Protein AF-0000000084924645 (afdb_homodimer)

Foldseek 3Di:
DPLLAFQEEEEAQALLRVLLCVLLVVVVGFYEYEAADQHHPCCLQQHVQLLVLLLVVLVVLVLQCVCVVVPNDDGDDADQVVVSLVVSCVRSVVCCVPVGVVCQVPRPNYYYDHAAWADQAQFWIDGPPDIHGYLAYEYANAWDFDDDDAAAVVVFDAAESRRLSVDNDQWQEEEEEAQELSQLSSQSSSLSNHHAYEYEELAPFHHVVADPFQRVLSVVVSVVSPHHYHYNWAWHHWHDDVQWIKTWIADPRDIDIDITNHYYYRHDIQAPQPPRHCVRSVFDAPPRQATDADQLQDTRHRNYGYFAPSNPDPRDSVQRSLSSSSNSCCVSPPPPPDGDDQQLDWDWRPDVLIKIKHFADQVRCVVVPADKDKFKAFLLLAPVCVVSVWRTKIKMWIAGPVPQFTGMIIIRGRVNVVLNNVVSVSNVVRHGLVNLLPDADDPRDSNCRSNLRSVVVPDDSVPADNRGD/DPLLAFQEEEEAQALLRVLLCVLLVVVVGQYEYEAADQHHPCCLQQHVQLLVLLLVVLVVLVLQCVCVVVPNDDGDDADQVVVSLVVSCVRSVVCCVPVGVVCQVPRPNYHYDHAAWADQAQFWIDGPPDIHGYLAYEYANAWDFDDDDAAAVVVFDAAESRRLSVDNDQWQEEEEEAQELSQLSSQSSSLSNHHAYEYEELAPFHHVVAPPQQRVLSVVVSVVSPHHYHYNWAWHHWHDDVQWIKIWIADPRDIDIDITNHYYYRHDIQAPQPPRHCVRSVFDDPPRQATDADQLQDTRHRNYGYFAPSNPDPRDSVQRSLSSSSNSCCVSVPPPPDGDDQQLDKDWRPDVLIKIKHFADQVRCVVVPAPKDKFKAFLLLQPVCVVSVWRTKIKMWIAGPVPQFTGMIIIRGHVNVVLNNVVSVCNVVRHGLVNLLPDADDPRDSNCRSNLRSVVVPDDSVPADNRGD

Secondary structure (DSSP, 8-state):
------SEEEE--SHHHHHHHHHHHHTT--EEEEESS-TTHHHHHTSHHHHHHHHHHHHHHHHHHHHHHTTEEEEEEEE-HHHHHHHHHHHHHHHHIIIIIHHHHHSTTEEEEES-EEEEETTEEEETTEEEE-S-EEE---EEE-----TTGGGS--B-HHHHTT-SS--SEEEEE--SHHHHHHHHHHHHHT-EEEEE-SSSSSSTTS-HHHHHHHHHHHHHTT-EEE-S-EEEEEEEETTEEEEEEEETTEEEEEEESEEEE---EEETTTTS-HHHHT--B-TTSPBP--TT-B-SSTTEEE-SGGG-TT--HHHHHHHHHHHHHHHHSTTS-----GGG--EEE-SSSEEEEEE--HHHHHHTT--EEEEEEEGGGSHHHHHHT----EEEEEEETTT-BEEEEEEEETTHHHHHHHHHHHHHTT-BHHHHHTS---SS-TTHHHHHHHHTTTS-GGG--TT--/------SEEEE--SHHHHHHHHHHHHTT--EEEEESS-TTHHHHHTSHHHHHHHHHHHHHHHHHHHHHHTTEEEEEEEE-HHHHHHHHHHHHHHHHIIIIIHHHHHSTTEEEEES-EEEEETTEEEETTEEEE-S-EEE---EEE-----TTGGGS--B-HHHHTT-SS--SEEEEE--SHHHHHHHHHHHHTT-EEEEE-SSSSSSTTS-HHHHHHHHHHHHHTT-EEE-S-EEEEEEEETTEEEEEEEETTEEEEEEESEEEE---EEETTTTS-HHHHT--B-TTSPBP--TT-B-SSTTEEE-SGGG-TT--HHHHHHHHHHHHHHHHSTTS-----GGG--EEE-SSSEEEEEE--HHHHHHTT--EEEEEEEGGGSHHHHHHT----EEEEEEETTT-BEEEEEEEETTHHHHHHHHHHHHHTT-BHHHHHTS---SS-TTHHHHHHHHTTTS-GGG--TT--

Radius of gyration: 29.91 Å; Cα contacts (8 Å, |Δi|>4): 2351; chains: 2; bounding box: 63×86×89 Å

Structure (mmCIF, N/CA/C/O backbone):
data_AF-0000000084924645-model_v1
#
loop_
_entity.id
_entity.type
_entity.pdbx_description
1 polymer 'Mercuric reductase'
#
loop_
_atom_site.group_PDB
_atom_site.id
_atom_site.type_symbol
_atom_site.label_atom_id
_atom_site.label_alt_id
_atom_site.label_comp_id
_atom_site.label_asym_id
_atom_site.label_entity_id
_atom_site.label_seq_id
_atom_site.pdbx_PDB_ins_code
_atom_site.Cartn_x
_atom_site.Cartn_y
_atom_site.Cartn_z
_atom_site.occupancy
_atom_site.B_iso_or_equiv
_atom_site.auth_seq_id
_atom_site.auth_comp_id
_atom_site.auth_asym_id
_atom_site.auth_atom_id
_atom_site.pdbx_PDB_model_num
ATOM 1 N N . MET A 1 1 ? 10.18 32.656 41.219 1 30.45 1 MET A N 1
ATOM 2 C CA . MET A 1 1 ? 9.875 31.469 40.438 1 30.45 1 MET A CA 1
ATOM 3 C C . MET A 1 1 ? 11.07 31.062 39.594 1 30.45 1 MET A C 1
ATOM 5 O O . MET A 1 1 ? 11.805 31.906 39.094 1 30.45 1 MET A O 1
ATOM 9 N N . PRO A 1 2 ? 11.664 29.875 39.688 1 35.97 2 PRO A N 1
ATOM 10 C CA . PRO A 1 2 ? 12.867 29.578 38.906 1 35.97 2 PRO A CA 1
ATOM 11 C C . PRO A 1 2 ? 12.766 30.078 37.469 1 35.97 2 PRO A C 1
ATOM 13 O O . PRO A 1 2 ? 11.664 30.203 36.938 1 35.97 2 PRO A O 1
ATOM 16 N N . ASP A 1 3 ? 13.617 30.922 36.969 1 42.41 3 ASP A N 1
ATOM 17 C CA . ASP A 1 3 ? 13.789 31.406 35.594 1 42.41 3 ASP A CA 1
ATOM 18 C C . ASP A 1 3 ? 13.602 30.281 34.594 1 42.41 3 ASP A C 1
ATOM 20 O O . ASP A 1 3 ? 14.484 29.438 34.438 1 42.41 3 ASP A O 1
ATOM 24 N N . ASP A 1 4 ? 12.578 29.484 34.75 1 51.84 4 ASP A N 1
ATOM 25 C CA . ASP A 1 4 ? 12.25 28.359 33.875 1 51.84 4 ASP A CA 1
ATOM 26 C C . ASP A 1 4 ? 12.727 28.594 32.438 1 51.84 4 ASP A C 1
ATOM 28 O O . ASP A 1 4 ? 12.055 29.266 31.672 1 51.84 4 ASP A O 1
ATOM 32 N N . THR A 1 5 ? 14.086 28.656 32.344 1 68.94 5 THR A N 1
ATOM 33 C CA . THR A 1 5 ? 14.828 29.031 31.156 1 68.94 5 THR A CA 1
ATOM 34 C C . THR A 1 5 ? 14.664 27.984 30.062 1 68.94 5 THR A C 1
ATOM 36 O O . THR A 1 5 ? 14.93 26.797 30.281 1 68.94 5 THR A O 1
ATOM 39 N N . HIS A 1 6 ? 13.781 28.156 29.188 1 84.5 6 HIS A N 1
ATOM 40 C CA . HIS A 1 6 ? 13.672 27.375 27.953 1 84.5 6 HIS A CA 1
ATOM 41 C C . HIS A 1 6 ? 14.742 27.766 26.953 1 84.5 6 HIS A C 1
ATOM 43 O O . HIS A 1 6 ? 15.062 28.953 26.812 1 84.5 6 HIS A O 1
ATOM 49 N N . ASP A 1 7 ? 15.383 26.766 26.391 1 93.06 7 ASP A N 1
ATOM 50 C CA . ASP A 1 7 ? 16.469 26.969 25.438 1 93.06 7 ASP A CA 1
ATOM 51 C C . ASP A 1 7 ? 15.914 27.328 24.062 1 93.06 7 ASP A C 1
ATOM 53 O O . ASP A 1 7 ? 16.594 27.938 23.25 1 93.06 7 ASP A O 1
ATOM 57 N N . LEU A 1 8 ? 14.727 26.906 23.828 1 97.25 8 LEU A N 1
ATOM 58 C CA . LEU A 1 8 ? 14.039 27.141 22.562 1 97.25 8 LEU A CA 1
ATOM 59 C C . LEU A 1 8 ? 12.547 27.375 22.781 1 97.25 8 LEU A C 1
ATOM 61 O O . LEU A 1 8 ? 11.891 26.609 23.5 1 97.25 8 LEU A O 1
ATOM 65 N N . VAL A 1 9 ? 12.047 28.5 22.297 1 98 9 VAL A N 1
ATOM 66 C CA . VAL A 1 9 ? 10.617 28.781 22.312 1 98 9 VAL A CA 1
ATOM 67 C C . VAL A 1 9 ? 10.039 28.609 20.922 1 98 9 VAL A C 1
ATOM 69 O O . VAL A 1 9 ? 10.531 29.219 19.969 1 98 9 VAL A O 1
ATOM 72 N N . ILE A 1 10 ? 9.047 27.734 20.766 1 98.31 10 ILE A N 1
ATOM 73 C CA . ILE A 1 10 ? 8.391 27.484 19.484 1 98.31 10 ILE A CA 1
ATOM 74 C C . ILE A 1 10 ? 6.984 28.078 19.5 1 98.31 10 ILE A C 1
ATOM 76 O O . ILE A 1 10 ? 6.184 27.766 20.391 1 98.31 10 ILE A O 1
ATOM 80 N N . LEU A 1 11 ? 6.684 29.016 18.594 1 98.38 11 LEU A N 1
ATOM 81 C CA . LEU A 1 11 ? 5.32 29.5 18.406 1 98.38 11 LEU A CA 1
ATOM 82 C C . LEU A 1 11 ? 4.527 28.578 17.5 1 98.38 11 LEU A C 1
ATOM 84 O O . LEU A 1 11 ? 4.738 28.578 16.281 1 98.38 11 LEU A O 1
ATOM 88 N N . GLY A 1 12 ? 3.59 27.891 18.047 1 97.25 12 GLY A N 1
ATOM 89 C CA . GLY A 1 12 ? 2.822 26.875 17.328 1 97.25 12 GLY A CA 1
ATOM 90 C C . GLY A 1 12 ? 2.975 25.484 17.906 1 97.25 12 GLY A C 1
ATOM 91 O O . GLY A 1 12 ? 3.898 25.234 18.688 1 97.25 12 GLY A O 1
ATOM 92 N N . SER A 1 13 ? 2.074 24.609 17.578 1 96.12 13 SER A N 1
ATOM 93 C CA . SER A 1 13 ? 2.107 23.25 18.078 1 96.12 13 SER A CA 1
ATOM 94 C C . SER A 1 13 ? 1.672 22.25 17.016 1 96.12 13 SER A C 1
ATOM 96 O O . SER A 1 13 ? 1.111 21.203 17.328 1 96.12 13 SER A O 1
ATOM 98 N N . GLY A 1 14 ? 1.775 22.641 15.719 1 94.94 14 GLY A N 1
ATOM 99 C CA . GLY A 1 14 ? 1.452 21.734 14.625 1 94.94 14 GLY A CA 1
ATOM 100 C C . GLY A 1 14 ? 2.555 20.734 14.336 1 94.94 14 GLY A C 1
ATOM 101 O O . GLY A 1 14 ? 3.459 20.547 15.156 1 94.94 14 GLY A O 1
ATOM 102 N N . SER A 1 15 ? 2.469 20.078 13.227 1 93.81 15 SER A N 1
ATOM 103 C CA . SER A 1 15 ? 3.424 19.047 12.82 1 93.81 15 SER A CA 1
ATOM 104 C C . SER A 1 15 ? 4.848 19.594 12.797 1 93.81 15 SER A C 1
ATOM 106 O O . SER A 1 15 ? 5.777 18.938 13.266 1 93.81 15 SER A O 1
ATOM 108 N N . THR A 1 16 ? 5.008 20.781 12.25 1 96.44 16 THR A N 1
ATOM 109 C CA . THR A 1 16 ? 6.312 21.438 12.164 1 96.44 16 THR A CA 1
ATOM 110 C C . THR A 1 16 ? 6.895 21.656 13.562 1 96.44 16 THR A C 1
ATOM 112 O O . THR A 1 16 ? 8.047 21.312 13.82 1 96.44 16 THR A O 1
ATOM 115 N N . ALA A 1 17 ? 6.094 22.188 14.445 1 96.62 17 ALA A N 1
ATOM 116 C CA . ALA A 1 17 ? 6.516 22.531 15.805 1 96.62 17 ALA A CA 1
ATOM 117 C C . ALA A 1 17 ? 6.91 21.266 16.578 1 96.62 17 ALA A C 1
ATOM 119 O O . ALA A 1 17 ? 7.941 21.234 17.25 1 96.62 17 ALA A O 1
ATOM 120 N N . PHE A 1 18 ? 6.102 20.25 16.469 1 95.31 18 PHE A N 1
ATOM 121 C CA . PHE A 1 18 ? 6.367 19.016 17.219 1 95.31 18 PHE A CA 1
ATOM 122 C C . PHE A 1 18 ? 7.633 18.344 16.703 1 95.31 18 PHE A C 1
ATOM 124 O O . PHE A 1 18 ? 8.43 17.828 17.484 1 95.31 18 PHE A O 1
ATOM 131 N N . ALA A 1 19 ? 7.77 18.281 15.406 1 94.88 19 ALA A N 1
ATOM 132 C CA . ALA A 1 19 ? 8.992 17.703 14.852 1 94.88 19 ALA A CA 1
ATOM 133 C C . ALA A 1 19 ? 10.227 18.469 15.352 1 94.88 19 ALA A C 1
ATOM 135 O O . ALA A 1 19 ? 11.227 17.844 15.734 1 94.88 19 ALA A O 1
ATOM 136 N N . ALA A 1 20 ? 10.164 19.781 15.336 1 96.5 20 ALA A N 1
ATOM 137 C CA . ALA A 1 20 ? 11.258 20.625 15.812 1 96.5 20 ALA A CA 1
ATOM 138 C C . ALA A 1 20 ? 11.531 20.375 17.297 1 96.5 20 ALA A C 1
ATOM 140 O O . ALA A 1 20 ? 12.688 20.25 17.703 1 96.5 20 ALA A O 1
ATOM 141 N N . ALA A 1 21 ? 10.453 20.297 18.047 1 95.94 21 ALA A N 1
ATOM 142 C CA . ALA A 1 21 ? 10.578 20.094 19.484 1 95.94 21 ALA A CA 1
ATOM 143 C C . ALA A 1 21 ? 11.273 18.766 19.797 1 95.94 21 ALA A C 1
ATOM 145 O O . ALA A 1 21 ? 12.164 18.703 20.641 1 95.94 21 ALA A O 1
ATOM 146 N N . LEU A 1 22 ? 10.836 17.734 19.125 1 93.75 22 LEU A N 1
ATOM 147 C CA . LEU A 1 22 ? 11.406 16.406 19.344 1 93.75 22 LEU A CA 1
ATOM 148 C C . LEU A 1 22 ? 12.867 16.375 18.922 1 93.75 22 LEU A C 1
ATOM 150 O O . LEU A 1 22 ? 13.703 15.75 19.578 1 93.75 22 LEU A O 1
ATOM 154 N N . ARG A 1 23 ? 13.164 17.016 17.797 1 94.19 23 ARG A N 1
ATOM 155 C CA . ARG A 1 23 ? 14.555 17.094 17.375 1 94.19 23 ARG A CA 1
ATOM 156 C C . ARG A 1 23 ? 15.391 17.859 18.391 1 94.19 23 ARG A C 1
ATOM 158 O O . ARG A 1 23 ? 16.516 17.453 18.703 1 94.19 23 ARG A O 1
ATOM 165 N N . ALA A 1 24 ? 14.898 18.922 18.906 1 95.5 24 ALA A N 1
ATOM 166 C CA . ALA A 1 24 ? 15.602 19.703 19.906 1 95.5 24 ALA A CA 1
ATOM 167 C C . ALA A 1 24 ? 15.859 18.875 21.172 1 95.5 24 ALA A C 1
ATOM 169 O O . ALA A 1 24 ? 16.938 18.953 21.766 1 95.5 24 ALA A O 1
ATOM 170 N N . GLN A 1 25 ? 14.875 18.109 21.531 1 92.75 25 GLN A N 1
ATOM 171 C CA . GLN A 1 25 ? 15.023 17.234 22.688 1 92.75 25 GLN A CA 1
ATOM 172 C C . GLN A 1 25 ? 16.141 16.234 22.484 1 92.75 25 GLN A C 1
ATOM 174 O O . GLN A 1 25 ? 16.828 15.859 23.438 1 92.75 25 GLN A O 1
ATOM 179 N N . SER A 1 26 ? 16.25 15.773 21.297 1 90.06 26 SER A N 1
ATOM 180 C CA . SER A 1 26 ? 17.312 14.82 21.016 1 90.06 26 SER A CA 1
ATOM 181 C C . SER A 1 26 ? 18.688 15.438 21.234 1 90.06 26 SER A C 1
ATOM 183 O O . SER A 1 26 ? 19.672 14.727 21.438 1 90.06 26 SER A O 1
ATOM 185 N N . TYR A 1 27 ? 18.812 16.797 21.234 1 93.19 27 TYR A N 1
ATOM 186 C CA . TYR A 1 27 ? 20.047 17.516 21.531 1 93.19 27 TYR A CA 1
ATOM 187 C C . TYR A 1 27 ? 20.125 17.859 23.016 1 93.19 27 TYR A C 1
ATOM 189 O O . TYR A 1 27 ? 21.047 18.547 23.469 1 93.19 27 TYR A O 1
ATOM 197 N N . GLY A 1 28 ? 19.047 17.391 23.812 1 92.38 28 GLY A N 1
ATOM 198 C CA . GLY A 1 28 ? 19.031 17.672 25.234 1 92.38 28 GLY A CA 1
ATOM 199 C C . GLY A 1 28 ? 18.531 19.062 25.562 1 92.38 28 GLY A C 1
ATOM 200 O O . GLY A 1 28 ? 18.828 19.609 26.641 1 92.38 28 GLY A O 1
ATOM 201 N N . THR A 1 29 ? 17.766 19.641 24.672 1 94 29 THR A N 1
ATOM 202 C CA . THR A 1 29 ? 17.312 21.016 24.797 1 94 29 THR A CA 1
ATOM 203 C C . THR A 1 29 ? 15.93 21.078 25.453 1 94 29 THR A C 1
ATOM 205 O O . THR A 1 29 ? 15.062 20.25 25.156 1 94 29 THR A O 1
ATOM 208 N N . ARG A 1 30 ? 15.664 22.047 26.281 1 95 30 ARG A N 1
ATOM 209 C CA . ARG A 1 30 ? 14.352 22.297 26.859 1 95 30 ARG A CA 1
ATOM 210 C C . ARG A 1 30 ? 13.516 23.203 25.953 1 95 30 ARG A C 1
ATOM 212 O O . ARG A 1 30 ? 13.953 24.297 25.578 1 95 30 ARG A O 1
ATOM 219 N N . VAL A 1 31 ? 12.328 22.688 25.625 1 96.62 31 VAL A N 1
ATOM 220 C CA . VAL A 1 31 ? 11.523 23.359 24.609 1 96.62 31 VAL A CA 1
ATOM 221 C C . VAL A 1 31 ? 10.203 23.828 25.219 1 96.62 31 VAL A C 1
ATOM 223 O O . VAL A 1 31 ? 9.562 23.094 25.969 1 96.62 31 VAL A O 1
ATOM 226 N N . LEU A 1 32 ? 9.859 25.094 25 1 97 32 LEU A N 1
ATOM 227 C CA . LEU A 1 32 ? 8.539 25.641 25.312 1 97 32 LEU A CA 1
ATOM 228 C C . LEU A 1 32 ? 7.746 25.891 24.047 1 97 32 LEU A C 1
ATOM 230 O O . LEU A 1 32 ? 8.188 26.656 23.172 1 97 32 LEU A O 1
ATOM 234 N N . MET A 1 33 ? 6.621 25.219 23.891 1 96.94 33 MET A N 1
ATOM 235 C CA . MET A 1 33 ? 5.703 25.484 22.781 1 96.94 33 MET A CA 1
ATOM 236 C C . MET A 1 33 ? 4.555 26.391 23.234 1 96.94 33 MET A C 1
ATOM 238 O O . MET A 1 33 ? 4.062 26.25 24.359 1 96.94 33 MET A O 1
ATOM 242 N N . VAL A 1 34 ? 4.184 27.312 22.422 1 97.44 34 VAL A N 1
ATOM 243 C CA . VAL A 1 34 ? 3.066 28.203 22.688 1 97.44 34 VAL A CA 1
ATOM 244 C C . VAL A 1 34 ? 1.941 27.938 21.688 1 97.44 34 VAL A C 1
ATOM 246 O O . VAL A 1 34 ? 2.16 27.969 20.484 1 97.44 34 VAL A O 1
ATOM 249 N N . GLU A 1 35 ? 0.779 27.625 22.141 1 97 35 GLU A N 1
ATOM 250 C CA . GLU A 1 35 ? -0.352 27.312 21.281 1 97 35 GLU A CA 1
ATOM 251 C C . GLU A 1 35 ? -1.626 28 21.75 1 97 35 GLU A C 1
ATOM 253 O O . GLU A 1 35 ? -1.986 27.891 22.938 1 97 35 GLU A O 1
ATOM 258 N N . LYS A 1 36 ? -2.273 28.734 20.875 1 94.19 36 LYS A N 1
ATOM 259 C CA . LYS A 1 36 ? -3.514 29.406 21.234 1 94.19 36 LYS A CA 1
ATOM 260 C C . LYS A 1 36 ? -4.715 28.469 21.094 1 94.19 36 LYS A C 1
ATOM 262 O O . LYS A 1 36 ? -5.703 28.609 21.812 1 94.19 36 LYS A O 1
ATOM 267 N N . GLY A 1 37 ? -4.664 27.516 20.219 1 91.56 37 GLY A N 1
ATOM 268 C CA . GLY A 1 37 ? -5.781 26.625 19.938 1 91.56 37 GLY A CA 1
ATOM 269 C C . GLY A 1 37 ? -5.531 25.188 20.391 1 91.56 37 GLY A C 1
ATOM 270 O O . GLY A 1 37 ? -4.98 24.969 21.469 1 91.56 37 GLY A O 1
ATOM 271 N N . VAL A 1 38 ? -6.055 24.281 19.641 1 90.88 38 VAL A N 1
ATOM 272 C CA . VAL A 1 38 ? -5.914 22.859 19.938 1 90.88 38 VAL A CA 1
ATOM 273 C C . VAL A 1 38 ? -4.547 22.375 19.469 1 90.88 38 VAL A C 1
ATOM 275 O O . VAL A 1 38 ? -4.105 22.719 18.359 1 90.88 38 VAL A O 1
ATOM 278 N N . PRO A 1 39 ? -3.893 21.562 20.312 1 92.5 39 PRO A N 1
ATOM 279 C CA . PRO A 1 39 ? -2.584 21.047 19.906 1 92.5 39 PRO A CA 1
ATOM 280 C C . PRO A 1 39 ? -2.652 20.172 18.656 1 92.5 39 PRO A C 1
ATOM 282 O O . PRO A 1 39 ? -3.65 19.484 18.438 1 92.5 39 PRO A O 1
ATOM 285 N N . GLY A 1 40 ? -1.53 20.234 17.875 1 91.81 40 GLY A N 1
ATOM 286 C CA . GLY A 1 40 ? -1.406 19.328 16.75 1 91.81 40 GLY A CA 1
ATOM 287 C C . GLY A 1 40 ? -1.505 20.047 15.414 1 91.81 40 GLY A C 1
ATOM 288 O O . GLY A 1 40 ? -1.083 19.5 14.383 1 91.81 40 GLY A O 1
ATOM 289 N N . GLY A 1 41 ? -2.092 21.266 15.453 1 91.56 41 GLY A N 1
ATOM 290 C CA . GLY A 1 41 ? -2.107 22.094 14.258 1 91.56 41 GLY A CA 1
ATOM 291 C C . GLY A 1 41 ? -3.16 21.656 13.25 1 91.56 41 GLY A C 1
ATOM 292 O O . GLY A 1 41 ? -4.105 20.953 13.602 1 91.56 41 GLY A O 1
ATOM 293 N N . THR A 1 42 ? -3.045 22.125 12.031 1 90 42 THR A N 1
ATOM 294 C CA . THR A 1 42 ? -4.043 21.969 10.984 1 90 42 THR A CA 1
ATOM 295 C C . THR A 1 42 ? -4.145 20.516 10.547 1 90 42 THR A C 1
ATOM 297 O O . THR A 1 42 ? -5.242 19.953 10.453 1 90 42 THR A O 1
ATOM 300 N N . CYS A 1 43 ? -3.105 19.828 10.383 1 91.81 43 CYS A N 1
ATOM 301 C CA . CYS A 1 43 ? -3.086 18.516 9.758 1 91.81 43 CYS A CA 1
ATOM 302 C C . CYS A 1 43 ? -3.957 17.531 10.523 1 91.81 43 CYS A C 1
ATOM 304 O O . CYS A 1 43 ? -4.801 16.844 9.938 1 91.81 43 CYS A O 1
ATOM 306 N N . ILE A 1 44 ? -3.789 17.484 11.789 1 93.62 44 ILE A N 1
ATOM 307 C CA . ILE A 1 44 ? -4.477 16.469 12.594 1 93.62 44 ILE A CA 1
ATOM 308 C C . ILE A 1 44 ? -5.895 16.953 12.914 1 93.62 44 ILE A C 1
ATOM 310 O O . ILE A 1 44 ? -6.82 16.141 13.008 1 93.62 44 ILE A O 1
ATOM 314 N N . ASN A 1 45 ? -6.098 18.266 13.016 1 92.94 45 ASN A N 1
ATOM 315 C CA . ASN A 1 45 ? -7.355 18.781 13.547 1 92.94 45 ASN A CA 1
ATOM 316 C C . ASN A 1 45 ? -8.297 19.219 12.43 1 92.94 45 ASN A C 1
ATOM 318 O O . ASN A 1 45 ? -9.516 19.031 12.531 1 92.94 45 ASN A O 1
ATOM 322 N N . TRP A 1 46 ? -7.703 19.797 11.344 1 91.12 46 TRP A N 1
ATOM 323 C CA . TRP A 1 46 ? -8.547 20.469 10.367 1 91.12 46 TRP A CA 1
ATOM 324 C C . TRP A 1 46 ? -8.062 20.203 8.953 1 91.12 46 TRP A C 1
ATOM 326 O O . TRP A 1 46 ? -8.523 20.828 8 1 91.12 46 TRP A O 1
ATOM 336 N N . GLY A 1 47 ? -7.184 19.344 8.82 1 92.62 47 GLY A N 1
ATOM 337 C CA . GLY A 1 47 ? -6.555 19.219 7.516 1 92.62 47 GLY A CA 1
ATOM 338 C C . GLY A 1 47 ? -6.469 17.766 7.043 1 92.62 47 GLY A C 1
ATOM 339 O O . GLY A 1 47 ? -7.488 17.156 6.727 1 92.62 47 GLY A O 1
ATOM 340 N N . CYS A 1 48 ? -5.266 17.25 7.078 1 92.56 48 CYS A N 1
ATOM 341 C CA . CYS A 1 48 ? -4.906 16 6.426 1 92.56 48 CYS A CA 1
ATOM 342 C C . CYS A 1 48 ? -5.75 14.852 6.953 1 92.56 48 CYS A C 1
ATOM 344 O O . CYS A 1 48 ? -6.387 14.133 6.18 1 92.56 48 CYS A O 1
ATOM 346 N N . VAL A 1 49 ? -5.855 14.688 8.211 1 95.25 49 VAL A N 1
ATOM 347 C CA . VAL A 1 49 ? -6.441 13.484 8.797 1 95.25 49 VAL A CA 1
ATOM 348 C C . VAL A 1 49 ? -7.961 13.516 8.625 1 95.25 49 VAL A C 1
ATOM 350 O O . VAL A 1 49 ? -8.547 12.594 8.047 1 95.25 49 VAL A O 1
ATOM 353 N N . PRO A 1 50 ? -8.625 14.555 9.062 1 97.38 50 PRO A N 1
ATOM 354 C CA . PRO A 1 50 ? -10.086 14.547 8.906 1 97.38 50 PRO A CA 1
ATOM 355 C C . PRO A 1 50 ? -10.516 14.57 7.441 1 97.38 50 PRO A C 1
ATOM 357 O O . PRO A 1 50 ? -11.445 13.859 7.055 1 97.38 50 PRO A O 1
ATOM 360 N N . SER A 1 51 ? -9.914 15.422 6.609 1 97.75 51 SER A N 1
ATOM 361 C CA . SER A 1 51 ? -10.32 15.5 5.211 1 97.75 51 SER A CA 1
ATOM 362 C C . SER A 1 51 ? -10.117 14.156 4.504 1 97.75 51 SER A C 1
ATOM 364 O O . SER A 1 51 ? -11.008 13.688 3.793 1 97.75 51 SER A O 1
ATOM 366 N N . LYS A 1 52 ? -8.969 13.531 4.742 1 97.44 52 LYS A N 1
ATOM 367 C CA . LYS A 1 52 ? -8.688 12.273 4.051 1 97.44 52 LYS A CA 1
ATOM 368 C C . LYS A 1 52 ? -9.57 11.148 4.578 1 97.44 52 LYS A C 1
ATOM 370 O O . LYS A 1 52 ? -9.859 10.195 3.855 1 97.44 52 LYS A O 1
ATOM 375 N N . THR A 1 53 ? -9.969 11.203 5.836 1 97.5 53 THR A N 1
ATOM 376 C CA . THR A 1 53 ? -10.922 10.234 6.359 1 97.5 53 THR A CA 1
ATOM 377 C C . THR A 1 53 ? -12.242 10.312 5.598 1 97.5 53 THR A C 1
ATOM 379 O O . THR A 1 53 ? -12.773 9.281 5.168 1 97.5 53 THR A O 1
ATOM 382 N N . LEU A 1 54 ? -12.711 11.523 5.348 1 97.56 54 LEU A N 1
ATOM 383 C CA . LEU A 1 54 ? -13.969 11.711 4.645 1 97.56 54 LEU A CA 1
ATOM 384 C C . LEU A 1 54 ? -13.812 11.422 3.156 1 97.56 54 LEU A C 1
ATOM 386 O O . LEU A 1 54 ? -14.695 10.828 2.535 1 97.56 54 LEU A O 1
ATOM 390 N N . ILE A 1 55 ? -12.688 11.844 2.566 1 98 55 ILE A N 1
ATOM 391 C CA . ILE A 1 55 ? -12.406 11.609 1.155 1 98 55 ILE A CA 1
ATOM 392 C C . ILE A 1 55 ? -12.352 10.102 0.887 1 98 55 ILE A C 1
ATOM 394 O O . ILE A 1 55 ? -12.898 9.625 -0.105 1 98 55 ILE A O 1
ATOM 398 N N . HIS A 1 56 ? -11.742 9.352 1.799 1 96.56 56 HIS A N 1
ATOM 399 C CA . HIS A 1 56 ? -11.648 7.902 1.641 1 96.56 56 HIS A CA 1
ATOM 400 C C . HIS A 1 56 ? -13.008 7.242 1.798 1 96.56 56 HIS A C 1
ATOM 402 O O . HIS A 1 56 ? -13.312 6.258 1.121 1 96.56 56 HIS A O 1
ATOM 408 N N . ALA A 1 57 ? -13.766 7.75 2.738 1 96.12 57 ALA A N 1
ATOM 409 C CA . ALA A 1 57 ? -15.133 7.25 2.857 1 96.12 57 ALA A CA 1
ATOM 410 C C . ALA A 1 57 ? -15.891 7.41 1.544 1 96.12 57 ALA A C 1
ATOM 412 O O . ALA A 1 57 ? -16.562 6.484 1.089 1 96.12 57 ALA A O 1
ATOM 413 N N . ALA A 1 58 ? -15.766 8.594 0.946 1 96.38 58 ALA A N 1
ATOM 414 C CA . ALA A 1 58 ? -16.422 8.836 -0.338 1 96.38 58 ALA A CA 1
ATOM 415 C C . ALA A 1 58 ? -15.922 7.855 -1.398 1 96.38 58 ALA A C 1
ATOM 417 O O . ALA A 1 58 ? -16.672 7.445 -2.279 1 96.38 58 ALA A O 1
ATOM 418 N N . LEU A 1 59 ? -14.68 7.496 -1.313 1 95.5 59 LEU A N 1
ATOM 419 C CA . LEU A 1 59 ? -14.117 6.512 -2.234 1 95.5 59 LEU A CA 1
ATOM 420 C C . LEU A 1 59 ? -14.75 5.141 -2.02 1 95.5 59 LEU A C 1
ATOM 422 O O . LEU A 1 59 ? -15.023 4.422 -2.984 1 95.5 59 LEU A O 1
ATOM 426 N N . PHE A 1 60 ? -14.961 4.73 -0.737 1 94.31 60 PHE A N 1
ATOM 427 C CA . PHE A 1 60 ? -15.625 3.467 -0.44 1 94.31 60 PHE A CA 1
ATOM 428 C C . PHE A 1 60 ? -17 3.414 -1.085 1 94.31 60 PHE A C 1
ATOM 430 O O . PHE A 1 60 ? -17.406 2.377 -1.616 1 94.31 60 PHE A O 1
ATOM 437 N N . TYR A 1 61 ? -17.688 4.512 -1.012 1 93.62 61 TYR A N 1
ATOM 438 C CA . TYR A 1 61 ? -19.031 4.605 -1.601 1 93.62 61 TYR A CA 1
ATOM 439 C C . TYR A 1 61 ? -18.969 4.406 -3.109 1 93.62 61 TYR A C 1
ATOM 441 O O . TYR A 1 61 ? -19.766 3.645 -3.672 1 93.62 61 TYR A O 1
ATOM 449 N N . GLN A 1 62 ? -18 5.07 -3.777 1 92.56 62 GLN A N 1
ATOM 450 C CA . GLN A 1 62 ? -17.828 4.969 -5.223 1 92.56 62 GLN A CA 1
ATOM 451 C C . GLN A 1 62 ? -17.438 3.551 -5.629 1 92.56 62 GLN A C 1
ATOM 453 O O . GLN A 1 62 ? -17.922 3.033 -6.637 1 92.56 62 GLN A O 1
ATOM 458 N N . GLU A 1 63 ? -16.578 2.896 -4.871 1 92.94 63 GLU A N 1
ATOM 459 C CA . GLU A 1 63 ? -16.125 1.54 -5.172 1 92.94 63 GLU A CA 1
ATOM 460 C C . GLU A 1 63 ? -17.234 0.522 -4.934 1 92.94 63 GLU A C 1
ATOM 462 O O . GLU A 1 63 ? -17.328 -0.481 -5.641 1 92.94 63 GLU A O 1
ATOM 467 N N . GLY A 1 64 ? -18.062 0.762 -3.928 1 92.62 64 GLY A N 1
ATOM 468 C CA . GLY A 1 64 ? -19.266 -0.049 -3.764 1 92.62 64 GLY A CA 1
ATOM 469 C C . GLY A 1 64 ? -20.188 0.004 -4.965 1 92.62 64 GLY A C 1
ATOM 470 O O . GLY A 1 64 ? -20.719 -1.024 -5.398 1 92.62 64 GLY A O 1
ATOM 471 N N . LYS A 1 65 ? -20.328 1.215 -5.516 1 91.81 65 LYS A N 1
ATOM 472 C CA . LYS A 1 65 ? -21.156 1.383 -6.711 1 91.81 65 LYS A CA 1
ATOM 473 C C . LYS A 1 65 ? -20.547 0.648 -7.902 1 91.81 65 LYS A C 1
ATOM 475 O O . LYS A 1 65 ? -21.281 0.045 -8.695 1 91.81 65 LYS A O 1
ATOM 480 N N . LEU A 1 66 ? -19.266 0.664 -8.023 1 90.06 66 LEU A N 1
ATOM 481 C CA . LEU A 1 66 ? -18.562 -0.076 -9.07 1 90.06 66 LEU A CA 1
ATOM 482 C C . LEU A 1 66 ? -18.797 -1.576 -8.914 1 90.06 66 LEU A C 1
ATOM 484 O O . LEU A 1 66 ? -19.031 -2.277 -9.906 1 90.06 66 LEU A O 1
ATOM 488 N N . GLY A 1 67 ? -18.672 -2.002 -7.695 1 92.44 67 GLY A N 1
ATOM 489 C CA . GLY A 1 67 ? -18.938 -3.406 -7.426 1 92.44 67 GLY A CA 1
ATOM 490 C C . GLY A 1 67 ? -20.328 -3.84 -7.824 1 92.44 67 GLY A C 1
ATOM 491 O O . GLY A 1 67 ? -20.516 -4.902 -8.422 1 92.44 67 GLY A O 1
ATOM 492 N N . ALA A 1 68 ? -21.234 -3 -7.527 1 92.88 68 ALA A N 1
ATOM 493 C CA . ALA A 1 68 ? -22.625 -3.309 -7.867 1 92.88 68 ALA A CA 1
ATOM 494 C C . ALA A 1 68 ? -22.812 -3.434 -9.375 1 92.88 68 ALA A C 1
ATOM 496 O O . ALA A 1 68 ? -23.516 -4.32 -9.852 1 92.88 68 ALA A O 1
ATOM 497 N N . ARG A 1 69 ? -22.188 -2.598 -10.133 1 90.88 69 ARG A N 1
ATOM 498 C CA . ARG A 1 69 ? -22.25 -2.639 -11.586 1 90.88 69 ARG A CA 1
ATOM 499 C C . ARG A 1 69 ? -21.641 -3.928 -12.125 1 90.88 69 ARG A C 1
ATOM 501 O O . ARG A 1 69 ? -22.031 -4.402 -13.195 1 90.88 69 ARG A O 1
ATOM 508 N N . LEU A 1 70 ? -20.734 -4.574 -11.336 1 93.31 70 LEU A N 1
ATOM 509 C CA . LEU A 1 70 ? -20.062 -5.801 -11.75 1 93.31 70 LEU A CA 1
ATOM 510 C C . LEU A 1 70 ? -20.828 -7.027 -11.258 1 93.31 70 LEU A C 1
ATOM 512 O O . LEU A 1 70 ? -20.406 -8.164 -11.516 1 93.31 70 LEU A O 1
ATOM 516 N N . GLY A 1 71 ? -21.875 -6.824 -10.531 1 93.06 71 GLY A N 1
ATOM 517 C CA . GLY A 1 71 ? -22.688 -7.945 -10.102 1 93.06 71 GLY A CA 1
ATOM 518 C C . GLY A 1 71 ? -22.5 -8.297 -8.641 1 93.06 71 GLY A C 1
ATOM 519 O O . GLY A 1 71 ? -22.938 -9.359 -8.188 1 93.06 71 GLY A O 1
ATOM 520 N N . LEU A 1 72 ? -21.828 -7.375 -7.816 1 92.75 72 LEU A N 1
ATOM 521 C CA . LEU A 1 72 ? -21.547 -7.648 -6.41 1 92.75 72 LEU A CA 1
ATOM 522 C C . LEU A 1 72 ? -22.656 -7.094 -5.52 1 92.75 72 LEU A C 1
ATOM 524 O O . LEU A 1 72 ? -22.391 -6.332 -4.59 1 92.75 72 LEU A O 1
ATOM 528 N N . GLY A 1 73 ? -23.844 -7.438 -5.844 1 89.25 73 GLY A N 1
ATOM 529 C CA . GLY A 1 73 ? -24.984 -7.039 -5.035 1 89.25 73 GLY A CA 1
ATOM 530 C C . GLY A 1 73 ? -25.422 -5.605 -5.289 1 89.25 73 GLY A C 1
ATOM 531 O O . GLY A 1 73 ? -25.359 -5.121 -6.418 1 89.25 73 GLY A O 1
ATOM 532 N N . GLU A 1 74 ? -26.094 -5.012 -4.227 1 87.19 74 GLU A N 1
ATOM 533 C CA . GLU A 1 74 ? -26.594 -3.646 -4.336 1 87.19 74 GLU A CA 1
ATOM 534 C C . GLU A 1 74 ? -25.719 -2.676 -3.535 1 87.19 74 GLU A C 1
ATOM 536 O O . GLU A 1 74 ? -25.094 -3.066 -2.547 1 87.19 74 GLU A O 1
ATOM 541 N N . CYS A 1 75 ? -25.531 -1.597 -4.102 1 87.25 75 CYS A N 1
ATOM 542 C CA . CYS A 1 75 ? -24.859 -0.512 -3.389 1 87.25 75 CYS A CA 1
ATOM 543 C C . CYS A 1 75 ? -25.5 0.833 -3.725 1 87.25 75 CYS A C 1
ATOM 545 O O . CYS A 1 75 ? -25.859 1.081 -4.875 1 87.25 75 CYS A O 1
ATOM 547 N N . GLY A 1 76 ? -25.719 1.616 -2.691 1 84.06 76 GLY A N 1
ATOM 548 C CA . GLY A 1 76 ? -26.297 2.938 -2.865 1 84.06 76 GLY A CA 1
ATOM 549 C C . GLY A 1 76 ? -27.156 3.369 -1.693 1 84.06 76 GLY A C 1
ATOM 550 O O . GLY A 1 76 ? -26.969 2.893 -0.571 1 84.06 76 GLY A O 1
ATOM 551 N N . GLY A 1 77 ? -27.922 4.316 -1.829 1 84.94 77 GLY A N 1
ATOM 552 C CA . GLY A 1 77 ? -28.812 4.82 -0.793 1 84.94 77 GLY A CA 1
ATOM 553 C C . GLY A 1 77 ? -28.312 6.09 -0.14 1 84.94 77 GLY A C 1
ATOM 554 O O . GLY A 1 77 ? -27.359 6.715 -0.631 1 84.94 77 GLY A O 1
ATOM 555 N N . THR A 1 78 ? -29.016 6.363 0.986 1 87.19 78 THR A N 1
ATOM 556 C CA . THR A 1 78 ? -28.766 7.656 1.617 1 87.19 78 THR A CA 1
ATOM 557 C C . THR A 1 78 ? -27.531 7.605 2.504 1 87.19 78 THR A C 1
ATOM 559 O O . THR A 1 78 ? -27.312 6.621 3.211 1 87.19 78 THR A O 1
ATOM 562 N N . VAL A 1 79 ? -26.781 8.688 2.441 1 92.81 79 VAL A N 1
ATOM 563 C CA . VAL A 1 79 ? -25.578 8.844 3.266 1 92.81 79 VAL A CA 1
ATOM 564 C C . VAL A 1 79 ? -25.969 9.414 4.629 1 92.81 79 VAL A C 1
ATOM 566 O O . VAL A 1 79 ? -26.672 10.422 4.711 1 92.81 79 VAL A O 1
ATOM 569 N N . VAL A 1 80 ? -25.531 8.703 5.656 1 93.94 80 VAL A N 1
ATOM 570 C CA . VAL A 1 80 ? -25.703 9.18 7.023 1 93.94 80 VAL A CA 1
ATOM 571 C C . VAL A 1 80 ? -24.438 9.906 7.484 1 93.94 80 VAL A C 1
ATOM 573 O O . VAL A 1 80 ? -23.562 9.312 8.117 1 93.94 80 VAL A O 1
ATOM 576 N N . LEU A 1 81 ? -24.531 11.156 7.27 1 94.81 81 LEU A N 1
ATOM 577 C CA . LEU A 1 81 ? -23.328 11.969 7.488 1 94.81 81 LEU A CA 1
ATOM 578 C C . LEU A 1 81 ? -22.875 11.891 8.945 1 94.81 81 LEU A C 1
ATOM 580 O O . LEU A 1 81 ? -21.688 11.914 9.227 1 94.81 81 LEU A O 1
ATOM 584 N N . GLU A 1 82 ? -23.797 11.734 9.859 1 94.94 82 GLU A N 1
ATOM 585 C CA . GLU A 1 82 ? -23.484 11.672 11.281 1 94.94 82 GLU A CA 1
ATOM 586 C C . GLU A 1 82 ? -22.516 10.531 11.586 1 94.94 82 GLU A C 1
ATOM 588 O O . GLU A 1 82 ? -21.609 10.68 12.406 1 94.94 82 GLU A O 1
ATOM 593 N N . ARG A 1 83 ? -22.719 9.484 10.953 1 95.12 83 ARG A N 1
ATOM 594 C CA . ARG A 1 83 ? -21.844 8.336 11.156 1 95.12 83 ARG A CA 1
ATOM 595 C C . ARG A 1 83 ? -20.453 8.586 10.578 1 95.12 83 ARG A C 1
ATOM 597 O O . ARG A 1 83 ? -19.438 8.188 11.164 1 95.12 83 ARG A O 1
ATOM 604 N N . LEU A 1 84 ? -20.422 9.195 9.453 1 95.56 84 LEU A N 1
ATOM 605 C CA . LEU A 1 84 ? -19.141 9.547 8.836 1 95.56 84 LEU A CA 1
ATOM 606 C C . LEU A 1 84 ? -18.359 10.508 9.727 1 95.56 84 LEU A C 1
ATOM 608 O O . LEU A 1 84 ? -17.141 10.344 9.906 1 95.56 84 LEU A O 1
ATOM 612 N N . MET A 1 85 ? -19.078 11.492 10.242 1 96.38 85 MET A N 1
ATOM 613 C CA . MET A 1 85 ? -18.453 12.484 11.102 1 96.38 85 MET A CA 1
ATOM 614 C C . MET A 1 85 ? -17.953 11.852 12.398 1 96.38 85 MET A C 1
ATOM 616 O O . MET A 1 85 ? -16.891 12.219 12.914 1 96.38 85 MET A O 1
ATOM 620 N N . ALA A 1 86 ? -18.719 10.898 12.906 1 96.56 86 ALA A N 1
ATOM 621 C CA . ALA A 1 86 ? -18.281 10.172 14.102 1 96.56 86 ALA A CA 1
ATOM 622 C C . ALA A 1 86 ? -17 9.414 13.852 1 96.56 86 ALA A C 1
ATOM 624 O O . ALA A 1 86 ? -16.094 9.398 14.703 1 96.56 86 ALA A O 1
ATOM 625 N N . ARG A 1 87 ? -16.953 8.789 12.688 1 96.31 87 ARG A N 1
ATOM 626 C CA . ARG A 1 87 ? -15.734 8.078 12.312 1 96.31 87 ARG A CA 1
ATOM 627 C C . ARG A 1 87 ? -14.555 9.039 12.188 1 96.31 87 ARG A C 1
ATOM 629 O O . ARG A 1 87 ? -13.461 8.75 12.68 1 96.31 87 ARG A O 1
ATOM 636 N N . LYS A 1 88 ? -14.758 10.125 11.469 1 97.06 88 LYS A N 1
ATOM 637 C CA . LYS A 1 88 ? -13.734 11.156 11.328 1 97.06 88 LYS A CA 1
ATOM 638 C C . LYS A 1 88 ? -13.227 11.617 12.688 1 97.06 88 LYS A C 1
ATOM 640 O O . LYS A 1 88 ? -12.016 11.68 12.914 1 97.06 88 LYS A O 1
ATOM 645 N N . ASP A 1 89 ? -14.125 11.836 13.633 1 97 89 ASP A N 1
ATOM 646 C CA . ASP A 1 89 ? -13.766 12.32 14.961 1 97 89 ASP A CA 1
ATOM 647 C C . ASP A 1 89 ? -13 11.258 15.742 1 97 89 ASP A C 1
ATOM 649 O O . ASP A 1 89 ? -12.078 11.578 16.5 1 97 89 ASP A O 1
ATOM 653 N N . GLN A 1 90 ? -13.367 10.078 15.57 1 97.12 90 GLN A N 1
ATOM 654 C CA . GLN A 1 90 ? -12.664 8.977 16.219 1 97.12 90 GLN A CA 1
ATOM 655 C C . GLN A 1 90 ? -11.219 8.891 15.742 1 97.12 90 GLN A C 1
ATOM 657 O O . GLN A 1 90 ? -10.305 8.742 16.547 1 97.12 90 GLN A O 1
ATOM 662 N N . VAL A 1 91 ? -11.055 8.984 14.492 1 96.69 91 VAL A N 1
ATOM 663 C CA . VAL A 1 91 ? -9.711 8.891 13.914 1 96.69 91 VAL A CA 1
ATOM 664 C C . VAL A 1 91 ? -8.875 10.086 14.367 1 96.69 91 VAL A C 1
ATOM 666 O O . VAL A 1 91 ? -7.734 9.922 14.805 1 96.69 91 VAL A O 1
ATOM 669 N N . VAL A 1 92 ? -9.414 11.297 14.281 1 96.75 92 VAL A N 1
ATOM 670 C CA . VAL A 1 92 ? -8.727 12.516 14.695 1 96.75 92 VAL A CA 1
ATOM 671 C C . VAL A 1 92 ? -8.359 12.422 16.172 1 96.75 92 VAL A C 1
ATOM 673 O O . VAL A 1 92 ? -7.227 12.711 16.562 1 96.75 92 VAL A O 1
ATOM 676 N N . GLY A 1 93 ? -9.344 11.992 16.984 1 96.31 93 GLY A N 1
ATOM 677 C CA . GLY A 1 93 ? -9.102 11.875 18.422 1 96.31 93 GLY A CA 1
ATOM 678 C C . GLY A 1 93 ? -7.996 10.898 18.75 1 96.31 93 GLY A C 1
ATOM 679 O O . GLY A 1 93 ? -7.133 11.203 19.578 1 96.31 93 GLY A O 1
ATOM 680 N N . HIS A 1 94 ? -8.031 9.781 18.109 1 95.69 94 HIS A N 1
ATOM 681 C CA . HIS A 1 94 ? -7.031 8.75 18.359 1 95.69 94 HIS A CA 1
ATOM 682 C C . HIS A 1 94 ? -5.633 9.242 18 1 95.69 94 HIS A C 1
ATOM 684 O O . HIS A 1 94 ? -4.699 9.109 18.797 1 95.69 94 HIS A O 1
ATOM 690 N N . LEU A 1 95 ? -5.508 9.812 16.859 1 94.31 95 LEU A N 1
ATOM 691 C CA . LEU A 1 95 ? -4.191 10.227 16.391 1 94.31 95 LEU A CA 1
ATOM 692 C C . LEU A 1 95 ? -3.701 11.453 17.156 1 94.31 95 LEU A C 1
ATOM 694 O O . LEU A 1 95 ? -2.504 11.586 17.422 1 94.31 95 LEU A O 1
ATOM 698 N N . ARG A 1 96 ? -4.625 12.391 17.438 1 94.44 96 ARG A N 1
ATOM 699 C CA . ARG A 1 96 ? -4.227 13.523 18.25 1 94.44 96 ARG A CA 1
ATOM 700 C C . ARG A 1 96 ? -3.713 13.07 19.625 1 94.44 96 ARG A C 1
ATOM 702 O O . ARG A 1 96 ? -2.705 13.578 20.109 1 94.44 96 ARG A O 1
ATOM 709 N N . GLN A 1 97 ? -4.395 12.094 20.219 1 94.56 97 GLN A N 1
ATOM 710 C CA . GLN A 1 97 ? -3.996 11.57 21.531 1 94.56 97 GLN A CA 1
ATOM 711 C C . GLN A 1 97 ? -2.631 10.891 21.453 1 94.56 97 GLN A C 1
ATOM 713 O O . GLN A 1 97 ? -1.721 11.234 22.219 1 94.56 97 GLN A O 1
ATOM 718 N N . THR A 1 98 ? -2.449 10.023 20.531 1 92.94 98 THR A N 1
ATOM 719 C CA . THR A 1 98 ? -1.291 9.141 20.5 1 92.94 98 THR A CA 1
ATOM 720 C C . THR A 1 98 ? -0.078 9.852 19.922 1 92.94 98 THR A C 1
ATOM 722 O O . THR A 1 98 ? 1.06 9.578 20.297 1 92.94 98 THR A O 1
ATOM 725 N N . LYS A 1 99 ? -0.297 10.82 18.969 1 92.38 99 LYS A N 1
ATOM 726 C CA . LYS A 1 99 ? 0.825 11.375 18.219 1 92.38 99 LYS A CA 1
ATOM 727 C C . LYS A 1 99 ? 1.19 12.773 18.719 1 92.38 99 LYS A C 1
ATOM 729 O O . LYS A 1 99 ? 2.232 13.312 18.359 1 92.38 99 LYS A O 1
ATOM 734 N N . TYR A 1 100 ? 0.337 13.352 19.641 1 92.62 100 TYR A N 1
ATOM 735 C CA . TYR A 1 100 ? 0.642 14.695 20.109 1 92.62 100 TYR A CA 1
ATOM 736 C C . TYR A 1 100 ? 0.51 14.773 21.641 1 92.62 100 TYR A C 1
ATOM 738 O O . TYR A 1 100 ? 1.491 15.031 22.328 1 92.62 100 TYR A O 1
ATOM 746 N N . LEU A 1 101 ? -0.61 14.422 22.172 1 93.94 101 LEU A N 1
ATOM 747 C CA . LEU A 1 101 ? -0.854 14.602 23.594 1 93.94 101 LEU A CA 1
ATOM 748 C C . LEU A 1 101 ? -0.001 13.641 24.422 1 93.94 101 LEU A C 1
ATOM 750 O O . LEU A 1 101 ? 0.594 14.039 25.422 1 93.94 101 LEU A O 1
ATOM 754 N N . ASP A 1 102 ? 0.02 12.375 24 1 93.75 102 ASP A N 1
ATOM 755 C CA . ASP A 1 102 ? 0.858 11.414 24.719 1 93.75 102 ASP A CA 1
ATOM 756 C C . ASP A 1 102 ? 2.332 11.805 24.641 1 93.75 102 ASP A C 1
ATOM 758 O O . ASP A 1 102 ? 3.07 11.656 25.609 1 93.75 102 ASP A O 1
ATOM 762 N N . ILE A 1 103 ? 2.719 12.297 23.516 1 89.94 103 ILE A N 1
ATOM 763 C CA . ILE A 1 103 ? 4.102 12.719 23.328 1 89.94 103 ILE A CA 1
ATOM 764 C C . ILE A 1 103 ? 4.406 13.906 24.25 1 89.94 103 ILE A C 1
ATOM 766 O O . ILE A 1 103 ? 5.453 13.938 24.906 1 89.94 103 ILE A O 1
ATOM 770 N N . LEU A 1 104 ? 3.557 14.875 24.297 1 90.94 104 LEU A N 1
ATOM 771 C CA . LEU A 1 104 ? 3.705 16.031 25.156 1 90.94 104 LEU A CA 1
ATOM 772 C C . LEU A 1 104 ? 3.873 15.617 26.609 1 90.94 104 LEU A C 1
ATOM 774 O O . LEU A 1 104 ? 4.66 16.203 27.359 1 90.94 104 LEU A O 1
ATOM 778 N N . GLN A 1 105 ? 3.215 14.602 26.969 1 91.62 105 GLN A N 1
ATOM 779 C CA . GLN A 1 105 ? 3.234 14.125 28.359 1 91.62 105 GLN A CA 1
ATOM 780 C C . GLN A 1 105 ? 4.496 13.32 28.641 1 91.62 105 GLN A C 1
ATOM 782 O O . GLN A 1 105 ? 5.02 13.352 29.75 1 91.62 105 GLN A O 1
ATOM 787 N N . ASP A 1 106 ? 4.992 12.641 27.609 1 90.56 106 ASP A N 1
ATOM 788 C CA . ASP A 1 106 ? 6.016 11.633 27.859 1 90.56 106 ASP A CA 1
ATOM 789 C C . ASP A 1 106 ? 7.41 12.188 27.594 1 90.56 106 ASP A C 1
ATOM 791 O O . ASP A 1 106 ? 8.414 11.594 28.016 1 90.56 106 ASP A O 1
ATOM 795 N N . VAL A 1 107 ? 7.543 13.281 26.938 1 89.38 107 VAL A N 1
ATOM 796 C CA . VAL A 1 107 ? 8.852 13.805 26.562 1 89.38 107 VAL A CA 1
ATOM 797 C C . VAL A 1 107 ? 9.32 14.828 27.594 1 89.38 107 VAL A C 1
ATOM 799 O O . VAL A 1 107 ? 8.742 15.906 27.719 1 89.38 107 VAL A O 1
ATOM 802 N N . PRO A 1 108 ? 10.391 14.5 28.281 1 88.31 108 PRO A N 1
ATOM 803 C CA . PRO A 1 108 ? 10.898 15.438 29.297 1 88.31 108 PRO A CA 1
ATOM 804 C C . PRO A 1 108 ? 11.422 16.734 28.688 1 88.31 108 PRO A C 1
ATOM 806 O O . PRO A 1 108 ? 12.023 16.719 27.609 1 88.31 108 PRO A O 1
ATOM 809 N N . GLY A 1 109 ? 11.148 17.781 29.281 1 89.94 109 GLY A N 1
ATOM 810 C CA . GLY A 1 109 ? 11.68 19.062 28.844 1 89.94 109 GLY A CA 1
ATOM 811 C C . GLY A 1 109 ? 10.82 19.75 27.797 1 89.94 109 GLY A C 1
ATOM 812 O O . GLY A 1 109 ? 11.141 20.844 27.344 1 89.94 109 GLY A O 1
ATOM 813 N N . LEU A 1 110 ? 9.812 19.031 27.391 1 93.31 110 LEU A N 1
ATOM 814 C CA . LEU A 1 110 ? 8.852 19.609 26.453 1 93.31 110 LEU A CA 1
ATOM 815 C C . LEU A 1 110 ? 7.633 20.156 27.203 1 93.31 110 LEU A C 1
ATOM 817 O O . LEU A 1 110 ? 6.961 19.406 27.922 1 93.31 110 LEU A O 1
ATOM 821 N N . GLN A 1 111 ? 7.391 21.438 27.078 1 94.56 111 GLN A N 1
ATOM 822 C CA . GLN A 1 111 ? 6.254 22.062 27.75 1 94.56 111 GLN A CA 1
ATOM 823 C C . GLN A 1 111 ? 5.379 22.812 26.734 1 94.56 111 GLN A C 1
ATOM 825 O O . GLN A 1 111 ? 5.871 23.312 25.734 1 94.56 111 GLN A O 1
ATOM 830 N N . LEU A 1 112 ? 4.109 22.859 26.969 1 95.5 112 LEU A N 1
ATOM 831 C CA . LEU A 1 112 ? 3.133 23.594 26.172 1 95.5 112 LEU A CA 1
ATOM 832 C C . LEU A 1 112 ? 2.391 24.625 27.047 1 95.5 112 LEU A C 1
ATOM 834 O O . LEU A 1 112 ? 1.898 24.281 28.125 1 95.5 112 LEU A O 1
ATOM 838 N N . VAL A 1 113 ? 2.416 25.797 26.656 1 95.31 113 VAL A N 1
ATOM 839 C CA . VAL A 1 113 ? 1.65 26.844 27.328 1 95.31 113 VAL A CA 1
ATOM 840 C C . VAL A 1 113 ? 0.55 27.359 26.406 1 95.31 113 VAL A C 1
ATOM 842 O O . VAL A 1 113 ? 0.787 27.578 25.219 1 95.31 113 VAL A O 1
ATOM 845 N N . LYS A 1 114 ? -0.644 27.469 26.906 1 95.38 114 LYS A N 1
ATOM 846 C CA . LYS A 1 114 ? -1.785 27.969 26.141 1 95.38 114 LYS A CA 1
ATOM 847 C C . LYS A 1 114 ? -1.778 29.484 26.078 1 95.38 114 LYS A C 1
ATOM 849 O O . LYS A 1 114 ? -1.6 30.156 27.109 1 95.38 114 LYS A O 1
ATOM 854 N N . GLY A 1 115 ? -1.891 30 24.906 1 95.19 115 GLY A N 1
ATOM 855 C CA . GLY A 1 115 ? -1.985 31.438 24.734 1 95.19 115 GLY A CA 1
ATOM 856 C C . GLY A 1 115 ? -1.507 31.906 23.375 1 95.19 115 GLY A C 1
ATOM 857 O O . GLY A 1 115 ? -0.992 31.109 22.578 1 95.19 115 GLY A O 1
ATOM 858 N N . THR A 1 116 ? -1.805 33.156 23.109 1 95.62 116 THR A N 1
ATOM 859 C CA . THR A 1 116 ? -1.283 33.781 21.922 1 95.62 116 THR A CA 1
ATOM 860 C C . THR A 1 116 ? 0.097 34.375 22.172 1 95.62 116 THR A C 1
ATOM 862 O O . THR A 1 116 ? 0.275 35.156 23.109 1 95.62 116 THR A O 1
ATOM 865 N N . GLY A 1 117 ? 1.057 33.969 21.438 1 96.69 117 GLY A N 1
ATOM 866 C CA . GLY A 1 117 ? 2.387 34.531 21.531 1 96.69 117 GLY A CA 1
ATOM 867 C C . GLY A 1 117 ? 2.557 35.781 20.688 1 96.69 117 GLY A C 1
ATOM 868 O O . GLY A 1 117 ? 2.109 35.812 19.531 1 96.69 117 GLY A O 1
ATOM 869 N N . ARG A 1 118 ? 3.127 36.812 21.234 1 97.75 118 ARG A N 1
ATOM 870 C CA . ARG A 1 118 ? 3.424 38.031 20.516 1 97.75 118 ARG A CA 1
ATOM 871 C C . ARG A 1 118 ? 4.82 38.562 20.859 1 97.75 118 ARG A C 1
ATOM 873 O O . ARG A 1 118 ? 5.148 38.75 22.031 1 97.75 118 ARG A O 1
ATOM 880 N N . PHE A 1 119 ? 5.641 38.75 19.828 1 97.94 119 PHE A N 1
ATOM 881 C CA . PHE A 1 119 ? 6.973 39.281 20.047 1 97.94 119 PHE A CA 1
ATOM 882 C C . PHE A 1 119 ? 6.891 40.719 20.562 1 97.94 119 PHE A C 1
ATOM 884 O O . PHE A 1 119 ? 6.113 41.531 20.047 1 97.94 119 PHE A O 1
ATOM 891 N N . LEU A 1 120 ? 7.66 41.031 21.578 1 97.12 120 LEU A N 1
ATOM 892 C CA . LEU A 1 120 ? 7.836 42.406 22.094 1 97.12 120 LEU A CA 1
ATOM 893 C C . LEU A 1 120 ? 9.18 42.969 21.656 1 97.12 120 LEU A C 1
ATOM 895 O O . LEU A 1 120 ? 9.422 44.156 21.828 1 97.12 120 LEU A O 1
ATOM 899 N N . GLY A 1 121 ? 9.992 42.188 21.141 1 96.25 121 GLY A N 1
ATOM 900 C CA . GLY A 1 121 ? 11.344 42.406 20.656 1 96.25 121 GLY A CA 1
ATOM 901 C C . GLY A 1 121 ? 12.039 41.156 20.172 1 96.25 121 GLY A C 1
ATOM 902 O O . GLY A 1 121 ? 11.422 40.094 20.125 1 96.25 121 GLY A O 1
ATOM 903 N N . PRO A 1 122 ? 13.281 41.281 19.828 1 94.94 122 PRO A N 1
ATOM 904 C CA . PRO A 1 122 ? 13.977 40.156 19.234 1 94.94 122 PRO A CA 1
ATOM 905 C C . PRO A 1 122 ? 14.195 39.031 20.234 1 94.94 122 PRO A C 1
ATOM 907 O O . PRO A 1 122 ? 14.453 37.875 19.844 1 94.94 122 PRO A O 1
ATOM 910 N N . ASP A 1 123 ? 14.094 39.312 21.516 1 95.19 123 ASP A N 1
ATOM 911 C CA . ASP A 1 123 ? 14.43 38.281 22.5 1 95.19 123 ASP A CA 1
ATOM 912 C C . ASP A 1 123 ? 13.312 38.125 23.531 1 95.19 123 ASP A C 1
ATOM 914 O O . ASP A 1 123 ? 13.508 37.5 24.578 1 95.19 123 ASP A O 1
ATOM 918 N N . ARG A 1 124 ? 12.18 38.719 23.219 1 95.44 124 ARG A N 1
ATOM 919 C CA . ARG A 1 124 ? 11.094 38.719 24.203 1 95.44 124 ARG A CA 1
ATOM 920 C C . ARG A 1 124 ? 9.758 38.375 23.531 1 95.44 124 ARG A C 1
ATOM 922 O O . ARG A 1 124 ? 9.422 38.938 22.5 1 95.44 124 ARG A O 1
ATOM 929 N N . LEU A 1 125 ? 9.031 37.438 24.188 1 96.25 125 LEU A N 1
ATOM 930 C CA . LEU A 1 125 ? 7.723 37 23.719 1 96.25 125 LEU A CA 1
ATOM 931 C C . LEU A 1 125 ? 6.676 37.188 24.828 1 96.25 125 LEU A C 1
ATOM 933 O O . LEU A 1 125 ? 6.902 36.781 25.969 1 96.25 125 LEU A O 1
ATOM 937 N N . GLU A 1 126 ? 5.602 37.812 24.5 1 96.81 126 GLU A N 1
ATOM 938 C CA . GLU A 1 126 ? 4.465 37.906 25.406 1 96.81 126 GLU A CA 1
ATOM 939 C C . GLU A 1 126 ? 3.477 36.75 25.188 1 96.81 126 GLU A C 1
ATOM 941 O O . GLU A 1 126 ? 3.084 36.469 24.047 1 96.81 126 GLU A O 1
ATOM 946 N N . VAL A 1 127 ? 3.08 36 26.203 1 96.31 127 VAL A N 1
ATOM 947 C CA . VAL A 1 127 ? 2.037 35 26.188 1 96.31 127 VAL A CA 1
ATOM 948 C C . VAL A 1 127 ? 1.045 35.25 27.312 1 96.31 127 VAL A C 1
ATOM 950 O O . VAL A 1 127 ? 1.321 34.938 28.484 1 96.31 127 VAL A O 1
ATOM 953 N N . GLY A 1 128 ? -0.149 35.719 26.938 1 90 128 GLY A N 1
ATOM 954 C CA . GLY A 1 128 ? -1.052 36.156 27.984 1 90 128 GLY A CA 1
ATOM 955 C C . GLY A 1 128 ? -0.468 37.281 28.844 1 90 128 GLY A C 1
ATOM 956 O O . GLY A 1 128 ? -0.079 38.312 28.328 1 90 128 GLY A O 1
ATOM 957 N N . ASP A 1 129 ? -0.307 36.906 30.156 1 88.88 129 ASP A N 1
ATOM 958 C CA . ASP A 1 129 ? 0.201 37.906 31.094 1 88.88 129 ASP A CA 1
ATOM 959 C C . ASP A 1 129 ? 1.658 37.625 31.453 1 88.88 129 ASP A C 1
ATOM 961 O O . ASP A 1 129 ? 2.191 38.219 32.406 1 88.88 129 ASP A O 1
ATOM 965 N N . ARG A 1 130 ? 2.236 36.812 30.625 1 92.12 130 ARG A N 1
ATOM 966 C CA . ARG A 1 130 ? 3.615 36.438 30.922 1 92.12 130 ARG A CA 1
ATOM 967 C C . ARG A 1 130 ? 4.559 36.906 29.812 1 92.12 130 ARG A C 1
ATOM 969 O O . ARG A 1 130 ? 4.191 36.906 28.641 1 92.12 130 ARG A O 1
ATOM 976 N N . GLU A 1 131 ? 5.684 37.344 30.234 1 94.31 131 GLU A N 1
ATOM 977 C CA . GLU A 1 131 ? 6.781 37.625 29.312 1 94.31 131 GLU A CA 1
ATOM 978 C C . GLU A 1 131 ? 7.844 36.531 29.359 1 94.31 131 GLU A C 1
ATOM 980 O O . GLU A 1 131 ? 8.344 36.188 30.438 1 94.31 131 GLU A O 1
ATOM 985 N N . ILE A 1 132 ? 8.133 36 28.234 1 94.19 132 ILE A N 1
ATOM 986 C CA . ILE A 1 132 ? 9.109 34.906 28.109 1 94.19 132 ILE A CA 1
ATOM 987 C C . ILE A 1 132 ? 10.336 35.406 27.359 1 94.19 132 ILE A C 1
ATOM 989 O O . ILE A 1 132 ? 10.219 36 26.281 1 94.19 132 ILE A O 1
ATOM 993 N N . ARG A 1 133 ? 11.523 35.188 27.922 1 94.12 133 ARG A N 1
ATOM 994 C CA . ARG A 1 133 ? 12.781 35.531 27.266 1 94.12 133 ARG A CA 1
ATOM 995 C C . ARG A 1 133 ? 13.469 34.281 26.719 1 94.12 133 ARG A C 1
ATOM 997 O O . ARG A 1 133 ? 13.422 33.219 27.344 1 94.12 133 ARG A O 1
ATOM 1004 N N . SER A 1 134 ? 14 34.375 25.578 1 94.75 134 SER A N 1
ATOM 1005 C CA . SER A 1 134 ? 14.766 33.312 24.953 1 94.75 134 SER A CA 1
ATOM 1006 C C . SER A 1 134 ? 15.742 33.875 23.906 1 94.75 134 SER A C 1
ATOM 1008 O O . SER A 1 134 ? 15.578 34.969 23.422 1 94.75 134 SER A O 1
ATOM 1010 N N . GLU A 1 135 ? 16.875 33.062 23.719 1 94.62 135 GLU A N 1
ATOM 1011 C CA . GLU A 1 135 ? 17.828 33.406 22.656 1 94.62 135 GLU A CA 1
ATOM 1012 C C . GLU A 1 135 ? 17.438 32.75 21.328 1 94.62 135 GLU A C 1
ATOM 1014 O O . GLU A 1 135 ? 17.953 33.125 20.281 1 94.62 135 GLU A O 1
ATOM 1019 N N . ARG A 1 136 ? 16.609 31.797 21.406 1 96.94 136 ARG A N 1
ATOM 1020 C CA . ARG A 1 136 ? 16.234 31.047 20.219 1 96.94 136 ARG A CA 1
ATOM 1021 C C . ARG A 1 136 ? 14.719 30.891 20.109 1 96.94 136 ARG A C 1
ATOM 1023 O O . ARG A 1 136 ? 14.07 30.453 21.062 1 96.94 136 ARG A O 1
ATOM 1030 N N . PHE A 1 137 ? 14.172 31.297 18.938 1 98.25 137 PHE A N 1
ATOM 1031 C CA . PHE A 1 137 ? 12.75 31.156 18.641 1 98.25 137 PHE A CA 1
ATOM 1032 C C . PHE A 1 137 ? 12.539 30.422 17.328 1 98.25 137 PHE A C 1
ATOM 1034 O O . PHE A 1 137 ? 13.328 30.578 16.391 1 98.25 137 PHE A O 1
ATOM 1041 N N . LEU A 1 138 ? 11.562 29.578 17.25 1 98.75 138 LEU A N 1
ATOM 1042 C CA . LEU A 1 138 ? 11.039 29.047 16 1 98.75 138 LEU A CA 1
ATOM 1043 C C . LEU A 1 138 ? 9.602 29.5 15.773 1 98.75 138 LEU A C 1
ATOM 1045 O O . LEU A 1 138 ? 8.719 29.188 16.578 1 98.75 138 LEU A O 1
ATOM 1049 N N . VAL A 1 139 ? 9.398 30.281 14.719 1 98.81 139 VAL A N 1
ATOM 1050 C CA . VAL A 1 139 ? 8.055 30.656 14.32 1 98.81 139 VAL A CA 1
ATOM 1051 C C . VAL A 1 139 ? 7.445 29.562 13.445 1 98.81 139 VAL A C 1
ATOM 1053 O O . VAL A 1 139 ? 7.816 29.406 12.281 1 98.81 139 VAL A O 1
ATOM 1056 N N . ALA A 1 140 ? 6.547 28.75 13.969 1 98.25 140 ALA A N 1
ATOM 1057 C CA . ALA A 1 140 ? 5.84 27.672 13.297 1 98.25 140 ALA A CA 1
ATOM 1058 C C . ALA A 1 140 ? 4.332 27.812 13.469 1 98.25 140 ALA A C 1
ATOM 1060 O O . ALA A 1 140 ? 3.656 26.859 13.867 1 98.25 140 ALA A O 1
ATOM 1061 N N . VAL A 1 141 ? 3.809 28.969 13.094 1 98 141 VAL A N 1
ATOM 1062 C CA . VAL A 1 141 ? 2.447 29.359 13.453 1 98 141 VAL A CA 1
ATOM 1063 C C . VAL A 1 141 ? 1.479 28.906 12.359 1 98 141 VAL A C 1
ATOM 1065 O O . VAL A 1 141 ? 0.263 29.047 12.508 1 98 141 VAL A O 1
ATOM 1068 N N . GLY A 1 142 ? 1.985 28.328 11.32 1 96.62 142 GLY A N 1
ATOM 1069 C CA . GLY A 1 142 ? 1.145 27.75 10.281 1 96.62 142 GLY A CA 1
ATOM 1070 C C . GLY A 1 142 ? 0.419 28.797 9.461 1 96.62 142 GLY A C 1
ATOM 1071 O O . GLY A 1 142 ? 0.978 29.859 9.156 1 96.62 142 GLY A O 1
ATOM 1072 N N . GLY A 1 143 ? -0.684 28.422 8.938 1 95.88 143 GLY A N 1
ATOM 1073 C CA . GLY A 1 143 ? -1.491 29.281 8.086 1 95.88 143 GLY A CA 1
ATOM 1074 C C . GLY A 1 143 ? -2.982 29.078 8.281 1 95.88 143 GLY A C 1
ATOM 1075 O O . GLY A 1 143 ? -3.404 28.188 9.016 1 95.88 143 GLY A O 1
ATOM 1076 N N . ASP A 1 144 ? -3.717 30 7.727 1 94.75 144 ASP A N 1
ATOM 1077 C CA . ASP A 1 144 ? -5.176 29.984 7.73 1 94.75 144 ASP A CA 1
ATOM 1078 C C . ASP A 1 144 ? -5.73 30.016 6.305 1 94.75 144 ASP A C 1
ATOM 1080 O O . ASP A 1 144 ? -5.051 30.469 5.383 1 94.75 144 ASP A O 1
ATOM 1084 N N . PRO A 1 145 ? -6.98 29.516 6.184 1 96 145 PRO A N 1
ATOM 1085 C CA . PRO A 1 145 ? -7.59 29.688 4.863 1 96 145 PRO A CA 1
ATOM 1086 C C . PRO A 1 145 ? -7.629 31.156 4.43 1 96 145 PRO A C 1
ATOM 1088 O O . PRO A 1 145 ? -8 32.031 5.219 1 96 145 PRO A O 1
ATOM 1091 N N . ARG A 1 146 ? -7.195 31.391 3.18 1 96.62 146 ARG A N 1
ATOM 1092 C CA . ARG A 1 146 ? -7.246 32.75 2.641 1 96.62 146 ARG A CA 1
ATOM 1093 C C . ARG A 1 146 ? -8.672 33.156 2.277 1 96.62 146 ARG A C 1
ATOM 1095 O O . ARG A 1 146 ? -9.398 32.375 1.658 1 96.62 146 ARG A O 1
ATOM 1102 N N . VAL A 1 147 ? -9.125 34.25 2.709 1 96.38 147 VAL A N 1
ATOM 1103 C CA . VAL A 1 147 ? -10.414 34.812 2.326 1 96.38 147 VAL A CA 1
ATOM 1104 C C . VAL A 1 147 ? -10.195 36.062 1.447 1 96.38 147 VAL A C 1
ATOM 1106 O O . VAL A 1 147 ? -9.75 37.094 1.929 1 96.38 147 VAL A O 1
ATOM 1109 N N . PRO A 1 148 ? -10.508 35.875 0.245 1 96.56 148 PRO A N 1
ATOM 1110 C CA . PRO A 1 148 ? -10.273 37 -0.66 1 96.56 148 PRO A CA 1
ATOM 1111 C C . PRO A 1 148 ? -11.258 38.156 -0.441 1 96.56 148 PRO A C 1
ATOM 1113 O O . PRO A 1 148 ? -12.297 37.969 0.201 1 96.56 148 PRO A O 1
ATOM 1116 N N . ARG A 1 149 ? -10.867 39.312 -0.991 1 95.56 149 ARG A N 1
ATOM 1117 C CA . ARG A 1 149 ? -11.766 40.469 -0.971 1 95.56 149 ARG A CA 1
ATOM 1118 C C . ARG A 1 149 ? -12.734 40.438 -2.148 1 95.56 149 ARG A C 1
ATOM 1120 O O . ARG A 1 149 ? -12.391 40.844 -3.256 1 95.56 149 ARG A O 1
ATOM 1127 N N . ILE A 1 150 ? -13.844 39.906 -1.944 1 97.25 150 ILE A N 1
ATOM 1128 C CA . ILE A 1 150 ? -14.938 39.844 -2.912 1 97.25 150 ILE A CA 1
ATOM 1129 C C . ILE A 1 150 ? -16.125 40.625 -2.393 1 97.25 150 ILE A C 1
ATOM 1131 O O . ILE A 1 150 ? -16.578 40.438 -1.264 1 97.25 150 ILE A O 1
ATOM 1135 N N . PRO A 1 151 ? -16.641 41.625 -3.191 1 97.69 151 PRO A N 1
ATOM 1136 C CA . PRO A 1 151 ? -17.812 42.375 -2.746 1 97.69 151 PRO A CA 1
ATOM 1137 C C . PRO A 1 151 ? -18.953 41.469 -2.283 1 97.69 151 PRO A C 1
ATOM 1139 O O . PRO A 1 151 ? -19.297 40.5 -2.973 1 97.69 151 PRO A O 1
ATOM 1142 N N . GLY A 1 152 ? -19.406 41.688 -1.082 1 98 152 GLY A N 1
ATOM 1143 C CA . GLY A 1 152 ? -20.562 41 -0.562 1 98 152 GLY A CA 1
ATOM 1144 C C . GLY A 1 152 ? -20.203 39.719 0.174 1 98 152 GLY A C 1
ATOM 1145 O O . GLY A 1 152 ? -21.047 39.125 0.868 1 98 152 GLY A O 1
ATOM 1146 N N . LEU A 1 153 ? -18.984 39.219 0.077 1 97.81 153 LEU A N 1
ATOM 1147 C CA . LEU A 1 153 ? -18.594 37.969 0.672 1 97.81 153 LEU A CA 1
ATOM 1148 C C . LEU A 1 153 ? -18.688 38 2.193 1 97.81 153 LEU A C 1
ATOM 1150 O O . LEU A 1 153 ? -19.109 37.031 2.828 1 97.81 153 LEU A O 1
ATOM 1154 N N . GLU A 1 154 ? -18.328 39.125 2.748 1 95.56 154 GLU A N 1
ATOM 1155 C CA . GLU A 1 154 ? -18.297 39.281 4.199 1 95.56 154 GLU A CA 1
ATOM 1156 C C . GLU A 1 154 ? -19.688 39.094 4.797 1 95.56 154 GLU A C 1
ATOM 1158 O O . GLU A 1 154 ? -19.828 38.688 5.945 1 95.56 154 GLU A O 1
ATOM 1163 N N . SER A 1 155 ? -20.719 39.406 4.027 1 95.5 155 SER A N 1
ATOM 1164 C CA . SER A 1 155 ? -22.094 39.312 4.5 1 95.5 155 SER A CA 1
ATOM 1165 C C . SER A 1 155 ? -22.766 38.031 3.99 1 95.5 155 SER A C 1
ATOM 1167 O O . SER A 1 155 ? -23.969 37.844 4.184 1 95.5 155 SER A O 1
ATOM 1169 N N . THR A 1 156 ? -22.078 37.25 3.289 1 96.81 156 THR A N 1
ATOM 1170 C CA . THR A 1 156 ? -22.578 36 2.74 1 96.81 156 THR A CA 1
ATOM 1171 C C . THR A 1 156 ? -22 34.812 3.512 1 96.81 156 THR A C 1
ATOM 1173 O O . THR A 1 156 ? -20.797 34.75 3.76 1 96.81 156 THR A O 1
ATOM 1176 N N . PRO A 1 157 ? -22.906 33.938 3.973 1 96.31 157 PRO A N 1
ATOM 1177 C CA . PRO A 1 157 ? -22.359 32.719 4.609 1 96.31 157 PRO A CA 1
ATOM 1178 C C . PRO A 1 157 ? -21.469 31.922 3.664 1 96.31 157 PRO A C 1
ATOM 1180 O O . PRO A 1 157 ? -21.859 31.672 2.518 1 96.31 157 PRO A O 1
ATOM 1183 N N . PHE A 1 158 ? -20.312 31.562 4.039 1 97.81 158 PHE A N 1
ATOM 1184 C CA . PHE A 1 158 ? -19.438 30.703 3.246 1 97.81 158 PHE A CA 1
ATOM 1185 C C . PHE A 1 158 ? -18.641 29.766 4.145 1 97.81 158 PHE A C 1
ATOM 1187 O O . PHE A 1 158 ? -18.5 30.016 5.344 1 97.81 158 PHE A O 1
ATOM 1194 N N . LEU A 1 159 ? -18.234 28.672 3.553 1 97.81 159 LEU A N 1
ATOM 1195 C CA . LEU A 1 159 ? -17.359 27.703 4.191 1 97.81 159 LEU A CA 1
ATOM 1196 C C . LEU A 1 159 ? -15.914 27.891 3.76 1 97.81 159 LEU A C 1
ATOM 1198 O O . LEU A 1 159 ? -15.656 28.422 2.674 1 97.81 159 LEU A O 1
ATOM 1202 N N . THR A 1 160 ? -14.984 27.594 4.637 1 97.38 160 THR A N 1
ATOM 1203 C CA . THR A 1 160 ? -13.586 27.344 4.312 1 97.38 160 THR A CA 1
ATOM 1204 C C . THR A 1 160 ? -13.266 25.859 4.422 1 97.38 160 THR A C 1
ATOM 1206 O O . THR A 1 160 ? -14.148 25.047 4.723 1 97.38 160 THR A O 1
ATOM 1209 N N . SER A 1 161 ? -11.984 25.5 4.152 1 95.25 161 SER A N 1
ATOM 1210 C CA . SER A 1 161 ? -11.57 24.109 4.293 1 95.25 161 SER A CA 1
ATOM 1211 C C . SER A 1 161 ? -11.93 23.562 5.672 1 95.25 161 SER A C 1
ATOM 1213 O O . SER A 1 161 ? -12.352 22.422 5.797 1 95.25 161 SER A O 1
ATOM 1215 N N . ARG A 1 162 ? -11.852 24.406 6.668 1 93.75 162 ARG A N 1
ATOM 1216 C CA . ARG A 1 162 ? -12.18 24.016 8.031 1 93.75 162 ARG A CA 1
ATOM 1217 C C . ARG A 1 162 ? -13.688 23.812 8.195 1 93.75 162 ARG A C 1
ATOM 1219 O O . ARG A 1 162 ? -14.133 22.828 8.766 1 93.75 162 ARG A O 1
ATOM 1226 N N . GLY A 1 163 ? -14.43 24.703 7.688 1 94.81 163 GLY A N 1
ATOM 1227 C CA . GLY A 1 163 ? -15.875 24.672 7.844 1 94.81 163 GLY A CA 1
ATOM 1228 C C . GLY A 1 163 ? -16.516 23.453 7.203 1 94.81 163 GLY A C 1
ATOM 1229 O O . GLY A 1 163 ? -17.516 22.938 7.707 1 94.81 163 GLY A O 1
ATOM 1230 N N . THR A 1 164 ? -15.945 23.031 6.078 1 95.75 164 THR A N 1
ATOM 1231 C CA . THR A 1 164 ? -16.5 21.875 5.367 1 95.75 164 THR A CA 1
ATOM 1232 C C . THR A 1 164 ? -16.406 20.609 6.227 1 95.75 164 THR A C 1
ATOM 1234 O O . THR A 1 164 ? -17.25 19.719 6.098 1 95.75 164 THR A O 1
ATOM 1237 N N . LEU A 1 165 ? -15.445 20.578 7.156 1 95.62 165 LEU A N 1
ATOM 1238 C CA . LEU A 1 165 ? -15.188 19.391 7.969 1 95.62 165 LEU A CA 1
ATOM 1239 C C . LEU A 1 165 ? -16.078 19.375 9.211 1 95.62 165 LEU A C 1
ATOM 1241 O O . LEU A 1 165 ? -16.016 18.438 10.016 1 95.62 165 LEU A O 1
ATOM 1245 N N . LEU A 1 166 ? -16.953 20.422 9.312 1 94.75 166 LEU A N 1
ATOM 1246 C CA . LEU A 1 166 ? -17.812 20.547 10.484 1 94.75 166 LEU A CA 1
ATOM 1247 C C . LEU A 1 166 ? -19.281 20.484 10.086 1 94.75 166 LEU A C 1
ATOM 1249 O O . LEU A 1 166 ? -20.172 20.609 10.938 1 94.75 166 LEU A O 1
ATOM 1253 N N . LEU A 1 167 ? -19.531 20.25 8.828 1 95.62 167 LEU A N 1
ATOM 1254 C CA . LEU A 1 167 ? -20.906 20.219 8.344 1 95.62 167 LEU A CA 1
ATOM 1255 C C . LEU A 1 167 ? -21.688 19.062 8.984 1 95.62 167 LEU A C 1
ATOM 1257 O O . LEU A 1 167 ? -21.125 17.984 9.211 1 95.62 167 LEU A O 1
ATOM 1261 N N . LYS A 1 168 ? -22.922 19.25 9.117 1 94.5 168 LYS A N 1
ATOM 1262 C CA . LYS A 1 168 ? -23.781 18.234 9.727 1 94.5 168 LYS A CA 1
ATOM 1263 C C . LYS A 1 168 ? -24.625 17.516 8.672 1 94.5 168 LYS A C 1
ATOM 1265 O O . LYS A 1 168 ? -25.188 16.469 8.945 1 94.5 168 LYS A O 1
ATOM 1270 N N . THR A 1 169 ? -24.734 18.141 7.535 1 95.19 169 THR A N 1
ATOM 1271 C CA . THR A 1 169 ? -25.453 17.547 6.414 1 95.19 169 THR A CA 1
ATOM 1272 C C . THR A 1 169 ? -24.688 17.75 5.109 1 95.19 169 THR A C 1
ATOM 1274 O O . THR A 1 169 ? -23.828 18.641 5.012 1 95.19 169 THR A O 1
ATOM 1277 N N . ILE A 1 170 ? -25.031 16.891 4.207 1 96.06 170 ILE A N 1
ATOM 1278 C CA . ILE A 1 170 ? -24.5 17.078 2.859 1 96.06 170 ILE A CA 1
ATOM 1279 C C . ILE A 1 170 ? -25.344 18.109 2.117 1 96.06 170 ILE A C 1
ATOM 1281 O O . ILE A 1 170 ? -26.562 17.953 1.989 1 96.06 170 ILE A O 1
ATOM 1285 N N . PRO A 1 171 ? -24.656 19.156 1.633 1 97 171 PRO A N 1
ATOM 1286 C CA . PRO A 1 171 ? -25.453 20.141 0.903 1 97 171 PRO A CA 1
ATOM 1287 C C . PRO A 1 171 ? -26.016 19.594 -0.408 1 97 171 PRO A C 1
ATOM 1289 O O . PRO A 1 171 ? -25.391 18.734 -1.042 1 97 171 PRO A O 1
ATOM 1292 N N . GLN A 1 172 ? -27.172 20.094 -0.799 1 97.38 172 GLN A N 1
ATOM 1293 C CA . GLN A 1 172 ? -27.734 19.703 -2.084 1 97.38 172 GLN A CA 1
ATOM 1294 C C . GLN A 1 172 ? -26.859 20.188 -3.24 1 97.38 172 GLN A C 1
ATOM 1296 O O . GLN A 1 172 ? -26.734 19.5 -4.258 1 97.38 172 GLN A O 1
ATOM 1301 N N . SER A 1 173 ? -26.391 21.359 -3.045 1 98.5 173 SER A N 1
ATOM 1302 C CA . SER A 1 173 ? -25.516 21.953 -4.055 1 98.5 173 SER A CA 1
ATOM 1303 C C . SER A 1 173 ? -24.422 22.797 -3.41 1 98.5 173 SER A C 1
ATOM 1305 O O . SER A 1 173 ? -24.609 23.359 -2.33 1 98.5 173 SER A O 1
ATOM 1307 N N . LEU A 1 174 ? -23.25 22.781 -4.055 1 98.75 174 LEU A N 1
ATOM 1308 C CA . LEU A 1 174 ? -22.047 23.453 -3.557 1 98.75 174 LEU A CA 1
ATOM 1309 C C . LEU A 1 174 ? -21.344 24.219 -4.68 1 98.75 174 LEU A C 1
ATOM 1311 O O . LEU A 1 174 ? -20.984 23.625 -5.699 1 98.75 174 LEU A O 1
ATOM 1315 N N . VAL A 1 175 ? -21.234 25.5 -4.555 1 98.88 175 VAL A N 1
ATOM 1316 C CA . VAL A 1 175 ? -20.375 26.281 -5.426 1 98.88 175 VAL A CA 1
ATOM 1317 C C . VAL A 1 175 ? -19.031 26.547 -4.727 1 98.88 175 VAL A C 1
ATOM 1319 O O . VAL A 1 175 ? -19 26.844 -3.533 1 98.88 175 VAL A O 1
ATOM 1322 N N . ILE A 1 176 ? -17.953 26.328 -5.41 1 98.88 176 ILE A N 1
ATOM 1323 C CA . ILE A 1 176 ? -16.609 26.484 -4.863 1 98.88 176 ILE A CA 1
ATOM 1324 C C . ILE A 1 176 ? -15.875 27.594 -5.625 1 98.88 176 ILE A C 1
ATOM 1326 O O . ILE A 1 176 ? -15.758 27.531 -6.852 1 98.88 176 ILE A O 1
ATOM 1330 N N . ILE A 1 177 ? -15.445 28.625 -4.91 1 98.75 177 ILE A N 1
ATOM 1331 C CA . ILE A 1 177 ? -14.562 29.625 -5.488 1 98.75 177 ILE A CA 1
ATOM 1332 C C . ILE A 1 177 ? -13.109 29.203 -5.328 1 98.75 177 ILE A C 1
ATOM 1334 O O . ILE A 1 177 ? -12.617 29.062 -4.203 1 98.75 177 ILE A O 1
ATOM 1338 N N . GLY A 1 178 ? -12.398 29 -6.434 1 98.44 178 GLY A N 1
ATOM 1339 C CA . GLY A 1 178 ? -11.039 28.469 -6.465 1 98.44 178 GLY A CA 1
ATOM 1340 C C . GLY A 1 178 ? -10.945 27.109 -7.125 1 98.44 178 GLY A C 1
ATOM 1341 O O . GLY A 1 178 ? -11.844 26.281 -6.984 1 98.44 178 GLY A O 1
ATOM 1342 N N . GLY A 1 179 ? -9.914 26.844 -7.816 1 98.38 179 GLY A N 1
ATOM 1343 C CA . GLY A 1 179 ? -9.727 25.594 -8.531 1 98.38 179 GLY A CA 1
ATOM 1344 C C . GLY A 1 179 ? -8.469 24.859 -8.125 1 98.38 179 GLY A C 1
ATOM 1345 O O . GLY A 1 179 ? -7.914 24.078 -8.906 1 98.38 179 GLY A O 1
ATOM 1346 N N . GLY A 1 180 ? -7.965 25.109 -6.875 1 98 180 GLY A N 1
ATOM 1347 C CA . GLY A 1 180 ? -6.754 24.469 -6.371 1 98 180 GLY A CA 1
ATOM 1348 C C . GLY A 1 180 ? -7.02 23.141 -5.695 1 98 180 GLY A C 1
ATOM 1349 O O . GLY A 1 180 ? -8.016 22.469 -5.992 1 98 180 GLY A O 1
ATOM 1350 N N . VAL A 1 181 ? -6.188 22.656 -4.836 1 97.62 181 VAL A N 1
ATOM 1351 C CA . VAL A 1 181 ? -6.168 21.344 -4.219 1 97.62 181 VAL A CA 1
ATOM 1352 C C . VAL A 1 181 ? -7.43 21.141 -3.385 1 97.62 181 VAL A C 1
ATOM 1354 O O . VAL A 1 181 ? -8.141 20.141 -3.543 1 97.62 181 VAL A O 1
ATOM 1357 N N . ILE A 1 182 ? -7.707 22.094 -2.525 1 97.69 182 ILE A N 1
ATOM 1358 C CA . ILE A 1 182 ? -8.859 21.984 -1.635 1 97.69 182 ILE A CA 1
ATOM 1359 C C . ILE A 1 182 ? -10.141 21.891 -2.457 1 97.69 182 ILE A C 1
ATOM 1361 O O . ILE A 1 182 ? -11.031 21.094 -2.143 1 97.69 182 ILE A O 1
ATOM 1365 N N . ALA A 1 183 ? -10.227 22.672 -3.525 1 98.62 183 ALA A N 1
ATOM 1366 C CA . ALA A 1 183 ? -11.414 22.703 -4.371 1 98.62 183 ALA A CA 1
ATOM 1367 C C . ALA A 1 183 ? -11.703 21.344 -4.984 1 98.62 183 ALA A C 1
ATOM 1369 O O . ALA A 1 183 ? -12.828 20.844 -4.914 1 98.62 183 ALA A O 1
ATOM 1370 N N . VAL A 1 184 ? -10.695 20.703 -5.535 1 98.75 184 VAL A N 1
ATOM 1371 C CA . VAL A 1 184 ? -10.945 19.469 -6.281 1 98.75 184 VAL A CA 1
ATOM 1372 C C . VAL A 1 184 ? -11.109 18.312 -5.312 1 98.75 184 VAL A C 1
ATOM 1374 O O . VAL A 1 184 ? -11.898 17.391 -5.562 1 98.75 184 VAL A O 1
ATOM 1377 N N . GLU A 1 185 ? -10.375 18.25 -4.203 1 98.62 185 GLU A N 1
ATOM 1378 C CA . GLU A 1 185 ? -10.531 17.188 -3.215 1 98.62 185 GLU A CA 1
ATOM 1379 C C . GLU A 1 185 ? -11.914 17.219 -2.578 1 98.62 185 GLU A C 1
ATOM 1381 O O . GLU A 1 185 ? -12.648 16.234 -2.609 1 98.62 185 GLU A O 1
ATOM 1386 N N . MET A 1 186 ? -12.289 18.422 -2.039 1 98.44 186 MET A N 1
ATOM 1387 C CA . MET A 1 186 ? -13.586 18.578 -1.397 1 98.44 186 MET A CA 1
ATOM 1388 C C . MET A 1 186 ? -14.711 18.453 -2.42 1 98.44 186 MET A C 1
ATOM 1390 O O . MET A 1 186 ? -15.773 17.906 -2.125 1 98.44 186 MET A O 1
ATOM 1394 N N . GLY A 1 187 ? -14.414 19.031 -3.6 1 98.75 187 GLY A N 1
ATOM 1395 C CA . GLY A 1 187 ? -15.406 18.938 -4.664 1 98.75 187 GLY A CA 1
ATOM 1396 C C . GLY A 1 187 ? -15.781 17.5 -4.992 1 98.75 187 GLY A C 1
ATOM 1397 O O . GLY A 1 187 ? -16.969 17.156 -5.016 1 98.75 187 GLY A O 1
ATOM 1398 N N . GLN A 1 188 ? -14.812 16.641 -5.23 1 98.75 188 GLN A N 1
ATOM 1399 C CA . GLN A 1 188 ? -15.094 15.242 -5.574 1 98.75 188 GLN A CA 1
ATOM 1400 C C . GLN A 1 188 ? -15.75 14.508 -4.406 1 98.75 188 GLN A C 1
ATOM 1402 O O . GLN A 1 188 ? -16.656 13.711 -4.605 1 98.75 188 GLN A O 1
ATOM 1407 N N . MET A 1 189 ? -15.258 14.789 -3.168 1 98.12 189 MET A N 1
ATOM 1408 C CA . MET A 1 189 ? -15.828 14.172 -1.979 1 98.12 189 MET A CA 1
ATOM 1409 C C . MET A 1 189 ? -17.328 14.445 -1.896 1 98.12 189 MET A C 1
ATOM 1411 O O . MET A 1 189 ? -18.125 13.508 -1.806 1 98.12 189 MET A O 1
ATOM 1415 N N . PHE A 1 190 ? -17.734 15.711 -2.023 1 97.94 190 PHE A N 1
ATOM 1416 C CA . PHE A 1 190 ? -19.125 16.094 -1.882 1 97.94 190 PHE A CA 1
ATOM 1417 C C . PHE A 1 190 ? -19.953 15.602 -3.068 1 97.94 190 PHE A C 1
ATOM 1419 O O . PHE A 1 190 ? -21.094 15.18 -2.906 1 97.94 190 PHE A O 1
ATOM 1426 N N . GLN A 1 191 ? -19.328 15.703 -4.305 1 97.81 191 GLN A N 1
ATOM 1427 C CA . GLN A 1 191 ? -20 15.172 -5.48 1 97.81 191 GLN A CA 1
ATOM 1428 C C . GLN A 1 191 ? -20.359 13.703 -5.289 1 97.81 191 GLN A C 1
ATOM 1430 O O . GLN A 1 191 ? -21.5 13.297 -5.547 1 97.81 191 GLN A O 1
ATOM 1435 N N . ARG A 1 192 ? -19.469 12.898 -4.777 1 95.94 192 ARG A N 1
ATOM 1436 C CA . ARG A 1 192 ? -19.656 11.461 -4.586 1 95.94 192 ARG A CA 1
ATOM 1437 C C . ARG A 1 192 ? -20.641 11.188 -3.451 1 95.94 192 ARG A C 1
ATOM 1439 O O . ARG A 1 192 ? -21.312 10.156 -3.451 1 95.94 192 ARG A O 1
ATOM 1446 N N . LEU A 1 193 ? -20.688 12.133 -2.537 1 95.31 193 LEU A N 1
ATOM 1447 C CA . LEU A 1 193 ? -21.594 11.961 -1.408 1 95.31 193 LEU A CA 1
ATOM 1448 C C . LEU A 1 193 ? -23 12.453 -1.755 1 95.31 193 LEU A C 1
ATOM 1450 O O . LEU A 1 193 ? -23.906 12.344 -0.939 1 95.31 193 LEU A O 1
ATOM 1454 N N . GLY A 1 194 ? -23.172 13.117 -2.98 1 94.56 194 GLY A N 1
ATOM 1455 C CA . GLY A 1 194 ? -24.531 13.375 -3.441 1 94.56 194 GLY A CA 1
ATOM 1456 C C . GLY A 1 194 ? -24.781 14.836 -3.779 1 94.56 194 GLY A C 1
ATOM 1457 O O . GLY A 1 194 ? -25.844 15.188 -4.293 1 94.56 194 GLY A O 1
ATOM 1458 N N . ALA A 1 195 ? -23.828 15.688 -3.545 1 97.44 195 ALA A N 1
ATOM 1459 C CA . ALA A 1 195 ? -24 17.109 -3.82 1 97.44 195 ALA A CA 1
ATOM 1460 C C . ALA A 1 195 ? -23.797 17.406 -5.301 1 97.44 195 ALA A C 1
ATOM 1462 O O . ALA A 1 195 ? -23.031 16.719 -5.984 1 97.44 195 ALA A O 1
ATOM 1463 N N . LYS A 1 196 ? -24.531 18.375 -5.832 1 98.5 196 LYS A N 1
ATOM 1464 C CA . LYS A 1 196 ? -24.203 18.984 -7.121 1 98.5 196 LYS A CA 1
ATOM 1465 C C . LYS A 1 196 ? -23.125 20.047 -6.965 1 98.5 196 LYS A C 1
ATOM 1467 O O . LYS A 1 196 ? -23.344 21.078 -6.332 1 98.5 196 LYS A O 1
ATOM 1472 N N . VAL A 1 197 ? -21.953 19.859 -7.559 1 98.88 197 VAL A N 1
ATOM 1473 C CA . VAL A 1 197 ? -20.797 20.703 -7.266 1 98.88 197 VAL A CA 1
ATOM 1474 C C . VAL A 1 197 ? -20.422 21.516 -8.508 1 98.88 197 VAL A C 1
ATOM 1476 O O . VAL A 1 197 ? -20.359 20.969 -9.609 1 98.88 197 VAL A O 1
ATOM 1479 N N . THR A 1 198 ? -20.188 22.797 -8.336 1 98.88 198 THR A N 1
ATOM 1480 C CA . THR A 1 198 ? -19.656 23.688 -9.359 1 98.88 198 THR A CA 1
ATOM 1481 C C . THR A 1 198 ? -18.375 24.359 -8.875 1 98.88 198 THR A C 1
ATOM 1483 O O . THR A 1 198 ? -18.391 25.047 -7.84 1 98.88 198 THR A O 1
ATOM 1486 N N . ILE A 1 199 ? -17.297 24.203 -9.602 1 98.88 199 ILE A N 1
ATOM 1487 C CA . ILE A 1 199 ? -16.047 24.891 -9.32 1 98.88 199 ILE A CA 1
ATOM 1488 C C . ILE A 1 199 ? -15.898 26.109 -10.234 1 98.88 199 ILE A C 1
ATOM 1490 O O . ILE A 1 199 ? -16.062 26 -11.445 1 98.88 199 ILE A O 1
ATOM 1494 N N . LEU A 1 200 ? -15.664 27.25 -9.648 1 98.69 200 LEU A N 1
ATOM 1495 C CA . LEU A 1 200 ? -15.352 28.484 -10.367 1 98.69 200 LEU A CA 1
ATOM 1496 C C . LEU A 1 200 ? -13.875 28.844 -10.219 1 98.69 200 LEU A C 1
ATOM 1498 O O . LEU A 1 200 ? -13.422 29.156 -9.117 1 98.69 200 LEU A O 1
ATOM 1502 N N . GLU A 1 201 ? -13.117 28.734 -11.312 1 98.31 201 GLU A N 1
ATOM 1503 C CA . GLU A 1 201 ? -11.672 28.984 -11.32 1 98.31 201 GLU A CA 1
ATOM 1504 C C . GLU A 1 201 ? -11.336 30.203 -12.18 1 98.31 201 GLU A C 1
ATOM 1506 O O . GLU A 1 201 ? -11.75 30.281 -13.336 1 98.31 201 GLU A O 1
ATOM 1511 N N . HIS A 1 202 ? -10.641 31.188 -11.562 1 96.62 202 HIS A N 1
ATOM 1512 C CA . HIS A 1 202 ? -10.266 32.406 -12.234 1 96.62 202 HIS A CA 1
ATOM 1513 C C . HIS A 1 202 ? -9.328 32.156 -13.406 1 96.62 202 HIS A C 1
ATOM 1515 O O . HIS A 1 202 ? -9.414 32.812 -14.438 1 96.62 202 HIS A O 1
ATOM 1521 N N . GLY A 1 203 ? -8.445 31.219 -13.25 1 96.31 203 GLY A N 1
ATOM 1522 C CA . GLY A 1 203 ? -7.43 30.922 -14.25 1 96.31 203 GLY A CA 1
ATOM 1523 C C . GLY A 1 203 ? -7.945 30.047 -15.375 1 96.31 203 GLY A C 1
ATOM 1524 O O . GLY A 1 203 ? -9.125 29.703 -15.406 1 96.31 203 GLY A O 1
ATOM 1525 N N . PRO A 1 204 ? -7.086 29.688 -16.344 1 96.88 204 PRO A N 1
ATOM 1526 C CA . PRO A 1 204 ? -7.488 28.938 -17.531 1 96.88 204 PRO A CA 1
ATOM 1527 C C . PRO A 1 204 ? -7.754 27.453 -17.25 1 96.88 204 PRO A C 1
ATOM 1529 O O . PRO A 1 204 ? -8.375 26.766 -18.062 1 96.88 204 PRO A O 1
ATOM 1532 N N . ARG A 1 205 ? -7.281 26.938 -16.172 1 97.5 205 ARG A N 1
ATOM 1533 C CA . ARG A 1 205 ? -7.508 25.547 -15.797 1 97.5 205 ARG A CA 1
ATOM 1534 C C . ARG A 1 205 ? -7.414 25.359 -14.289 1 97.5 205 ARG A C 1
ATOM 1536 O O . ARG A 1 205 ? -6.848 26.203 -13.586 1 97.5 205 ARG A O 1
ATOM 1543 N N . ILE A 1 206 ? -8 24.312 -13.781 1 98.31 206 ILE A N 1
ATOM 1544 C CA . ILE A 1 206 ? -7.836 23.938 -12.383 1 98.31 206 ILE A CA 1
ATOM 1545 C C . ILE A 1 206 ? -6.43 23.391 -12.156 1 98.31 206 ILE A C 1
ATOM 1547 O O . ILE A 1 206 ? -5.742 23.016 -13.109 1 98.31 206 ILE A O 1
ATOM 1551 N N . LEU A 1 207 ? -5.973 23.391 -10.953 1 98.31 207 LEU A N 1
ATOM 1552 C CA . LEU A 1 207 ? -4.684 22.844 -10.547 1 98.31 207 LEU A CA 1
ATOM 1553 C C . LEU A 1 207 ? -3.551 23.484 -11.344 1 98.31 207 LEU A C 1
ATOM 1555 O O . LEU A 1 207 ? -2.734 22.781 -11.945 1 98.31 207 LEU A O 1
ATOM 1559 N N . GLY A 1 208 ? -3.48 24.812 -11.25 1 95.88 208 GLY A N 1
ATOM 1560 C CA . GLY A 1 208 ? -2.549 25.625 -12.016 1 95.88 208 GLY A CA 1
ATOM 1561 C C . GLY A 1 208 ? -1.105 25.172 -11.859 1 95.88 208 GLY A C 1
ATOM 1562 O O . GLY A 1 208 ? -0.382 25.047 -12.852 1 95.88 208 GLY A O 1
ATOM 1563 N N . PRO A 1 209 ? -0.7 24.812 -10.602 1 93.81 209 PRO A N 1
ATOM 1564 C CA . PRO A 1 209 ? 0.706 24.469 -10.375 1 93.81 209 PRO A CA 1
ATOM 1565 C C . PRO A 1 209 ? 1.051 23.062 -10.844 1 93.81 209 PRO A C 1
ATOM 1567 O O . PRO A 1 209 ? 2.229 22.703 -10.906 1 93.81 209 PRO A O 1
ATOM 1570 N N . VAL A 1 210 ? 0.101 22.219 -11.156 1 97.56 210 VAL A N 1
ATOM 1571 C CA . VAL A 1 210 ? 0.301 20.844 -11.586 1 97.56 210 VAL A CA 1
ATOM 1572 C C . VAL A 1 210 ? 0.596 20.812 -13.086 1 97.56 210 VAL A C 1
ATOM 1574 O O . VAL A 1 210 ? 0.051 21.609 -13.852 1 97.56 210 VAL A O 1
ATOM 1577 N N . GLU A 1 211 ? 1.45 19.906 -13.531 1 98.25 211 GLU A N 1
ATOM 1578 C CA . GLU A 1 211 ? 1.675 19.703 -14.961 1 98.25 211 GLU A CA 1
ATOM 1579 C C . GLU A 1 211 ? 0.354 19.578 -15.719 1 98.25 211 GLU A C 1
ATOM 1581 O O . GLU A 1 211 ? -0.599 18.969 -15.219 1 98.25 211 GLU A O 1
ATOM 1586 N N . PRO A 1 212 ? 0.316 20.078 -16.969 1 98.12 212 PRO A N 1
ATOM 1587 C CA . PRO A 1 212 ? -0.947 20.141 -17.703 1 98.12 212 PRO A CA 1
ATOM 1588 C C . PRO A 1 212 ? -1.575 18.766 -17.906 1 98.12 212 PRO A C 1
ATOM 1590 O O . PRO A 1 212 ? -2.789 18.609 -17.75 1 98.12 212 PRO A O 1
ATOM 1593 N N . GLU A 1 213 ? -0.816 17.719 -18.219 1 98.62 213 GLU A N 1
ATOM 1594 C CA . GLU A 1 213 ? -1.368 16.422 -18.578 1 98.62 213 GLU A CA 1
ATOM 1595 C C . GLU A 1 213 ? -2.088 15.773 -17.406 1 98.62 213 GLU A C 1
ATOM 1597 O O . GLU A 1 213 ? -3.262 15.414 -17.5 1 98.62 213 GLU A O 1
ATOM 1602 N N . PRO A 1 214 ? -1.42 15.703 -16.234 1 98.75 214 PRO A N 1
ATOM 1603 C CA . PRO A 1 214 ? -2.166 15.164 -15.102 1 98.75 214 PRO A CA 1
ATOM 1604 C C . PRO A 1 214 ? -3.342 16.047 -14.695 1 98.75 214 PRO A C 1
ATOM 1606 O O . PRO A 1 214 ? -4.402 15.539 -14.32 1 98.75 214 PRO A O 1
ATOM 1609 N N . ALA A 1 215 ? -3.184 17.391 -14.711 1 98.62 215 ALA A N 1
ATOM 1610 C CA . ALA A 1 215 ? -4.262 18.297 -14.344 1 98.62 215 ALA A CA 1
ATOM 1611 C C . ALA A 1 215 ? -5.473 18.109 -15.242 1 98.62 215 ALA A C 1
ATOM 1613 O O . ALA A 1 215 ? -6.613 18.078 -14.773 1 98.62 215 ALA A O 1
ATOM 1614 N N . LEU A 1 216 ? -5.25 17.969 -16.578 1 98.38 216 LEU A N 1
ATOM 1615 C CA . LEU A 1 216 ? -6.324 17.797 -17.547 1 98.38 216 LEU A CA 1
ATOM 1616 C C . LEU A 1 216 ? -7.004 16.438 -17.359 1 98.38 216 LEU A C 1
ATOM 1618 O O . LEU A 1 216 ? -8.227 16.328 -17.5 1 98.38 216 LEU A O 1
ATOM 1622 N N . ALA A 1 217 ? -6.199 15.43 -17.031 1 98.56 217 ALA A N 1
ATOM 1623 C CA . ALA A 1 217 ? -6.766 14.109 -16.781 1 98.56 217 ALA A CA 1
ATOM 1624 C C . ALA A 1 217 ? -7.73 14.148 -15.602 1 98.56 217 ALA A C 1
ATOM 1626 O O . ALA A 1 217 ? -8.812 13.555 -15.656 1 98.56 217 ALA A O 1
ATOM 1627 N N . VAL A 1 218 ? -7.363 14.836 -14.547 1 98.75 218 VAL A N 1
ATOM 1628 C CA . VAL A 1 218 ? -8.211 14.961 -13.367 1 98.75 218 VAL A CA 1
ATOM 1629 C C . VAL A 1 218 ? -9.484 15.727 -13.727 1 98.75 218 VAL A C 1
ATOM 1631 O O . VAL A 1 218 ? -10.594 15.305 -13.383 1 98.75 218 VAL A O 1
ATOM 1634 N N . ARG A 1 219 ? -9.289 16.875 -14.43 1 98.69 219 ARG A N 1
ATOM 1635 C CA . ARG A 1 219 ? -10.43 17.688 -14.836 1 98.69 219 ARG A CA 1
ATOM 1636 C C . ARG A 1 219 ? -11.438 16.859 -15.633 1 98.69 219 ARG A C 1
ATOM 1638 O O . ARG A 1 219 ? -12.633 16.891 -15.344 1 98.69 219 ARG A O 1
ATOM 1645 N N . ASP A 1 220 ? -10.953 16.078 -16.641 1 98.62 220 ASP A N 1
ATOM 1646 C CA . ASP A 1 220 ? -11.82 15.297 -17.516 1 98.62 220 ASP A CA 1
ATOM 1647 C C . ASP A 1 220 ? -12.555 14.203 -16.734 1 98.62 220 ASP A C 1
ATOM 1649 O O . ASP A 1 220 ? -13.734 13.945 -16.969 1 98.62 220 ASP A O 1
ATOM 1653 N N . PHE A 1 221 ? -11.891 13.633 -15.805 1 98.5 221 PHE A N 1
ATOM 1654 C CA . PHE A 1 221 ? -12.508 12.594 -14.992 1 98.5 221 PHE A CA 1
ATOM 1655 C C . PHE A 1 221 ? -13.602 13.18 -14.102 1 98.5 221 PHE A C 1
ATOM 1657 O O . PHE A 1 221 ? -14.688 12.609 -13.984 1 98.5 221 PHE A O 1
ATOM 1664 N N . LEU A 1 222 ? -13.281 14.305 -13.414 1 98.75 222 LEU A N 1
ATOM 1665 C CA . LEU A 1 222 ? -14.242 14.961 -12.539 1 98.75 222 LEU A CA 1
ATOM 1666 C C . LEU A 1 222 ? -15.484 15.391 -13.312 1 98.75 222 LEU A C 1
ATOM 1668 O O . LEU A 1 222 ? -16.609 15.25 -12.828 1 98.75 222 LEU A O 1
ATOM 1672 N N . ARG A 1 223 ? -15.281 15.922 -14.531 1 98.62 223 ARG A N 1
ATOM 1673 C CA . ARG A 1 223 ? -16.406 16.297 -15.383 1 98.62 223 ARG A CA 1
ATOM 1674 C C . ARG A 1 223 ? -17.234 15.07 -15.758 1 98.62 223 ARG A C 1
ATOM 1676 O O . ARG A 1 223 ? -18.469 15.125 -15.766 1 98.62 223 ARG A O 1
ATOM 1683 N N . ALA A 1 224 ? -16.547 13.977 -16.078 1 97.81 224 ALA A N 1
ATOM 1684 C CA . ALA A 1 224 ? -17.234 12.734 -16.453 1 97.81 224 ALA A CA 1
ATOM 1685 C C . ALA A 1 224 ? -18.078 12.211 -15.289 1 97.81 224 ALA A C 1
ATOM 1687 O O . ALA A 1 224 ? -19.094 11.555 -15.5 1 97.81 224 ALA A O 1
ATOM 1688 N N . GLU A 1 225 ? -17.672 12.555 -14.031 1 96.19 225 GLU A N 1
ATOM 1689 C CA . GLU A 1 225 ? -18.422 12.148 -12.852 1 96.19 225 GLU A CA 1
ATOM 1690 C C . GLU A 1 225 ? -19.609 13.086 -12.602 1 96.19 225 GLU A C 1
ATOM 1692 O O . GLU A 1 225 ? -20.438 12.836 -11.719 1 96.19 225 GLU A O 1
ATOM 1697 N N . GLY A 1 226 ? -19.609 14.258 -13.305 1 97.69 226 GLY A N 1
ATOM 1698 C CA . GLY A 1 226 ? -20.781 15.117 -13.211 1 97.69 226 GLY A CA 1
ATOM 1699 C C . GLY A 1 226 ? -20.469 16.484 -12.648 1 97.69 226 GLY A C 1
ATOM 1700 O O . GLY A 1 226 ? -21.359 17.344 -12.555 1 97.69 226 GLY A O 1
ATOM 1701 N N . MET A 1 227 ? -19.25 16.766 -12.273 1 98.62 227 MET A N 1
ATOM 1702 C CA . MET A 1 227 ? -18.875 18.047 -11.695 1 98.62 227 MET A CA 1
ATOM 1703 C C . MET A 1 227 ? -18.844 19.141 -12.766 1 98.62 227 MET A C 1
ATOM 1705 O O . MET A 1 227 ? -18.344 18.906 -13.867 1 98.62 227 MET A O 1
ATOM 1709 N N . LYS A 1 228 ? -19.438 20.25 -12.461 1 98.75 228 LYS A N 1
ATOM 1710 C CA . LYS A 1 228 ? -19.312 21.422 -13.328 1 98.75 228 LYS A CA 1
ATOM 1711 C C . LYS A 1 228 ? -18.047 22.219 -12.992 1 98.75 228 LYS A C 1
ATOM 1713 O O . LYS A 1 228 ? -17.875 22.656 -11.852 1 98.75 228 LYS A O 1
ATOM 1718 N N . ILE A 1 229 ? -17.141 22.344 -13.945 1 98.81 229 ILE A N 1
ATOM 1719 C CA . ILE A 1 229 ? -15.914 23.094 -13.766 1 98.81 229 ILE A CA 1
ATOM 1720 C C . ILE A 1 229 ? -15.859 24.25 -14.758 1 98.81 229 ILE A C 1
ATOM 1722 O O . ILE A 1 229 ? -15.82 24.047 -15.977 1 98.81 229 ILE A O 1
ATOM 1726 N N . VAL A 1 230 ? -15.898 25.453 -14.227 1 98.31 230 VAL A N 1
ATOM 1727 C CA . VAL A 1 230 ? -15.93 26.656 -15.055 1 98.31 230 VAL A CA 1
ATOM 1728 C C . VAL A 1 230 ? -14.648 27.469 -14.844 1 98.31 230 VAL A C 1
ATOM 1730 O O . VAL A 1 230 ? -14.461 28.062 -13.781 1 98.31 230 VAL A O 1
ATOM 1733 N N . CYS A 1 231 ? -13.789 27.516 -15.836 1 97.56 231 CYS A N 1
ATOM 1734 C CA . CYS A 1 231 ? -12.523 28.234 -15.773 1 97.56 231 CYS A CA 1
ATOM 1735 C C . CYS A 1 231 ? -12.664 29.641 -16.375 1 97.56 231 CYS A C 1
ATOM 1737 O O . CYS A 1 231 ? -13.75 30.016 -16.812 1 97.56 231 CYS A O 1
ATOM 1739 N N . ARG A 1 232 ? -11.594 30.375 -16.281 1 97.25 232 ARG A N 1
ATOM 1740 C CA . ARG A 1 232 ? -11.57 31.75 -16.812 1 97.25 232 ARG A CA 1
ATOM 1741 C C . ARG A 1 232 ? -12.773 32.531 -16.312 1 97.25 232 ARG A C 1
ATOM 1743 O O . ARG A 1 232 ? -13.477 33.188 -17.109 1 97.25 232 ARG A O 1
ATOM 1750 N N . THR A 1 233 ? -13 32.469 -15.039 1 96.69 233 THR A N 1
ATOM 1751 C CA . THR A 1 233 ? -14.172 33.062 -14.406 1 96.69 233 THR A CA 1
ATOM 1752 C C . THR A 1 233 ? -13.75 34 -13.273 1 96.69 233 THR A C 1
ATOM 1754 O O . THR A 1 233 ? -13.188 33.562 -12.273 1 96.69 233 THR A O 1
ATOM 1757 N N . THR A 1 234 ? -14.008 35.25 -13.406 1 96.69 234 THR A N 1
ATOM 1758 C CA . THR A 1 234 ? -13.688 36.25 -12.383 1 96.69 234 THR A CA 1
ATOM 1759 C C . THR A 1 234 ? -14.883 36.469 -11.469 1 96.69 234 THR A C 1
ATOM 1761 O O . THR A 1 234 ? -15.953 36.906 -11.93 1 96.69 234 THR A O 1
ATOM 1764 N N . ILE A 1 235 ? -14.688 36.281 -10.219 1 98.06 235 ILE A N 1
ATOM 1765 C CA . ILE A 1 235 ? -15.781 36.438 -9.266 1 98.06 235 ILE A CA 1
ATOM 1766 C C . ILE A 1 235 ? -16.016 37.906 -9 1 98.06 235 ILE A C 1
ATOM 1768 O O . ILE A 1 235 ? -15.102 38.656 -8.609 1 98.06 235 ILE A O 1
ATOM 1772 N N . CYS A 1 236 ? -17.266 38.375 -9.078 1 97.62 236 CYS A N 1
ATOM 1773 C CA . CYS A 1 236 ? -17.594 39.781 -8.953 1 97.62 236 CYS A CA 1
ATOM 1774 C C . CYS A 1 236 ? -18.312 40.062 -7.629 1 97.62 236 CYS A C 1
ATOM 1776 O O . CYS A 1 236 ? -18.156 41.156 -7.055 1 97.62 236 CYS A O 1
ATOM 1778 N N . LEU A 1 237 ? -19.109 39.094 -7.344 1 97.19 237 LEU A N 1
ATOM 1779 C CA . LEU A 1 237 ? -19.969 39.344 -6.191 1 97.19 237 LEU A CA 1
ATOM 1780 C C . LEU A 1 237 ? -20.453 38.031 -5.594 1 97.19 237 LEU A C 1
ATOM 1782 O O . LEU A 1 237 ? -20.656 37.031 -6.32 1 97.19 237 LEU A O 1
ATOM 1786 N N . ALA A 1 238 ? -20.516 38.031 -4.273 1 98.06 238 ALA A N 1
ATOM 1787 C CA . ALA A 1 238 ? -21.234 36.969 -3.559 1 98.06 238 ALA A CA 1
ATOM 1788 C C . ALA A 1 238 ? -22.391 37.562 -2.744 1 98.06 238 ALA A C 1
ATOM 1790 O O . ALA A 1 238 ? -22.266 38.625 -2.154 1 98.06 238 ALA A O 1
ATOM 1791 N N . ALA A 1 239 ? -23.5 36.844 -2.746 1 97.69 239 ALA A N 1
ATOM 1792 C CA . ALA A 1 239 ? -24.672 37.344 -2.002 1 97.69 239 ALA A CA 1
ATOM 1793 C C . ALA A 1 239 ? -25.5 36.156 -1.47 1 97.69 239 ALA A C 1
ATOM 1795 O O . ALA A 1 239 ? -25.469 35.062 -2.033 1 97.69 239 ALA A O 1
ATOM 1796 N N . GLN A 1 240 ? -26.109 36.469 -0.395 1 96.31 240 GLN A N 1
ATOM 1797 C CA . GLN A 1 240 ? -27.125 35.531 0.055 1 96.31 240 GLN A CA 1
ATOM 1798 C C . GLN A 1 240 ? -28.328 35.531 -0.868 1 96.31 240 GLN A C 1
ATOM 1800 O O . GLN A 1 240 ? -28.766 36.594 -1.323 1 96.31 240 GLN A O 1
ATOM 1805 N N . ASP A 1 241 ? -28.891 34.406 -1.159 1 93.06 241 ASP A N 1
ATOM 1806 C CA . ASP A 1 241 ? -30.062 34.25 -1.997 1 93.06 241 ASP A CA 1
ATOM 1807 C C . ASP A 1 241 ? -31 33.188 -1.411 1 93.06 241 ASP A C 1
ATOM 1809 O O . ASP A 1 241 ? -30.875 32 -1.719 1 93.06 241 ASP A O 1
ATOM 1813 N N . GLY A 1 242 ? -32.062 33.625 -0.75 1 91.75 242 GLY A N 1
ATOM 1814 C CA . GLY A 1 242 ? -32.906 32.688 -0.034 1 91.75 242 GLY A CA 1
ATOM 1815 C C . GLY A 1 242 ? -32.156 31.875 0.998 1 91.75 242 GLY A C 1
ATOM 1816 O O . GLY A 1 242 ? -31.484 32.438 1.87 1 91.75 242 GLY A O 1
ATOM 1817 N N . ALA A 1 243 ? -32.25 30.578 0.834 1 89.62 243 ALA A N 1
ATOM 1818 C CA . ALA A 1 243 ? -31.609 29.656 1.775 1 89.62 243 ALA A CA 1
ATOM 1819 C C . ALA A 1 243 ? -30.203 29.297 1.303 1 89.62 243 ALA A C 1
ATOM 1821 O O . ALA A 1 243 ? -29.484 28.562 1.984 1 89.62 243 ALA A O 1
ATOM 1822 N N . GLY A 1 244 ? -29.891 29.922 0.23 1 96.94 244 GLY A N 1
ATOM 1823 C CA . GLY A 1 244 ? -28.578 29.594 -0.324 1 96.94 244 GLY A CA 1
ATOM 1824 C C . GLY A 1 244 ? -27.75 30.812 -0.643 1 96.94 244 GLY A C 1
ATOM 1825 O O . GLY A 1 244 ? -27.766 31.797 0.097 1 96.94 244 GLY A O 1
ATOM 1826 N N . VAL A 1 245 ? -26.844 30.625 -1.626 1 98.38 245 VAL A N 1
ATOM 1827 C CA . VAL A 1 245 ? -25.922 31.703 -2.004 1 98.38 245 VAL A CA 1
ATOM 1828 C C . VAL A 1 245 ? -25.938 31.875 -3.521 1 98.38 245 VAL A C 1
ATOM 1830 O O . VAL A 1 245 ? -26.297 30.953 -4.258 1 98.38 245 VAL A O 1
ATOM 1833 N N . ARG A 1 246 ? -25.625 33.031 -3.953 1 98.38 246 ARG A N 1
ATOM 1834 C CA . ARG A 1 246 ? -25.438 33.406 -5.355 1 98.38 246 ARG A CA 1
ATOM 1835 C C . ARG A 1 246 ? -24.078 34.031 -5.59 1 98.38 246 ARG A C 1
ATOM 1837 O O . ARG A 1 246 ? -23.656 34.906 -4.836 1 98.38 246 ARG A O 1
ATOM 1844 N N . VAL A 1 247 ? -23.359 33.5 -6.539 1 98.44 247 VAL A N 1
ATOM 1845 C CA . VAL A 1 247 ? -22.078 34.031 -6.949 1 98.44 247 VAL A CA 1
ATOM 1846 C C . VAL A 1 247 ? -22.188 34.625 -8.359 1 98.44 247 VAL A C 1
ATOM 1848 O O . VAL A 1 247 ? -22.625 33.938 -9.289 1 98.44 247 VAL A O 1
ATOM 1851 N N . GLU A 1 248 ? -21.875 35.844 -8.5 1 98.25 248 GLU A N 1
ATOM 1852 C CA . GLU A 1 248 ? -21.828 36.5 -9.805 1 98.25 248 GLU A CA 1
ATOM 1853 C C . GLU A 1 248 ? -20.391 36.594 -10.312 1 98.25 248 GLU A C 1
ATOM 1855 O O . GLU A 1 248 ? -19.484 36.938 -9.547 1 98.25 248 GLU A O 1
ATOM 1860 N N . ALA A 1 249 ? -20.266 36.188 -11.531 1 97.94 249 ALA A N 1
ATOM 1861 C CA . ALA A 1 249 ? -18.938 36.188 -12.125 1 97.94 249 ALA A CA 1
ATOM 1862 C C . ALA A 1 249 ? -18.969 36.75 -13.547 1 97.94 249 ALA A C 1
ATOM 1864 O O . ALA A 1 249 ? -20.047 36.875 -14.141 1 97.94 249 ALA A O 1
ATOM 1865 N N . GLU A 1 250 ? -17.875 37.188 -13.961 1 97.12 250 GLU A N 1
ATOM 1866 C CA . GLU A 1 250 ? -17.688 37.594 -15.352 1 97.12 250 GLU A CA 1
ATOM 1867 C C . GLU A 1 250 ? -16.922 36.531 -16.141 1 97.12 250 GLU A C 1
ATOM 1869 O O . GLU A 1 250 ? -15.852 36.094 -15.719 1 97.12 250 GLU A O 1
ATOM 1874 N N . ARG A 1 251 ? -17.484 36.031 -17.156 1 93.75 251 ARG A N 1
ATOM 1875 C CA . ARG A 1 251 ? -16.891 35.094 -18.078 1 93.75 251 ARG A CA 1
ATOM 1876 C C . ARG A 1 251 ? -17.094 35.531 -19.531 1 93.75 251 ARG A C 1
ATOM 1878 O O . ARG A 1 251 ? -18.219 35.75 -19.953 1 93.75 251 ARG A O 1
ATOM 1885 N N . ASP A 1 252 ? -16 35.531 -20.25 1 92.12 252 ASP A N 1
ATOM 1886 C CA . ASP A 1 252 ? -16.047 35.938 -21.641 1 92.12 252 ASP A CA 1
ATOM 1887 C C . ASP A 1 252 ? -16.797 37.281 -21.812 1 92.12 252 ASP A C 1
ATOM 1889 O O . ASP A 1 252 ? -17.625 37.406 -22.703 1 92.12 252 ASP A O 1
ATOM 1893 N N . GLY A 1 253 ? -16.688 38.094 -20.938 1 91.75 253 GLY A N 1
ATOM 1894 C CA . GLY A 1 253 ? -17.25 39.438 -21.031 1 91.75 253 GLY A CA 1
ATOM 1895 C C . GLY A 1 253 ? -18.703 39.5 -20.594 1 91.75 253 GLY A C 1
ATOM 1896 O O . GLY A 1 253 ? -19.328 40.562 -20.641 1 91.75 253 GLY A O 1
ATOM 1897 N N . GLU A 1 254 ? -19.219 38.469 -20.141 1 95.19 254 GLU A N 1
ATOM 1898 C CA . GLU A 1 254 ? -20.609 38.438 -19.703 1 95.19 254 GLU A CA 1
ATOM 1899 C C . GLU A 1 254 ? -20.734 38.094 -18.219 1 95.19 254 GLU A C 1
ATOM 1901 O O . GLU A 1 254 ? -19.906 37.344 -17.688 1 95.19 254 GLU A O 1
ATOM 1906 N N . ARG A 1 255 ? -21.75 38.656 -17.719 1 95.94 255 ARG A N 1
ATOM 1907 C CA . ARG A 1 255 ? -22.047 38.344 -16.328 1 95.94 255 ARG A CA 1
ATOM 1908 C C . ARG A 1 255 ? -22.859 37.062 -16.219 1 95.94 255 ARG A C 1
ATOM 1910 O O . ARG A 1 255 ? -23.859 36.906 -16.906 1 95.94 255 ARG A O 1
ATOM 1917 N N . VAL A 1 256 ? -22.391 36.25 -15.414 1 96.62 256 VAL A N 1
ATOM 1918 C CA . VAL A 1 256 ? -23.094 34.969 -15.18 1 96.62 256 VAL A CA 1
ATOM 1919 C C . VAL A 1 256 ? -23.281 34.75 -13.68 1 96.62 256 VAL A C 1
ATOM 1921 O O . VAL A 1 256 ? -22.484 35.219 -12.875 1 96.62 256 VAL A O 1
ATOM 1924 N N . SER A 1 257 ? -24.375 34.031 -13.391 1 97.12 257 SER A N 1
ATOM 1925 C CA . SER A 1 257 ? -24.688 33.781 -11.992 1 97.12 257 SER A CA 1
ATOM 1926 C C . SER A 1 257 ? -24.719 32.281 -11.695 1 97.12 257 SER A C 1
ATOM 1928 O O . SER A 1 257 ? -25.188 31.5 -12.516 1 97.12 257 SER A O 1
ATOM 1930 N N . PHE A 1 258 ? -24.203 31.922 -10.555 1 98.12 258 PHE A N 1
ATOM 1931 C CA . PHE A 1 258 ? -24.234 30.562 -10.047 1 98.12 258 PHE A CA 1
ATOM 1932 C C . PHE A 1 258 ? -24.906 30.516 -8.672 1 98.12 258 PHE A C 1
ATOM 1934 O O . PHE A 1 258 ? -24.594 31.312 -7.797 1 98.12 258 PHE A O 1
ATOM 1941 N N . THR A 1 259 ? -25.875 29.641 -8.492 1 98 259 THR A N 1
ATOM 1942 C CA . THR A 1 259 ? -26.547 29.484 -7.215 1 98 259 THR A CA 1
ATOM 1943 C C . THR A 1 259 ? -26.297 28.109 -6.621 1 98 259 THR A C 1
ATOM 1945 O O . THR A 1 259 ? -26.125 27.141 -7.355 1 98 259 THR A O 1
ATOM 1948 N N . ALA A 1 260 ? -26.25 28.047 -5.305 1 98.5 260 ALA A N 1
ATOM 1949 C CA . ALA A 1 260 ? -26.094 26.797 -4.574 1 98.5 260 ALA A CA 1
ATOM 1950 C C . ALA A 1 260 ? -26.562 26.938 -3.131 1 98.5 260 ALA A C 1
ATOM 1952 O O . ALA A 1 260 ? -26.812 28.047 -2.658 1 98.5 260 ALA A O 1
ATOM 1953 N N . GLU A 1 261 ? -26.734 25.828 -2.484 1 98.44 261 GLU A N 1
ATOM 1954 C CA . GLU A 1 261 ? -27.078 25.828 -1.064 1 98.44 261 GLU A CA 1
ATOM 1955 C C . GLU A 1 261 ? -25.922 26.359 -0.22 1 98.44 261 GLU A C 1
ATOM 1957 O O . GLU A 1 261 ? -26.141 27.125 0.726 1 98.44 261 GLU A O 1
ATOM 1962 N N . LYS A 1 262 ? -24.703 25.969 -0.52 1 98.44 262 LYS A N 1
ATOM 1963 C CA . LYS A 1 262 ? -23.531 26.391 0.236 1 98.44 262 LYS A CA 1
ATOM 1964 C C . LYS A 1 262 ? -22.438 26.906 -0.693 1 98.44 262 LYS A C 1
ATOM 1966 O O . LYS A 1 262 ? -22.406 26.562 -1.876 1 98.44 262 LYS A O 1
ATOM 1971 N N . LEU A 1 263 ? -21.625 27.781 -0.122 1 98.75 263 LEU A N 1
ATOM 1972 C CA . LEU A 1 263 ? -20.469 28.344 -0.794 1 98.75 263 LEU A CA 1
ATOM 1973 C C . LEU A 1 263 ? -19.172 27.953 -0.07 1 98.75 263 LEU A C 1
ATOM 1975 O O . LEU A 1 263 ? -19.062 28.141 1.144 1 98.75 263 LEU A O 1
ATOM 1979 N N . LEU A 1 264 ? -18.25 27.297 -0.76 1 98.75 264 LEU A N 1
ATOM 1980 C CA . LEU A 1 264 ? -16.906 27.031 -0.253 1 98.75 264 LEU A CA 1
ATOM 1981 C C . LEU A 1 264 ? -15.891 27.984 -0.894 1 98.75 264 LEU A C 1
ATOM 1983 O O . LEU A 1 264 ? -15.797 28.047 -2.121 1 98.75 264 LEU A O 1
ATOM 1987 N N . VAL A 1 265 ? -15.211 28.719 -0.024 1 98.75 265 VAL A N 1
ATOM 1988 C CA . VAL A 1 265 ? -14.117 29.562 -0.48 1 98.75 265 VAL A CA 1
ATOM 1989 C C . VAL A 1 265 ? -12.789 28.844 -0.29 1 98.75 265 VAL A C 1
ATOM 1991 O O . VAL A 1 265 ? -12.305 28.703 0.837 1 98.75 265 VAL A O 1
ATOM 1994 N N . ALA A 1 266 ? -12.195 28.375 -1.415 1 98.12 266 ALA A N 1
ATOM 1995 C CA . ALA A 1 266 ? -10.945 27.625 -1.441 1 98.12 266 ALA A CA 1
ATOM 1996 C C . ALA A 1 266 ? -9.906 28.328 -2.311 1 98.12 266 ALA A C 1
ATOM 1998 O O . ALA A 1 266 ? -9.477 27.781 -3.332 1 98.12 266 ALA A O 1
ATOM 1999 N N . THR A 1 267 ? -9.445 29.484 -1.826 1 97.12 267 THR A N 1
ATOM 2000 C CA . THR A 1 267 ? -8.602 30.344 -2.656 1 97.12 267 THR A CA 1
ATOM 2001 C C . THR A 1 267 ? -7.172 30.375 -2.123 1 97.12 267 THR A C 1
ATOM 2003 O O . THR A 1 267 ? -6.438 31.344 -2.367 1 97.12 267 THR A O 1
ATOM 2006 N N . GLY A 1 268 ? -6.832 29.375 -1.33 1 94.81 268 GLY A N 1
ATOM 2007 C CA . GLY A 1 268 ? -5.449 29.281 -0.883 1 94.81 268 GLY A CA 1
ATOM 2008 C C . GLY A 1 268 ? -5.289 29.5 0.607 1 94.81 268 GLY A C 1
ATOM 2009 O O . GLY A 1 268 ? -6.266 29.469 1.358 1 94.81 268 GLY A O 1
ATOM 2010 N N . THR A 1 269 ? -4.008 29.547 1.034 1 95.69 269 THR A N 1
ATOM 2011 C CA . THR A 1 269 ? -3.617 29.672 2.436 1 95.69 269 THR A CA 1
ATOM 2012 C C . THR A 1 269 ? -2.902 31 2.682 1 95.69 269 THR A C 1
ATOM 2014 O O . THR A 1 269 ? -2.086 31.422 1.865 1 95.69 269 THR A O 1
ATOM 2017 N N . ALA A 1 270 ? -3.314 31.75 3.744 1 97 270 ALA A N 1
ATOM 2018 C CA . ALA A 1 270 ? -2.59 32.906 4.254 1 97 270 ALA A CA 1
ATOM 2019 C C . ALA A 1 270 ? -1.786 32.562 5.5 1 97 270 ALA A C 1
ATOM 2021 O O . ALA A 1 270 ? -2.221 31.734 6.312 1 97 270 ALA A O 1
ATOM 2022 N N . PRO A 1 271 ? -0.555 33.094 5.609 1 97.88 271 PRO A N 1
ATOM 2023 C CA . PRO A 1 271 ? 0.207 32.781 6.824 1 97.88 271 PRO A CA 1
ATOM 2024 C C . PRO A 1 271 ? -0.456 33.344 8.086 1 97.88 271 PRO A C 1
ATOM 2026 O O . PRO A 1 271 ? -1.062 34.406 8.047 1 97.88 271 PRO A O 1
ATOM 2029 N N . ALA A 1 272 ? -0.335 32.625 9.195 1 96.94 272 ALA A N 1
ATOM 2030 C CA . ALA A 1 272 ? -0.865 33.094 10.477 1 96.94 272 ALA A CA 1
ATOM 2031 C C . ALA A 1 272 ? 0.113 34.031 11.18 1 96.94 272 ALA A C 1
ATOM 2033 O O . ALA A 1 272 ? 0.411 33.844 12.359 1 96.94 272 ALA A O 1
ATOM 2034 N N . THR A 1 273 ? 0.607 35 10.438 1 97.25 273 THR A N 1
ATOM 2035 C CA . THR A 1 273 ? 1.687 35.812 10.969 1 97.25 273 THR A CA 1
ATOM 2036 C C . THR A 1 273 ? 1.155 37.188 11.414 1 97.25 273 THR A C 1
ATOM 2038 O O . THR A 1 273 ? 1.876 37.969 12.047 1 97.25 273 THR A O 1
ATOM 2041 N N . ASN A 1 274 ? -0.163 37.438 11.203 1 94.69 274 ASN A N 1
ATOM 2042 C CA . ASN A 1 274 ? -0.741 38.719 11.562 1 94.69 274 ASN A CA 1
ATOM 2043 C C . ASN A 1 274 ? -0.828 38.875 13.078 1 94.69 274 ASN A C 1
ATOM 2045 O O . ASN A 1 274 ? -1.345 38 13.773 1 94.69 274 ASN A O 1
ATOM 2049 N N . GLY A 1 275 ? -0.288 39.938 13.531 1 94.5 275 GLY A N 1
ATOM 2050 C CA . GLY A 1 275 ? -0.513 40.344 14.914 1 94.5 275 GLY A CA 1
ATOM 2051 C C . GLY A 1 275 ? 0.403 39.625 15.891 1 94.5 275 GLY A C 1
ATOM 2052 O O . GLY A 1 275 ? 0.228 39.75 17.109 1 94.5 275 GLY A O 1
ATOM 2053 N N . ILE A 1 276 ? 1.475 38.969 15.414 1 97.12 276 ILE A N 1
ATOM 2054 C CA . ILE A 1 276 ? 2.289 38.219 16.375 1 97.12 276 ILE A CA 1
ATOM 2055 C C . ILE A 1 276 ? 3.6 38.969 16.625 1 97.12 276 ILE A C 1
ATOM 2057 O O . ILE A 1 276 ? 4.52 38.438 17.234 1 97.12 276 ILE A O 1
ATOM 2061 N N . GLY A 1 277 ? 3.715 40.188 16.188 1 97.88 277 GLY A N 1
ATOM 2062 C CA . GLY A 1 277 ? 4.805 41.094 16.578 1 97.88 277 GLY A CA 1
ATOM 2063 C C . GLY A 1 277 ? 6.094 40.781 15.828 1 97.88 277 GLY A C 1
ATOM 2064 O O . GLY A 1 277 ? 7.184 41.031 16.344 1 97.88 277 GLY A O 1
ATOM 2065 N N . LEU A 1 278 ? 5.984 40.219 14.555 1 98.31 278 LEU A N 1
ATOM 2066 C CA . LEU A 1 278 ? 7.176 39.906 13.773 1 98.31 278 LEU A CA 1
ATOM 2067 C C . LEU A 1 278 ? 7.992 41.188 13.5 1 98.31 278 LEU A C 1
ATOM 2069 O O . LEU A 1 278 ? 9.227 41.125 13.508 1 98.31 278 LEU A O 1
ATOM 2073 N N . GLU A 1 279 ? 7.277 42.281 13.273 1 97.25 279 GLU A N 1
ATOM 2074 C CA . GLU A 1 279 ? 7.941 43.562 12.984 1 97.25 279 GLU A CA 1
ATOM 2075 C C . GLU A 1 279 ? 8.781 44.031 14.172 1 97.25 279 GLU A C 1
ATOM 2077 O O . GLU A 1 279 ? 9.883 44.562 13.984 1 97.25 279 GLU A O 1
ATOM 2082 N N . LEU A 1 280 ? 8.328 43.812 15.383 1 97.62 280 LEU A N 1
ATOM 2083 C CA . LEU A 1 280 ? 9.039 44.188 16.594 1 97.62 280 LEU A CA 1
ATOM 2084 C C . LEU A 1 280 ? 10.273 43.312 16.797 1 97.62 280 LEU A C 1
ATOM 2086 O O . LEU A 1 280 ? 11.266 43.75 17.391 1 97.62 280 LEU A O 1
ATOM 2090 N N . ALA A 1 281 ? 10.172 42.125 16.297 1 97.81 281 ALA A N 1
ATOM 2091 C CA . ALA A 1 281 ? 11.258 41.156 16.469 1 97.81 281 ALA A CA 1
ATOM 2092 C C . ALA A 1 281 ? 12.297 41.312 15.367 1 97.81 281 ALA A C 1
ATOM 2094 O O . ALA A 1 281 ? 13.367 40.688 15.414 1 97.81 281 ALA A O 1
ATOM 2095 N N . GLY A 1 282 ? 11.992 42.094 14.32 1 97.88 282 GLY A N 1
ATOM 2096 C CA . GLY A 1 282 ? 12.914 42.281 13.219 1 97.88 282 GLY A CA 1
ATOM 2097 C C . GLY A 1 282 ? 12.789 41.219 12.141 1 97.88 282 GLY A C 1
ATOM 2098 O O . GLY A 1 282 ? 13.711 41.031 11.352 1 97.88 282 GLY A O 1
ATOM 2099 N N . VAL A 1 283 ? 11.695 40.5 12.125 1 98.56 283 VAL A N 1
ATOM 2100 C CA . VAL A 1 283 ? 11.469 39.438 11.156 1 98.56 283 VAL A CA 1
ATOM 2101 C C . VAL A 1 283 ? 10.711 39.969 9.945 1 98.56 283 VAL A C 1
ATOM 2103 O O . VAL A 1 283 ? 9.617 40.531 10.086 1 98.56 283 VAL A O 1
ATOM 2106 N N . GLU A 1 284 ? 11.281 39.812 8.758 1 98.19 284 GLU A N 1
ATOM 2107 C CA . GLU A 1 284 ? 10.672 40.312 7.527 1 98.19 284 GLU A CA 1
ATOM 2108 C C . GLU A 1 284 ? 9.711 39.281 6.93 1 98.19 284 GLU A C 1
ATOM 2110 O O . GLU A 1 284 ? 9.922 38.062 7.066 1 98.19 284 GLU A O 1
ATOM 2115 N N . THR A 1 285 ? 8.672 39.75 6.355 1 98.25 285 THR A N 1
ATOM 2116 C CA . THR A 1 285 ? 7.719 38.938 5.594 1 98.25 285 THR A CA 1
ATOM 2117 C C . THR A 1 285 ? 7.629 39.438 4.152 1 98.25 285 THR A C 1
ATOM 2119 O O . THR A 1 285 ? 8.047 40.562 3.846 1 98.25 285 THR A O 1
ATOM 2122 N N . ASP A 1 286 ? 7.23 38.594 3.268 1 97.44 286 ASP A N 1
ATOM 2123 C CA . ASP A 1 286 ? 6.953 39.062 1.908 1 97.44 286 ASP A CA 1
ATOM 2124 C C . ASP A 1 286 ? 5.633 39.812 1.844 1 97.44 286 ASP A C 1
ATOM 2126 O O . ASP A 1 286 ? 4.969 40 2.865 1 97.44 286 ASP A O 1
ATOM 2130 N N . PRO A 1 287 ? 5.27 40.344 0.616 1 95.5 287 PRO A N 1
ATOM 2131 C CA . PRO A 1 287 ? 4.066 41.188 0.507 1 95.5 287 PRO A CA 1
ATOM 2132 C C . PRO A 1 287 ? 2.793 40.406 0.872 1 95.5 287 PRO A C 1
ATOM 2134 O O . PRO A 1 287 ? 1.768 41.031 1.179 1 95.5 287 PRO A O 1
ATOM 2137 N N . ARG A 1 288 ? 2.871 39.188 0.855 1 95.25 288 ARG A N 1
ATOM 2138 C CA . ARG A 1 288 ? 1.695 38.375 1.166 1 95.25 288 ARG A CA 1
ATOM 2139 C C . ARG A 1 288 ? 1.67 37.969 2.643 1 95.25 288 ARG A C 1
ATOM 2141 O O . ARG A 1 288 ? 0.714 37.375 3.111 1 95.25 288 ARG A O 1
ATOM 2148 N N . GLY A 1 289 ? 2.695 38.219 3.35 1 97.5 289 GLY A N 1
ATOM 2149 C CA . GLY A 1 289 ? 2.729 38 4.789 1 97.5 289 GLY A CA 1
ATOM 2150 C C . GLY A 1 289 ? 3.516 36.781 5.203 1 97.5 289 GLY A C 1
ATOM 2151 O O . GLY A 1 289 ? 3.65 36.5 6.395 1 97.5 289 GLY A O 1
ATOM 2152 N N . PHE A 1 290 ? 4.055 36.062 4.281 1 98.62 290 PHE A N 1
ATOM 2153 C CA . PHE A 1 290 ? 4.848 34.875 4.59 1 98.62 290 PHE A CA 1
ATOM 2154 C C . PHE A 1 290 ? 6.227 35.25 5.109 1 98.62 290 PHE A C 1
ATOM 2156 O O . PHE A 1 290 ? 6.844 36.188 4.594 1 98.62 290 PHE A O 1
ATOM 2163 N N . VAL A 1 291 ? 6.711 34.562 6.055 1 98.75 291 VAL A N 1
ATOM 2164 C CA . VAL A 1 291 ? 8.016 34.844 6.645 1 98.75 291 VAL A CA 1
ATOM 2165 C C . VAL A 1 291 ? 9.117 34.531 5.641 1 98.75 291 VAL A C 1
ATOM 2167 O O . VAL A 1 291 ? 9.125 33.438 5.043 1 98.75 291 VAL A O 1
ATOM 2170 N N . THR A 1 292 ? 9.984 35.438 5.422 1 98.06 292 THR A N 1
ATOM 2171 C CA . THR A 1 292 ? 11.141 35.188 4.555 1 98.06 292 THR A CA 1
ATOM 2172 C C . THR A 1 292 ? 12.203 34.375 5.281 1 98.06 292 THR A C 1
ATOM 2174 O O . THR A 1 292 ? 12.656 34.75 6.363 1 98.06 292 THR A O 1
ATOM 2177 N N . VAL A 1 293 ? 12.586 33.25 4.707 1 97.69 293 VAL A N 1
ATOM 2178 C CA . VAL A 1 293 ? 13.617 32.406 5.316 1 97.69 293 VAL A CA 1
ATOM 2179 C C . VAL A 1 293 ? 14.633 31.984 4.258 1 97.69 293 VAL A C 1
ATOM 2181 O O . VAL A 1 293 ? 14.344 32.031 3.059 1 97.69 293 VAL A O 1
ATOM 2184 N N . ASP A 1 294 ? 15.852 31.609 4.637 1 94.75 294 ASP A N 1
ATOM 2185 C CA . ASP A 1 294 ? 16.844 31.016 3.736 1 94.75 294 ASP A CA 1
ATOM 2186 C C . ASP A 1 294 ? 16.75 29.5 3.75 1 94.75 294 ASP A C 1
ATOM 2188 O O . ASP A 1 294 ? 15.781 28.922 4.246 1 94.75 294 ASP A O 1
ATOM 2192 N N . GLU A 1 295 ? 17.656 28.719 3.186 1 92.12 295 GLU A N 1
ATOM 2193 C CA . GLU A 1 295 ? 17.641 27.266 3.018 1 92.12 295 GLU A CA 1
ATOM 2194 C C . GLU A 1 295 ? 17.828 26.547 4.352 1 92.12 295 GLU A C 1
ATOM 2196 O O . GLU A 1 295 ? 17.625 25.344 4.453 1 92.12 295 GLU A O 1
ATOM 2201 N N . ARG A 1 296 ? 18.281 27.312 5.32 1 96 296 ARG A N 1
ATOM 2202 C CA . ARG A 1 296 ? 18.469 26.766 6.66 1 96 296 ARG A CA 1
ATOM 2203 C C . ARG A 1 296 ? 17.344 27.219 7.594 1 96 296 ARG A C 1
ATOM 2205 O O . ARG A 1 296 ? 17.438 27.047 8.812 1 96 296 ARG A O 1
ATOM 2212 N N . MET A 1 297 ? 16.312 27.828 7.105 1 97.44 297 MET A N 1
ATOM 2213 C CA . MET A 1 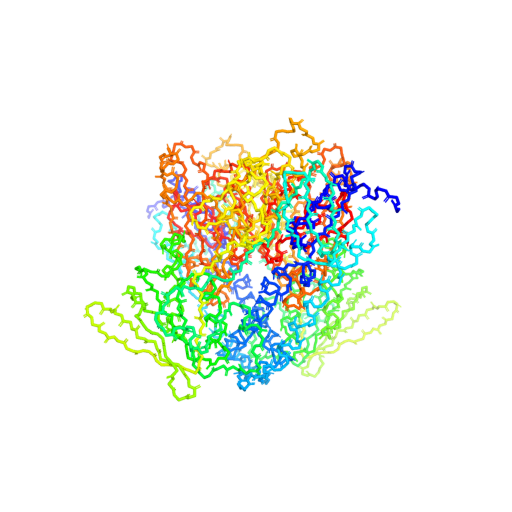297 ? 15.078 28.25 7.777 1 97.44 297 MET A CA 1
ATOM 2214 C C . MET A 1 297 ? 15.336 29.438 8.695 1 97.44 297 MET A C 1
ATOM 2216 O O . MET A 1 297 ? 14.555 29.703 9.609 1 97.44 297 MET A O 1
ATOM 2220 N N . ARG A 1 298 ? 16.469 30.156 8.445 1 97.25 298 ARG A N 1
ATOM 2221 C CA . ARG A 1 298 ? 16.766 31.375 9.195 1 97.25 298 ARG A CA 1
ATOM 2222 C C . ARG A 1 298 ? 15.938 32.531 8.68 1 97.25 298 ARG A C 1
ATOM 2224 O O . ARG A 1 298 ? 15.766 32.719 7.473 1 97.25 298 ARG A O 1
ATOM 2231 N N . THR A 1 299 ? 15.398 33.312 9.648 1 98.31 299 THR A N 1
ATOM 2232 C CA . THR A 1 299 ? 14.727 34.562 9.281 1 98.31 299 THR A CA 1
ATOM 2233 C C . THR A 1 299 ? 15.727 35.688 9.141 1 98.31 299 THR A C 1
ATOM 2235 O O . THR A 1 299 ? 16.938 35.469 9.172 1 98.31 299 THR A O 1
ATOM 2238 N N . THR A 1 300 ? 15.195 36.906 8.93 1 97.88 300 THR A N 1
ATOM 2239 C CA . THR A 1 300 ? 16.047 38.094 8.82 1 97.88 300 THR A CA 1
ATOM 2240 C C . THR A 1 300 ? 16.531 38.562 10.195 1 97.88 300 THR A C 1
ATOM 2242 O O . THR A 1 300 ? 17.422 39.375 10.297 1 97.88 300 THR A O 1
ATOM 2245 N N . ALA A 1 301 ? 15.953 38.031 11.266 1 97.81 301 ALA A N 1
ATOM 2246 C CA . ALA A 1 301 ? 16.344 38.375 12.633 1 97.81 301 ALA A CA 1
ATOM 2247 C C . ALA A 1 301 ? 17.219 37.312 13.242 1 97.81 301 ALA A C 1
ATOM 2249 O O . ALA A 1 301 ? 16.859 36.125 13.258 1 97.81 301 ALA A O 1
ATOM 2250 N N . PRO A 1 302 ? 18.359 37.75 13.758 1 96.62 302 PRO A N 1
ATOM 2251 C CA . PRO A 1 302 ? 19.188 36.75 14.445 1 96.62 302 PRO A CA 1
ATOM 2252 C C . PRO A 1 302 ? 18.469 36.062 15.602 1 96.62 302 PRO A C 1
ATOM 2254 O O . PRO A 1 302 ? 17.719 36.719 16.344 1 96.62 302 PRO A O 1
ATOM 2257 N N . GLY A 1 303 ? 18.609 34.781 15.688 1 96.69 303 GLY A N 1
ATOM 2258 C CA . GLY A 1 303 ? 18.047 34.031 16.812 1 96.69 303 GLY A CA 1
ATOM 2259 C C . GLY A 1 303 ? 16.625 33.594 16.562 1 96.69 303 GLY A C 1
ATOM 2260 O O . GLY A 1 303 ? 16.031 32.875 17.391 1 96.69 303 GLY A O 1
ATOM 2261 N N . ILE A 1 304 ? 16.062 33.969 15.422 1 98.44 304 ILE A N 1
ATOM 2262 C CA . ILE A 1 304 ? 14.68 33.625 15.117 1 98.44 304 ILE A CA 1
ATOM 2263 C C . ILE A 1 304 ? 14.625 32.844 13.797 1 98.44 304 ILE A C 1
ATOM 2265 O O . ILE A 1 304 ? 15.07 33.344 12.766 1 98.44 304 ILE A O 1
ATOM 2269 N N . TRP A 1 305 ? 14.188 31.547 13.844 1 98.44 305 TRP A N 1
ATOM 2270 C CA . TRP A 1 305 ? 13.906 30.703 12.68 1 98.44 305 TRP A CA 1
ATOM 2271 C C . TRP A 1 305 ? 12.406 30.609 12.422 1 98.44 305 TRP A C 1
ATOM 2273 O O . TRP A 1 305 ? 11.602 30.953 13.289 1 98.44 305 TRP A O 1
ATOM 2283 N N . ALA A 1 306 ? 12.023 30.234 11.203 1 98.81 306 ALA A N 1
ATOM 2284 C CA . ALA A 1 306 ? 10.633 29.969 10.859 1 98.81 306 ALA A CA 1
ATOM 2285 C C . ALA A 1 306 ? 10.516 28.75 9.961 1 98.81 306 ALA A C 1
ATOM 2287 O O . ALA A 1 306 ? 11.43 28.453 9.188 1 98.81 306 ALA A O 1
ATOM 2288 N N . ALA A 1 307 ? 9.445 28.016 10.086 1 98.06 307 ALA A N 1
ATOM 2289 C CA . ALA A 1 307 ? 9.234 26.797 9.32 1 98.06 307 ALA A CA 1
ATOM 2290 C C . ALA A 1 307 ? 7.746 26.484 9.188 1 98.06 307 ALA A C 1
ATOM 2292 O O . ALA A 1 307 ? 6.941 26.891 10.023 1 98.06 307 ALA A O 1
ATOM 2293 N N . GLY A 1 308 ? 7.418 25.734 8.094 1 97 308 GLY A N 1
ATOM 2294 C CA . GLY A 1 308 ? 6.043 25.312 7.863 1 97 308 GLY A CA 1
ATOM 2295 C C . GLY A 1 308 ? 5.273 26.281 6.984 1 97 308 GLY A C 1
ATOM 2296 O O . GLY A 1 308 ? 5.867 27.016 6.184 1 97 308 GLY A O 1
ATOM 2297 N N . ASP A 1 309 ? 4 26.312 7.16 1 97.31 309 ASP A N 1
ATOM 2298 C CA . ASP A 1 309 ? 3.125 27.016 6.234 1 97.31 309 ASP A CA 1
ATOM 2299 C C . ASP A 1 309 ? 3.348 28.531 6.312 1 97.31 309 ASP A C 1
ATOM 2301 O O . ASP A 1 309 ? 3.117 29.25 5.34 1 97.31 309 ASP A O 1
ATOM 2305 N N . CYS A 1 310 ? 3.842 29.031 7.48 1 98.44 310 CYS A N 1
ATOM 2306 C CA . CYS A 1 310 ? 4.023 30.469 7.641 1 98.44 310 CYS A CA 1
ATOM 2307 C C . CYS A 1 310 ? 5.125 30.984 6.719 1 98.44 310 CYS A C 1
ATOM 2309 O O . CYS A 1 310 ? 5.262 32.188 6.527 1 98.44 310 CYS A O 1
ATOM 2311 N N . THR A 1 311 ? 5.973 30.062 6.195 1 98.06 311 THR A N 1
ATOM 2312 C CA . THR A 1 311 ? 7.07 30.453 5.32 1 98.06 311 THR A CA 1
ATOM 2313 C C . THR A 1 311 ? 6.656 30.344 3.855 1 98.06 311 THR A C 1
ATOM 2315 O O . THR A 1 311 ? 7.406 30.75 2.963 1 98.06 311 THR A O 1
ATOM 2318 N N . GLY A 1 312 ? 5.449 29.828 3.648 1 96.19 312 GLY A N 1
ATOM 2319 C CA . GLY A 1 312 ? 5.02 29.578 2.281 1 96.19 312 GLY A CA 1
ATOM 2320 C C . GLY A 1 312 ? 5.684 28.359 1.653 1 96.19 312 GLY A C 1
ATOM 2321 O O . GLY A 1 312 ? 5.996 27.391 2.346 1 96.19 312 GLY A O 1
ATOM 2322 N N . GLY A 1 313 ? 5.801 28.219 0.4 1 91.56 313 GLY A N 1
ATOM 2323 C CA . GLY A 1 313 ? 6.395 27.109 -0.315 1 91.56 313 GLY A CA 1
ATOM 2324 C C . GLY A 1 313 ? 5.422 25.969 -0.548 1 91.56 313 GLY A C 1
ATOM 2325 O O . GLY A 1 313 ? 4.324 26.172 -1.071 1 91.56 313 GLY A O 1
ATOM 2326 N N . MET A 1 314 ? 5.82 24.734 -0.203 1 92.31 314 MET A N 1
ATOM 2327 C CA . MET A 1 314 ? 5.016 23.562 -0.526 1 92.31 314 MET A CA 1
ATOM 2328 C C . MET A 1 314 ? 3.818 23.453 0.411 1 92.31 314 MET A C 1
ATOM 2330 O O . MET A 1 314 ? 2.771 22.922 0.025 1 92.31 314 MET A O 1
ATOM 2334 N N . MET A 1 315 ? 3.988 23.891 1.634 1 94.75 315 MET A N 1
ATOM 2335 C CA . MET A 1 315 ? 2.938 23.922 2.646 1 94.75 315 MET A CA 1
ATOM 2336 C C . MET A 1 315 ? 2.277 22.547 2.787 1 94.75 315 MET A C 1
ATOM 2338 O O . MET A 1 315 ? 1.051 22.438 2.74 1 94.75 315 MET A O 1
ATOM 2342 N N . ILE A 1 316 ? 3.08 21.453 2.912 1 93.56 316 ILE A N 1
ATOM 2343 C CA . ILE A 1 316 ? 2.604 20.109 3.246 1 93.56 316 ILE A CA 1
ATOM 2344 C C . ILE A 1 316 ? 3.256 19.641 4.543 1 93.56 316 ILE A C 1
ATOM 2346 O O . ILE A 1 316 ? 4.379 20.031 4.863 1 93.56 316 ILE A O 1
ATOM 2350 N N . ALA A 1 317 ? 2.578 18.828 5.254 1 93.12 317 ALA A N 1
ATOM 2351 C CA . ALA A 1 317 ? 2.895 18.484 6.641 1 93.12 317 ALA A CA 1
ATOM 2352 C C . ALA A 1 317 ? 4.297 17.891 6.75 1 93.12 317 ALA A C 1
ATOM 2354 O O . ALA A 1 317 ? 5.07 18.266 7.633 1 93.12 317 ALA A O 1
ATOM 2355 N N . THR A 1 318 ? 4.684 17 5.879 1 94.12 318 THR A N 1
ATOM 2356 C CA . THR A 1 318 ? 5.969 16.312 5.961 1 94.12 318 THR A CA 1
ATOM 2357 C C . THR A 1 318 ? 7.117 17.281 5.672 1 94.12 318 THR A C 1
ATOM 2359 O O . THR A 1 318 ? 8.172 17.203 6.297 1 94.12 318 THR A O 1
ATOM 2362 N N . VAL A 1 319 ? 6.93 18.188 4.727 1 95.25 319 VAL A N 1
ATOM 2363 C CA . VAL A 1 319 ? 7.953 19.172 4.406 1 95.25 319 VAL A CA 1
ATOM 2364 C C . VAL A 1 319 ? 8.094 20.172 5.562 1 95.25 319 VAL A C 1
ATOM 2366 O O . VAL A 1 319 ? 9.203 20.531 5.945 1 95.25 319 VAL A O 1
ATOM 2369 N N . GLY A 1 320 ? 6.91 20.594 6.113 1 96.12 320 GLY A N 1
ATOM 2370 C CA . GLY A 1 320 ? 6.961 21.438 7.289 1 96.12 320 GLY A CA 1
ATOM 2371 C C . GLY A 1 320 ? 7.738 20.828 8.438 1 96.12 320 GLY A C 1
ATOM 2372 O O . GLY A 1 320 ? 8.547 21.5 9.078 1 96.12 320 GLY A O 1
ATOM 2373 N N . ALA A 1 321 ? 7.48 19.562 8.688 1 95.75 321 ALA A N 1
ATOM 2374 C CA . ALA A 1 321 ? 8.195 18.844 9.734 1 95.75 321 ALA A CA 1
ATOM 2375 C C . ALA A 1 321 ? 9.695 18.828 9.469 1 95.75 321 ALA A C 1
ATOM 2377 O O . ALA A 1 321 ? 10.5 19.078 10.375 1 95.75 321 ALA A O 1
ATOM 2378 N N . ARG A 1 322 ? 10.078 18.547 8.258 1 95.81 322 ARG A N 1
ATOM 2379 C CA . ARG A 1 322 ? 11.492 18.531 7.891 1 95.81 322 ARG A CA 1
ATOM 2380 C C . ARG A 1 322 ? 12.109 19.922 8.016 1 95.81 322 ARG A C 1
ATOM 2382 O O . ARG A 1 322 ? 13.258 20.062 8.438 1 95.81 322 ARG A O 1
ATOM 2389 N N . GLU A 1 323 ? 11.383 20.953 7.613 1 96.88 323 GLU A N 1
ATOM 2390 C CA . GLU A 1 323 ? 11.836 22.328 7.789 1 96.88 323 GLU A CA 1
ATOM 2391 C C . GLU A 1 323 ? 12.117 22.625 9.258 1 96.88 323 GLU A C 1
ATOM 2393 O O . GLU A 1 323 ? 13.102 23.281 9.586 1 96.88 323 GLU A O 1
ATOM 2398 N N . GLY A 1 324 ? 11.211 22.125 10.125 1 97.19 324 GLY A N 1
ATOM 2399 C CA . GLY A 1 324 ? 11.438 22.266 11.555 1 97.19 324 GLY A CA 1
ATOM 2400 C C . GLY A 1 324 ? 12.719 21.609 12.031 1 97.19 324 GLY A C 1
ATOM 2401 O O . GLY A 1 324 ? 13.469 22.188 12.82 1 97.19 324 GLY A O 1
ATOM 2402 N N . ILE A 1 325 ? 12.984 20.469 11.539 1 96 325 ILE A N 1
ATOM 2403 C CA . ILE A 1 325 ? 14.188 19.719 11.891 1 96 325 ILE A CA 1
ATOM 2404 C C . ILE A 1 325 ? 15.422 20.484 11.398 1 96 325 ILE A C 1
ATOM 2406 O O . ILE A 1 325 ? 16.391 20.641 12.148 1 96 325 ILE A O 1
ATOM 2410 N N . VAL A 1 326 ? 15.359 20.938 10.172 1 96.44 326 VAL A N 1
ATOM 2411 C CA . VAL A 1 326 ? 16.469 21.688 9.594 1 96.44 326 VAL A CA 1
ATOM 2412 C C . VAL A 1 326 ? 16.734 22.938 10.422 1 96.44 326 VAL A C 1
ATOM 2414 O O . VAL A 1 326 ? 17.891 23.281 10.688 1 96.44 326 VAL A O 1
ATOM 2417 N N . ALA A 1 327 ? 15.664 23.625 10.844 1 97.38 327 ALA A N 1
ATOM 2418 C CA . ALA A 1 327 ? 15.789 24.828 11.672 1 97.38 327 ALA A CA 1
ATOM 2419 C C . ALA A 1 327 ? 16.516 24.5 12.977 1 97.38 327 ALA A C 1
ATOM 2421 O O . ALA A 1 327 ? 17.469 25.203 13.352 1 97.38 327 ALA A O 1
ATOM 2422 N N . VAL A 1 328 ? 16.109 23.422 13.602 1 97.12 328 VAL A N 1
ATOM 2423 C CA . VAL A 1 328 ? 16.688 23.047 14.891 1 97.12 328 VAL A CA 1
ATOM 2424 C C . VAL A 1 328 ? 18.141 22.609 14.703 1 97.12 328 VAL A C 1
ATOM 2426 O O . VAL A 1 328 ? 19 22.953 15.516 1 97.12 328 VAL A O 1
ATOM 2429 N N . ASP A 1 329 ? 18.359 21.844 13.695 1 96.62 329 ASP A N 1
ATOM 2430 C CA . ASP A 1 329 ? 19.734 21.422 13.422 1 96.62 329 ASP A CA 1
ATOM 2431 C C . ASP A 1 329 ? 20.641 22.625 13.203 1 96.62 329 ASP A C 1
ATOM 2433 O O . ASP A 1 329 ? 21.797 22.625 13.656 1 96.62 329 ASP A O 1
ATOM 2437 N N . ASP A 1 330 ? 20.141 23.547 12.469 1 96.25 330 ASP A N 1
ATOM 2438 C CA . ASP A 1 330 ? 20.938 24.75 12.242 1 96.25 330 ASP A CA 1
ATOM 2439 C C . ASP A 1 330 ? 21.156 25.516 13.555 1 96.25 330 ASP A C 1
ATOM 2441 O O . ASP A 1 330 ? 22.25 26.047 13.781 1 96.25 330 ASP A O 1
ATOM 2445 N N . MET A 1 331 ? 20.172 25.547 14.43 1 95.81 331 MET A N 1
ATOM 2446 C CA . MET A 1 331 ? 20.219 26.219 15.734 1 95.81 331 MET A CA 1
ATOM 2447 C C . MET A 1 331 ? 21.297 25.594 16.625 1 95.81 331 MET A C 1
ATOM 2449 O O . MET A 1 331 ? 22.062 26.297 17.266 1 95.81 331 MET A O 1
ATOM 2453 N N . LEU A 1 332 ? 21.266 24.281 16.641 1 95.5 332 LEU A N 1
ATOM 2454 C CA . LEU A 1 332 ? 21.953 23.609 17.719 1 95.5 332 LEU A CA 1
ATOM 2455 C C . LEU A 1 332 ? 23.219 22.922 17.219 1 95.5 332 LEU A C 1
ATOM 2457 O O . LEU A 1 332 ? 24.078 22.531 18.016 1 95.5 332 LEU A O 1
ATOM 2461 N N . ASN A 1 333 ? 23.312 22.719 16.016 1 93.69 333 ASN A N 1
ATOM 2462 C CA . ASN A 1 333 ? 24.484 22.172 15.375 1 93.69 333 ASN A CA 1
ATOM 2463 C C . ASN A 1 333 ? 24.922 23 14.172 1 93.69 333 ASN A C 1
ATOM 2465 O O . ASN A 1 333 ? 24.922 22.516 13.039 1 93.69 333 ASN A O 1
ATOM 2469 N N . PRO A 1 334 ? 25.406 24.172 14.672 1 87.5 334 PRO A N 1
ATOM 2470 C CA . PRO A 1 334 ? 25.781 25.078 13.578 1 87.5 334 PRO A CA 1
ATOM 2471 C C . PRO A 1 334 ? 26.891 24.484 12.695 1 87.5 334 PRO A C 1
ATOM 2473 O O . PRO A 1 334 ? 27.828 23.859 13.203 1 87.5 334 PRO A O 1
ATOM 2476 N N . GLY A 1 335 ? 26.797 24.406 11.359 1 88.19 335 GLY A N 1
ATOM 2477 C CA . GLY A 1 335 ? 27.812 23.906 10.445 1 88.19 335 GLY A CA 1
ATOM 2478 C C . GLY A 1 335 ? 27.5 22.516 9.93 1 88.19 335 GLY A C 1
ATOM 2479 O O . GLY A 1 335 ? 28.266 21.938 9.148 1 88.19 335 GLY A O 1
ATOM 2480 N N . CYS A 1 336 ? 26.359 21.922 10.469 1 88.25 336 CYS A N 1
ATOM 2481 C CA . CYS A 1 336 ? 25.984 20.578 10.047 1 88.25 336 CYS A CA 1
ATOM 2482 C C . CYS A 1 336 ? 25.766 20.516 8.539 1 88.25 336 CYS A C 1
ATOM 2484 O O . CYS A 1 336 ? 25.766 19.438 7.945 1 88.25 336 CYS A O 1
ATOM 2486 N N . GLY A 1 337 ? 25.672 21.625 7.898 1 86.81 337 GLY A N 1
ATOM 2487 C CA . GLY A 1 337 ? 25.391 21.656 6.473 1 86.81 337 GLY A CA 1
ATOM 2488 C C . GLY A 1 337 ? 24 21.109 6.137 1 86.81 337 GLY A C 1
ATOM 2489 O O . GLY A 1 337 ? 23.734 20.781 4.984 1 86.81 337 GLY A O 1
ATOM 2490 N N . CYS A 1 338 ? 23.156 21.109 7.109 1 88 338 CYS A N 1
ATOM 2491 C CA . CYS A 1 338 ? 21.812 20.594 6.926 1 88 338 CYS A CA 1
ATOM 2492 C C . CYS A 1 338 ? 20.938 21.594 6.184 1 88 338 CYS A C 1
ATOM 2494 O O . CYS A 1 338 ? 20.922 22.781 6.512 1 88 338 CYS A O 1
ATOM 2496 N N . SER A 1 339 ? 20.391 21.188 4.992 1 91 339 SER A N 1
ATOM 2497 C CA . SER A 1 339 ? 19.484 22.016 4.215 1 91 339 SER A CA 1
ATOM 2498 C C . SER A 1 339 ? 18.312 21.203 3.666 1 91 339 SER A C 1
ATOM 2500 O O . SER A 1 339 ? 18.344 19.969 3.684 1 91 339 SER A O 1
ATOM 2502 N N . MET A 1 340 ? 17.344 21.891 3.244 1 91.38 340 MET A N 1
ATOM 2503 C CA . MET A 1 340 ? 16.156 21.234 2.689 1 91.38 340 MET A CA 1
ATOM 2504 C C . MET A 1 340 ? 16.422 20.719 1.278 1 91.38 340 MET A C 1
ATOM 2506 O O . MET A 1 340 ? 17.062 21.406 0.476 1 91.38 340 MET A O 1
ATOM 2510 N N . ASP A 1 341 ? 16.031 19.453 1.021 1 90.56 341 ASP A N 1
ATOM 2511 C CA . ASP A 1 341 ? 15.945 18.922 -0.337 1 90.56 341 ASP A CA 1
ATOM 2512 C C . ASP A 1 341 ? 14.492 18.875 -0.816 1 90.56 341 ASP A C 1
ATOM 2514 O O . ASP A 1 341 ? 13.836 17.844 -0.722 1 90.56 341 ASP A O 1
ATOM 2518 N N . PHE A 1 342 ? 14.07 19.969 -1.426 1 93.38 342 PHE A N 1
ATOM 2519 C CA . PHE A 1 342 ? 12.68 20.078 -1.844 1 93.38 342 PHE A CA 1
ATOM 2520 C C . PHE A 1 342 ? 12.414 19.219 -3.068 1 93.38 342 PHE A C 1
ATOM 2522 O O . PHE A 1 342 ? 11.273 18.812 -3.314 1 93.38 342 PHE A O 1
ATOM 2529 N N . LEU A 1 343 ? 13.445 18.875 -3.85 1 94.69 343 LEU A N 1
ATOM 2530 C CA . LEU A 1 343 ? 13.273 18.219 -5.145 1 94.69 343 LEU A CA 1
ATOM 2531 C C . LEU A 1 343 ? 12.875 16.766 -4.965 1 94.69 343 LEU A C 1
ATOM 2533 O O . LEU A 1 343 ? 12.203 16.188 -5.824 1 94.69 343 LEU A O 1
ATOM 2537 N N . SER A 1 344 ? 13.234 16.188 -3.869 1 96.38 344 SER A N 1
ATOM 2538 C CA . SER A 1 344 ? 12.883 14.781 -3.662 1 96.38 344 SER A CA 1
ATOM 2539 C C . SER A 1 344 ? 11.672 14.648 -2.746 1 96.38 344 SER A C 1
ATOM 2541 O O . SER A 1 344 ? 11.336 13.539 -2.32 1 96.38 344 SER A O 1
ATOM 2543 N N . ALA A 1 345 ? 11.031 15.734 -2.354 1 96.62 345 ALA A N 1
ATOM 2544 C CA . ALA A 1 345 ? 9.836 15.711 -1.519 1 96.62 345 ALA A CA 1
ATOM 2545 C C . ALA A 1 345 ? 8.578 15.492 -2.363 1 96.62 345 ALA A C 1
ATOM 2547 O O . ALA A 1 345 ? 8.227 16.328 -3.193 1 96.62 345 ALA A O 1
ATOM 2548 N N . PRO A 1 346 ? 7.906 14.336 -2.133 1 98.06 346 PRO A N 1
ATOM 2549 C CA . PRO A 1 346 ? 6.695 14.094 -2.92 1 98.06 346 PRO A CA 1
ATOM 2550 C C . PRO A 1 346 ? 5.469 14.805 -2.348 1 98.06 346 PRO A C 1
ATOM 2552 O O . PRO A 1 346 ? 5.441 15.141 -1.161 1 98.06 346 PRO A O 1
ATOM 2555 N N . MET A 1 347 ? 4.512 15.109 -3.217 1 97 347 MET A N 1
ATOM 2556 C CA . MET A 1 347 ? 3.217 15.68 -2.854 1 97 347 MET A CA 1
ATOM 2557 C C . MET A 1 347 ? 2.08 14.93 -3.545 1 97 347 MET A C 1
ATOM 2559 O O . MET A 1 347 ? 2.277 14.344 -4.609 1 97 347 MET A O 1
ATOM 2563 N N . ALA A 1 348 ? 0.971 14.953 -2.891 1 98.19 348 ALA A N 1
ATOM 2564 C CA . ALA A 1 348 ? -0.173 14.273 -3.488 1 98.19 348 ALA A CA 1
ATOM 2565 C C . ALA A 1 348 ? -1.441 15.109 -3.357 1 98.19 348 ALA A C 1
ATOM 2567 O O . ALA A 1 348 ? -1.573 15.906 -2.428 1 98.19 348 ALA A O 1
ATOM 2568 N N . ILE A 1 349 ? -2.291 15.109 -4.367 1 98.56 349 ILE A N 1
ATOM 2569 C CA . ILE A 1 349 ? -3.678 15.562 -4.328 1 98.56 349 ILE A CA 1
ATOM 2570 C C . ILE A 1 349 ? -4.613 14.359 -4.312 1 98.56 349 ILE A C 1
ATOM 2572 O O . ILE A 1 349 ? -4.547 13.5 -5.199 1 98.56 349 ILE A O 1
ATOM 2576 N N . PHE A 1 350 ? -5.531 14.258 -3.334 1 98.5 350 PHE A N 1
ATOM 2577 C CA . PHE A 1 350 ? -6.23 13.016 -3.004 1 98.5 350 PHE A CA 1
ATOM 2578 C C . PHE A 1 350 ? -7.586 12.969 -3.693 1 98.5 350 PHE A C 1
ATOM 2580 O O . PHE A 1 350 ? -8.57 12.516 -3.102 1 98.5 350 PHE A O 1
ATOM 2587 N N . THR A 1 351 ? -7.645 13.43 -4.918 1 98.31 351 THR A N 1
ATOM 2588 C CA . THR A 1 351 ? -8.734 13.055 -5.809 1 98.31 351 THR A CA 1
ATOM 2589 C C . THR A 1 351 ? -8.602 11.594 -6.23 1 98.31 351 THR A C 1
ATOM 2591 O O . THR A 1 351 ? -7.652 10.914 -5.844 1 98.31 351 THR A O 1
ATOM 2594 N N . ASP A 1 352 ? -9.562 11.078 -6.922 1 97.38 352 ASP A N 1
ATOM 2595 C CA . ASP A 1 352 ? -9.445 9.828 -7.664 1 97.38 352 ASP A CA 1
ATOM 2596 C C . ASP A 1 352 ? -9.805 10.023 -9.133 1 97.38 352 ASP A C 1
ATOM 2598 O O . ASP A 1 352 ? -10.977 10.242 -9.469 1 97.38 352 ASP A O 1
ATOM 2602 N N . PRO A 1 353 ? -8.797 9.914 -10.07 1 98.31 353 PRO A N 1
ATOM 2603 C CA . PRO A 1 353 ? -7.406 9.516 -9.836 1 98.31 353 PRO A CA 1
ATOM 2604 C C . PRO A 1 353 ? -6.641 10.508 -8.969 1 98.31 353 PRO A C 1
ATOM 2606 O O . PRO A 1 353 ? -6.898 11.719 -9.031 1 98.31 353 PRO A O 1
ATOM 2609 N N . GLU A 1 354 ? -5.707 9.93 -8.148 1 98.75 354 GLU A N 1
ATOM 2610 C CA . GLU A 1 354 ? -4.836 10.742 -7.301 1 98.75 354 GLU A CA 1
ATOM 2611 C C . GLU A 1 354 ? -3.719 11.391 -8.117 1 98.75 354 GLU A C 1
ATOM 2613 O O . GLU A 1 354 ? -3.162 10.766 -9.023 1 98.75 354 GLU A O 1
ATOM 2618 N N . VAL A 1 355 ? -3.414 12.648 -7.766 1 98.81 355 VAL A N 1
ATOM 2619 C CA . VAL A 1 355 ? -2.254 13.297 -8.375 1 98.81 355 VAL A CA 1
ATOM 2620 C C . VAL A 1 355 ? -1.028 13.094 -7.484 1 98.81 355 VAL A C 1
ATOM 2622 O O . VAL A 1 355 ? -1.103 13.273 -6.266 1 98.81 355 VAL A O 1
ATOM 2625 N N . GLY A 1 356 ? 0.056 12.539 -8.023 1 98.69 356 GLY A N 1
ATOM 2626 C CA . GLY A 1 356 ? 1.364 12.477 -7.391 1 98.69 356 GLY A CA 1
ATOM 2627 C C . GLY A 1 356 ? 2.43 13.25 -8.148 1 98.69 356 GLY A C 1
ATOM 2628 O O . GLY A 1 356 ? 2.477 13.211 -9.375 1 98.69 356 GLY A O 1
ATOM 2629 N N . MET A 1 357 ? 3.229 14.031 -7.414 1 98.62 357 MET A N 1
ATOM 2630 C CA . MET A 1 357 ? 4.258 14.844 -8.055 1 98.62 357 MET A CA 1
ATOM 2631 C C . MET A 1 357 ? 5.555 14.812 -7.25 1 98.62 357 MET A C 1
ATOM 2633 O O . MET A 1 357 ? 5.527 14.828 -6.02 1 98.62 357 MET A O 1
ATOM 2637 N N . VAL A 1 358 ? 6.633 14.773 -7.938 1 98.75 358 VAL A N 1
ATOM 2638 C CA . VAL A 1 358 ? 7.949 14.891 -7.316 1 98.75 358 VAL A CA 1
ATOM 2639 C C . VAL A 1 358 ? 8.969 15.375 -8.344 1 98.75 358 VAL A C 1
ATOM 2641 O O . VAL A 1 358 ? 8.859 15.062 -9.531 1 98.75 358 VAL A O 1
ATOM 2644 N N . GLY A 1 359 ? 9.891 16.219 -7.891 1 98.5 359 GLY A N 1
ATOM 2645 C CA . GLY A 1 359 ? 10.969 16.688 -8.75 1 98.5 359 GLY A CA 1
ATOM 2646 C C . GLY A 1 359 ? 10.562 17.859 -9.617 1 98.5 359 GLY A C 1
ATOM 2647 O O . GLY A 1 359 ? 9.625 18.594 -9.289 1 98.5 359 GLY A O 1
ATOM 2648 N N . HIS A 1 360 ? 11.328 18.078 -10.719 1 98.5 360 HIS A N 1
ATOM 2649 C CA . HIS A 1 360 ? 11.117 19.219 -11.602 1 98.5 360 HIS A CA 1
ATOM 2650 C C . HIS A 1 360 ? 9.914 19 -12.516 1 98.5 360 HIS A C 1
ATOM 2652 O O . HIS A 1 360 ? 9.695 17.875 -12.992 1 98.5 360 HIS A O 1
ATOM 2658 N N . THR A 1 361 ? 9.094 20 -12.664 1 98.19 361 THR A N 1
ATOM 2659 C CA . THR A 1 361 ? 8.242 20.062 -13.852 1 98.19 361 THR A CA 1
ATOM 2660 C C . THR A 1 361 ? 9.086 20.234 -15.117 1 98.19 361 THR A C 1
ATOM 2662 O O . THR A 1 361 ? 10.281 20.5 -15.039 1 98.19 361 THR A O 1
ATOM 2665 N N . GLU A 1 362 ? 8.398 20 -16.25 1 98.5 362 GLU A N 1
ATOM 2666 C CA . GLU A 1 362 ? 9.109 20.203 -17.5 1 98.5 362 GLU A CA 1
ATOM 2667 C C . GLU A 1 362 ? 9.68 21.625 -17.578 1 98.5 362 GLU A C 1
ATOM 2669 O O . GLU A 1 362 ? 10.875 21.797 -17.844 1 98.5 362 GLU A O 1
ATOM 2674 N N . GLU A 1 363 ? 8.906 22.609 -17.328 1 97.81 363 GLU A N 1
ATOM 2675 C CA . GLU A 1 363 ? 9.328 24.016 -17.375 1 97.81 363 GLU A CA 1
ATOM 2676 C C . GLU A 1 363 ? 10.359 24.312 -16.297 1 97.81 363 GLU A C 1
ATOM 2678 O O . GLU A 1 363 ? 11.32 25.047 -16.531 1 97.81 363 GLU A O 1
ATOM 2683 N N . GLY A 1 364 ? 10.109 23.734 -15.102 1 97.56 364 GLY A N 1
ATOM 2684 C CA . GLY A 1 364 ? 11.055 23.938 -14.016 1 97.56 364 GLY A CA 1
ATOM 2685 C C . GLY A 1 364 ? 12.43 23.375 -14.32 1 97.56 364 GLY A C 1
ATOM 2686 O O . GLY A 1 364 ? 13.445 23.984 -13.977 1 97.56 364 GLY A O 1
ATOM 2687 N N . ALA A 1 365 ? 12.508 22.234 -15.008 1 98.44 365 ALA A N 1
ATOM 2688 C CA . ALA A 1 365 ? 13.781 21.625 -15.375 1 98.44 365 ALA A CA 1
ATOM 2689 C C . ALA A 1 365 ? 14.523 22.469 -16.406 1 98.44 365 ALA A C 1
ATOM 2691 O O . ALA A 1 365 ? 15.734 22.672 -16.297 1 98.44 365 ALA A O 1
ATOM 2692 N N . LYS A 1 366 ? 13.789 22.922 -17.344 1 98.25 366 LYS A N 1
ATOM 2693 C CA . LYS A 1 366 ? 14.383 23.797 -18.344 1 98.25 366 LYS A CA 1
ATOM 2694 C C . LYS A 1 366 ? 14.945 25.062 -17.703 1 98.25 366 LYS A C 1
ATOM 2696 O O . LYS A 1 366 ? 16.062 25.484 -18.016 1 98.25 366 LYS A O 1
ATOM 2701 N N . ALA A 1 367 ? 14.18 25.656 -16.828 1 98 367 ALA A N 1
ATOM 2702 C CA . ALA A 1 367 ? 14.602 26.875 -16.141 1 98 367 ALA A CA 1
ATOM 2703 C C . ALA A 1 367 ? 15.852 26.625 -15.297 1 98 367 ALA A C 1
ATOM 2705 O O . ALA A 1 367 ? 16.672 27.516 -15.102 1 98 367 ALA A O 1
ATOM 2706 N N . ALA A 1 368 ? 15.984 25.422 -14.828 1 97.12 368 ALA A N 1
ATOM 2707 C CA . ALA A 1 368 ? 17.141 25.031 -14.008 1 97.12 368 ALA A CA 1
ATOM 2708 C C . ALA A 1 368 ? 18.359 24.734 -14.875 1 97.12 368 ALA A C 1
ATOM 2710 O O . ALA A 1 368 ? 19.438 24.422 -14.367 1 97.12 368 ALA A O 1
ATOM 2711 N N . GLY A 1 369 ? 18.234 24.734 -16.219 1 97.94 369 GLY A N 1
ATOM 2712 C CA . GLY A 1 369 ? 19.375 24.641 -17.125 1 97.94 369 GLY A CA 1
ATOM 2713 C C . GLY A 1 369 ? 19.516 23.281 -17.766 1 97.94 369 GLY A C 1
ATOM 2714 O O . GLY A 1 369 ? 20.5 23.016 -18.469 1 97.94 369 GLY A O 1
ATOM 2715 N N . PHE A 1 370 ? 18.562 22.391 -17.594 1 98.19 370 PHE A N 1
ATOM 2716 C CA . PHE A 1 370 ? 18.656 21.047 -18.172 1 98.19 370 PHE A CA 1
ATOM 2717 C C . PHE A 1 370 ? 18.156 21.062 -19.609 1 98.19 370 PHE A C 1
ATOM 2719 O O . PHE A 1 370 ? 17.266 21.828 -19.953 1 98.19 370 PHE A O 1
ATOM 2726 N N . ASP A 1 371 ? 18.781 20.203 -20.5 1 98.5 371 ASP A N 1
ATOM 2727 C CA . ASP A 1 371 ? 18.156 19.781 -21.75 1 98.5 371 ASP A CA 1
ATOM 2728 C C . ASP A 1 371 ? 17.188 18.625 -21.516 1 98.5 371 ASP A C 1
ATOM 2730 O O . ASP A 1 371 ? 17.594 17.516 -21.203 1 98.5 371 ASP A O 1
ATOM 2734 N N . VAL A 1 372 ? 15.898 18.891 -21.734 1 98.31 372 VAL A N 1
ATOM 2735 C CA . VAL A 1 372 ? 14.859 18.031 -21.172 1 98.31 372 VAL A CA 1
ATOM 2736 C C . VAL A 1 372 ? 14.25 17.172 -22.266 1 98.31 372 VAL A C 1
ATOM 2738 O O . VAL A 1 372 ? 14.055 17.625 -23.391 1 98.31 372 VAL A O 1
ATOM 2741 N N . VAL A 1 373 ? 14.016 15.914 -21.984 1 98.62 373 VAL A N 1
ATOM 2742 C CA . VAL A 1 373 ? 13.148 15.008 -22.734 1 98.62 373 VAL A CA 1
ATOM 2743 C C . VAL A 1 373 ? 12.016 14.508 -21.844 1 98.62 373 VAL A C 1
ATOM 2745 O O . VAL A 1 373 ? 12.195 14.367 -20.625 1 98.62 373 VAL A O 1
ATOM 2748 N N . VAL A 1 374 ? 10.836 14.359 -22.469 1 98.56 374 VAL A N 1
ATOM 2749 C CA . VAL A 1 374 ? 9.656 13.992 -21.688 1 98.56 374 VAL A CA 1
ATOM 2750 C C . VAL A 1 374 ? 8.969 12.789 -22.312 1 98.56 374 VAL A C 1
ATOM 2752 O O . VAL A 1 374 ? 9.055 12.586 -23.531 1 98.56 374 VAL A O 1
ATOM 2755 N N . ASN A 1 375 ? 8.391 11.938 -21.516 1 98.56 375 ASN A N 1
ATOM 2756 C CA . ASN A 1 375 ? 7.449 10.906 -21.938 1 98.56 375 ASN A CA 1
ATOM 2757 C C . ASN A 1 375 ? 6.156 10.953 -21.125 1 98.56 375 ASN A C 1
ATOM 2759 O O . ASN A 1 375 ? 6.184 11.172 -19.922 1 98.56 375 ASN A O 1
ATOM 2763 N N . VAL A 1 376 ? 5.039 10.891 -21.781 1 98.62 376 VAL A N 1
ATOM 2764 C CA . VAL A 1 376 ? 3.717 10.836 -21.156 1 98.62 376 VAL A CA 1
ATOM 2765 C C . VAL A 1 376 ? 3.018 9.539 -21.562 1 98.62 376 VAL A C 1
ATOM 2767 O O . VAL A 1 376 ? 2.914 9.219 -22.734 1 98.62 376 VAL A O 1
ATOM 2770 N N . MET A 1 377 ? 2.559 8.82 -20.609 1 98.12 377 MET A N 1
ATOM 2771 C CA . MET A 1 377 ? 1.922 7.527 -20.844 1 98.12 377 MET A CA 1
ATOM 2772 C C . MET A 1 377 ? 0.519 7.492 -20.25 1 98.12 377 MET A C 1
ATOM 2774 O O . MET A 1 377 ? 0.323 7.863 -19.094 1 98.12 377 MET A O 1
ATOM 2778 N N . PRO A 1 378 ? -0.495 7.047 -21.047 1 98.19 378 PRO A N 1
ATOM 2779 C CA . PRO A 1 378 ? -1.822 6.867 -20.453 1 98.19 378 PRO A CA 1
ATOM 2780 C C . PRO A 1 378 ? -1.86 5.738 -19.422 1 98.19 378 PRO A C 1
ATOM 2782 O O . PRO A 1 378 ? -1.216 4.703 -19.609 1 98.19 378 PRO A O 1
ATOM 2785 N N . VAL A 1 379 ? -2.582 5.957 -18.375 1 98.44 379 VAL A N 1
ATOM 2786 C CA . VAL A 1 379 ? -2.734 4.957 -17.312 1 98.44 379 VAL A CA 1
ATOM 2787 C C . VAL A 1 379 ? -3.379 3.697 -17.891 1 98.44 379 VAL A C 1
ATOM 2789 O O . VAL A 1 379 ? -3.113 2.588 -17.422 1 98.44 379 VAL A O 1
ATOM 2792 N N . ALA A 1 380 ? -4.113 3.836 -18.969 1 97.19 380 ALA A N 1
ATOM 2793 C CA . ALA A 1 380 ? -4.793 2.719 -19.609 1 97.19 380 ALA A CA 1
ATOM 2794 C C . ALA A 1 380 ? -3.787 1.72 -20.188 1 97.19 380 ALA A C 1
ATOM 2796 O O . ALA A 1 380 ? -4.152 0.598 -20.547 1 97.19 380 ALA A O 1
ATOM 2797 N N . ALA A 1 381 ? -2.502 2.076 -20.266 1 96.25 381 ALA A N 1
ATOM 2798 C CA . ALA A 1 381 ? -1.469 1.155 -20.734 1 96.25 381 ALA A CA 1
ATOM 2799 C C . ALA A 1 381 ? -1.062 0.18 -19.641 1 96.25 381 ALA A C 1
ATOM 2801 O O . ALA A 1 381 ? -0.393 -0.822 -19.906 1 96.25 381 ALA A O 1
ATOM 2802 N N . ILE A 1 382 ? -1.444 0.429 -18.391 1 96.5 382 ILE A N 1
ATOM 2803 C CA . ILE A 1 382 ? -1.108 -0.422 -17.266 1 96.5 382 ILE A CA 1
ATOM 2804 C C . ILE A 1 382 ? -2.098 -1.582 -17.172 1 96.5 382 ILE A C 1
ATOM 2806 O O . ILE A 1 382 ? -3.303 -1.368 -17.016 1 96.5 382 ILE A O 1
ATOM 2810 N N . PRO A 1 383 ? -1.668 -2.811 -17.203 1 95.88 383 PRO A N 1
ATOM 2811 C CA . PRO A 1 383 ? -2.588 -3.947 -17.125 1 95.88 383 PRO A CA 1
ATOM 2812 C C . PRO A 1 383 ? -3.473 -3.916 -15.883 1 95.88 383 PRO A C 1
ATOM 2814 O O . PRO A 1 383 ? -4.676 -4.168 -15.969 1 95.88 383 PRO A O 1
ATOM 2817 N N . LYS A 1 384 ? -2.924 -3.562 -14.734 1 97 384 LYS A N 1
ATOM 2818 C CA . LYS A 1 384 ? -3.691 -3.527 -13.492 1 97 384 LYS A CA 1
ATOM 2819 C C . LYS A 1 384 ? -4.848 -2.535 -13.586 1 97 384 LYS A C 1
ATOM 2821 O O . LYS A 1 384 ? -5.887 -2.725 -12.953 1 97 384 LYS A O 1
ATOM 2826 N N . ALA A 1 385 ? -4.645 -1.467 -14.383 1 97.44 385 ALA A N 1
ATOM 2827 C CA . ALA A 1 385 ? -5.711 -0.481 -14.547 1 97.44 385 ALA A CA 1
ATOM 2828 C C . ALA A 1 385 ? -6.969 -1.126 -15.125 1 97.44 385 ALA A C 1
ATOM 2830 O O . ALA A 1 385 ? -8.086 -0.759 -14.75 1 97.44 385 ALA A O 1
ATOM 2831 N N . HIS A 1 386 ? -6.824 -2.098 -15.992 1 96.31 386 HIS A N 1
ATOM 2832 C CA . HIS A 1 386 ? -7.957 -2.812 -16.562 1 96.31 386 HIS A CA 1
ATOM 2833 C C . HIS A 1 386 ? -8.547 -3.799 -15.562 1 96.31 386 HIS A C 1
ATOM 2835 O O . HIS A 1 386 ? -9.758 -4.023 -15.547 1 96.31 386 HIS A O 1
ATOM 2841 N N . VAL A 1 387 ? -7.699 -4.375 -14.719 1 95.75 387 VAL A N 1
ATOM 2842 C CA . VAL A 1 387 ? -8.133 -5.309 -13.688 1 95.75 387 VAL A CA 1
ATOM 2843 C C . VAL A 1 387 ? -9.055 -4.594 -12.695 1 95.75 387 VAL A C 1
ATOM 2845 O O . VAL A 1 387 ? -10.102 -5.125 -12.32 1 95.75 387 VAL A O 1
ATOM 2848 N N . THR A 1 388 ? -8.695 -3.365 -12.289 1 95.12 388 THR A N 1
ATOM 2849 C CA . THR A 1 388 ? -9.43 -2.633 -11.266 1 95.12 388 THR A CA 1
ATOM 2850 C C . THR A 1 388 ? -10.539 -1.793 -11.891 1 95.12 388 THR A C 1
ATOM 2852 O O . THR A 1 388 ? -11.469 -1.366 -11.203 1 95.12 388 THR A O 1
ATOM 2855 N N . GLY A 1 389 ? -10.406 -1.479 -13.203 1 95.19 389 GLY A N 1
ATOM 2856 C CA . GLY A 1 389 ? -11.352 -0.584 -13.859 1 95.19 389 GLY A CA 1
ATOM 2857 C C . GLY A 1 389 ? -10.969 0.879 -13.734 1 95.19 389 GLY A C 1
ATOM 2858 O O . GLY A 1 389 ? -11.727 1.761 -14.133 1 95.19 389 GLY A O 1
ATOM 2859 N N . HIS A 1 390 ? -9.82 1.15 -13.156 1 97.06 390 HIS A N 1
ATOM 2860 C CA . HIS A 1 390 ? -9.336 2.516 -12.977 1 97.06 390 HIS A CA 1
ATOM 2861 C C . HIS A 1 390 ? -8.336 2.898 -14.055 1 97.06 390 HIS A C 1
ATOM 2863 O O . HIS A 1 390 ? -7.145 3.055 -13.773 1 97.06 390 HIS A O 1
ATOM 2869 N N . THR A 1 391 ? -8.836 3.217 -15.25 1 97.62 391 THR A N 1
ATOM 2870 C CA . THR A 1 391 ? -7.98 3.383 -16.422 1 97.62 391 THR A CA 1
ATOM 2871 C C . THR A 1 391 ? -7.711 4.859 -16.688 1 97.62 391 THR A C 1
ATOM 2873 O O . THR A 1 391 ? -6.875 5.203 -17.531 1 97.62 391 THR A O 1
ATOM 2876 N N . ALA A 1 392 ? -8.336 5.781 -15.891 1 98.19 392 ALA A N 1
ATOM 2877 C CA . ALA A 1 392 ? -8.195 7.215 -16.141 1 98.19 392 ALA A CA 1
ATOM 2878 C C . ALA A 1 392 ? -6.84 7.723 -15.648 1 98.19 392 ALA A C 1
ATOM 2880 O O . ALA A 1 392 ? -6.344 7.285 -14.609 1 98.19 392 ALA A O 1
ATOM 2881 N N . GLY A 1 393 ? -6.258 8.617 -16.422 1 98.69 393 GLY A N 1
ATOM 2882 C CA . GLY A 1 393 ? -5.082 9.328 -15.945 1 98.69 393 GLY A CA 1
ATOM 2883 C C . GLY A 1 393 ? -3.883 9.172 -16.875 1 98.69 393 GLY A C 1
ATOM 2884 O O . GLY A 1 393 ? -4.004 8.641 -17.969 1 98.69 393 GLY A O 1
ATOM 2885 N N . VAL A 1 394 ? -2.75 9.719 -16.391 1 98.81 394 VAL A N 1
ATOM 2886 C CA . VAL A 1 394 ? -1.495 9.703 -17.141 1 98.81 394 VAL A CA 1
ATOM 2887 C C . VAL A 1 394 ? -0.317 9.672 -16.172 1 98.81 394 VAL A C 1
ATOM 2889 O O . VAL A 1 394 ? -0.473 9.984 -14.984 1 98.81 394 VAL A O 1
ATOM 2892 N N . ILE A 1 395 ? 0.788 9.219 -16.641 1 98.88 395 ILE A N 1
ATOM 2893 C CA . ILE A 1 395 ? 2.086 9.359 -15.992 1 98.88 395 ILE A CA 1
ATOM 2894 C C . ILE A 1 395 ? 3.041 10.125 -16.906 1 98.88 395 ILE A C 1
ATOM 2896 O O . ILE A 1 395 ? 3.193 9.781 -18.078 1 98.88 395 ILE A O 1
ATOM 2900 N N . LYS A 1 396 ? 3.564 11.219 -16.438 1 98.88 396 LYS A N 1
ATOM 2901 C CA . LYS A 1 396 ? 4.535 12.047 -17.156 1 98.88 396 LYS A CA 1
ATOM 2902 C C . LYS A 1 396 ? 5.891 12.031 -16.453 1 98.88 396 LYS A C 1
ATOM 2904 O O . LYS A 1 396 ? 5.973 12.281 -15.242 1 98.88 396 LYS A O 1
ATOM 2909 N N . MET A 1 397 ? 6.957 11.695 -17.203 1 98.88 397 MET A N 1
ATOM 2910 C CA . MET A 1 397 ? 8.32 11.727 -16.672 1 98.88 397 MET A CA 1
ATOM 2911 C C . MET A 1 397 ? 9.156 12.773 -17.391 1 98.88 397 MET A C 1
ATOM 2913 O O . MET A 1 397 ? 9.039 12.945 -18.609 1 98.88 397 MET A O 1
ATOM 2917 N N . VAL A 1 398 ? 9.883 13.531 -16.625 1 98.88 398 VAL A N 1
ATOM 2918 C CA . VAL A 1 398 ? 10.836 14.523 -17.094 1 98.88 398 VAL A CA 1
ATOM 2919 C C . VAL A 1 398 ? 12.258 14.023 -16.859 1 98.88 398 VAL A C 1
ATOM 2921 O O . VAL A 1 398 ? 12.602 13.609 -15.75 1 98.88 398 VAL A O 1
ATOM 2924 N N . ALA A 1 399 ? 13.133 14 -17.875 1 98.88 399 ALA A N 1
ATOM 2925 C CA . ALA A 1 399 ? 14.492 13.484 -17.734 1 98.88 399 ALA A CA 1
ATOM 2926 C C . ALA A 1 399 ? 15.492 14.398 -18.438 1 98.88 399 ALA A C 1
ATOM 2928 O O . ALA A 1 399 ? 15.125 15.195 -19.297 1 98.88 399 ALA A O 1
ATOM 2929 N N . ASP A 1 400 ? 16.734 14.352 -17.953 1 98.75 400 ASP A N 1
ATOM 2930 C CA . ASP A 1 400 ? 17.844 15.016 -18.625 1 98.75 400 ASP A CA 1
ATOM 2931 C C . ASP A 1 400 ? 18.25 14.258 -19.891 1 98.75 400 ASP A C 1
ATOM 2933 O O . ASP A 1 400 ? 18.641 13.086 -19.828 1 98.75 400 ASP A O 1
ATOM 2937 N N . LYS A 1 401 ? 18.25 14.922 -21.016 1 98 401 LYS A N 1
ATOM 2938 C CA . LYS A 1 401 ? 18.516 14.289 -22.297 1 98 401 LYS A CA 1
ATOM 2939 C C . LYS A 1 401 ? 19.938 13.727 -22.344 1 98 401 LYS A C 1
ATOM 2941 O O . LYS A 1 401 ? 20.156 12.625 -22.844 1 98 401 LYS A O 1
ATOM 2946 N N . ALA A 1 402 ? 20.891 14.391 -21.875 1 97.5 402 ALA A N 1
ATOM 2947 C CA . ALA A 1 402 ? 22.312 14.055 -22 1 97.5 402 ALA A CA 1
ATOM 2948 C C . ALA A 1 402 ? 22.672 12.852 -21.125 1 97.5 402 ALA A C 1
ATOM 2950 O O . ALA A 1 402 ? 23.438 11.984 -21.531 1 97.5 402 ALA A O 1
ATOM 2951 N N . THR A 1 403 ? 22.047 12.734 -19.922 1 98 403 THR A N 1
ATOM 2952 C CA . THR A 1 403 ? 22.516 11.75 -18.953 1 98 403 THR A CA 1
ATOM 2953 C C . THR A 1 403 ? 21.453 10.68 -18.734 1 98 403 THR A C 1
ATOM 2955 O O . THR A 1 403 ? 21.734 9.617 -18.172 1 98 403 THR A O 1
ATOM 2958 N N . GLY A 1 404 ? 20.203 10.984 -19.062 1 98.44 404 GLY A N 1
ATOM 2959 C CA . GLY A 1 404 ? 19.109 10.086 -18.766 1 98.44 404 GLY A CA 1
ATOM 2960 C C . GLY A 1 404 ? 18.625 10.188 -17.344 1 98.44 404 GLY A C 1
ATOM 2961 O O . GLY A 1 404 ? 17.719 9.453 -16.922 1 98.44 404 GLY A O 1
ATOM 2962 N N . ARG A 1 405 ? 19.172 11.148 -16.562 1 98.69 405 ARG A N 1
ATOM 2963 C CA . ARG A 1 405 ? 18.781 11.305 -15.164 1 98.69 405 ARG A CA 1
ATOM 2964 C C . ARG A 1 405 ? 17.297 11.68 -15.055 1 98.69 405 ARG A C 1
ATOM 2966 O O . ARG A 1 405 ? 16.828 12.57 -15.766 1 98.69 405 ARG A O 1
ATOM 2973 N N . LEU A 1 406 ? 16.609 10.93 -14.195 1 98.88 406 LEU A N 1
ATOM 2974 C CA . LEU A 1 406 ? 15.219 11.273 -13.898 1 98.88 406 LEU A CA 1
ATOM 2975 C C . LEU A 1 406 ? 15.133 12.555 -13.086 1 98.88 406 LEU A C 1
ATOM 2977 O O . LEU A 1 406 ? 15.727 12.656 -12.008 1 98.88 406 LEU A O 1
ATOM 2981 N N . LEU A 1 407 ? 14.422 13.609 -13.609 1 98.88 407 LEU A N 1
ATOM 2982 C CA . LEU A 1 407 ? 14.391 14.914 -12.969 1 98.88 407 LEU A CA 1
ATOM 2983 C C . LEU A 1 407 ? 13.055 15.141 -12.266 1 98.88 407 LEU A C 1
ATOM 2985 O O . LEU A 1 407 ? 12.969 15.914 -11.312 1 98.88 407 LEU A O 1
ATOM 2989 N N . GLY A 1 408 ? 11.992 14.531 -12.75 1 98.88 408 GLY A N 1
ATOM 2990 C CA . GLY A 1 408 ? 10.672 14.695 -12.164 1 98.88 408 GLY A CA 1
ATOM 2991 C C . GLY A 1 408 ? 9.672 13.664 -12.648 1 98.88 408 GLY A C 1
ATOM 2992 O O . GLY A 1 408 ? 9.797 13.141 -13.758 1 98.88 408 GLY A O 1
ATOM 2993 N N . VAL A 1 409 ? 8.734 13.32 -11.82 1 98.94 409 VAL A N 1
ATOM 2994 C CA . VAL A 1 409 ? 7.605 12.453 -12.141 1 98.94 409 VAL A CA 1
ATOM 2995 C C . VAL A 1 409 ? 6.309 13.102 -11.672 1 98.94 409 VAL A C 1
ATOM 2997 O O . VAL A 1 409 ? 6.207 13.539 -10.523 1 98.94 409 VAL A O 1
ATOM 3000 N N . HIS A 1 410 ? 5.352 13.219 -12.57 1 98.88 410 HIS A N 1
ATOM 3001 C CA . HIS A 1 410 ? 4.023 13.773 -12.328 1 98.88 410 HIS A CA 1
ATOM 3002 C C . HIS A 1 410 ? 2.934 12.844 -12.859 1 98.88 410 HIS A C 1
ATOM 3004 O O . HIS A 1 410 ? 2.939 12.477 -14.031 1 98.88 410 HIS A O 1
ATOM 3010 N N . LEU A 1 411 ? 2.012 12.477 -11.938 1 98.88 411 LEU A N 1
ATOM 3011 C CA . LEU A 1 411 ? 1.056 11.477 -12.406 1 98.88 411 LEU A CA 1
ATOM 3012 C C . LEU A 1 411 ? -0.342 11.773 -11.875 1 98.88 411 LEU A C 1
ATOM 3014 O O . LEU A 1 411 ? -0.495 12.5 -10.891 1 98.88 411 LEU A O 1
ATOM 3018 N N . ALA A 1 412 ? -1.352 11.43 -12.57 1 98.88 412 ALA A N 1
ATOM 3019 C CA . ALA A 1 412 ? -2.729 11.188 -12.148 1 98.88 412 ALA A CA 1
ATOM 3020 C C . ALA A 1 412 ? -3.119 9.727 -12.344 1 98.88 412 ALA A C 1
ATOM 3022 O O . ALA A 1 412 ? -3.215 9.25 -13.477 1 98.88 412 ALA A O 1
ATOM 3023 N N . CYS A 1 413 ? -3.238 9.055 -11.242 1 98.12 413 CYS A N 1
ATOM 3024 C CA . CYS A 1 413 ? -3.494 7.617 -11.328 1 98.12 413 CYS A CA 1
ATOM 3025 C C . CYS A 1 413 ? -4.102 7.094 -10.031 1 98.12 413 CYS A C 1
ATOM 3027 O O . CYS A 1 413 ? -3.914 7.688 -8.969 1 98.12 413 CYS A O 1
ATOM 3029 N N . HIS A 1 414 ? -4.949 5.965 -10.234 1 97.75 414 HIS A N 1
ATOM 3030 C CA . HIS A 1 414 ? -5.441 5.273 -9.047 1 97.75 414 HIS A CA 1
ATOM 3031 C C . HIS A 1 414 ? -4.293 4.836 -8.148 1 97.75 414 HIS A C 1
ATOM 3033 O O . HIS A 1 414 ? -3.332 4.223 -8.617 1 97.75 414 HIS A O 1
ATOM 3039 N N . ARG A 1 415 ? -4.215 5.293 -6.84 1 97.69 415 ARG A N 1
ATOM 3040 C CA . ARG A 1 415 ? -3.209 4.988 -5.828 1 97.69 415 ARG A CA 1
ATOM 3041 C C . ARG A 1 415 ? -1.942 5.809 -6.055 1 97.69 415 ARG A C 1
ATOM 3043 O O . ARG A 1 415 ? -0.855 5.41 -5.633 1 97.69 415 ARG A O 1
ATOM 3050 N N . GLY A 1 416 ? -2.121 6.922 -6.699 1 98.56 416 GLY A N 1
ATOM 3051 C CA . GLY A 1 416 ? -0.987 7.758 -7.059 1 98.56 416 GLY A CA 1
ATOM 3052 C C . GLY A 1 416 ? -0.207 8.258 -5.859 1 98.56 416 GLY A C 1
ATOM 3053 O O . GLY A 1 416 ? 1.009 8.445 -5.938 1 98.56 416 GLY A O 1
ATOM 3054 N N . ALA A 1 417 ? -0.894 8.453 -4.699 1 98.12 417 ALA A N 1
ATOM 3055 C CA . ALA A 1 417 ? -0.26 8.977 -3.492 1 98.12 417 ALA A CA 1
ATOM 3056 C C . ALA A 1 417 ? 0.778 8 -2.949 1 98.12 417 ALA A C 1
ATOM 3058 O O . ALA A 1 417 ? 1.786 8.414 -2.369 1 98.12 417 ALA A O 1
ATOM 3059 N N . ASP A 1 418 ? 0.598 6.707 -3.186 1 98.31 418 ASP A N 1
ATOM 3060 C CA . ASP A 1 418 ? 1.557 5.695 -2.754 1 98.31 418 ASP A CA 1
ATOM 3061 C C . ASP A 1 418 ? 2.629 5.465 -3.816 1 98.31 418 ASP A C 1
ATOM 3063 O O . ASP A 1 418 ? 3.811 5.332 -3.494 1 98.31 418 ASP A O 1
ATOM 3067 N N . ILE A 1 419 ? 2.199 5.488 -5.082 1 98.56 419 ILE A N 1
ATOM 3068 C CA . ILE A 1 419 ? 3.07 5.156 -6.207 1 98.56 419 ILE A CA 1
ATOM 3069 C C . ILE A 1 419 ? 4.168 6.211 -6.34 1 98.56 419 ILE A C 1
ATOM 3071 O O . ILE A 1 419 ? 5.316 5.883 -6.641 1 98.56 419 ILE A O 1
ATOM 3075 N N . ILE A 1 420 ? 3.848 7.488 -6.047 1 98.81 420 ILE A N 1
ATOM 3076 C CA . ILE A 1 420 ? 4.77 8.594 -6.27 1 98.81 420 ILE A CA 1
ATOM 3077 C C . ILE A 1 420 ? 5.961 8.477 -5.324 1 98.81 420 ILE A C 1
ATOM 3079 O O . ILE A 1 420 ? 7.023 9.047 -5.574 1 98.81 420 ILE A O 1
ATOM 3083 N N . ASN A 1 421 ? 5.828 7.727 -4.156 1 98.69 421 ASN A N 1
ATOM 3084 C CA . ASN A 1 421 ? 6.91 7.574 -3.191 1 98.69 421 ASN A CA 1
ATOM 3085 C C . ASN A 1 421 ? 8.102 6.836 -3.797 1 98.69 421 ASN A C 1
ATOM 3087 O O . ASN A 1 421 ? 9.25 7.145 -3.484 1 98.69 421 ASN A O 1
ATOM 3091 N N . GLU A 1 422 ? 7.809 5.844 -4.684 1 98.75 422 GLU A N 1
ATOM 3092 C CA . GLU A 1 422 ? 8.898 5.164 -5.379 1 98.75 422 GLU A CA 1
ATOM 3093 C C . GLU A 1 422 ? 9.664 6.125 -6.281 1 98.75 422 GLU A C 1
ATOM 3095 O O . GLU A 1 422 ? 10.898 6.098 -6.32 1 98.75 422 GLU A O 1
ATOM 3100 N N . ALA A 1 423 ? 8.945 6.984 -6.973 1 98.81 423 ALA A N 1
ATOM 3101 C CA . ALA A 1 423 ? 9.578 7.988 -7.824 1 98.81 423 ALA A CA 1
ATOM 3102 C C . ALA A 1 423 ? 10.414 8.961 -7 1 98.81 423 ALA A C 1
ATOM 3104 O O . ALA A 1 423 ? 11.484 9.398 -7.438 1 98.81 423 ALA A O 1
ATOM 3105 N N . ALA A 1 424 ? 9.859 9.344 -5.809 1 98.69 424 ALA A N 1
ATOM 3106 C CA . ALA A 1 424 ? 10.594 10.234 -4.922 1 98.69 424 ALA A CA 1
ATOM 3107 C C . ALA A 1 424 ? 11.938 9.625 -4.516 1 98.69 424 ALA A C 1
ATOM 3109 O O . ALA A 1 424 ? 12.961 10.312 -4.508 1 98.69 424 ALA A O 1
ATOM 3110 N N . LEU A 1 425 ? 11.93 8.336 -4.234 1 98.56 425 LEU A N 1
ATOM 3111 C CA . LEU A 1 425 ? 13.164 7.641 -3.887 1 98.56 425 LEU A CA 1
ATOM 3112 C C . LEU A 1 425 ? 14.125 7.617 -5.07 1 98.56 425 LEU A C 1
ATOM 3114 O O . LEU A 1 425 ? 15.328 7.816 -4.902 1 98.56 425 LEU A O 1
ATOM 3118 N N . ALA A 1 426 ? 13.594 7.34 -6.273 1 98.75 426 ALA A N 1
ATOM 3119 C CA . ALA A 1 426 ? 14.398 7.328 -7.488 1 98.75 426 ALA A CA 1
ATOM 3120 C C . ALA A 1 426 ? 15.094 8.672 -7.695 1 98.75 426 ALA A C 1
ATOM 3122 O O . ALA A 1 426 ? 16.281 8.719 -8.016 1 98.75 426 ALA A O 1
ATOM 3123 N N . ILE A 1 427 ? 14.344 9.742 -7.516 1 98.62 427 ILE A N 1
ATOM 3124 C CA . ILE A 1 427 ? 14.883 11.086 -7.684 1 98.62 427 ILE A CA 1
ATOM 3125 C C . ILE A 1 427 ? 15.953 11.352 -6.629 1 98.62 427 ILE A C 1
ATOM 3127 O O . ILE A 1 427 ? 17.016 11.891 -6.938 1 98.62 427 ILE A O 1
ATOM 3131 N N . ARG A 1 428 ? 15.68 10.984 -5.387 1 97.44 428 ARG A N 1
ATOM 3132 C CA . ARG A 1 428 ? 16.625 11.172 -4.289 1 97.44 428 ARG A CA 1
ATOM 3133 C C . ARG A 1 428 ? 17.953 10.477 -4.586 1 97.44 428 ARG A C 1
ATOM 3135 O O . ARG A 1 428 ? 19.016 11.016 -4.277 1 97.44 428 ARG A O 1
ATOM 3142 N N . PHE A 1 429 ? 17.891 9.297 -5.242 1 97.75 429 PHE A N 1
ATOM 3143 C CA . PHE A 1 429 ? 19.094 8.516 -5.527 1 97.75 429 PHE A CA 1
ATOM 3144 C C . PHE A 1 429 ? 19.656 8.867 -6.895 1 97.75 429 PHE A C 1
ATOM 3146 O O . PHE A 1 429 ? 20.547 8.172 -7.402 1 97.75 429 PHE A O 1
ATOM 3153 N N . ARG A 1 430 ? 19.125 9.867 -7.543 1 97.88 430 ARG A N 1
ATOM 3154 C CA . ARG A 1 430 ? 19.578 10.344 -8.844 1 97.88 430 ARG A CA 1
ATOM 3155 C C . ARG A 1 430 ? 19.547 9.234 -9.883 1 97.88 430 ARG A C 1
ATOM 3157 O O . ARG A 1 430 ? 20.484 9.07 -10.664 1 97.88 430 ARG A O 1
ATOM 3164 N N . ALA A 1 431 ? 18.484 8.43 -9.789 1 98.5 431 ALA A N 1
ATOM 3165 C CA . ALA A 1 431 ? 18.281 7.344 -10.742 1 98.5 431 ALA A CA 1
ATOM 3166 C C . ALA A 1 431 ? 18.094 7.887 -12.156 1 98.5 431 ALA A C 1
ATOM 3168 O O . ALA A 1 431 ? 17.672 9.023 -12.344 1 98.5 431 ALA A O 1
ATOM 3169 N N . THR A 1 432 ? 18.469 7.066 -13.195 1 98.69 432 THR A N 1
ATOM 3170 C CA . THR A 1 432 ? 18.156 7.355 -14.594 1 98.69 432 THR A CA 1
ATOM 3171 C C . THR A 1 432 ? 16.844 6.707 -15 1 98.69 432 THR A C 1
ATOM 3173 O O . THR A 1 432 ? 16.312 5.848 -14.289 1 98.69 432 THR A O 1
ATOM 3176 N N . VAL A 1 433 ? 16.281 7.133 -16.109 1 98.31 433 VAL A N 1
ATOM 3177 C CA . VAL A 1 433 ? 15.094 6.5 -16.656 1 98.31 433 VAL A CA 1
ATOM 3178 C C . VAL A 1 433 ? 15.375 5.027 -16.953 1 98.31 433 VAL A C 1
ATOM 3180 O O . VAL A 1 433 ? 14.5 4.176 -16.797 1 98.31 433 VAL A O 1
ATOM 3183 N N . GLU A 1 434 ? 16.609 4.711 -17.328 1 96.88 434 GLU A N 1
ATOM 3184 C CA . GLU A 1 434 ? 17 3.33 -17.609 1 96.88 434 GLU A CA 1
ATOM 3185 C C . GLU A 1 434 ? 17 2.492 -16.328 1 96.88 434 GLU A C 1
ATOM 3187 O O . GLU A 1 434 ? 16.625 1.316 -16.359 1 96.88 434 GLU A O 1
ATOM 3192 N N . ASP A 1 435 ? 17.406 3.092 -15.227 1 97.12 435 ASP A N 1
ATOM 3193 C CA . ASP A 1 435 ? 17.359 2.398 -13.938 1 97.12 435 ASP A CA 1
ATOM 3194 C C . ASP A 1 435 ? 15.945 1.951 -13.609 1 97.12 435 ASP A C 1
ATOM 3196 O O . ASP A 1 435 ? 15.727 0.808 -13.203 1 97.12 435 ASP A O 1
ATOM 3200 N N . LEU A 1 436 ? 14.992 2.842 -13.812 1 97.25 436 LEU A N 1
ATOM 3201 C CA . LEU A 1 436 ? 13.594 2.535 -13.516 1 97.25 436 LEU A CA 1
ATOM 3202 C C . LEU A 1 436 ? 13.031 1.544 -14.531 1 97.25 436 LEU A C 1
ATOM 3204 O O . LEU A 1 436 ? 12.273 0.645 -14.164 1 97.25 436 LEU A O 1
ATOM 3208 N N . ALA A 1 437 ? 13.414 1.718 -15.828 1 95.62 437 ALA A N 1
ATOM 3209 C CA . ALA A 1 437 ? 12.945 0.834 -16.891 1 95.62 437 ALA A CA 1
ATOM 3210 C C . ALA A 1 437 ? 13.375 -0.607 -16.641 1 95.62 437 ALA A C 1
ATOM 3212 O O . ALA A 1 437 ? 12.68 -1.548 -17.031 1 95.62 437 ALA A O 1
ATOM 3213 N N . ASN A 1 438 ? 14.492 -0.778 -15.906 1 93.56 438 ASN A N 1
ATOM 3214 C CA . ASN A 1 438 ? 15.055 -2.109 -15.703 1 93.56 438 ASN A CA 1
ATOM 3215 C C . ASN A 1 438 ? 14.703 -2.664 -14.328 1 93.56 438 ASN A C 1
ATOM 3217 O O . ASN A 1 438 ? 15.078 -3.789 -13.992 1 93.56 438 ASN A O 1
ATOM 3221 N N . ALA A 1 439 ? 14.016 -1.852 -13.57 1 94.62 439 ALA A N 1
ATOM 3222 C CA . ALA A 1 439 ? 13.555 -2.348 -12.273 1 94.62 439 ALA A CA 1
ATOM 3223 C C . ALA A 1 439 ? 12.344 -3.262 -12.438 1 94.62 439 ALA A C 1
ATOM 3225 O O . ALA A 1 439 ? 11.453 -2.982 -13.242 1 94.62 439 ALA A O 1
ATOM 3226 N N . LEU A 1 440 ? 12.367 -4.406 -11.781 1 95.56 440 LEU A N 1
ATOM 3227 C CA . LEU A 1 440 ? 11.203 -5.285 -11.805 1 95.56 440 LEU A CA 1
ATOM 3228 C C . LEU A 1 440 ? 10.133 -4.801 -10.828 1 95.56 440 LEU A C 1
ATOM 3230 O O . LEU A 1 440 ? 10.453 -4.312 -9.742 1 95.56 440 LEU A O 1
ATOM 3234 N N . HIS A 1 441 ? 8.93 -4.852 -11.211 1 97.06 441 HIS A N 1
ATOM 3235 C CA . HIS A 1 441 ? 7.781 -4.504 -10.383 1 97.06 441 HIS A CA 1
ATOM 3236 C C . HIS A 1 441 ? 6.836 -5.688 -10.227 1 97.06 441 HIS A C 1
ATOM 3238 O O . HIS A 1 441 ? 6.855 -6.613 -11.039 1 97.06 441 HIS A O 1
ATOM 3244 N N . VAL A 1 442 ? 6.027 -5.602 -9.172 1 97.5 442 VAL A N 1
ATOM 3245 C CA . VAL A 1 442 ? 4.949 -6.57 -8.984 1 97.5 442 VAL A CA 1
ATOM 3246 C C . VAL A 1 442 ? 3.98 -6.492 -10.164 1 97.5 442 VAL A C 1
ATOM 3248 O O . VAL A 1 442 ? 3.615 -5.402 -10.609 1 97.5 442 VAL A O 1
ATOM 3251 N N . TYR A 1 443 ? 3.621 -7.656 -10.797 1 95.69 443 TYR A N 1
ATOM 3252 C CA . TYR A 1 443 ? 2.611 -7.762 -11.844 1 95.69 443 TYR A CA 1
ATOM 3253 C C . TYR A 1 443 ? 1.397 -8.539 -11.359 1 95.69 443 TYR A C 1
ATOM 3255 O O . TYR A 1 443 ? 1.535 -9.641 -10.82 1 95.69 443 TYR A O 1
ATOM 3263 N N . PRO A 1 444 ? 0.22 -8.125 -11.523 1 95.75 444 PRO A N 1
ATOM 3264 C CA . PRO A 1 444 ? -0.02 -6.758 -11.984 1 95.75 444 PRO A CA 1
ATOM 3265 C C . PRO A 1 444 ? -0.126 -5.754 -10.844 1 95.75 444 PRO A C 1
ATOM 3267 O O . PRO A 1 444 ? -0.653 -6.082 -9.773 1 95.75 444 PRO A O 1
ATOM 3270 N N . SER A 1 445 ? 0.402 -4.652 -10.945 1 96.94 445 SER A N 1
ATOM 3271 C CA . SER A 1 445 ? 0.259 -3.555 -9.992 1 96.94 445 SER A CA 1
ATOM 3272 C C . SER A 1 445 ? 0.169 -2.211 -10.711 1 96.94 445 SER A C 1
ATOM 3274 O O . SER A 1 445 ? 0.565 -2.092 -11.875 1 96.94 445 SER A O 1
ATOM 3276 N N . MET A 1 446 ? -0.407 -1.218 -10.078 1 97.94 446 MET A N 1
ATOM 3277 C CA . MET A 1 446 ? -0.441 0.127 -10.648 1 97.94 446 MET A CA 1
ATOM 3278 C C . MET A 1 446 ? 0.961 0.722 -10.719 1 97.94 446 MET A C 1
ATOM 3280 O O . MET A 1 446 ? 1.268 1.485 -11.641 1 97.94 446 MET A O 1
ATOM 3284 N N . GLY A 1 447 ? 1.819 0.325 -9.773 1 97.62 447 GLY A N 1
ATOM 3285 C CA . GLY A 1 447 ? 3.176 0.84 -9.688 1 97.62 447 GLY A CA 1
ATOM 3286 C C . GLY A 1 447 ? 4.023 0.503 -10.898 1 97.62 447 GLY A C 1
ATOM 3287 O O . GLY A 1 447 ? 5.016 1.183 -11.18 1 97.62 447 GLY A O 1
ATOM 3288 N N . GLU A 1 448 ? 3.574 -0.536 -11.703 1 95.88 448 GLU A N 1
ATOM 3289 C CA . GLU A 1 448 ? 4.27 -0.886 -12.945 1 95.88 448 GLU A CA 1
ATOM 3290 C C . GLU A 1 448 ? 4.266 0.28 -13.922 1 95.88 448 GLU A C 1
ATOM 3292 O O . GLU A 1 448 ? 5.094 0.334 -14.836 1 95.88 448 GLU A O 1
ATOM 3297 N N . GLY A 1 449 ? 3.322 1.18 -13.688 1 97.69 449 GLY A N 1
ATOM 3298 C CA . GLY A 1 449 ? 3.225 2.344 -14.555 1 97.69 449 GLY A CA 1
ATOM 3299 C C . GLY A 1 449 ? 4.508 3.152 -14.617 1 97.69 449 GLY A C 1
ATOM 3300 O O . GLY A 1 449 ? 4.832 3.732 -15.648 1 97.69 449 GLY A O 1
ATOM 3301 N N . LEU A 1 450 ? 5.258 3.182 -13.484 1 98.5 450 LEU A N 1
ATOM 3302 C CA . LEU A 1 450 ? 6.52 3.91 -13.461 1 98.5 450 LEU A CA 1
ATOM 3303 C C . LEU A 1 450 ? 7.543 3.254 -14.383 1 98.5 450 LEU A C 1
ATOM 3305 O O . LEU A 1 450 ? 8.219 3.938 -15.156 1 98.5 450 LEU A O 1
ATOM 3309 N N . ARG A 1 451 ? 7.621 1.972 -14.359 1 97.38 451 ARG A N 1
ATOM 3310 C CA . ARG A 1 451 ? 8.523 1.213 -15.219 1 97.38 451 ARG A CA 1
ATOM 3311 C C . ARG A 1 451 ? 8.133 1.361 -16.688 1 97.38 451 ARG A C 1
ATOM 3313 O O . ARG A 1 451 ? 8.984 1.626 -17.531 1 97.38 451 ARG A O 1
ATOM 3320 N N . LEU A 1 452 ? 6.863 1.164 -16.969 1 97 452 LEU A N 1
ATOM 3321 C CA . LEU A 1 452 ? 6.359 1.25 -18.328 1 97 452 LEU A CA 1
ATOM 3322 C C . LEU A 1 452 ? 6.613 2.635 -18.922 1 97 452 LEU A C 1
ATOM 3324 O O . LEU A 1 452 ? 7.059 2.756 -20.062 1 97 452 LEU A O 1
ATOM 3328 N N . CYS A 1 453 ? 6.324 3.684 -18.109 1 98.38 453 CYS A N 1
ATOM 3329 C CA . CYS A 1 453 ? 6.566 5.043 -18.594 1 98.38 453 CYS A CA 1
ATOM 3330 C C . CYS A 1 453 ? 8.047 5.266 -18.875 1 98.38 453 CYS A C 1
ATOM 3332 O O . CYS A 1 453 ? 8.406 5.895 -19.875 1 98.38 453 CYS A O 1
ATOM 3334 N N . ALA A 1 454 ? 8.883 4.77 -17.969 1 98.38 454 ALA A N 1
ATOM 3335 C CA . 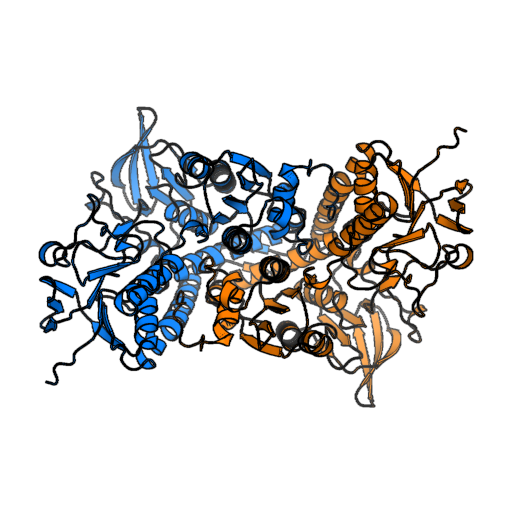ALA A 1 454 ? 10.328 4.875 -18.172 1 98.38 454 ALA A CA 1
ATOM 3336 C C . ALA A 1 454 ? 10.766 4.148 -19.438 1 98.38 454 ALA A C 1
ATOM 3338 O O . ALA A 1 454 ? 11.586 4.66 -20.203 1 98.38 454 ALA A O 1
ATOM 3339 N N . GLN A 1 455 ? 10.234 2.949 -19.703 1 96.06 455 GLN A N 1
ATOM 3340 C CA . GLN A 1 455 ? 10.555 2.178 -20.891 1 96.06 455 GLN A CA 1
ATOM 3341 C C . GLN A 1 455 ? 10.156 2.934 -22.156 1 96.06 455 GLN A C 1
ATOM 3343 O O . GLN A 1 455 ? 10.797 2.789 -23.203 1 96.06 455 GLN A O 1
ATOM 3348 N N . GLY A 1 456 ? 9.172 3.787 -22.031 1 96.12 456 GLY A N 1
ATOM 3349 C CA . GLY A 1 456 ? 8.625 4.531 -23.156 1 96.12 456 GLY A CA 1
ATOM 3350 C C . GLY A 1 456 ? 9.586 5.566 -23.703 1 96.12 456 GLY A C 1
ATOM 3351 O O . GLY A 1 456 ? 9.359 6.125 -24.781 1 96.12 456 GLY A O 1
ATOM 3352 N N . PHE A 1 457 ? 10.703 5.852 -23.016 1 96.19 457 PHE A N 1
ATOM 3353 C CA . PHE A 1 457 ? 11.711 6.773 -23.531 1 96.19 457 PHE A CA 1
ATOM 3354 C C . PHE A 1 457 ? 12.484 6.145 -24.688 1 96.19 457 PHE A C 1
ATOM 3356 O O . PHE A 1 457 ? 13.039 6.855 -25.516 1 96.19 457 PHE A O 1
ATOM 3363 N N . SER A 1 458 ? 12.523 4.77 -24.766 1 91.38 458 SER A N 1
ATOM 3364 C CA . SER A 1 458 ? 13.367 4.133 -25.766 1 91.38 458 SER A CA 1
ATOM 3365 C C . SER A 1 458 ? 12.609 3.064 -26.531 1 91.38 458 SER A C 1
ATOM 3367 O O . SER A 1 458 ? 13.102 2.543 -27.531 1 91.38 458 SER A O 1
ATOM 3369 N N . ARG A 1 459 ? 11.367 2.805 -26.031 1 89.12 459 ARG A N 1
ATOM 3370 C CA . ARG A 1 459 ? 10.602 1.725 -26.641 1 89.12 459 ARG A CA 1
ATOM 3371 C C . ARG A 1 459 ? 9.156 2.152 -26.891 1 89.12 459 ARG A C 1
ATOM 3373 O O . ARG A 1 459 ? 8.641 3.047 -26.203 1 89.12 459 ARG A O 1
ATOM 3380 N N . ASP A 1 460 ? 8.594 1.458 -27.875 1 88.56 460 ASP A N 1
ATOM 3381 C CA . ASP A 1 460 ? 7.148 1.568 -28.047 1 88.56 460 ASP A CA 1
ATOM 3382 C C . ASP A 1 460 ? 6.406 0.607 -27.125 1 88.56 460 ASP A C 1
ATOM 3384 O O . ASP A 1 460 ? 6.32 -0.59 -27.406 1 88.56 460 ASP A O 1
ATOM 3388 N N . ILE A 1 461 ? 5.785 1.13 -26.141 1 87.81 461 ILE A N 1
ATOM 3389 C CA . ILE A 1 461 ? 5.219 0.311 -25.078 1 87.81 461 ILE A CA 1
ATOM 3390 C C . ILE A 1 461 ? 4.008 -0.453 -25.594 1 87.81 461 ILE A C 1
ATOM 3392 O O . ILE A 1 461 ? 3.564 -1.427 -24.984 1 87.81 461 ILE A O 1
ATOM 3396 N N . SER A 1 462 ? 3.414 0.022 -26.656 1 81.25 462 SER A N 1
ATOM 3397 C CA . SER A 1 462 ? 2.281 -0.683 -27.25 1 81.25 462 SER A CA 1
ATOM 3398 C C . SER A 1 462 ? 2.715 -2.006 -27.859 1 81.25 462 SER A C 1
ATOM 3400 O O . SER A 1 462 ? 1.881 -2.869 -28.141 1 81.25 462 SER A O 1
ATOM 3402 N N . ARG A 1 463 ? 4.016 -2.209 -28.016 1 81.5 463 ARG A N 1
ATOM 3403 C CA . ARG A 1 463 ? 4.551 -3.414 -28.641 1 81.5 463 ARG A CA 1
ATOM 3404 C C . ARG A 1 463 ? 5.176 -4.34 -27.609 1 81.5 463 ARG A C 1
ATOM 3406 O O . ARG A 1 463 ? 5.918 -5.262 -27.953 1 81.5 463 ARG A O 1
ATOM 3413 N N . LEU A 1 464 ? 4.875 -4.02 -26.375 1 85.94 464 LEU A N 1
ATOM 3414 C CA . LEU A 1 464 ? 5.41 -4.859 -25.312 1 85.94 464 LEU A CA 1
ATOM 3415 C C . LEU A 1 464 ? 4.332 -5.789 -24.766 1 85.94 464 LEU A C 1
ATOM 3417 O O . LEU A 1 464 ? 3.172 -5.398 -24.625 1 85.94 464 LEU A O 1
ATOM 3421 N N . SER A 1 465 ? 4.773 -6.969 -24.516 1 86.06 465 SER A N 1
ATOM 3422 C CA . SER A 1 465 ? 3.875 -7.895 -23.828 1 86.06 465 SER A CA 1
ATOM 3423 C C . SER A 1 465 ? 3.715 -7.531 -22.359 1 86.06 465 SER A C 1
ATOM 3425 O O . SER A 1 465 ? 4.336 -6.578 -21.875 1 86.06 465 SER A O 1
ATOM 3427 N N . CYS A 1 466 ? 2.766 -8.195 -21.594 1 77.44 466 CYS A N 1
ATOM 3428 C CA . CYS A 1 466 ? 2.389 -7.867 -20.219 1 77.44 466 CYS A CA 1
ATOM 3429 C C . CYS A 1 466 ? 3.617 -7.781 -19.328 1 77.44 466 CYS A C 1
ATOM 3431 O O . CYS A 1 466 ? 3.688 -6.93 -18.438 1 77.44 466 CYS A O 1
ATOM 3433 N N . CYS A 1 467 ? 4.555 -8.492 -19.422 1 72.88 467 CYS A N 1
ATOM 3434 C CA . CYS A 1 467 ? 5.684 -8.539 -18.5 1 72.88 467 CYS A CA 1
ATOM 3435 C C . CYS A 1 467 ? 7 -8.336 -19.234 1 72.88 467 CYS A C 1
ATOM 3437 O O . CYS A 1 467 ? 8.07 -8.594 -18.688 1 72.88 467 CYS A O 1
ATOM 3439 N N . ALA A 1 468 ? 6.777 -7.797 -20.484 1 68.62 468 ALA A N 1
ATOM 3440 C CA . ALA A 1 468 ? 7.988 -7.754 -21.297 1 68.62 468 ALA A CA 1
ATOM 3441 C C . ALA A 1 468 ? 8.773 -6.469 -21.062 1 68.62 468 ALA A C 1
ATOM 3443 O O . ALA A 1 468 ? 8.203 -5.465 -20.625 1 68.62 468 ALA A O 1
ATOM 3444 N N . GLU A 1 469 ? 10.094 -6.641 -20.922 1 67.88 469 GLU A N 1
ATOM 3445 C CA . GLU A 1 469 ? 11.086 -5.566 -20.812 1 67.88 469 GLU A CA 1
ATOM 3446 C C . GLU A 1 469 ? 11.633 -5.184 -22.188 1 67.88 469 GLU A C 1
ATOM 3448 O O . GLU A 1 469 ? 11.68 -6.012 -23.109 1 67.88 469 GLU A O 1
ATOM 3453 N N . MET B 1 1 ? 10.219 -26.578 -49.812 1 30.72 1 MET B N 1
ATOM 3454 C CA . MET B 1 1 ? 9.719 -25.469 -49 1 30.72 1 MET B CA 1
ATOM 3455 C C . MET B 1 1 ? 10.875 -24.672 -48.406 1 30.72 1 MET B C 1
ATOM 3457 O O . MET B 1 1 ? 11.922 -25.219 -48.062 1 30.72 1 MET B O 1
ATOM 3461 N N . PRO B 1 2 ? 11.055 -23.328 -48.656 1 36.34 2 PRO B N 1
ATOM 3462 C CA . PRO B 1 2 ? 12.258 -22.672 -48.125 1 36.34 2 PRO B CA 1
ATOM 3463 C C . PRO B 1 2 ? 12.609 -23.109 -46.719 1 36.34 2 PRO B C 1
ATOM 3465 O O . PRO B 1 2 ? 11.727 -23.531 -45.938 1 36.34 2 PRO B O 1
ATOM 3468 N N . ASP B 1 3 ? 13.758 -23.656 -46.469 1 41.97 3 ASP B N 1
ATOM 3469 C CA . ASP B 1 3 ? 14.32 -24.016 -45.156 1 41.97 3 ASP B CA 1
ATOM 3470 C C . ASP B 1 3 ? 13.992 -22.953 -44.094 1 41.97 3 ASP B C 1
ATOM 3472 O O . ASP B 1 3 ? 14.586 -21.875 -44.094 1 41.97 3 ASP B O 1
ATOM 3476 N N . ASP B 1 4 ? 12.766 -22.484 -44.094 1 51.88 4 ASP B N 1
ATOM 3477 C CA . ASP B 1 4 ? 12.281 -21.469 -43.156 1 51.88 4 ASP B CA 1
ATOM 3478 C C . ASP B 1 4 ? 13.055 -21.5 -41.844 1 51.88 4 ASP B C 1
ATOM 3480 O O . ASP B 1 4 ? 12.742 -22.281 -40.938 1 51.88 4 ASP B O 1
ATOM 3484 N N . THR B 1 5 ? 14.367 -21.172 -42.031 1 68.75 5 THR B N 1
ATOM 3485 C CA . THR B 1 5 ? 15.398 -21.266 -41 1 68.75 5 THR B CA 1
ATOM 3486 C C . THR B 1 5 ? 15.125 -20.266 -39.875 1 68.75 5 THR B C 1
ATOM 3488 O O . THR B 1 5 ? 14.969 -19.062 -40.125 1 68.75 5 THR B O 1
ATOM 3491 N N . HIS B 1 6 ? 14.539 -20.641 -38.844 1 84.75 6 HIS B N 1
ATOM 3492 C CA . HIS B 1 6 ? 14.43 -19.891 -37.594 1 84.75 6 HIS B CA 1
ATOM 3493 C C . HIS B 1 6 ? 15.727 -19.953 -36.781 1 84.75 6 HIS B C 1
ATOM 3495 O O . HIS B 1 6 ? 16.375 -21 -36.719 1 84.75 6 HIS B O 1
ATOM 3501 N N . ASP B 1 7 ? 16.172 -18.75 -36.344 1 93 7 ASP B N 1
ATOM 3502 C CA . ASP B 1 7 ? 17.406 -18.625 -35.594 1 93 7 A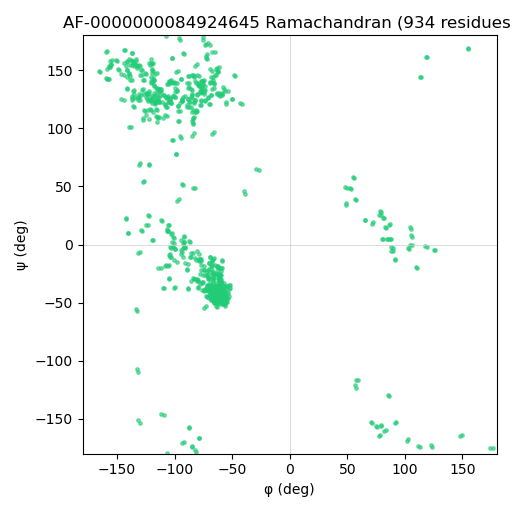SP B CA 1
ATOM 3503 C C . ASP B 1 7 ? 17.219 -19.062 -34.125 1 93 7 ASP B C 1
ATOM 3505 O O . ASP B 1 7 ? 18.172 -19.453 -33.469 1 93 7 ASP B O 1
ATOM 3509 N N . LEU B 1 8 ? 16 -19.016 -33.719 1 97.25 8 LEU B N 1
ATOM 3510 C CA . LEU B 1 8 ? 15.633 -19.391 -32.344 1 97.25 8 LEU B CA 1
ATOM 3511 C C . LEU B 1 8 ? 14.25 -20.031 -32.312 1 97.25 8 LEU B C 1
ATOM 3513 O O . LEU B 1 8 ? 13.305 -19.484 -32.906 1 97.25 8 LEU B O 1
ATOM 3517 N N . VAL B 1 9 ? 14.18 -21.203 -31.766 1 98 9 VAL B N 1
ATOM 3518 C CA . VAL B 1 9 ? 12.898 -21.875 -31.547 1 98 9 VAL B CA 1
ATOM 3519 C C . VAL B 1 9 ? 12.547 -21.828 -30.062 1 98 9 VAL B C 1
ATOM 3521 O O . VAL B 1 9 ? 13.352 -22.25 -29.219 1 98 9 VAL B O 1
ATOM 3524 N N . ILE B 1 10 ? 11.383 -21.266 -29.719 1 98.31 10 ILE B N 1
ATOM 3525 C CA . ILE B 1 10 ? 10.906 -21.172 -28.344 1 98.31 10 ILE B CA 1
ATOM 3526 C C . ILE B 1 10 ? 9.734 -22.141 -28.141 1 98.31 10 ILE B C 1
ATOM 3528 O O . ILE B 1 10 ? 8.742 -22.078 -28.875 1 98.31 10 ILE B O 1
ATOM 3532 N N . LEU B 1 11 ? 9.867 -23.078 -27.219 1 98.31 11 LEU B N 1
ATOM 3533 C CA . LEU B 1 11 ? 8.742 -23.922 -26.812 1 98.31 11 LEU B CA 1
ATOM 3534 C C . LEU B 1 11 ? 7.898 -23.219 -25.766 1 98.31 11 LEU B C 1
ATOM 3536 O O . LEU B 1 11 ? 8.305 -23.125 -24.594 1 98.31 11 LEU B O 1
ATOM 3540 N N . GLY B 1 12 ? 6.727 -22.797 -26.125 1 97.25 12 GLY B N 1
ATOM 3541 C CA . GLY B 1 12 ? 5.852 -22.031 -25.266 1 97.25 12 GLY B CA 1
ATOM 3542 C C . GLY B 1 12 ? 5.52 -20.656 -25.828 1 97.25 12 GLY B C 1
ATOM 3543 O O . GLY B 1 12 ? 6.195 -20.172 -26.75 1 97.25 12 GLY B O 1
ATOM 3544 N N . SER B 1 13 ? 4.469 -20.047 -25.328 1 96.19 13 SER B N 1
ATOM 3545 C CA . SER B 1 13 ? 4.039 -18.734 -25.812 1 96.19 13 SER B CA 1
ATOM 3546 C C . SER B 1 13 ? 3.531 -17.875 -24.656 1 96.19 13 SER B C 1
ATOM 3548 O O . SER B 1 13 ? 2.66 -17.031 -24.844 1 96.19 13 SER B O 1
ATOM 3550 N N . GLY B 1 14 ? 3.961 -18.172 -23.391 1 94.88 14 GLY B N 1
ATOM 3551 C CA . GLY B 1 14 ? 3.596 -17.359 -22.25 1 94.88 14 GLY B CA 1
ATOM 3552 C C . GLY B 1 14 ? 4.414 -16.094 -22.141 1 94.88 14 GLY B C 1
ATOM 3553 O O . GLY B 1 14 ? 5.07 -15.68 -23.094 1 94.88 14 GLY B O 1
ATOM 3554 N N . SER B 1 15 ? 4.355 -15.445 -21.016 1 93.81 15 SER B N 1
ATOM 3555 C CA . SER B 1 15 ? 5.047 -14.188 -20.766 1 93.81 15 SER B CA 1
ATOM 3556 C C . SER B 1 15 ? 6.547 -14.328 -21 1 93.81 15 SER B C 1
ATOM 3558 O O . SER B 1 15 ? 7.168 -13.453 -21.594 1 93.81 15 SER B O 1
ATOM 3560 N N . THR B 1 16 ? 7.117 -15.406 -20.516 1 96.44 16 THR B N 1
ATOM 3561 C CA . THR B 1 16 ? 8.539 -15.68 -20.672 1 96.44 16 THR B CA 1
ATOM 3562 C C . THR B 1 16 ? 8.914 -15.773 -22.156 1 96.44 16 THR B C 1
ATOM 3564 O O . THR B 1 16 ? 9.867 -15.141 -22.609 1 96.44 16 THR B O 1
ATOM 3567 N N . ALA B 1 17 ? 8.172 -16.531 -22.891 1 96.62 17 ALA B N 1
ATOM 3568 C CA . ALA B 1 17 ? 8.422 -16.766 -24.312 1 96.62 17 ALA B CA 1
ATOM 3569 C C . ALA B 1 17 ? 8.32 -15.469 -25.109 1 96.62 17 ALA B C 1
ATOM 3571 O O . ALA B 1 17 ? 9.172 -15.18 -25.953 1 96.62 17 ALA B O 1
ATOM 3572 N N . PHE B 1 18 ? 7.262 -14.695 -24.844 1 95.25 18 PHE B N 1
ATOM 3573 C CA . PHE B 1 18 ? 7.055 -13.461 -25.594 1 95.25 18 PHE B CA 1
ATOM 3574 C C . PHE B 1 18 ? 8.156 -12.453 -25.297 1 95.25 18 PHE B C 1
ATOM 3576 O O . PHE B 1 18 ? 8.633 -11.766 -26.188 1 95.25 18 PHE B O 1
ATOM 3583 N N . ALA B 1 19 ? 8.516 -12.344 -24.016 1 94.75 19 ALA B N 1
ATOM 3584 C CA . ALA B 1 19 ? 9.617 -11.445 -23.672 1 94.75 19 ALA B CA 1
ATOM 3585 C C . ALA B 1 19 ? 10.898 -11.844 -24.391 1 94.75 19 ALA B C 1
ATOM 3587 O O . ALA B 1 19 ? 11.609 -10.992 -24.938 1 94.75 19 ALA B O 1
ATOM 3588 N N . ALA B 1 20 ? 11.188 -13.109 -24.422 1 96.5 20 ALA B N 1
ATOM 3589 C CA . ALA B 1 20 ? 12.367 -13.641 -25.109 1 96.5 20 ALA B CA 1
ATOM 3590 C C . ALA B 1 20 ? 12.305 -13.367 -26.609 1 96.5 20 ALA B C 1
ATOM 3592 O O . ALA B 1 20 ? 13.289 -12.938 -27.203 1 96.5 20 ALA B O 1
ATOM 3593 N N . ALA B 1 21 ? 11.148 -13.609 -27.141 1 95.94 21 ALA B N 1
ATOM 3594 C CA . ALA B 1 21 ? 10.961 -13.414 -28.562 1 95.94 21 ALA B CA 1
ATOM 3595 C C . ALA B 1 21 ? 11.195 -11.961 -28.969 1 95.94 21 ALA B C 1
ATOM 3597 O O . ALA B 1 21 ? 11.883 -11.68 -29.953 1 95.94 21 ALA B O 1
ATOM 3598 N N . LEU B 1 22 ? 10.609 -11.07 -28.203 1 93.69 22 LEU B N 1
ATOM 3599 C CA . LEU B 1 22 ? 10.75 -9.648 -28.5 1 93.69 22 LEU B CA 1
ATOM 3600 C C . LEU B 1 22 ? 12.195 -9.203 -28.328 1 93.69 22 LEU B C 1
ATOM 3602 O O . LEU B 1 22 ? 12.703 -8.398 -29.109 1 93.69 22 LEU B O 1
ATOM 3606 N N . ARG B 1 23 ? 12.844 -9.719 -27.297 1 94.25 23 ARG B N 1
ATOM 3607 C CA . ARG B 1 23 ? 14.258 -9.414 -27.109 1 94.25 23 ARG B CA 1
ATOM 3608 C C . ARG B 1 23 ? 15.086 -9.945 -28.281 1 94.25 23 ARG B C 1
ATOM 3610 O O . ARG B 1 23 ? 15.984 -9.25 -28.781 1 94.25 23 ARG B O 1
ATOM 3617 N N . ALA B 1 24 ? 14.82 -11.094 -28.703 1 95.5 24 ALA B N 1
ATOM 3618 C CA . ALA B 1 24 ? 15.523 -11.688 -29.844 1 95.5 24 ALA B CA 1
ATOM 3619 C C . ALA B 1 24 ? 15.32 -10.859 -31.109 1 95.5 24 ALA B C 1
ATOM 3621 O O . ALA B 1 24 ? 16.266 -10.664 -31.891 1 95.5 24 ALA B O 1
ATOM 3622 N N . GLN B 1 25 ? 14.133 -10.414 -31.281 1 92.69 25 GLN B N 1
ATOM 3623 C CA . GLN B 1 25 ? 13.828 -9.57 -32.438 1 92.69 25 GLN B CA 1
ATOM 3624 C C . GLN B 1 25 ? 14.648 -8.289 -32.406 1 92.69 25 GLN B C 1
ATOM 3626 O O . GLN B 1 25 ? 15.039 -7.77 -33.438 1 92.69 25 GLN B O 1
ATOM 3631 N N . SER B 1 26 ? 14.844 -7.785 -31.234 1 90 26 SER B N 1
ATOM 3632 C CA . SER B 1 26 ? 15.641 -6.57 -31.109 1 90 26 SER B CA 1
ATOM 3633 C C . SER B 1 26 ? 17.078 -6.797 -31.578 1 90 26 SER B C 1
ATOM 3635 O O . SER B 1 26 ? 17.781 -5.844 -31.922 1 90 26 SER B O 1
ATOM 3637 N N . TYR B 1 27 ? 17.531 -8.062 -31.641 1 93.25 27 TYR B N 1
ATOM 3638 C CA . TYR B 1 27 ? 18.844 -8.438 -32.156 1 93.25 27 TYR B CA 1
ATOM 3639 C C . TYR B 1 27 ? 18.75 -8.781 -33.656 1 93.25 27 TYR B C 1
ATOM 3641 O O . TYR B 1 27 ? 19.734 -9.211 -34.25 1 93.25 27 TYR B O 1
ATOM 3649 N N . GLY B 1 28 ? 17.516 -8.656 -34.219 1 92.38 28 GLY B N 1
ATOM 3650 C CA . GLY B 1 28 ? 17.344 -8.977 -35.625 1 92.38 28 GLY B CA 1
ATOM 3651 C C . GLY B 1 28 ? 17.188 -10.461 -35.906 1 92.38 28 GLY B C 1
ATOM 3652 O O . GLY B 1 28 ? 17.438 -10.93 -37 1 92.38 28 GLY B O 1
ATOM 3653 N N . THR B 1 29 ? 16.766 -11.203 -34.906 1 93.94 29 THR B N 1
ATOM 3654 C CA . THR B 1 29 ? 16.672 -12.656 -34.969 1 93.94 29 THR B CA 1
ATOM 3655 C C . THR B 1 29 ? 15.273 -13.102 -35.375 1 93.94 29 THR B C 1
ATOM 3657 O O . THR B 1 29 ? 14.281 -12.523 -34.938 1 93.94 29 THR B O 1
ATOM 3660 N N . ARG B 1 30 ? 15.156 -14.141 -36.156 1 94.88 30 ARG B N 1
ATOM 3661 C CA . ARG B 1 30 ? 13.883 -14.758 -36.531 1 94.88 30 ARG B CA 1
ATOM 3662 C C . ARG B 1 30 ? 13.492 -15.828 -35.5 1 94.88 30 ARG B C 1
ATOM 3664 O O . ARG B 1 30 ? 14.266 -16.75 -35.219 1 94.88 30 ARG B O 1
ATOM 3671 N N . VAL B 1 31 ? 12.273 -15.641 -34.969 1 96.56 31 VAL B N 1
ATOM 3672 C CA . VAL B 1 31 ? 11.859 -16.469 -33.844 1 96.56 31 VAL B CA 1
ATOM 3673 C C . VAL B 1 31 ? 10.633 -17.297 -34.219 1 96.56 31 VAL B C 1
ATOM 3675 O O . VAL B 1 31 ? 9.695 -16.781 -34.844 1 96.56 31 VAL B O 1
ATOM 3678 N N . LEU B 1 32 ? 10.703 -18.609 -34 1 96.94 32 LEU B N 1
ATOM 3679 C CA . LEU B 1 32 ? 9.547 -19.5 -34.094 1 96.94 32 LEU B CA 1
ATOM 3680 C C . LEU B 1 32 ? 9.086 -19.938 -32.688 1 96.94 32 LEU B C 1
ATOM 3682 O O . LEU B 1 32 ? 9.859 -20.531 -31.938 1 96.94 32 LEU B O 1
ATOM 3686 N N . MET B 1 33 ? 7.863 -19.594 -32.344 1 96.88 33 MET B N 1
ATOM 3687 C CA . MET B 1 33 ? 7.254 -20.062 -31.094 1 96.88 33 MET B CA 1
ATOM 3688 C C . MET B 1 33 ? 6.332 -21.25 -31.359 1 96.88 33 MET B C 1
ATOM 3690 O O . MET B 1 33 ? 5.633 -21.281 -32.375 1 96.88 33 MET B O 1
ATOM 3694 N N . VAL B 1 34 ? 6.371 -22.203 -30.516 1 97.44 34 VAL B N 1
ATOM 3695 C CA . VAL B 1 34 ? 5.512 -23.375 -30.609 1 97.44 34 VAL B CA 1
ATOM 3696 C C . VAL B 1 34 ? 4.547 -23.406 -29.422 1 97.44 34 VAL B C 1
ATOM 3698 O O . VAL B 1 34 ? 4.969 -23.344 -28.266 1 97.44 34 VAL B O 1
ATOM 3701 N N . GLU B 1 35 ? 3.281 -23.453 -29.656 1 97.06 35 GLU B N 1
ATOM 3702 C CA . GLU B 1 35 ? 2.27 -23.438 -28.609 1 97.06 35 GLU B CA 1
ATOM 3703 C C . GLU B 1 35 ? 1.169 -24.453 -28.875 1 97.06 35 GLU B C 1
ATOM 3705 O O . GLU B 1 35 ? 0.597 -24.484 -29.969 1 97.06 35 GLU B O 1
ATOM 3710 N N . LYS B 1 36 ? 0.886 -25.266 -27.938 1 94.06 36 LYS B N 1
ATOM 3711 C CA . LYS B 1 36 ? -0.167 -26.266 -28.094 1 94.06 36 LYS B CA 1
ATOM 3712 C C . LYS B 1 36 ? -1.53 -25.688 -27.734 1 94.06 36 LYS B C 1
ATOM 3714 O O . LYS B 1 36 ? -2.557 -26.109 -28.266 1 94.06 36 LYS B O 1
ATOM 3719 N N . GLY B 1 37 ? -1.572 -24.75 -26.812 1 91.5 37 GLY B N 1
ATOM 3720 C CA . GLY B 1 37 ? -2.822 -24.188 -26.328 1 91.5 37 GLY B CA 1
ATOM 3721 C C . GLY B 1 37 ? -3.055 -22.766 -26.781 1 91.5 37 GLY B C 1
ATOM 3722 O O . GLY B 1 37 ? -2.791 -22.422 -27.938 1 91.5 37 GLY B O 1
ATOM 3723 N N . VAL B 1 38 ? -3.695 -21.984 -25.953 1 90.75 38 VAL B N 1
ATOM 3724 C CA . VAL B 1 38 ? -4.004 -20.578 -26.234 1 90.75 38 VAL B CA 1
ATOM 3725 C C . VAL B 1 38 ? -2.764 -19.719 -26 1 90.75 38 VAL B C 1
ATOM 3727 O O . VAL B 1 38 ? -2.053 -19.906 -25 1 90.75 38 VAL B O 1
ATOM 3730 N N . PRO B 1 39 ? -2.494 -18.797 -26.906 1 92.31 39 PRO B N 1
ATOM 3731 C CA . PRO B 1 39 ? -1.329 -17.938 -26.734 1 92.31 39 PRO B CA 1
ATOM 3732 C C . PRO B 1 39 ? -1.415 -17.078 -25.469 1 92.31 39 PRO B C 1
ATOM 3734 O O . PRO B 1 39 ? -2.51 -16.688 -25.047 1 92.31 39 PRO B O 1
ATOM 3737 N N . GLY B 1 40 ? -0.204 -16.797 -24.906 1 91.69 40 GLY B N 1
ATOM 3738 C CA . GLY B 1 40 ? -0.133 -15.859 -23.781 1 91.69 40 GLY B CA 1
ATOM 3739 C C . GLY B 1 40 ? 0.198 -16.531 -22.469 1 91.69 40 GLY B C 1
ATOM 3740 O O . GLY B 1 40 ? 0.63 -15.875 -21.516 1 91.69 40 GLY B O 1
ATOM 3741 N N . GLY B 1 41 ? -0.029 -17.859 -22.438 1 91.44 41 GLY B N 1
ATOM 3742 C CA . GLY B 1 41 ? 0.386 -18.625 -21.266 1 91.44 41 GLY B CA 1
ATOM 3743 C C . GLY B 1 41 ? -0.554 -18.484 -20.094 1 91.44 41 GLY B C 1
ATOM 3744 O O . GLY B 1 41 ? -1.699 -18.047 -20.25 1 91.44 41 GLY B O 1
ATOM 3745 N N . THR B 1 42 ? -0.099 -18.859 -18.922 1 90 42 THR B N 1
ATOM 3746 C CA . THR B 1 42 ? -0.904 -18.938 -17.703 1 90 42 THR B CA 1
ATOM 3747 C C . THR B 1 42 ? -1.318 -17.547 -17.234 1 90 42 THR B C 1
ATOM 3749 O O . THR B 1 42 ? -2.492 -17.312 -16.938 1 90 42 THR B O 1
ATOM 3752 N N . CYS B 1 43 ? -0.527 -16.625 -17.234 1 91.69 43 CYS B N 1
ATOM 3753 C CA . CYS B 1 43 ? -0.754 -15.336 -16.594 1 91.69 43 CYS B CA 1
ATOM 3754 C C . CYS B 1 43 ? -1.98 -14.648 -17.172 1 91.69 43 CYS B C 1
ATOM 3756 O O . CYS B 1 43 ? -2.859 -14.203 -16.438 1 91.69 43 CYS B O 1
ATOM 3758 N N . ILE B 1 44 ? -2.02 -14.562 -18.469 1 93.62 44 ILE B N 1
ATOM 3759 C CA . ILE B 1 44 ? -3.086 -13.805 -19.125 1 93.62 44 ILE B CA 1
ATOM 3760 C C . ILE B 1 44 ? -4.352 -14.656 -19.203 1 93.62 44 ILE B C 1
ATOM 3762 O O . ILE B 1 44 ? -5.465 -14.141 -19.109 1 93.62 44 ILE B O 1
ATOM 3766 N N . ASN B 1 45 ? -4.23 -15.992 -19.281 1 92.88 45 ASN B N 1
ATOM 3767 C CA . ASN B 1 45 ? -5.371 -16.844 -19.594 1 92.88 45 ASN B CA 1
ATOM 3768 C C . ASN B 1 45 ? -5.949 -17.484 -18.344 1 92.88 45 ASN B C 1
ATOM 3770 O O . ASN B 1 45 ? -7.164 -17.656 -18.219 1 92.88 45 ASN B O 1
ATOM 3774 N N . TRP B 1 46 ? -5.035 -17.859 -17.391 1 91.25 46 TRP B N 1
ATOM 3775 C CA . TRP B 1 46 ? -5.484 -18.719 -16.297 1 91.25 46 TRP B CA 1
ATOM 3776 C C . TRP B 1 46 ? -4.848 -18.297 -14.977 1 91.25 46 TRP B C 1
ATOM 3778 O O . TRP B 1 46 ? -4.938 -19.016 -13.977 1 91.25 46 TRP B O 1
ATOM 3788 N N . GLY B 1 47 ? -4.223 -17.219 -14.992 1 92.69 47 GLY B N 1
ATOM 3789 C CA . GLY B 1 47 ? -3.439 -16.859 -13.82 1 92.69 47 GLY B CA 1
ATOM 3790 C C . GLY B 1 47 ? -3.672 -15.445 -13.344 1 92.69 47 GLY B C 1
ATOM 3791 O O . GLY B 1 47 ? -4.75 -15.125 -12.844 1 92.69 47 GLY B O 1
ATOM 3792 N N . CYS B 1 48 ? -2.689 -14.633 -13.539 1 92.69 48 CYS B N 1
ATOM 3793 C CA . CYS B 1 48 ? -2.572 -13.312 -12.922 1 92.69 48 CYS B CA 1
ATOM 3794 C C . CYS B 1 48 ? -3.775 -12.445 -13.273 1 92.69 48 CYS B C 1
ATOM 3796 O O . CYS B 1 48 ? -4.438 -11.914 -12.383 1 92.69 48 CYS B O 1
ATOM 3798 N N . VAL B 1 49 ? -4.129 -12.32 -14.555 1 95.38 49 VAL B N 1
ATOM 3799 C CA . VAL B 1 49 ? -5.113 -11.344 -15 1 95.38 49 VAL B CA 1
ATOM 3800 C C . VAL B 1 49 ? -6.512 -11.781 -14.57 1 95.38 49 VAL B C 1
ATOM 3802 O O . VAL B 1 49 ? -7.219 -11.039 -13.883 1 95.38 49 VAL B O 1
ATOM 3805 N N . PRO B 1 50 ? -6.941 -12.984 -14.875 1 97.38 50 PRO B N 1
ATOM 3806 C CA . PRO B 1 50 ? -8.297 -13.367 -14.469 1 97.38 50 PRO B CA 1
ATOM 3807 C C . PRO B 1 50 ? -8.453 -13.477 -12.953 1 97.38 50 PRO B C 1
ATOM 3809 O O . PRO B 1 50 ? -9.453 -13.031 -12.398 1 97.38 50 PRO B O 1
ATOM 3812 N N . SER B 1 51 ? -7.492 -14.094 -12.266 1 97.75 51 SER B N 1
ATOM 3813 C CA . SER B 1 51 ? -7.621 -14.234 -10.82 1 97.75 51 SER B CA 1
ATOM 3814 C C . SER B 1 51 ? -7.672 -12.875 -10.133 1 97.75 51 SER B C 1
ATOM 3816 O O . SER B 1 51 ? -8.516 -12.648 -9.266 1 97.75 51 SER B O 1
ATOM 3818 N N . LYS B 1 52 ? -6.789 -11.992 -10.523 1 97.38 52 LYS B N 1
ATOM 3819 C CA . LYS B 1 52 ? -6.742 -10.688 -9.875 1 97.38 52 LYS B CA 1
ATOM 3820 C C . LYS B 1 52 ? -7.977 -9.852 -10.211 1 97.38 52 LYS B C 1
ATOM 3822 O O . LYS B 1 52 ? -8.383 -8.992 -9.43 1 97.38 52 LYS B O 1
ATOM 3827 N N . THR B 1 53 ? -8.562 -10.008 -11.422 1 97.56 53 THR B N 1
ATOM 3828 C CA . THR B 1 53 ? -9.82 -9.352 -11.75 1 97.56 53 THR B CA 1
ATOM 3829 C C . THR B 1 53 ? -10.922 -9.766 -10.773 1 97.56 53 THR B C 1
ATOM 3831 O O . THR B 1 53 ? -11.633 -8.914 -10.242 1 97.56 53 THR B O 1
ATOM 3834 N N . LEU B 1 54 ? -10.977 -11.07 -10.453 1 97.69 54 LEU B N 1
ATOM 3835 C CA . LEU B 1 54 ? -12.008 -11.578 -9.539 1 97.69 54 LEU B CA 1
ATOM 3836 C C . LEU B 1 54 ? -11.672 -11.211 -8.094 1 97.69 54 LEU B C 1
ATOM 3838 O O . LEU B 1 54 ? -12.57 -10.875 -7.316 1 97.69 54 LEU B O 1
ATOM 3842 N N . ILE B 1 55 ? -10.398 -11.289 -7.727 1 98.06 55 ILE B N 1
ATOM 3843 C CA . ILE B 1 55 ? -9.953 -10.938 -6.387 1 98.06 55 ILE B CA 1
ATOM 3844 C C . ILE B 1 55 ? -10.258 -9.469 -6.102 1 98.06 55 ILE B C 1
ATOM 3846 O O . ILE B 1 55 ? -10.742 -9.125 -5.02 1 98.06 55 ILE B O 1
ATOM 3850 N N . HIS B 1 56 ? -10.039 -8.586 -7.082 1 96.69 56 HIS B N 1
ATOM 3851 C CA . HIS B 1 56 ? -10.32 -7.168 -6.918 1 96.69 56 HIS B CA 1
ATOM 3852 C C . HIS B 1 56 ? -11.82 -6.906 -6.824 1 96.69 56 HIS B C 1
ATOM 3854 O O . HIS B 1 56 ? -12.258 -6.016 -6.09 1 96.69 56 HIS B O 1
ATOM 3860 N N . ALA B 1 57 ? -12.562 -7.652 -7.629 1 96.31 57 ALA B N 1
ATOM 3861 C CA . ALA B 1 57 ? -14.016 -7.543 -7.496 1 96.31 57 ALA B CA 1
ATOM 3862 C C . ALA B 1 57 ? -14.461 -7.875 -6.074 1 96.31 57 ALA B C 1
ATOM 3864 O O . ALA B 1 57 ? -15.266 -7.152 -5.488 1 96.31 57 ALA B O 1
ATOM 3865 N N . ALA B 1 58 ? -13.906 -8.945 -5.531 1 96.5 58 ALA B N 1
ATOM 3866 C CA . ALA B 1 58 ? -14.234 -9.32 -4.16 1 96.5 58 ALA B CA 1
A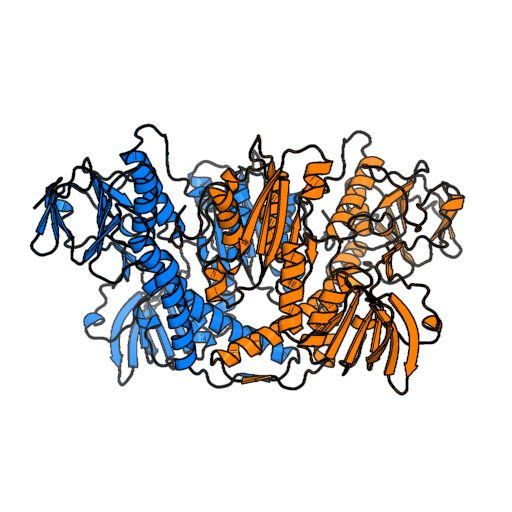TOM 3867 C C . ALA B 1 58 ? -13.836 -8.219 -3.18 1 96.5 58 ALA B C 1
ATOM 3869 O O . ALA B 1 58 ? -14.516 -8 -2.172 1 96.5 58 ALA B O 1
ATOM 3870 N N . LEU B 1 59 ? -12.781 -7.555 -3.451 1 95.5 59 LEU B N 1
ATOM 3871 C CA . LEU B 1 59 ? -12.352 -6.434 -2.621 1 95.5 59 LEU B CA 1
ATOM 3872 C C . LEU B 1 59 ? -13.359 -5.293 -2.684 1 95.5 59 LEU B C 1
ATOM 3874 O O . LEU B 1 59 ? -13.641 -4.648 -1.67 1 95.5 59 LEU B O 1
ATOM 3878 N N . PHE B 1 60 ? -13.906 -4.965 -3.939 1 94.56 60 PHE B N 1
ATOM 3879 C CA . PHE B 1 60 ? -14.93 -3.934 -4.078 1 94.56 60 PHE B CA 1
ATOM 3880 C C . PHE B 1 60 ? -16.141 -4.246 -3.207 1 94.56 60 PHE B C 1
ATOM 3882 O O . PHE B 1 60 ? -16.719 -3.348 -2.596 1 94.56 60 PHE B O 1
ATOM 3889 N N . TYR B 1 61 ? -16.5 -5.508 -3.137 1 93.62 61 TYR B N 1
ATOM 3890 C CA . TYR B 1 61 ? -17.625 -5.949 -2.324 1 93.62 61 TYR B CA 1
ATOM 3891 C C . TYR B 1 61 ? -17.359 -5.703 -0.843 1 93.62 61 TYR B C 1
ATOM 3893 O O . TYR B 1 61 ? -18.219 -5.176 -0.131 1 93.62 61 TYR B O 1
ATOM 3901 N N . GLN B 1 62 ? -16.156 -6.043 -0.42 1 92.5 62 GLN B N 1
ATOM 3902 C CA . GLN B 1 62 ? -15.758 -5.859 0.973 1 92.5 62 GLN B CA 1
ATOM 3903 C C . GLN B 1 62 ? -15.703 -4.379 1.338 1 92.5 62 GLN B C 1
ATOM 3905 O O . GLN B 1 62 ? -16.125 -3.984 2.428 1 92.5 62 GLN B O 1
ATOM 3910 N N . GLU B 1 63 ? -15.195 -3.557 0.486 1 92.88 63 GLU B N 1
ATOM 3911 C CA . GLU B 1 63 ? -15.078 -2.123 0.735 1 92.88 63 GLU B CA 1
ATOM 3912 C C . GLU B 1 63 ? -16.453 -1.451 0.721 1 92.88 63 GLU B C 1
ATOM 3914 O O . GLU B 1 63 ? -16.688 -0.493 1.461 1 92.88 63 GLU B O 1
ATOM 3919 N N . GLY B 1 64 ? -17.359 -1.926 -0.144 1 92.5 64 GLY B N 1
ATOM 3920 C CA . GLY B 1 64 ? -18.734 -1.478 -0.076 1 92.5 64 GLY B CA 1
ATOM 3921 C C . GLY B 1 64 ? -19.391 -1.753 1.266 1 92.5 64 GLY B C 1
ATOM 3922 O O . GLY B 1 64 ? -20.094 -0.899 1.806 1 92.5 64 GLY B O 1
ATOM 3923 N N . LYS B 1 65 ? -19.078 -2.91 1.813 1 91.62 65 LYS B N 1
ATOM 3924 C CA . LYS B 1 65 ? -19.609 -3.27 3.127 1 91.62 65 LYS B CA 1
ATOM 3925 C C . LYS B 1 65 ? -19.031 -2.369 4.215 1 91.62 65 LYS B C 1
ATOM 3927 O O . LYS B 1 65 ? -19.734 -1.971 5.141 1 91.62 65 LYS B O 1
ATOM 3932 N N . LEU B 1 66 ? -17.797 -2.068 4.109 1 89.69 66 LEU B N 1
ATOM 3933 C CA . LEU B 1 66 ? -17.156 -1.141 5.039 1 89.69 66 LEU B CA 1
ATOM 3934 C C . LEU B 1 66 ? -17.797 0.239 4.957 1 89.69 66 LEU B C 1
ATOM 3936 O O . LEU B 1 66 ? -18.047 0.876 5.984 1 89.69 66 LEU B O 1
ATOM 3940 N N . GLY B 1 67 ? -18.016 0.685 3.721 1 92.06 67 GLY B N 1
ATOM 3941 C CA . GLY B 1 67 ? -18.688 1.957 3.531 1 92.06 67 GLY B CA 1
ATOM 3942 C C . GLY B 1 67 ? -20.062 2.002 4.172 1 92.06 67 GLY B C 1
ATOM 3943 O O . GLY B 1 67 ? -20.422 2.994 4.809 1 92.06 67 GLY B O 1
ATOM 3944 N N . ALA B 1 68 ? -20.719 0.896 4.059 1 92.62 68 ALA B N 1
ATOM 3945 C CA . ALA B 1 68 ? -22.062 0.825 4.637 1 92.62 68 ALA B CA 1
ATOM 3946 C C . ALA B 1 68 ? -22.016 0.934 6.16 1 92.62 68 ALA B C 1
ATOM 3948 O O . ALA B 1 68 ? -22.844 1.604 6.77 1 92.62 68 ALA B O 1
ATOM 3949 N N . ARG B 1 69 ? -21.078 0.373 6.746 1 90.5 69 ARG B N 1
ATOM 3950 C CA . ARG B 1 69 ? -20.906 0.433 8.195 1 90.5 69 ARG B CA 1
ATOM 3951 C C . ARG B 1 69 ? -20.578 1.854 8.648 1 90.5 69 ARG B C 1
ATOM 3953 O O . ARG B 1 69 ? -20.906 2.236 9.773 1 90.5 69 ARG B O 1
ATOM 3960 N N . LEU B 1 70 ? -20.031 2.629 7.738 1 93.06 70 LEU B N 1
ATOM 3961 C CA . LEU B 1 70 ? -19.656 4.004 8.055 1 93.06 70 LEU B CA 1
ATOM 3962 C C . LEU B 1 70 ? -20.797 4.965 7.723 1 93.06 70 LEU B C 1
ATOM 3964 O O . LEU B 1 70 ? -20.656 6.176 7.918 1 93.06 70 LEU B O 1
ATOM 3968 N N . GLY B 1 71 ? -21.859 4.5 7.199 1 92.88 71 GLY B N 1
ATOM 3969 C CA . GLY B 1 71 ? -23.016 5.336 6.938 1 92.88 71 GLY B CA 1
ATOM 3970 C C . GLY B 1 71 ? -23.172 5.695 5.473 1 92.88 71 GLY B C 1
ATOM 3971 O O . GLY B 1 71 ? -23.953 6.586 5.129 1 92.88 71 GLY B O 1
ATOM 3972 N N . LEU B 1 72 ? -22.422 4.949 4.527 1 92.69 72 LEU B N 1
ATOM 3973 C CA . LEU B 1 72 ? -22.469 5.254 3.104 1 92.69 72 LEU B CA 1
ATOM 3974 C C . LEU B 1 72 ? -23.516 4.395 2.4 1 92.69 72 LEU B C 1
ATOM 3976 O O . LEU B 1 72 ? -23.203 3.711 1.421 1 92.69 72 LEU B O 1
ATOM 3980 N N . GLY B 1 73 ? -24.688 4.414 2.912 1 89.19 73 GLY B N 1
ATOM 3981 C CA . GLY B 1 73 ? -25.797 3.693 2.299 1 89.19 73 GLY B CA 1
ATOM 3982 C C . GLY B 1 73 ? -25.781 2.207 2.6 1 89.19 73 GLY B C 1
ATOM 3983 O O . GLY B 1 73 ? -25.359 1.792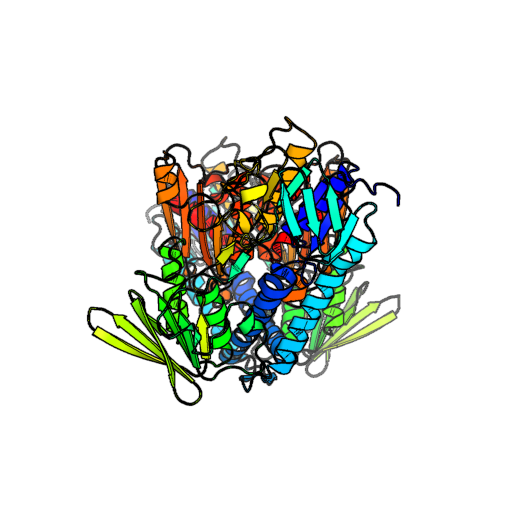 3.684 1 89.19 73 GLY B O 1
ATOM 3984 N N . GLU B 1 74 ? -26.453 1.422 1.688 1 87 74 GLU B N 1
ATOM 3985 C CA . GLU B 1 74 ? -26.531 -0.026 1.856 1 87 74 GLU B CA 1
ATOM 3986 C C . GLU B 1 74 ? -25.594 -0.75 0.897 1 87 74 GLU B C 1
ATOM 3988 O O . GLU B 1 74 ? -25.266 -0.232 -0.173 1 87 74 GLU B O 1
ATOM 3993 N N . CYS B 1 75 ? -25.031 -1.728 1.38 1 87.31 75 CYS B N 1
ATOM 3994 C CA . CYS B 1 75 ? -24.219 -2.611 0.542 1 87.31 75 CYS B CA 1
ATOM 3995 C C . CYS B 1 75 ? -24.406 -4.066 0.946 1 87.31 75 CYS B C 1
ATOM 3997 O O . CYS B 1 75 ? -24.5 -4.379 2.135 1 87.31 75 CYS B O 1
ATOM 3999 N N . GLY B 1 76 ? -24.594 -4.902 -0.056 1 84.12 76 GLY B N 1
ATOM 4000 C CA . GLY B 1 76 ? -24.766 -6.328 0.178 1 84.12 76 GLY B CA 1
ATOM 4001 C C . GLY B 1 76 ? -25.656 -7 -0.851 1 84.12 76 GLY B C 1
ATOM 4002 O O . GLY B 1 76 ? -25.781 -6.52 -1.98 1 84.12 76 GLY B O 1
ATOM 4003 N N . GLY B 1 77 ? -26.125 -8.125 -0.597 1 85 77 GLY B N 1
ATOM 4004 C CA . GLY B 1 77 ? -27 -8.867 -1.489 1 85 77 GLY B CA 1
ATOM 4005 C C . GLY B 1 77 ? -26.281 -9.961 -2.25 1 85 77 GLY B C 1
ATOM 4006 O O . GLY B 1 77 ? -25.125 -10.289 -1.946 1 85 77 GLY B O 1
ATOM 4007 N N . THR B 1 78 ? -27.094 -10.445 -3.232 1 87.31 78 THR B N 1
ATOM 4008 C CA . THR B 1 78 ? -26.625 -11.641 -3.928 1 87.31 78 THR B CA 1
ATOM 4009 C C . THR B 1 78 ? -25.609 -11.273 -5.012 1 87.31 78 THR B C 1
ATOM 4011 O O . THR B 1 78 ? -25.781 -10.281 -5.719 1 87.31 78 THR B O 1
ATOM 4014 N N . VAL B 1 79 ? -24.578 -12.117 -5.086 1 93.06 79 VAL B N 1
ATOM 4015 C CA . VAL B 1 79 ? -23.547 -11.961 -6.105 1 93.06 79 VAL B CA 1
ATOM 4016 C C . VAL B 1 79 ? -23.984 -12.648 -7.398 1 93.06 79 VAL B C 1
ATOM 4018 O O . VAL B 1 79 ? -24.375 -13.812 -7.383 1 93.06 79 VAL B O 1
ATOM 4021 N N . VAL B 1 80 ? -23.953 -11.844 -8.492 1 94.12 80 VAL B N 1
ATOM 4022 C CA . VAL B 1 80 ? -24.234 -12.383 -9.82 1 94.12 80 VAL B CA 1
ATOM 4023 C C . VAL B 1 80 ? -22.922 -12.758 -10.508 1 94.12 80 VAL B C 1
ATOM 4025 O O . VAL B 1 80 ? -22.359 -11.961 -11.273 1 94.12 80 VAL B O 1
ATOM 4028 N N . LEU B 1 81 ? -22.609 -14.008 -10.281 1 94.75 81 LEU B N 1
ATOM 4029 C CA . LEU B 1 81 ? -21.297 -14.469 -10.727 1 94.75 81 LEU B CA 1
ATOM 4030 C C . LEU B 1 81 ? -21.156 -14.312 -12.234 1 94.75 81 LEU B C 1
ATOM 4032 O O . LEU B 1 81 ? -20.047 -14.023 -12.719 1 94.75 81 LEU B O 1
ATOM 4036 N N . GLU B 1 82 ? -22.219 -14.414 -12.992 1 94.88 82 GLU B N 1
ATOM 4037 C CA . GLU B 1 82 ? -22.188 -14.305 -14.445 1 94.88 82 GLU B CA 1
ATOM 4038 C C . GLU B 1 82 ? -21.641 -12.953 -14.891 1 94.88 82 GLU B C 1
ATOM 4040 O O . GLU B 1 82 ? -20.875 -12.875 -15.852 1 94.88 82 GLU B O 1
ATOM 4045 N N . ARG B 1 83 ? -22 -11.969 -14.188 1 95.25 83 ARG B N 1
ATOM 4046 C CA . ARG B 1 83 ? -21.516 -10.625 -14.516 1 95.25 83 ARG B CA 1
ATOM 4047 C C . ARG B 1 83 ? -20.047 -10.477 -14.188 1 95.25 83 ARG B C 1
ATOM 4049 O O . ARG B 1 83 ? -19.297 -9.836 -14.93 1 95.25 83 ARG B O 1
ATOM 4056 N N . LEU B 1 84 ? -19.641 -11.062 -13.109 1 95.81 84 LEU B N 1
ATOM 4057 C CA . LEU B 1 84 ? -18.219 -11.031 -12.734 1 95.81 84 LEU B CA 1
ATOM 4058 C C . LEU B 1 84 ? -17.375 -11.766 -13.766 1 95.81 84 LEU B C 1
ATOM 4060 O O . LEU B 1 84 ? -16.312 -11.289 -14.156 1 95.81 84 LEU B O 1
ATOM 4064 N N . MET B 1 85 ? -17.891 -12.891 -14.164 1 96.44 85 MET B N 1
ATOM 4065 C CA . MET B 1 85 ? -17.188 -13.703 -15.141 1 96.44 85 MET B CA 1
ATOM 4066 C C . MET B 1 85 ? -17.109 -12.992 -16.5 1 96.44 85 MET B C 1
ATOM 4068 O O . MET B 1 85 ? -16.094 -13.07 -17.188 1 96.44 85 MET B O 1
ATOM 4072 N N . ALA B 1 86 ? -18.172 -12.32 -16.844 1 96.69 86 ALA B N 1
ATOM 4073 C CA . ALA B 1 86 ? -18.188 -11.539 -18.078 1 96.69 86 ALA B CA 1
ATOM 4074 C C . ALA B 1 86 ? -17.125 -10.438 -18.047 1 96.69 86 ALA B C 1
ATOM 4076 O O . ALA B 1 86 ? -16.422 -10.203 -19.031 1 96.69 86 ALA B O 1
ATOM 4077 N N . ARG B 1 87 ? -17.047 -9.781 -16.875 1 96.44 87 ARG B N 1
ATOM 4078 C CA . ARG B 1 87 ? -16.016 -8.75 -16.703 1 96.44 87 ARG B CA 1
ATOM 4079 C C . ARG B 1 87 ? -14.617 -9.352 -16.797 1 96.44 87 ARG B C 1
ATOM 4081 O O . ARG B 1 87 ? -13.75 -8.789 -17.469 1 96.44 87 ARG B O 1
ATOM 4088 N N . LYS B 1 88 ? -14.391 -10.43 -16.094 1 97.12 88 LYS B N 1
ATOM 4089 C CA . LYS B 1 88 ? -13.117 -11.141 -16.156 1 97.12 88 LYS B CA 1
ATOM 4090 C C . LYS B 1 88 ? -12.75 -11.477 -17.594 1 97.12 88 LYS B C 1
ATOM 4092 O O . LYS B 1 88 ? -11.625 -11.219 -18.031 1 97.12 88 LYS B O 1
ATOM 4097 N N . ASP B 1 89 ? -13.68 -11.984 -18.359 1 97.06 89 ASP B N 1
ATOM 4098 C CA . ASP B 1 89 ? -13.438 -12.391 -19.75 1 97.06 89 ASP B CA 1
ATOM 4099 C C . ASP B 1 89 ? -13.141 -11.18 -20.625 1 97.06 89 ASP B C 1
ATOM 4101 O O . ASP B 1 89 ? -12.312 -11.258 -21.547 1 97.06 89 ASP B O 1
ATOM 4105 N N . GLN B 1 90 ? -13.805 -10.109 -20.359 1 97.19 90 GLN B N 1
ATOM 4106 C CA . GLN B 1 90 ? -13.555 -8.867 -21.094 1 97.19 90 GLN B CA 1
ATOM 4107 C C . GLN B 1 90 ? -12.125 -8.383 -20.875 1 97.19 90 GLN B C 1
ATOM 4109 O O . GLN B 1 90 ? -11.438 -8.016 -21.844 1 97.19 90 GLN B O 1
ATOM 4114 N N . VAL B 1 91 ? -11.695 -8.422 -19.672 1 96.75 91 VAL B N 1
ATOM 4115 C CA . VAL B 1 91 ? -10.352 -7.957 -19.344 1 96.75 91 VAL B CA 1
ATOM 4116 C C . VAL B 1 91 ? -9.312 -8.891 -19.953 1 96.75 91 VAL B C 1
ATOM 4118 O O . VAL B 1 91 ? -8.359 -8.43 -20.594 1 96.75 91 VAL B O 1
ATOM 4121 N N . VAL B 1 92 ? -9.5 -10.172 -19.812 1 96.75 92 VAL B N 1
ATOM 4122 C CA . VAL B 1 92 ? -8.594 -11.172 -20.359 1 96.75 92 VAL B CA 1
ATOM 4123 C C . VAL B 1 92 ? -8.523 -11.023 -21.875 1 96.75 92 VAL B C 1
ATOM 4125 O O . VAL B 1 92 ? -7.438 -11.008 -22.453 1 96.75 92 VAL B O 1
ATOM 4128 N N . GLY B 1 93 ? -9.719 -10.93 -22.5 1 96.31 93 GLY B N 1
ATOM 4129 C CA . GLY B 1 93 ? -9.773 -10.789 -23.938 1 96.31 93 GLY B CA 1
ATOM 4130 C C . GLY B 1 93 ? -9.047 -9.555 -24.453 1 96.31 93 GLY B C 1
ATOM 4131 O O . GLY B 1 93 ? -8.289 -9.633 -25.422 1 96.31 93 GLY B O 1
ATOM 4132 N N . HIS B 1 94 ? -9.266 -8.445 -23.766 1 95.69 94 HIS B N 1
ATOM 4133 C CA . HIS B 1 94 ? -8.641 -7.188 -24.156 1 95.69 94 HIS B CA 1
ATOM 4134 C C . HIS B 1 94 ? -7.125 -7.27 -24.062 1 95.69 94 HIS B C 1
ATOM 4136 O O . HIS B 1 94 ? -6.414 -6.914 -25.016 1 95.69 94 HIS B O 1
ATOM 4142 N N . LEU B 1 95 ? -6.645 -7.777 -22.984 1 94.31 95 LEU B N 1
ATOM 4143 C CA . LEU B 1 95 ? -5.203 -7.809 -22.766 1 94.31 95 LEU B CA 1
ATOM 4144 C C . LEU B 1 95 ? -4.543 -8.875 -23.625 1 94.31 95 LEU B C 1
ATOM 4146 O O . LEU B 1 95 ? -3.416 -8.688 -24.094 1 94.31 95 LEU B O 1
ATOM 4150 N N . ARG B 1 96 ? -5.195 -10.016 -23.766 1 94.44 96 ARG B N 1
ATOM 4151 C CA . ARG B 1 96 ? -4.652 -11.031 -24.656 1 94.44 96 ARG B CA 1
ATOM 4152 C C . ARG B 1 96 ? -4.527 -10.492 -26.078 1 94.44 96 ARG B C 1
ATOM 4154 O O . ARG B 1 96 ? -3.518 -10.719 -26.75 1 94.44 96 ARG B O 1
ATOM 4161 N N . GLN B 1 97 ? -5.562 -9.766 -26.547 1 94.5 97 GLN B N 1
ATOM 4162 C CA . GLN B 1 97 ? -5.555 -9.188 -27.891 1 94.5 97 GLN B CA 1
ATOM 4163 C C . GLN B 1 97 ? -4.434 -8.164 -28.031 1 94.5 97 GLN B C 1
ATOM 4165 O O . GLN B 1 97 ? -3.598 -8.273 -28.938 1 94.5 97 GLN B O 1
ATOM 4170 N N . THR B 1 98 ? -4.309 -7.242 -27.109 1 92.81 98 THR B N 1
ATOM 4171 C CA . THR B 1 98 ? -3.445 -6.074 -27.266 1 92.81 98 THR B CA 1
ATOM 4172 C C . THR B 1 98 ? -2.002 -6.418 -26.922 1 92.81 98 THR B C 1
ATOM 4174 O O . THR B 1 98 ? -1.066 -5.855 -27.5 1 92.81 98 THR B O 1
ATOM 4177 N N . LYS B 1 99 ? -1.785 -7.402 -25.984 1 92.19 99 LYS B N 1
ATOM 4178 C CA . LYS B 1 99 ? -0.441 -7.613 -25.453 1 92.19 99 LYS B CA 1
ATOM 4179 C C . LYS B 1 99 ? 0.192 -8.867 -26.047 1 92.19 99 LYS B C 1
ATOM 4181 O O . LYS B 1 99 ? 1.389 -9.109 -25.875 1 92.19 99 LYS B O 1
ATOM 4186 N N . TYR B 1 100 ? -0.619 -9.672 -26.797 1 92.56 100 TYR B N 1
ATOM 4187 C CA . TYR B 1 100 ? -0.054 -10.898 -27.359 1 92.56 100 TYR B CA 1
ATOM 4188 C C . TYR B 1 100 ? -0.42 -11.047 -28.828 1 92.56 100 TYR B C 1
ATOM 4190 O O . TYR B 1 100 ? 0.457 -11.047 -29.703 1 92.56 100 TYR B O 1
ATOM 4198 N N . LEU B 1 101 ? -1.676 -11.055 -29.156 1 93.75 101 LEU B N 1
ATOM 4199 C CA . LEU B 1 101 ? -2.105 -11.328 -30.516 1 93.75 101 LEU B CA 1
ATOM 4200 C C . LEU B 1 101 ? -1.704 -10.195 -31.453 1 93.75 101 LEU B C 1
ATOM 4202 O O . LEU B 1 101 ? -1.2 -10.445 -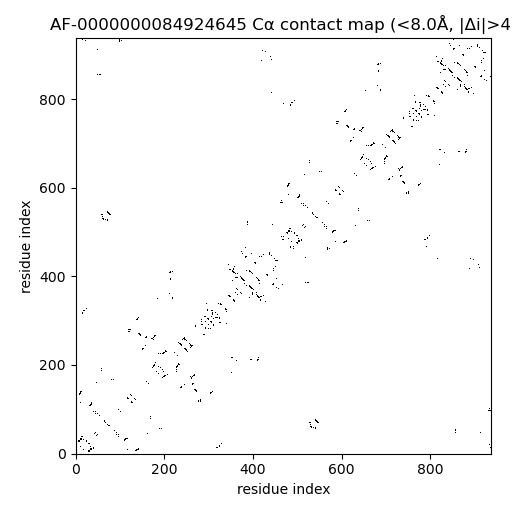32.562 1 93.75 101 LEU B O 1
ATOM 4206 N N . ASP B 1 102 ? -1.957 -8.938 -31.031 1 93.56 102 ASP B N 1
ATOM 4207 C CA . ASP B 1 102 ? -1.55 -7.805 -31.859 1 93.56 102 ASP B CA 1
ATOM 4208 C C . ASP B 1 102 ? -0.035 -7.781 -32.031 1 93.56 102 ASP B C 1
ATOM 4210 O O . ASP B 1 102 ? 0.452 -7.461 -33.125 1 93.56 102 ASP B O 1
ATOM 4214 N N . ILE B 1 103 ? 0.679 -8.133 -31.016 1 90 103 ILE B N 1
ATOM 4215 C CA . ILE B 1 103 ? 2.137 -8.156 -31.078 1 90 103 ILE B CA 1
ATOM 4216 C C . ILE B 1 103 ? 2.59 -9.242 -32.062 1 90 103 ILE B C 1
ATOM 4218 O O . ILE B 1 103 ? 3.477 -9.008 -32.875 1 90 103 ILE B O 1
ATOM 4222 N N . LEU B 1 104 ? 2.037 -10.414 -31.969 1 90.81 104 LEU B N 1
ATOM 4223 C CA . LEU B 1 104 ? 2.348 -11.516 -32.875 1 90.81 104 LEU B CA 1
ATOM 4224 C C . LEU B 1 104 ? 2.141 -11.109 -34.344 1 90.81 104 LEU B C 1
ATOM 4226 O O . LEU B 1 104 ? 2.926 -11.484 -35.219 1 90.81 104 LEU B O 1
ATOM 4230 N N . GLN B 1 105 ? 1.161 -10.305 -34.562 1 91.5 105 GLN B N 1
ATOM 4231 C CA . GLN B 1 105 ? 0.811 -9.883 -35.906 1 91.5 105 GLN B CA 1
ATOM 4232 C C . GLN B 1 105 ? 1.736 -8.773 -36.406 1 91.5 105 GLN B C 1
ATOM 4234 O O . GLN B 1 105 ? 2.057 -8.703 -37.594 1 91.5 105 GLN B O 1
ATOM 4239 N N . ASP B 1 106 ? 2.225 -7.965 -35.438 1 90.38 106 ASP B N 1
ATOM 4240 C CA . ASP B 1 106 ? 2.871 -6.719 -35.844 1 90.38 106 ASP B CA 1
ATOM 4241 C C . ASP B 1 106 ? 4.391 -6.859 -35.812 1 90.38 106 ASP B C 1
ATOM 4243 O O . ASP B 1 106 ? 5.102 -6.035 -36.406 1 90.38 106 ASP B O 1
ATOM 4247 N N . VAL B 1 107 ? 4.922 -7.887 -35.219 1 89.12 107 VAL B N 1
ATOM 4248 C CA . VAL B 1 107 ? 6.367 -8.023 -35.094 1 89.12 107 VAL B CA 1
ATOM 4249 C C . VAL B 1 107 ? 6.914 -8.906 -36.188 1 89.12 107 VAL B C 1
ATOM 4251 O O . VAL B 1 107 ? 6.637 -10.109 -36.25 1 89.12 107 VAL B O 1
ATOM 4254 N N . PRO B 1 108 ? 7.746 -8.289 -37.062 1 88.06 108 PRO B N 1
ATOM 4255 C CA . PRO B 1 108 ? 8.312 -9.078 -38.156 1 88.06 108 PRO B CA 1
ATOM 4256 C C . PRO B 1 108 ? 9.266 -10.164 -37.688 1 88.06 108 PRO B C 1
ATOM 4258 O O . PRO B 1 108 ? 10.008 -9.953 -36.719 1 88.06 108 PRO B O 1
ATOM 4261 N N . GLY B 1 109 ? 9.18 -11.305 -38.25 1 89.62 109 GLY B N 1
ATOM 4262 C CA . GLY B 1 109 ? 10.117 -12.375 -37.938 1 89.62 109 GLY B CA 1
ATOM 4263 C C . GLY B 1 109 ? 9.656 -13.242 -36.781 1 89.62 109 GLY B C 1
ATOM 4264 O O . GLY B 1 109 ? 10.336 -14.195 -36.406 1 89.62 109 GLY B O 1
ATOM 4265 N N . LEU B 1 110 ? 8.586 -12.828 -36.188 1 93.06 110 LEU B N 1
ATOM 4266 C CA . LEU B 1 110 ? 7.992 -13.625 -35.125 1 93.06 110 LEU B CA 1
ATOM 4267 C C . LEU B 1 110 ? 6.859 -14.492 -35.656 1 93.06 110 LEU B C 1
ATOM 4269 O O . LEU B 1 110 ? 5.902 -13.984 -36.25 1 93.06 110 LEU B O 1
ATOM 4273 N N . GLN B 1 111 ? 7.008 -15.805 -35.531 1 94.44 111 GLN B N 1
ATOM 4274 C CA . GLN B 1 111 ? 5.996 -16.734 -36 1 94.44 111 GLN B CA 1
ATOM 4275 C C . GLN B 1 111 ? 5.539 -17.672 -34.875 1 94.44 111 GLN B C 1
ATOM 4277 O O . GLN B 1 111 ? 6.316 -17.984 -33.969 1 94.44 111 GLN B O 1
ATOM 4282 N N . LEU B 1 112 ? 4.297 -18.062 -34.875 1 95.44 112 LEU B N 1
ATOM 4283 C CA . LEU B 1 112 ? 3.711 -19.016 -33.969 1 95.44 112 LEU B CA 1
ATOM 4284 C C . LEU B 1 112 ? 3.137 -20.219 -34.688 1 95.44 112 LEU B C 1
ATOM 4286 O O . LEU B 1 112 ? 2.396 -20.062 -35.656 1 95.44 112 LEU B O 1
ATOM 4290 N N . VAL B 1 113 ? 3.566 -21.375 -34.344 1 95.25 113 VAL B N 1
ATOM 4291 C CA . VAL B 1 113 ? 3.014 -22.594 -34.906 1 95.25 113 VAL B CA 1
ATOM 4292 C C . VAL B 1 113 ? 2.27 -23.375 -33.812 1 95.25 113 VAL B C 1
ATOM 4294 O O . VAL B 1 113 ? 2.76 -23.484 -32.688 1 95.25 113 VAL B O 1
ATOM 4297 N N . LYS B 1 114 ? 1.081 -23.812 -34.094 1 95.25 114 LYS B N 1
ATOM 4298 C CA . LYS B 1 114 ? 0.269 -24.594 -33.156 1 95.25 114 LYS B CA 1
ATOM 4299 C C . LYS B 1 114 ? 0.703 -26.047 -33.156 1 95.25 114 LYS B C 1
ATOM 4301 O O . LYS B 1 114 ? 0.867 -26.672 -34.188 1 95.25 114 LYS B O 1
ATOM 4306 N N . GLY B 1 115 ? 0.937 -26.547 -31.984 1 95.12 115 GLY B N 1
ATOM 4307 C CA . GLY B 1 115 ? 1.273 -27.953 -31.812 1 95.12 115 GLY B CA 1
ATOM 4308 C C . GLY B 1 115 ? 2.082 -28.234 -30.562 1 95.12 115 GLY B C 1
ATOM 4309 O O . GLY B 1 115 ? 2.48 -27.297 -29.859 1 95.12 115 GLY B O 1
ATOM 4310 N N . THR B 1 116 ? 2.184 -29.531 -30.297 1 95.5 116 THR B N 1
ATOM 4311 C CA . THR B 1 116 ? 3.053 -29.969 -29.219 1 95.5 116 THR B CA 1
ATOM 4312 C C . THR B 1 116 ? 4.48 -30.172 -29.719 1 95.5 116 THR B C 1
ATOM 4314 O O . THR B 1 116 ? 4.703 -30.906 -30.688 1 95.5 116 THR B O 1
ATOM 4317 N N . GLY B 1 117 ? 5.41 -29.484 -29.125 1 96.62 117 GLY B N 1
ATOM 4318 C CA . GLY B 1 117 ? 6.812 -29.672 -29.453 1 96.62 117 GLY B CA 1
ATOM 4319 C C . GLY B 1 117 ? 7.457 -30.812 -28.672 1 96.62 117 GLY B C 1
ATOM 4320 O O . GLY B 1 117 ? 7.238 -30.938 -27.469 1 96.62 117 GLY B O 1
ATOM 4321 N N . ARG B 1 118 ? 8.188 -31.641 -29.359 1 97.56 118 ARG B N 1
ATOM 4322 C CA . ARG B 1 118 ? 8.93 -32.719 -28.734 1 97.56 118 ARG B CA 1
ATOM 4323 C C . ARG B 1 118 ? 10.328 -32.844 -29.328 1 97.56 118 ARG B C 1
ATOM 4325 O O . ARG B 1 118 ? 10.492 -32.969 -30.531 1 97.56 118 ARG B O 1
ATOM 4332 N N . PHE B 1 119 ? 11.352 -32.812 -28.406 1 97.81 119 PHE B N 1
ATOM 4333 C CA . PHE B 1 119 ? 12.727 -33 -28.875 1 97.81 119 PHE B CA 1
ATOM 4334 C C . PHE B 1 119 ? 12.953 -34.406 -29.391 1 97.81 119 PHE B C 1
ATOM 4336 O O . PHE B 1 119 ? 12.531 -35.375 -28.766 1 97.81 119 PHE B O 1
ATOM 4343 N N . LEU B 1 120 ? 13.602 -34.5 -30.562 1 97.06 120 LEU B N 1
ATOM 4344 C CA . LEU B 1 120 ? 14.047 -35.75 -31.141 1 97.06 120 LEU B CA 1
ATOM 4345 C C . LEU B 1 120 ? 15.547 -35.938 -30.953 1 97.06 120 LEU B C 1
ATOM 4347 O O . LEU B 1 120 ? 16.078 -37.031 -31.172 1 97.06 120 LEU B O 1
ATOM 4351 N N . GLY B 1 121 ? 16.203 -34.938 -30.531 1 96.25 121 GLY B N 1
ATOM 4352 C CA . GLY B 1 121 ? 17.641 -34.781 -30.297 1 96.25 121 GLY B CA 1
ATOM 4353 C C . GLY B 1 121 ? 18.031 -33.375 -29.922 1 96.25 121 GLY B C 1
ATOM 4354 O O . GLY B 1 121 ? 17.156 -32.5 -29.734 1 96.25 121 GLY B O 1
ATOM 4355 N N . PRO B 1 122 ? 19.297 -33.156 -29.797 1 94.62 122 PRO B N 1
ATOM 4356 C CA . PRO B 1 122 ? 19.75 -31.844 -29.312 1 94.62 122 PRO B CA 1
ATOM 4357 C C . PRO B 1 122 ? 19.469 -30.719 -30.312 1 94.62 122 PRO B C 1
ATOM 4359 O O . PRO B 1 122 ? 19.484 -29.547 -29.953 1 94.62 122 PRO B O 1
ATOM 4362 N N . ASP B 1 123 ? 19.234 -31.062 -31.578 1 94.88 123 ASP B N 1
ATOM 4363 C CA . ASP B 1 123 ? 19.109 -30.016 -32.594 1 94.88 123 ASP B CA 1
ATOM 4364 C C . ASP B 1 123 ? 17.828 -30.188 -33.406 1 94.88 123 ASP B C 1
ATOM 4366 O O . ASP B 1 123 ? 17.672 -29.594 -34.469 1 94.88 123 ASP B O 1
ATOM 4370 N N . ARG B 1 124 ? 16.938 -31.078 -32.906 1 95.44 124 ARG B N 1
ATOM 4371 C CA . ARG B 1 124 ? 15.742 -31.406 -33.688 1 95.44 124 ARG B CA 1
ATOM 4372 C C . ARG B 1 124 ? 14.508 -31.422 -32.781 1 95.44 124 ARG B C 1
ATOM 4374 O O . ARG B 1 124 ? 14.516 -32.031 -31.703 1 95.44 124 ARG B O 1
ATOM 4381 N N . LEU B 1 125 ? 13.461 -30.734 -33.281 1 96.19 125 LEU B N 1
ATOM 4382 C CA . LEU B 1 125 ? 12.172 -30.656 -32.594 1 96.19 125 LEU B CA 1
ATOM 4383 C C . LEU B 1 125 ? 11.039 -31.125 -33.5 1 96.19 125 LEU B C 1
ATOM 4385 O O . LEU B 1 125 ? 10.945 -30.719 -34.656 1 96.19 125 LEU B O 1
ATOM 4389 N N . GLU B 1 126 ? 10.227 -32 -33 1 96.81 126 GLU B N 1
ATOM 4390 C CA . GLU B 1 126 ? 9.016 -32.438 -33.719 1 96.81 126 GLU B CA 1
ATOM 4391 C C . GLU B 1 126 ? 7.812 -31.609 -33.312 1 96.81 126 GLU B C 1
ATOM 4393 O O . GLU B 1 126 ? 7.562 -31.406 -32.094 1 96.81 126 GLU B O 1
ATOM 4398 N N . VAL B 1 127 ? 7.086 -31.031 -34.188 1 96.25 127 VAL B N 1
ATOM 4399 C CA . VAL B 1 127 ? 5.824 -30.328 -33.969 1 96.25 127 VAL B CA 1
ATOM 4400 C C . VAL B 1 127 ? 4.762 -30.891 -34.938 1 96.25 127 VAL B C 1
ATOM 4402 O O . VAL B 1 127 ? 4.742 -30.547 -36.125 1 96.25 127 VAL B O 1
ATOM 4405 N N . GLY B 1 128 ? 3.803 -31.641 -34.375 1 89.75 128 GLY B N 1
ATOM 4406 C CA . GLY B 1 128 ? 2.889 -32.344 -35.25 1 89.75 128 GLY B CA 1
ATOM 4407 C C . GLY B 1 128 ? 3.596 -33.281 -36.219 1 89.75 128 GLY B C 1
ATOM 4408 O O . GLY B 1 128 ? 4.336 -34.156 -35.812 1 89.75 128 GLY B O 1
ATOM 4409 N N . ASP B 1 129 ? 3.43 -32.938 -37.531 1 88.75 129 ASP B N 1
ATOM 4410 C CA . ASP B 1 129 ? 4.02 -33.781 -38.562 1 88.75 129 ASP B CA 1
ATOM 4411 C C . ASP B 1 129 ? 5.262 -33.125 -39.156 1 88.75 129 ASP B C 1
ATOM 4413 O O . ASP B 1 129 ? 5.758 -33.562 -40.188 1 88.75 129 ASP B O 1
ATOM 4417 N N . ARG B 1 130 ? 5.746 -32.156 -38.438 1 92.06 130 ARG B N 1
ATOM 4418 C CA . ARG B 1 130 ? 6.898 -31.422 -38.969 1 92.06 130 ARG B CA 1
ATOM 4419 C C . ARG B 1 130 ? 8.109 -31.578 -38.031 1 92.06 130 ARG B C 1
ATOM 4421 O O . ARG B 1 130 ? 7.961 -31.672 -36.812 1 92.06 130 ARG B O 1
ATOM 4428 N N . GLU B 1 131 ? 9.227 -31.703 -38.656 1 94 131 GLU B N 1
ATOM 4429 C CA . GLU B 1 131 ? 10.508 -31.656 -37.938 1 94 131 GLU B CA 1
ATOM 4430 C C . GLU B 1 131 ? 11.203 -30.312 -38.156 1 94 131 GLU B C 1
ATOM 4432 O O . GLU B 1 131 ? 11.398 -29.891 -39.281 1 94 131 GLU B O 1
ATOM 4437 N N . ILE B 1 132 ? 11.5 -29.688 -37.094 1 94.12 132 ILE B N 1
ATOM 4438 C CA . ILE B 1 132 ? 12.148 -28.375 -37.094 1 94.12 132 ILE B CA 1
ATOM 4439 C C . ILE B 1 132 ? 13.578 -28.5 -36.594 1 94.12 132 ILE B C 1
ATOM 4441 O O . ILE B 1 132 ? 13.812 -29.094 -35.531 1 94.12 132 ILE B O 1
ATOM 4445 N N . ARG B 1 133 ? 14.555 -27.969 -37.344 1 93.94 133 ARG B N 1
ATOM 4446 C CA . ARG B 1 133 ? 15.953 -27.922 -36.906 1 93.94 133 ARG B CA 1
ATOM 4447 C C . ARG B 1 133 ? 16.359 -26.531 -36.469 1 93.94 133 ARG B C 1
ATOM 4449 O O . ARG B 1 133 ? 15.906 -25.531 -37.062 1 93.94 133 ARG B O 1
ATOM 4456 N N . SER B 1 134 ? 17.094 -26.453 -35.469 1 94.69 134 SER B N 1
ATOM 4457 C CA . SER B 1 134 ? 17.625 -25.203 -34.938 1 94.69 134 SER B CA 1
ATOM 4458 C C . SER B 1 134 ? 18.875 -25.438 -34.125 1 94.69 134 SER B C 1
ATOM 4460 O O . SER B 1 134 ? 19.109 -26.547 -33.625 1 94.69 134 SER B O 1
ATOM 4462 N N . GLU B 1 135 ? 19.766 -24.344 -34.062 1 94.69 135 GLU B N 1
ATOM 4463 C CA . GLU B 1 135 ? 20.938 -24.391 -33.219 1 94.69 135 GLU B CA 1
ATOM 4464 C C . GLU B 1 135 ? 20.625 -23.828 -31.828 1 94.69 135 GLU B C 1
ATOM 4466 O O . GLU B 1 135 ? 21.406 -24.016 -30.875 1 94.69 135 GLU B O 1
ATOM 4471 N N . ARG B 1 136 ? 19.547 -23.141 -31.734 1 97 136 ARG B N 1
ATOM 4472 C CA . ARG B 1 136 ? 19.203 -22.484 -30.484 1 97 136 ARG B CA 1
ATOM 4473 C C . ARG B 1 136 ? 17.75 -22.75 -30.109 1 97 136 ARG B C 1
ATOM 4475 O O . ARG B 1 136 ? 16.844 -22.531 -30.938 1 97 136 ARG B O 1
ATOM 4482 N N . PHE B 1 137 ? 17.547 -23.234 -28.891 1 98.25 137 PHE B N 1
ATOM 4483 C CA . PHE B 1 137 ? 16.219 -23.484 -28.359 1 98.25 137 PHE B CA 1
ATOM 4484 C C . PHE B 1 137 ? 16.031 -22.797 -27 1 98.25 137 PHE B C 1
ATOM 4486 O O . PHE B 1 137 ? 16.984 -22.703 -26.219 1 98.25 137 PHE B O 1
ATOM 4493 N N . LEU B 1 138 ? 14.883 -22.266 -26.75 1 98.75 138 LEU B N 1
ATOM 4494 C CA . LEU B 1 138 ? 14.461 -21.859 -25.406 1 98.75 138 LEU B CA 1
ATOM 4495 C C . LEU B 1 138 ? 13.258 -22.672 -24.953 1 98.75 138 LEU B C 1
ATOM 4497 O O . LEU B 1 138 ? 12.203 -22.656 -25.594 1 98.75 138 LEU B O 1
ATOM 4501 N N . VAL B 1 139 ? 13.461 -23.438 -23.906 1 98.81 139 VAL B N 1
ATOM 4502 C CA . VAL B 1 139 ? 12.359 -24.156 -23.281 1 98.81 139 VAL B CA 1
ATOM 4503 C C . VAL B 1 139 ? 11.633 -23.25 -22.297 1 98.81 139 VAL B C 1
ATOM 4505 O O . VAL B 1 139 ? 12.141 -22.969 -21.203 1 98.81 139 VAL B O 1
ATOM 4508 N N . ALA B 1 140 ? 10.477 -22.75 -22.625 1 98.25 140 ALA B N 1
ATOM 4509 C CA . ALA B 1 140 ? 9.625 -21.875 -21.828 1 98.25 140 ALA B CA 1
ATOM 4510 C C . ALA B 1 140 ? 8.203 -22.422 -21.734 1 98.25 140 ALA B C 1
ATOM 4512 O O . ALA B 1 140 ? 7.234 -21.703 -22 1 98.25 140 ALA B O 1
ATOM 4513 N N . VAL B 1 141 ? 8.086 -23.656 -21.312 1 98 141 VAL B N 1
ATOM 4514 C CA . VAL B 1 141 ? 6.84 -24.406 -21.438 1 98 141 VAL B CA 1
ATOM 4515 C C . VAL B 1 141 ? 5.988 -24.203 -20.188 1 98 141 VAL B C 1
ATOM 4517 O O . VAL B 1 141 ? 4.852 -24.672 -20.125 1 98 141 VAL B O 1
ATOM 4520 N N . GLY B 1 142 ? 6.48 -23.5 -19.234 1 96.62 142 GLY B N 1
ATOM 4521 C CA . GLY B 1 142 ? 5.707 -23.141 -18.062 1 96.62 142 GLY B CA 1
ATOM 4522 C C . GLY B 1 142 ? 5.445 -24.328 -17.141 1 96.62 142 GLY B C 1
ATOM 4523 O O . GLY B 1 142 ? 6.312 -25.188 -16.969 1 96.62 142 GLY B O 1
ATOM 4524 N N . GLY B 1 143 ? 4.398 -24.234 -16.438 1 95.88 143 GLY B N 1
ATOM 4525 C CA . GLY B 1 143 ? 4.016 -25.25 -15.477 1 95.88 143 GLY B CA 1
ATOM 4526 C C . GLY B 1 143 ? 2.518 -25.469 -15.414 1 95.88 143 GLY B C 1
ATOM 4527 O O . GLY B 1 143 ? 1.748 -24.75 -16.047 1 95.88 143 GLY B O 1
ATOM 4528 N N . ASP B 1 144 ? 2.148 -26.547 -14.766 1 94.69 144 ASP B N 1
ATOM 4529 C CA . ASP B 1 144 ? 0.761 -26.938 -14.508 1 94.69 144 ASP B CA 1
ATOM 4530 C C . ASP B 1 144 ? 0.495 -27.078 -13.016 1 94.69 144 ASP B C 1
ATOM 4532 O O . ASP B 1 144 ? 1.421 -27.312 -12.234 1 94.69 144 ASP B O 1
ATOM 4536 N N . PRO B 1 145 ? -0.788 -26.906 -12.617 1 95.94 145 PRO B N 1
ATOM 4537 C CA . PRO B 1 145 ? -1.094 -27.219 -11.219 1 95.94 145 PRO B CA 1
ATOM 4538 C C . PRO B 1 145 ? -0.652 -28.625 -10.82 1 95.94 145 PRO B C 1
ATOM 4540 O O . PRO B 1 145 ? -0.895 -29.594 -11.555 1 95.94 145 PRO B O 1
ATOM 4543 N N . ARG B 1 146 ? -0 -28.672 -9.734 1 96.62 146 ARG B N 1
ATOM 4544 C CA . ARG B 1 146 ? 0.415 -29.969 -9.211 1 96.62 146 ARG B CA 1
ATOM 4545 C C . ARG B 1 146 ? -0.767 -30.719 -8.609 1 96.62 146 ARG B C 1
ATOM 4547 O O . ARG B 1 146 ? -1.559 -30.156 -7.863 1 96.62 146 ARG B O 1
ATOM 4554 N N . VAL B 1 147 ? -0.923 -31.969 -8.977 1 96.31 147 VAL B N 1
ATOM 4555 C CA . VAL B 1 147 ? -1.921 -32.844 -8.375 1 96.31 147 VAL B CA 1
ATOM 4556 C C . VAL B 1 147 ? -1.228 -33.969 -7.578 1 96.31 147 VAL B C 1
ATOM 4558 O O . VAL B 1 147 ? -0.606 -34.844 -8.148 1 96.31 147 VAL B O 1
ATOM 4561 N N . PRO B 1 148 ? -1.381 -33.844 -6.305 1 96.5 148 PRO B N 1
ATOM 4562 C CA . PRO B 1 148 ? -0.695 -34.844 -5.477 1 96.5 148 PRO B CA 1
ATOM 4563 C C . PRO B 1 148 ? -1.352 -36.219 -5.543 1 96.5 148 PRO B C 1
ATOM 4565 O O . PRO B 1 148 ? -2.492 -36.344 -5.992 1 96.5 148 PRO B O 1
ATOM 4568 N N . ARG B 1 149 ? -0.544 -37.219 -5.113 1 95.56 149 ARG B N 1
ATOM 4569 C CA . ARG B 1 149 ? -1.075 -38.594 -4.996 1 95.56 149 ARG B CA 1
ATOM 4570 C C . ARG B 1 149 ? -1.806 -38.75 -3.67 1 95.56 149 ARG B C 1
ATOM 4572 O O . ARG B 1 149 ? -1.184 -39.062 -2.648 1 95.56 149 ARG B O 1
ATOM 4579 N N . ILE B 1 150 ? -3.064 -38.594 -3.652 1 97.25 150 ILE B N 1
ATOM 4580 C CA . ILE B 1 150 ? -3.953 -38.781 -2.514 1 97.25 150 ILE B CA 1
ATOM 4581 C C . ILE B 1 150 ? -4.961 -39.906 -2.84 1 97.25 150 ILE B C 1
ATOM 4583 O O . ILE B 1 150 ? -5.633 -39.844 -3.873 1 97.25 150 ILE B O 1
ATOM 4587 N N . PRO B 1 151 ? -5.031 -40.938 -2.006 1 97.75 151 PRO B N 1
ATOM 4588 C CA . PRO B 1 151 ? -6.02 -42 -2.254 1 97.75 151 PRO B CA 1
ATOM 4589 C C . PRO B 1 151 ? -7.422 -41.438 -2.496 1 97.75 151 PRO B C 1
ATOM 4591 O O . PRO B 1 151 ? -7.895 -40.594 -1.738 1 97.75 151 PRO B O 1
ATOM 4594 N N . GLY B 1 152 ? -8.016 -41.812 -3.625 1 98 152 GLY B N 1
ATOM 4595 C CA . GLY B 1 152 ? -9.398 -41.469 -3.92 1 98 152 GLY B CA 1
ATOM 4596 C C . GLY B 1 152 ? -9.516 -40.156 -4.684 1 98 152 GLY B C 1
ATOM 4597 O O . GLY B 1 152 ? -10.578 -39.844 -5.227 1 98 152 GLY B O 1
ATOM 4598 N N . LEU B 1 153 ? -8.461 -39.375 -4.754 1 97.81 153 LEU B N 1
ATOM 4599 C CA . LEU B 1 153 ? -8.539 -38.062 -5.383 1 97.81 153 LEU B CA 1
ATOM 4600 C C . LEU B 1 153 ? -8.883 -38.188 -6.863 1 97.81 153 LEU B C 1
ATOM 4602 O O . LEU B 1 153 ? -9.625 -37.375 -7.402 1 97.81 153 LEU B O 1
ATOM 4606 N N . GLU B 1 154 ? -8.32 -39.156 -7.523 1 95.31 154 GLU B N 1
ATOM 4607 C CA . GLU B 1 154 ? -8.508 -39.344 -8.961 1 95.31 154 GLU B CA 1
ATOM 4608 C C . GLU B 1 154 ? -9.977 -39.562 -9.297 1 95.31 154 GLU B C 1
ATOM 4610 O O . GLU B 1 154 ? -10.422 -39.25 -10.398 1 95.31 154 GLU B O 1
ATOM 4615 N N . SER B 1 155 ? -10.773 -40.094 -8.336 1 95.5 155 SER B N 1
ATOM 4616 C CA . SER B 1 155 ? -12.188 -40.406 -8.547 1 95.5 155 SER B CA 1
ATOM 4617 C C . SER B 1 155 ? -13.07 -39.344 -7.906 1 95.5 155 SER B C 1
ATOM 4619 O O . SER B 1 155 ? -14.297 -39.5 -7.871 1 95.5 155 SER B O 1
ATOM 4621 N N . THR B 1 156 ? -12.477 -38.375 -7.344 1 96.75 156 THR B N 1
ATOM 4622 C CA . THR B 1 156 ? -13.188 -37.281 -6.695 1 96.75 156 THR B CA 1
ATOM 4623 C C . THR B 1 156 ? -13.094 -36 -7.531 1 96.75 156 THR B C 1
ATOM 4625 O O . THR B 1 156 ? -12.008 -35.625 -7.977 1 96.75 156 THR B O 1
ATOM 4628 N N . PRO B 1 157 ? -14.305 -35.406 -7.844 1 96.31 157 PRO B N 1
ATOM 4629 C CA . PRO B 1 157 ? -14.211 -34.125 -8.539 1 96.31 157 PRO B CA 1
ATOM 4630 C C . PRO B 1 157 ? -13.438 -33.062 -7.746 1 96.31 157 PRO B C 1
ATOM 4632 O O . PRO B 1 157 ? -13.664 -32.906 -6.543 1 96.31 157 PRO B O 1
ATOM 4635 N N . PHE B 1 158 ? -12.477 -32.406 -8.273 1 97.88 158 PHE B N 1
ATOM 4636 C CA . PHE B 1 158 ? -11.734 -31.344 -7.629 1 97.88 158 PHE B CA 1
ATOM 4637 C C . PHE B 1 158 ? -11.398 -30.234 -8.633 1 97.88 158 PHE B C 1
ATOM 4639 O O . PHE B 1 158 ? -11.406 -30.469 -9.844 1 97.88 158 PHE B O 1
ATOM 4646 N N . LEU B 1 159 ? -11.242 -29.062 -8.117 1 97.88 159 LEU B N 1
ATOM 4647 C CA . LEU B 1 159 ? -10.789 -27.906 -8.883 1 97.88 159 LEU B CA 1
ATOM 4648 C C . LEU B 1 159 ? -9.289 -27.688 -8.711 1 97.88 159 LEU B C 1
ATOM 4650 O O . LEU B 1 159 ? -8.711 -28.094 -7.703 1 97.88 159 LEU B O 1
ATOM 4654 N N . THR B 1 160 ? -8.633 -27.156 -9.703 1 97.38 160 THR B N 1
ATOM 4655 C CA . THR B 1 160 ? -7.316 -26.531 -9.625 1 97.38 160 THR B CA 1
ATOM 4656 C C . THR B 1 160 ? -7.434 -25.016 -9.758 1 97.38 160 THR B C 1
ATOM 4658 O O . THR B 1 160 ? -8.539 -24.484 -9.867 1 97.38 160 THR B O 1
ATOM 4661 N N . SER B 1 161 ? -6.27 -24.344 -9.695 1 95.31 161 SER B N 1
ATOM 4662 C CA . SER B 1 161 ? -6.27 -22.891 -9.875 1 95.31 161 SER B CA 1
ATOM 4663 C C . SER B 1 161 ? -6.992 -22.5 -11.156 1 95.31 161 SER B C 1
ATOM 4665 O O . SER B 1 161 ? -7.715 -21.5 -11.188 1 95.31 161 SER B O 1
ATOM 4667 N N . ARG B 1 162 ? -6.875 -23.312 -12.203 1 93.75 162 ARG B N 1
ATOM 4668 C CA . ARG B 1 162 ? -7.535 -23.062 -13.477 1 93.75 162 ARG B CA 1
ATOM 4669 C C . ARG B 1 162 ? -9.039 -23.281 -13.367 1 93.75 162 ARG B C 1
ATOM 4671 O O . ARG B 1 162 ? -9.828 -22.469 -13.844 1 93.75 162 ARG B O 1
ATOM 4678 N N . GLY B 1 163 ? -9.438 -24.328 -12.727 1 94.75 163 GLY B N 1
ATOM 4679 C CA . GLY B 1 163 ? -10.844 -24.688 -12.625 1 94.75 163 GLY B CA 1
ATOM 4680 C C . GLY B 1 163 ? -11.672 -23.672 -11.859 1 94.75 163 GLY B C 1
ATOM 4681 O O . GLY B 1 163 ? -12.844 -23.453 -12.172 1 94.75 163 GLY B O 1
ATOM 4682 N N . THR B 1 164 ? -11.039 -23.047 -10.867 1 95.62 164 THR B N 1
ATOM 4683 C CA . THR B 1 164 ? -11.75 -22.078 -10.047 1 95.62 164 THR B CA 1
ATOM 4684 C C . THR B 1 164 ? -12.156 -20.859 -10.883 1 95.62 164 THR B C 1
ATOM 4686 O O . THR B 1 164 ? -13.172 -20.219 -10.602 1 95.62 164 THR B O 1
ATOM 4689 N N . LEU B 1 165 ? -11.414 -20.609 -11.953 1 95.62 165 LEU B N 1
ATOM 4690 C CA . LEU B 1 165 ? -11.633 -19.422 -12.766 1 95.62 165 LEU B CA 1
ATOM 4691 C C . LEU B 1 165 ? -12.688 -19.688 -13.836 1 95.62 165 LEU B C 1
ATOM 4693 O O . LEU B 1 165 ? -13.023 -18.781 -14.617 1 95.62 165 LEU B O 1
ATOM 4697 N N . LEU B 1 166 ? -13.273 -20.906 -13.828 1 94.75 166 LEU B N 1
ATOM 4698 C CA . LEU B 1 166 ? -14.258 -21.297 -14.828 1 94.75 166 LEU B CA 1
ATOM 4699 C C . LEU B 1 166 ? -15.594 -21.625 -14.18 1 94.75 166 LEU B C 1
ATOM 4701 O O . LEU B 1 166 ? -16.547 -22 -14.867 1 94.75 166 LEU B O 1
ATOM 4705 N N . LEU B 1 167 ? -15.68 -21.438 -12.875 1 95.62 167 LEU B N 1
ATOM 4706 C CA . LEU B 1 167 ? -16.906 -21.75 -12.156 1 95.62 167 LEU B CA 1
ATOM 4707 C C . LEU B 1 167 ? -18.062 -20.875 -12.633 1 95.62 167 LEU B C 1
ATOM 4709 O O . LEU B 1 167 ? -17.875 -19.688 -12.914 1 95.62 167 LEU B O 1
ATOM 4713 N N . LYS B 1 168 ? -19.203 -21.422 -12.562 1 94.44 168 LYS B N 1
ATOM 4714 C CA . LYS B 1 168 ? -20.391 -20.688 -12.992 1 94.44 168 LYS B CA 1
ATOM 4715 C C . LYS B 1 168 ? -21.203 -20.203 -11.797 1 94.44 168 LYS B C 1
ATOM 4717 O O . LYS B 1 168 ? -22.078 -19.359 -11.938 1 94.44 168 LYS B O 1
ATOM 4722 N N . THR B 1 169 ? -20.938 -20.781 -10.68 1 95.19 169 THR B N 1
ATOM 4723 C CA . THR B 1 169 ? -21.594 -20.375 -9.43 1 95.19 169 THR B CA 1
ATOM 4724 C C . THR B 1 169 ? -20.578 -20.328 -8.289 1 95.19 169 THR B C 1
ATOM 4726 O O . THR B 1 169 ? -19.516 -20.953 -8.359 1 95.19 169 THR B O 1
ATOM 4729 N N . ILE B 1 170 ? -20.969 -19.594 -7.312 1 96.06 170 ILE B N 1
ATOM 4730 C CA . ILE B 1 170 ? -20.188 -19.578 -6.078 1 96.06 170 ILE B CA 1
ATOM 4731 C C . ILE B 1 170 ? -20.578 -20.797 -5.223 1 96.06 170 ILE B C 1
ATOM 4733 O O . ILE B 1 170 ? -21.75 -20.969 -4.879 1 96.06 170 ILE B O 1
ATOM 4737 N N . PRO B 1 171 ? -19.562 -21.531 -4.906 1 97.06 171 PRO B N 1
ATOM 4738 C CA . PRO B 1 171 ? -19.922 -22.672 -4.066 1 97.06 171 PRO B CA 1
ATOM 4739 C C . PRO B 1 171 ? -20.359 -22.266 -2.666 1 97.06 171 PRO B C 1
ATOM 4741 O O . PRO B 1 171 ? -19.891 -21.25 -2.137 1 97.06 171 PRO B O 1
ATOM 4744 N N . GLN B 1 172 ? -21.25 -23.109 -2.082 1 97.31 172 GLN B N 1
ATOM 4745 C CA . GLN B 1 172 ? -21.672 -22.844 -0.709 1 97.31 172 GLN B CA 1
ATOM 4746 C C . GLN B 1 172 ? -20.516 -23.031 0.263 1 97.31 172 GLN B C 1
ATOM 4748 O O . GLN B 1 172 ? -20.406 -22.312 1.256 1 97.31 172 GLN B O 1
ATOM 4753 N N . SER B 1 173 ? -19.766 -24.016 -0.066 1 98.44 173 SER B N 1
ATOM 4754 C CA . SER B 1 173 ? -18.609 -24.328 0.763 1 98.44 173 SER B CA 1
ATOM 4755 C C . SER B 1 173 ? -17.453 -24.859 -0.08 1 98.44 173 SER B C 1
ATOM 4757 O O . SER B 1 173 ? -17.672 -25.484 -1.119 1 98.44 173 SER B O 1
ATOM 4759 N N . LEU B 1 174 ? -16.234 -24.516 0.373 1 98.69 174 LEU B N 1
ATOM 4760 C CA . LEU B 1 174 ? -15.008 -24.859 -0.338 1 98.69 174 LEU B CA 1
ATOM 4761 C C . LEU B 1 174 ? -13.938 -25.375 0.629 1 98.69 174 LEU B C 1
ATOM 4763 O O . LEU B 1 174 ? -13.586 -24.672 1.588 1 98.69 174 LEU B O 1
ATOM 4767 N N . VAL B 1 175 ? -13.508 -26.578 0.443 1 98.81 175 VAL B N 1
ATOM 4768 C CA . VAL B 1 175 ? -12.32 -27.078 1.128 1 98.81 175 VAL B CA 1
ATOM 4769 C C . VAL B 1 175 ? -11.109 -26.984 0.202 1 98.81 175 VAL B C 1
ATOM 4771 O O . VAL B 1 175 ? -11.203 -27.312 -0.984 1 98.81 175 VAL B O 1
ATOM 4774 N N . ILE B 1 176 ? -10.031 -26.469 0.711 1 98.88 176 ILE B N 1
ATOM 4775 C CA . ILE B 1 176 ? -8.805 -26.281 -0.063 1 98.88 176 ILE B CA 1
ATOM 4776 C C . ILE B 1 176 ? -7.68 -27.125 0.535 1 98.88 176 ILE B C 1
ATOM 4778 O O . ILE B 1 176 ? -7.367 -27 1.721 1 98.88 176 ILE B O 1
ATOM 4782 N N . ILE B 1 177 ? -7.113 -28 -0.288 1 98.75 177 ILE B N 1
ATOM 4783 C CA . ILE B 1 177 ? -5.906 -28.719 0.104 1 98.75 177 ILE B CA 1
ATOM 4784 C C . ILE B 1 177 ? -4.676 -27.922 -0.304 1 98.75 177 ILE B C 1
ATOM 4786 O O . ILE B 1 177 ? -4.445 -27.672 -1.492 1 98.75 177 ILE B O 1
ATOM 4790 N N . GLY B 1 178 ? -3.85 -27.516 0.691 1 98.44 178 GLY B N 1
ATOM 4791 C CA . GLY B 1 178 ? -2.705 -26.641 0.489 1 98.44 178 GLY B CA 1
ATOM 4792 C C . GLY B 1 178 ? -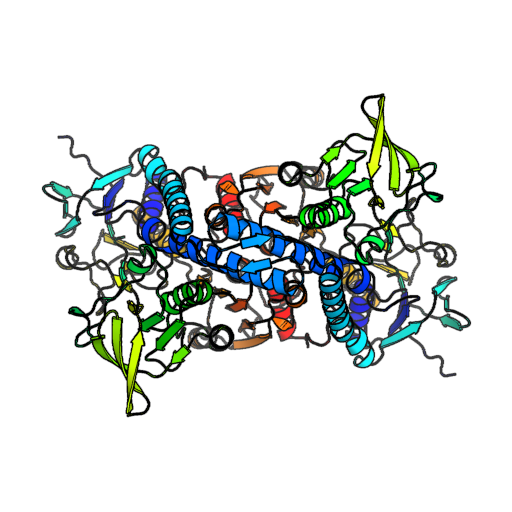2.867 -25.281 1.147 1 98.44 178 GLY B C 1
ATOM 4793 O O . GLY B 1 178 ? -3.971 -24.734 1.188 1 98.44 178 GLY B O 1
ATOM 4794 N N . GLY B 1 179 ? -1.846 -24.703 1.657 1 98.38 179 GLY B N 1
ATOM 4795 C CA . GLY B 1 179 ? -1.879 -23.422 2.359 1 98.38 179 GLY B CA 1
ATOM 4796 C C . GLY B 1 179 ? -0.955 -22.391 1.753 1 98.38 179 GLY B C 1
ATOM 4797 O O . GLY B 1 179 ? -0.508 -21.469 2.443 1 98.38 179 GLY B O 1
ATOM 4798 N N . GLY B 1 180 ? -0.639 -22.531 0.43 1 98 180 GLY B N 1
ATOM 4799 C CA . GLY B 1 180 ? 0.24 -21.609 -0.266 1 98 180 GLY B CA 1
ATOM 4800 C C . GLY B 1 180 ? -0.492 -20.406 -0.858 1 98 180 GLY B C 1
ATOM 4801 O O . GLY B 1 180 ? -1.565 -20.047 -0.381 1 98 180 GLY B O 1
ATOM 4802 N N . VAL B 1 181 ? 0.024 -19.75 -1.833 1 97.62 181 VAL B N 1
ATOM 4803 C CA . VAL B 1 181 ? -0.424 -18.484 -2.418 1 97.62 181 VAL B CA 1
ATOM 4804 C C . VAL B 1 181 ? -1.818 -18.656 -3.014 1 97.62 181 VAL B C 1
ATOM 4806 O O . VAL B 1 181 ? -2.729 -17.891 -2.721 1 97.62 181 VAL B O 1
ATOM 4809 N N . ILE B 1 182 ? -1.992 -19.688 -3.816 1 97.69 182 ILE B N 1
ATOM 4810 C CA . ILE B 1 182 ? -3.266 -19.922 -4.488 1 97.69 182 ILE B CA 1
ATOM 4811 C C . ILE B 1 182 ? -4.363 -20.156 -3.451 1 97.69 182 ILE B C 1
ATOM 4813 O O . ILE B 1 182 ? -5.473 -19.641 -3.592 1 97.69 182 ILE B O 1
ATOM 4817 N N . ALA B 1 183 ? -4.027 -20.891 -2.398 1 98.62 183 ALA B N 1
ATOM 4818 C CA . ALA B 1 183 ? -4.996 -21.234 -1.357 1 98.62 183 ALA B CA 1
ATOM 4819 C C . ALA B 1 183 ? -5.523 -19.969 -0.678 1 98.62 183 ALA B C 1
ATOM 4821 O O . ALA B 1 183 ? -6.738 -19.797 -0.528 1 98.62 183 ALA B O 1
ATOM 4822 N N . VAL B 1 184 ? -4.684 -19.062 -0.293 1 98.75 184 VAL B N 1
ATOM 4823 C CA . VAL B 1 184 ? -5.121 -17.922 0.513 1 98.75 184 VAL B CA 1
ATOM 4824 C C . VAL B 1 184 ? -5.766 -16.875 -0.385 1 98.75 184 VAL B C 1
ATOM 4826 O O . VAL B 1 184 ? -6.715 -16.203 0.021 1 98.75 184 VAL B O 1
ATOM 4829 N N . GLU B 1 185 ? -5.25 -16.656 -1.637 1 98.62 185 GLU B N 1
ATOM 4830 C CA . GLU B 1 185 ? -5.855 -15.695 -2.559 1 98.62 185 GLU B CA 1
ATOM 4831 C C . GLU B 1 185 ? -7.27 -16.125 -2.945 1 98.62 185 GLU B C 1
ATOM 4833 O O . GLU B 1 185 ? -8.227 -15.367 -2.764 1 98.62 185 GLU B O 1
ATOM 4838 N N . MET B 1 186 ? -7.406 -17.391 -3.424 1 98.44 186 MET B N 1
ATOM 4839 C CA . MET B 1 186 ? -8.711 -17.906 -3.828 1 98.44 186 MET B CA 1
ATOM 4840 C C . MET B 1 186 ? -9.625 -18.078 -2.621 1 98.44 186 MET B C 1
ATOM 4842 O O . MET B 1 186 ? -10.836 -17.828 -2.715 1 98.44 186 MET B O 1
ATOM 4846 N N . GLY B 1 187 ? -8.984 -18.516 -1.544 1 98.75 187 GLY B N 1
ATOM 4847 C CA . GLY B 1 187 ? -9.758 -18.641 -0.322 1 98.75 187 GLY B CA 1
ATOM 4848 C C . GLY B 1 187 ? -10.445 -17.359 0.1 1 98.75 187 GLY B C 1
ATOM 4849 O O . GLY B 1 187 ? -11.648 -17.344 0.344 1 98.75 187 GLY B O 1
ATOM 4850 N N . GLN B 1 188 ? -9.727 -16.266 0.219 1 98.69 188 GLN B N 1
ATOM 4851 C CA . GLN B 1 188 ? -10.312 -15 0.639 1 98.69 188 GLN B CA 1
ATOM 4852 C C . GLN B 1 188 ? -11.336 -14.508 -0.376 1 98.69 188 GLN B C 1
ATOM 4854 O O . GLN B 1 188 ? -12.383 -13.969 0.001 1 98.69 188 GLN B O 1
ATOM 4859 N N . MET B 1 189 ? -11.008 -14.664 -1.738 1 98.12 189 MET B N 1
ATOM 4860 C CA . MET B 1 189 ? -11.93 -14.258 -2.793 1 98.12 189 MET B CA 1
ATOM 4861 C C . MET B 1 189 ? -13.289 -14.93 -2.617 1 98.12 189 MET B C 1
ATOM 4863 O O . MET B 1 189 ? -14.312 -14.258 -2.539 1 98.12 189 MET B O 1
ATOM 4867 N N . PHE B 1 190 ? -13.297 -16.281 -2.416 1 97.94 190 PHE B N 1
ATOM 4868 C CA . PHE B 1 190 ? -14.539 -17.031 -2.314 1 97.94 190 PHE B CA 1
ATOM 4869 C C . PHE B 1 190 ? -15.242 -16.75 -0.992 1 97.94 190 PHE B C 1
ATOM 4871 O O . PHE B 1 190 ? -16.469 -16.672 -0.938 1 97.94 190 PHE B O 1
ATOM 4878 N N . GLN B 1 191 ? -14.406 -16.609 0.1 1 97.81 191 GLN B N 1
ATOM 4879 C CA . GLN B 1 191 ? -14.992 -16.25 1.388 1 97.81 191 GLN B CA 1
ATOM 4880 C C . GLN B 1 191 ? -15.766 -14.93 1.293 1 97.81 191 GLN B C 1
ATOM 4882 O O . GLN B 1 191 ? -16.906 -14.844 1.758 1 97.81 191 GLN B O 1
ATOM 4887 N N . ARG B 1 192 ? -15.219 -13.961 0.672 1 95.94 192 ARG B N 1
ATOM 4888 C CA . ARG B 1 192 ? -15.82 -12.641 0.552 1 95.94 192 ARG B CA 1
ATOM 4889 C C . ARG B 1 192 ? -17.031 -12.664 -0.388 1 95.94 192 ARG B C 1
ATOM 4891 O O . ARG B 1 192 ? -17.953 -11.867 -0.245 1 95.94 192 ARG B O 1
ATOM 4898 N N . LEU B 1 193 ? -17 -13.602 -1.348 1 95.44 193 LEU B N 1
ATOM 4899 C CA . LEU B 1 193 ? -18.094 -13.719 -2.297 1 95.44 193 LEU B CA 1
ATOM 4900 C C . LEU B 1 193 ? -19.234 -14.562 -1.722 1 95.44 193 LEU B C 1
ATOM 4902 O O . LEU B 1 193 ? -20.266 -14.734 -2.361 1 95.44 193 LEU B O 1
ATOM 4906 N N . GLY B 1 194 ? -18.984 -15.227 -0.454 1 94.56 194 GLY B N 1
ATOM 4907 C CA . GLY B 1 194 ? -20.109 -15.836 0.232 1 94.56 194 GLY B CA 1
ATOM 4908 C C . GLY B 1 194 ? -19.891 -17.297 0.564 1 94.56 194 GLY B C 1
ATOM 4909 O O . GLY B 1 194 ? -20.703 -17.922 1.255 1 94.56 194 GLY B O 1
ATOM 4910 N N . ALA B 1 195 ? -18.797 -17.859 0.124 1 97.44 195 ALA B N 1
ATOM 4911 C CA . ALA B 1 195 ? -18.516 -19.266 0.395 1 97.44 195 ALA B CA 1
ATOM 4912 C C . ALA B 1 195 ? -17.984 -19.453 1.812 1 97.44 195 ALA B C 1
ATOM 4914 O O . ALA B 1 195 ? -17.328 -18.562 2.357 1 97.44 195 ALA B O 1
ATOM 4915 N N . LYS B 1 196 ? -18.328 -20.562 2.469 1 98.5 196 LYS B N 1
ATOM 4916 C CA . LYS B 1 196 ? -17.625 -21.031 3.662 1 98.5 196 LYS B CA 1
ATOM 4917 C C . LYS B 1 196 ? -16.344 -21.766 3.295 1 98.5 196 LYS B C 1
ATOM 4919 O O . LYS B 1 196 ? -16.391 -22.828 2.682 1 98.5 196 LYS B O 1
ATOM 4924 N N . VAL B 1 197 ? -15.18 -21.266 3.641 1 98.88 197 VAL B N 1
ATOM 4925 C CA . VAL B 1 197 ? -13.906 -21.766 3.133 1 98.88 197 VAL B CA 1
ATOM 4926 C C . VAL B 1 197 ? -13.117 -22.422 4.27 1 98.88 197 VAL B C 1
ATOM 4928 O O . VAL B 1 197 ? -13.008 -21.844 5.359 1 98.88 197 VAL B O 1
ATOM 4931 N N . THR B 1 198 ? -12.586 -23.562 4.043 1 98.88 198 THR B N 1
ATOM 4932 C CA . THR B 1 198 ? -11.656 -24.25 4.934 1 98.88 198 THR B CA 1
ATOM 4933 C C . THR B 1 198 ? -10.352 -24.578 4.215 1 98.88 198 THR B C 1
ATOM 4935 O O . THR B 1 198 ? -10.352 -25.25 3.184 1 98.88 198 THR B O 1
ATOM 4938 N N . ILE B 1 199 ? -9.258 -24.156 4.758 1 98.88 199 ILE B N 1
ATOM 4939 C CA . ILE B 1 199 ? -7.934 -24.469 4.246 1 98.88 199 ILE B CA 1
ATOM 4940 C C . ILE B 1 199 ? -7.309 -25.578 5.09 1 98.88 199 ILE B C 1
ATOM 4942 O O . ILE B 1 199 ? -7.285 -25.5 6.32 1 98.88 199 ILE B O 1
ATOM 4946 N N . LEU B 1 200 ? -6.859 -26.609 4.445 1 98.69 200 LEU B N 1
ATOM 4947 C CA . LEU B 1 200 ? -6.102 -27.688 5.07 1 98.69 200 LEU B CA 1
ATOM 4948 C C . LEU B 1 200 ? -4.637 -27.641 4.652 1 98.69 200 LEU B C 1
ATOM 4950 O O . LEU B 1 200 ? -4.312 -27.844 3.482 1 98.69 200 LEU B O 1
ATOM 4954 N N . GLU B 1 201 ? -3.775 -27.312 5.617 1 98.38 201 GLU B N 1
ATOM 4955 C CA . GLU B 1 201 ? -2.342 -27.172 5.371 1 98.38 201 GLU B CA 1
ATOM 4956 C C . GLU B 1 201 ? -1.545 -28.234 6.133 1 98.38 201 GLU B C 1
ATOM 4958 O O . GLU B 1 201 ? -1.725 -28.406 7.34 1 98.38 201 GLU B O 1
ATOM 4963 N N . HIS B 1 202 ? -0.665 -28.984 5.375 1 96.62 202 HIS B N 1
ATOM 4964 C CA . HIS B 1 202 ? 0.14 -30.062 5.949 1 96.62 202 HIS B CA 1
ATOM 4965 C C . HIS B 1 202 ? 1.163 -29.516 6.938 1 96.62 202 HIS B C 1
ATOM 4967 O O . HIS B 1 202 ? 1.441 -30.141 7.961 1 96.62 202 HIS B O 1
ATOM 4973 N N . GLY B 1 203 ? 1.678 -28.406 6.66 1 96.44 203 GLY B N 1
ATOM 4974 C CA . GLY B 1 203 ? 2.73 -27.812 7.473 1 96.44 203 GLY B CA 1
ATOM 4975 C C . GLY B 1 203 ? 2.203 -27.078 8.688 1 96.44 203 GLY B C 1
ATOM 4976 O O . GLY B 1 203 ? 0.994 -27.047 8.93 1 96.44 203 GLY B O 1
ATOM 4977 N N . PRO B 1 204 ? 3.105 -26.422 9.5 1 96.94 204 PRO B N 1
ATOM 4978 C CA . PRO B 1 204 ? 2.732 -25.781 10.766 1 96.94 204 PRO B CA 1
ATOM 4979 C C . PRO B 1 204 ? 2.035 -24.438 10.547 1 96.94 204 PRO B C 1
ATOM 4981 O O . PRO B 1 204 ? 1.397 -23.922 11.469 1 96.94 204 PRO B O 1
ATOM 4984 N N . ARG B 1 205 ? 2.125 -23.859 9.445 1 97.56 205 ARG B N 1
ATOM 4985 C CA . ARG B 1 205 ? 1.473 -22.594 9.148 1 97.56 205 ARG B CA 1
ATOM 4986 C C . ARG B 1 205 ? 1.254 -22.422 7.648 1 97.56 205 ARG B C 1
ATOM 4988 O O . ARG B 1 205 ? 1.898 -23.094 6.84 1 97.56 205 ARG B O 1
ATOM 4995 N N . ILE B 1 206 ? 0.309 -21.578 7.258 1 98.31 206 ILE B N 1
ATOM 4996 C CA . ILE B 1 206 ? 0.125 -21.234 5.855 1 98.31 206 ILE B CA 1
ATOM 4997 C C . ILE B 1 206 ? 1.265 -20.328 5.398 1 98.31 206 ILE B C 1
ATOM 4999 O O . ILE B 1 206 ? 1.984 -19.75 6.227 1 98.31 206 ILE B O 1
ATOM 5003 N N . LEU B 1 207 ? 1.493 -20.219 4.148 1 98.31 207 LEU B N 1
ATOM 5004 C CA . LEU B 1 207 ? 2.498 -19.359 3.535 1 98.31 207 LEU B CA 1
ATOM 5005 C C . LEU B 1 207 ? 3.881 -19.641 4.109 1 98.31 207 LEU B C 1
ATOM 5007 O O . LEU B 1 207 ? 4.566 -18.719 4.57 1 98.31 207 LEU B O 1
ATOM 5011 N N . GLY B 1 208 ? 4.293 -20.906 3.965 1 95.94 208 GLY B N 1
ATOM 5012 C CA . GLY B 1 208 ? 5.531 -21.406 4.539 1 95.94 208 GLY B CA 1
ATOM 5013 C C . GLY B 1 208 ? 6.75 -20.609 4.141 1 95.94 208 GLY B C 1
ATOM 5014 O O . GLY B 1 208 ? 7.582 -20.266 4.988 1 95.94 208 GLY B O 1
ATOM 5015 N N . PRO B 1 209 ? 6.836 -20.188 2.855 1 93.88 209 PRO B N 1
ATOM 5016 C CA . PRO B 1 209 ? 8.031 -19.469 2.393 1 93.88 209 PRO B CA 1
ATOM 5017 C C . PRO B 1 209 ? 8.055 -18.016 2.824 1 93.88 209 PRO B C 1
ATOM 5019 O O . PRO B 1 209 ? 9.086 -17.344 2.699 1 93.88 209 PRO B O 1
ATOM 5022 N N . VAL B 1 210 ? 6.941 -17.469 3.32 1 97.62 210 VAL B N 1
ATOM 5023 C CA . VAL B 1 210 ? 6.832 -16.078 3.738 1 97.62 210 VAL B CA 1
ATOM 5024 C C . VAL B 1 210 ? 7.355 -15.922 5.164 1 97.62 210 VAL B C 1
ATOM 5026 O O . VAL B 1 210 ? 7.207 -16.828 5.988 1 97.62 210 VAL B O 1
ATOM 5029 N N . GLU B 1 211 ? 8.039 -14.766 5.488 1 98.31 211 GLU B N 1
ATOM 5030 C CA . GLU B 1 211 ? 8.445 -14.484 6.863 1 98.31 211 GLU B CA 1
ATOM 5031 C C . GLU B 1 211 ? 7.289 -14.703 7.836 1 98.31 211 GLU B C 1
ATOM 5033 O O . GLU B 1 211 ? 6.137 -14.398 7.52 1 98.31 211 GLU B O 1
ATOM 5038 N N . PRO B 1 212 ? 7.59 -15.18 9.039 1 98.12 212 PRO B N 1
ATOM 5039 C CA . PRO B 1 212 ? 6.539 -15.555 9.992 1 98.12 212 PRO B CA 1
ATOM 5040 C C . PRO B 1 212 ? 5.609 -14.398 10.328 1 98.12 212 PRO B C 1
ATOM 5042 O O . PRO B 1 212 ? 4.391 -14.578 10.398 1 98.12 212 PRO B O 1
ATOM 5045 N N . GLU B 1 213 ? 6.094 -13.172 10.547 1 98.62 213 GLU B N 1
ATOM 5046 C CA . GLU B 1 213 ? 5.281 -12.055 11.031 1 98.62 213 GLU B CA 1
ATOM 5047 C C . GLU B 1 213 ? 4.223 -11.656 10 1 98.62 213 GLU B C 1
ATOM 5049 O O . GLU B 1 213 ? 3.029 -11.625 10.312 1 98.62 213 GLU B O 1
ATOM 5054 N N . PRO B 1 214 ? 4.641 -11.469 8.703 1 98.75 214 PRO B N 1
ATOM 5055 C CA . PRO B 1 214 ? 3.594 -11.18 7.719 1 98.75 214 PRO B CA 1
ATOM 5056 C C . PRO B 1 214 ? 2.65 -12.367 7.504 1 98.75 214 PRO B C 1
ATOM 5058 O O . PRO B 1 214 ? 1.443 -12.172 7.332 1 98.75 214 PRO B O 1
ATOM 5061 N N . ALA B 1 215 ? 3.166 -13.586 7.496 1 98.69 215 ALA B N 1
ATOM 5062 C CA . ALA B 1 215 ? 2.33 -14.766 7.305 1 98.69 215 ALA B CA 1
ATOM 5063 C C . ALA B 1 215 ? 1.288 -14.891 8.414 1 98.69 215 ALA B C 1
ATOM 5065 O O . ALA B 1 215 ? 0.121 -15.18 8.148 1 98.69 215 ALA B O 1
ATOM 5066 N N . LEU B 1 216 ? 1.681 -14.664 9.641 1 98.38 216 LEU B N 1
ATOM 5067 C CA . LEU B 1 216 ? 0.778 -14.758 10.781 1 98.38 216 LEU B CA 1
ATOM 5068 C C . LEU B 1 216 ? -0.261 -13.641 10.742 1 98.38 216 LEU B C 1
ATOM 5070 O O . LEU B 1 216 ? -1.422 -13.859 11.102 1 98.38 216 LEU B O 1
ATOM 5074 N N . ALA B 1 217 ? 0.19 -12.469 10.352 1 98.62 217 ALA B N 1
ATOM 5075 C CA . ALA B 1 217 ? -0.748 -11.352 10.234 1 98.62 217 ALA B CA 1
ATOM 5076 C C . ALA B 1 217 ? -1.859 -11.68 9.234 1 98.62 217 ALA B C 1
ATOM 5078 O O . ALA B 1 217 ? -3.031 -11.398 9.492 1 98.62 217 ALA B O 1
ATOM 5079 N N . VAL B 1 218 ? -1.534 -12.281 8.078 1 98.75 218 VAL B N 1
ATOM 5080 C CA . VAL B 1 218 ? -2.512 -12.664 7.066 1 98.75 218 VAL B CA 1
ATOM 5081 C C . VAL B 1 218 ? -3.443 -13.734 7.625 1 98.75 218 VAL B C 1
ATOM 5083 O O . VAL B 1 218 ? -4.664 -13.641 7.484 1 98.75 218 VAL B O 1
ATOM 5086 N N . ARG B 1 219 ? -2.797 -14.742 8.297 1 98.69 219 ARG B N 1
ATOM 5087 C CA . ARG B 1 219 ? -3.586 -15.82 8.883 1 98.69 219 ARG B CA 1
ATOM 5088 C C . ARG B 1 219 ? -4.625 -15.273 9.859 1 98.69 219 ARG B C 1
ATOM 5090 O O . ARG B 1 219 ? -5.801 -15.633 9.789 1 98.69 219 ARG B O 1
ATOM 5097 N N . ASP B 1 220 ? -4.25 -14.391 10.742 1 98.62 220 ASP B N 1
ATOM 5098 C CA . ASP B 1 220 ? -5.133 -13.859 11.773 1 98.62 220 ASP B CA 1
ATOM 5099 C C . ASP B 1 220 ? -6.254 -13.023 11.156 1 98.62 220 ASP B C 1
ATOM 5101 O O . ASP B 1 220 ? -7.398 -13.078 11.617 1 98.62 220 ASP B O 1
ATOM 5105 N N . PHE B 1 221 ? -5.891 -12.32 10.148 1 98.44 221 PHE B N 1
ATOM 5106 C CA . PHE B 1 221 ? -6.902 -11.508 9.484 1 98.44 221 PHE B CA 1
ATOM 5107 C C . PHE B 1 221 ? -7.93 -12.391 8.781 1 98.44 221 PHE B C 1
ATOM 5109 O O . PHE B 1 221 ? -9.133 -12.148 8.867 1 98.44 221 PHE B O 1
ATOM 5116 N N . LEU B 1 222 ? -7.488 -13.398 8.016 1 98.75 222 LEU B N 1
ATOM 5117 C CA . LEU B 1 222 ? -8.375 -14.32 7.305 1 98.75 222 LEU B CA 1
ATOM 5118 C C . LEU B 1 222 ? -9.289 -15.047 8.281 1 98.75 222 LEU B C 1
ATOM 5120 O O . LEU B 1 222 ? -10.477 -15.242 7.996 1 98.75 222 LEU B O 1
ATOM 5124 N N . ARG B 1 223 ? -8.703 -15.422 9.469 1 98.62 223 ARG B N 1
ATOM 5125 C CA . ARG B 1 223 ? -9.516 -16.062 10.492 1 98.62 223 ARG B CA 1
ATOM 5126 C C . ARG B 1 223 ? -10.57 -15.102 11.039 1 98.62 223 ARG B C 1
ATOM 5128 O O . ARG B 1 223 ? -11.719 -15.484 11.25 1 98.62 223 ARG B O 1
ATOM 5135 N N . ALA B 1 224 ? -10.18 -13.906 11.234 1 97.75 224 ALA B N 1
ATOM 5136 C CA . ALA B 1 224 ? -11.102 -12.891 11.742 1 97.75 224 ALA B CA 1
ATOM 5137 C C . ALA B 1 224 ? -12.234 -12.633 10.758 1 97.75 224 ALA B C 1
ATOM 5139 O O . ALA B 1 224 ? -13.344 -12.281 11.156 1 97.75 224 ALA B O 1
ATOM 5140 N N . GLU B 1 225 ? -11.984 -12.898 9.438 1 96.19 225 GLU B N 1
ATOM 5141 C CA . GLU B 1 225 ? -13.016 -12.742 8.414 1 96.19 225 GLU B CA 1
ATOM 5142 C C . GLU B 1 225 ? -13.922 -13.969 8.352 1 96.19 225 GLU B C 1
ATOM 5144 O O . GLU B 1 225 ? -14.922 -13.977 7.637 1 96.19 225 GLU B O 1
ATOM 5149 N N . GLY B 1 226 ? -13.5 -15.031 9.023 1 97.75 226 GLY B N 1
ATOM 5150 C CA . GLY B 1 226 ? -14.383 -16.188 9.125 1 97.75 226 GLY B CA 1
ATOM 5151 C C . GLY B 1 226 ? -13.812 -17.438 8.477 1 97.75 226 GLY B C 1
ATOM 5152 O O . GLY B 1 226 ? -14.43 -18.5 8.531 1 97.75 226 GLY B O 1
ATOM 5153 N N . MET B 1 227 ? -12.672 -17.438 7.891 1 98.56 227 MET B N 1
ATOM 5154 C CA . MET B 1 227 ? -12.07 -18.594 7.234 1 98.56 227 MET B CA 1
ATOM 5155 C C . MET B 1 227 ? -11.562 -19.594 8.258 1 98.56 227 MET B C 1
ATOM 5157 O O . MET B 1 227 ? -10.961 -19.219 9.266 1 98.56 227 MET B O 1
ATOM 5161 N N . LYS B 1 228 ? -11.805 -20.781 8.039 1 98.75 228 LYS B N 1
ATOM 5162 C CA . LYS B 1 228 ? -11.219 -21.844 8.844 1 98.75 228 LYS B CA 1
ATOM 5163 C C . LYS B 1 228 ? -9.883 -22.297 8.266 1 98.75 228 LYS B C 1
ATOM 5165 O O . LYS B 1 228 ? -9.797 -22.688 7.105 1 98.75 228 LYS B O 1
ATOM 5170 N N . ILE B 1 229 ? -8.867 -22.172 9.047 1 98.81 229 ILE B N 1
ATOM 5171 C CA . ILE B 1 229 ? -7.527 -22.562 8.641 1 98.81 229 ILE B CA 1
ATOM 5172 C C . ILE B 1 229 ? -6.992 -23.641 9.586 1 98.81 229 ILE B C 1
ATOM 5174 O O . ILE B 1 229 ? -6.793 -23.391 10.773 1 98.81 229 ILE B O 1
ATOM 5178 N N . VAL B 1 230 ? -6.762 -24.828 9.031 1 98.38 230 VAL B N 1
ATOM 5179 C CA . VAL B 1 230 ? -6.32 -25.969 9.82 1 98.38 230 VAL B CA 1
ATOM 5180 C C . VAL B 1 230 ? -4.93 -26.406 9.367 1 98.38 230 VAL B C 1
ATOM 5182 O O . VAL B 1 230 ? -4.77 -26.969 8.281 1 98.38 230 VAL B O 1
ATOM 5185 N N . CYS B 1 231 ? -3.949 -26.188 10.219 1 97.62 231 CYS B N 1
ATOM 5186 C CA . CYS B 1 231 ? -2.566 -26.547 9.922 1 97.62 231 CYS B CA 1
ATOM 5187 C C . CYS B 1 231 ? -2.217 -27.906 10.516 1 97.62 231 CYS B C 1
ATOM 5189 O O . CYS B 1 231 ? -3.064 -28.562 11.125 1 97.62 231 CYS B O 1
ATOM 5191 N N . ARG B 1 232 ? -1.01 -28.344 10.258 1 97.31 232 ARG B N 1
ATOM 5192 C CA . ARG B 1 232 ? -0.535 -29.625 10.734 1 97.31 232 ARG B CA 1
ATOM 5193 C C . ARG B 1 232 ? -1.548 -30.734 10.445 1 97.31 232 ARG B C 1
ATOM 5195 O O . ARG B 1 232 ? -1.909 -31.5 11.328 1 97.31 232 ARG B O 1
ATOM 5202 N N . THR B 1 233 ? -1.985 -30.781 9.227 1 96.75 233 THR B N 1
ATOM 5203 C CA . THR B 1 233 ? -3.037 -31.688 8.781 1 96.75 233 THR B CA 1
ATOM 5204 C C . THR B 1 233 ? -2.578 -32.5 7.578 1 96.75 233 THR B C 1
ATOM 5206 O O . THR B 1 233 ? -2.33 -31.938 6.504 1 96.75 233 THR B O 1
ATOM 5209 N N . THR B 1 234 ? -2.465 -33.781 7.699 1 96.94 234 THR B N 1
ATOM 5210 C CA . THR B 1 234 ? -2.072 -34.688 6.621 1 96.94 234 THR B CA 1
ATOM 5211 C C . THR B 1 234 ? -3.299 -35.281 5.926 1 96.94 234 THR B C 1
ATOM 5213 O O . THR B 1 234 ? -4.117 -35.938 6.559 1 96.94 234 THR B O 1
ATOM 5216 N N . ILE B 1 235 ? -3.404 -35.062 4.672 1 98.06 235 ILE B N 1
ATOM 5217 C CA . ILE B 1 235 ? -4.559 -35.531 3.92 1 98.06 235 ILE B CA 1
ATOM 5218 C C . ILE B 1 235 ? -4.43 -37.031 3.672 1 98.06 235 ILE B C 1
ATOM 5220 O O . ILE B 1 235 ? -3.428 -37.5 3.117 1 98.06 235 ILE B O 1
ATOM 5224 N N . CYS B 1 236 ? -5.496 -37.844 3.938 1 97.5 236 CYS B N 1
ATOM 5225 C CA . CYS B 1 236 ? -5.449 -39.281 3.842 1 97.5 236 CYS B CA 1
ATOM 5226 C C . CYS B 1 236 ? -6.273 -39.781 2.658 1 97.5 236 CYS B C 1
ATOM 5228 O O . CYS B 1 236 ? -5.941 -40.812 2.051 1 97.5 236 CYS B O 1
ATOM 5230 N N . LEU B 1 237 ? -7.332 -39.062 2.527 1 97.5 237 LEU B N 1
ATOM 5231 C CA . LEU B 1 237 ? -8.289 -39.562 1.54 1 97.5 237 LEU B CA 1
ATOM 5232 C C . LEU B 1 237 ? -9.211 -38.438 1.069 1 97.5 237 LEU B C 1
ATOM 5234 O O . LEU B 1 237 ? -9.531 -37.531 1.838 1 97.5 237 LEU B O 1
ATOM 5238 N N . ALA B 1 238 ? -9.5 -38.5 -0.195 1 98.06 238 ALA B N 1
ATOM 5239 C CA . ALA B 1 238 ? -10.586 -37.688 -0.754 1 98.06 238 ALA B CA 1
ATOM 5240 C C . ALA B 1 238 ? -11.664 -38.594 -1.365 1 98.06 238 ALA B C 1
ATOM 5242 O O . ALA B 1 238 ? -11.359 -39.625 -1.984 1 98.06 238 ALA B O 1
ATOM 5243 N N . ALA B 1 239 ? -12.914 -38.219 -1.158 1 97.75 239 ALA B N 1
ATOM 5244 C CA . ALA B 1 239 ? -14.016 -39 -1.692 1 97.75 239 ALA B CA 1
ATOM 5245 C C . ALA B 1 239 ? -15.203 -38.125 -2.047 1 97.75 239 ALA B C 1
ATOM 5247 O O . ALA B 1 239 ? -15.383 -37.062 -1.46 1 97.75 239 ALA B O 1
ATOM 5248 N N . GLN B 1 240 ? -15.898 -38.594 -3.023 1 95.88 240 GLN B N 1
ATOM 5249 C CA . GLN B 1 240 ? -17.188 -37.969 -3.271 1 95.88 240 GLN B CA 1
ATOM 5250 C C . GLN B 1 240 ? -18.172 -38.281 -2.148 1 95.88 240 GLN B C 1
ATOM 5252 O O . GLN B 1 240 ? -18.219 -39.406 -1.642 1 95.88 240 GLN B O 1
ATOM 5257 N N . ASP B 1 241 ? -18.922 -37.344 -1.744 1 93.12 241 ASP B N 1
ATOM 5258 C CA . ASP B 1 241 ? -19.938 -37.469 -0.71 1 93.12 241 ASP B CA 1
ATOM 5259 C C . ASP B 1 241 ? -21.203 -36.719 -1.104 1 93.12 241 ASP B C 1
ATOM 5261 O O . ASP B 1 241 ? -21.344 -35.531 -0.795 1 93.12 241 ASP B O 1
ATOM 5265 N N . GLY B 1 242 ? -22.219 -37.406 -1.572 1 91.44 242 GLY B N 1
ATOM 5266 C CA . GLY B 1 242 ? -23.406 -36.75 -2.1 1 91.44 242 GLY B CA 1
ATOM 5267 C C . GLY B 1 242 ? -23.109 -35.781 -3.225 1 91.44 242 GLY B C 1
ATOM 5268 O O . GLY B 1 242 ? -22.469 -36.156 -4.219 1 91.44 242 GLY B O 1
ATOM 5269 N N . ALA B 1 243 ? -23.484 -34.562 -2.986 1 89.69 243 ALA B N 1
ATOM 5270 C CA . ALA B 1 243 ? -23.297 -33.531 -4.004 1 89.69 243 ALA B CA 1
ATOM 5271 C C . ALA B 1 243 ? -21.969 -32.781 -3.783 1 89.69 243 ALA B C 1
ATOM 5273 O O . ALA B 1 243 ? -21.625 -31.906 -4.562 1 89.69 243 ALA B O 1
ATOM 5274 N N . GLY B 1 244 ? -21.328 -33.281 -2.836 1 96.94 244 GLY B N 1
ATOM 5275 C CA . GLY B 1 244 ? -20.094 -32.594 -2.518 1 96.94 244 GLY B CA 1
ATOM 5276 C C . GLY B 1 244 ? -18.922 -33.531 -2.375 1 96.94 244 GLY B C 1
ATOM 5277 O O . GLY B 1 244 ? -18.797 -34.531 -3.127 1 96.94 244 GLY B O 1
ATOM 5278 N N . VAL B 1 245 ? -17.906 -33.156 -1.532 1 98.31 245 VAL B N 1
ATOM 5279 C CA . VAL B 1 245 ? -16.688 -33.906 -1.338 1 98.31 245 VAL B CA 1
ATOM 5280 C C . VAL B 1 245 ? -16.391 -34.062 0.154 1 98.31 245 VAL B C 1
ATOM 5282 O O . VAL B 1 245 ? -16.859 -33.25 0.962 1 98.31 245 VAL B O 1
ATOM 5285 N N . ARG B 1 246 ? -15.719 -35.062 0.457 1 98.19 246 ARG B N 1
ATOM 5286 C CA . ARG B 1 246 ? -15.211 -35.312 1.799 1 98.19 246 ARG B CA 1
ATOM 5287 C C . ARG B 1 246 ? -13.703 -35.562 1.774 1 98.19 246 ARG B C 1
ATOM 5289 O O . ARG B 1 246 ? -13.195 -36.312 0.943 1 98.19 246 ARG B O 1
ATOM 5296 N N . VAL B 1 247 ? -13.016 -34.844 2.617 1 98.44 247 VAL B N 1
ATOM 5297 C CA . VAL B 1 247 ? -11.57 -35 2.789 1 98.44 247 VAL B CA 1
ATOM 5298 C C . VAL B 1 247 ? -11.273 -35.531 4.184 1 98.44 247 VAL B C 1
ATOM 5300 O O . VAL B 1 247 ? -11.711 -34.969 5.188 1 98.44 247 VAL B O 1
ATOM 5303 N N . GLU B 1 248 ? -10.625 -36.625 4.215 1 98.25 248 GLU B N 1
ATOM 5304 C CA . GLU B 1 248 ? -10.172 -37.188 5.48 1 98.25 248 GLU B CA 1
ATOM 5305 C C . GLU B 1 248 ? -8.695 -36.875 5.723 1 98.25 248 GLU B C 1
ATOM 5307 O O . GLU B 1 248 ? -7.879 -36.969 4.805 1 98.25 248 GLU B O 1
ATOM 5312 N N . ALA B 1 249 ? -8.484 -36.469 6.938 1 97.94 249 ALA B N 1
ATOM 5313 C CA . ALA B 1 249 ? -7.121 -36.094 7.293 1 97.94 249 ALA B CA 1
ATOM 5314 C C . ALA B 1 249 ? -6.762 -36.594 8.695 1 97.94 249 ALA B C 1
ATOM 5316 O O . ALA B 1 249 ? -7.637 -37 9.453 1 97.94 249 ALA B O 1
ATOM 5317 N N . GLU B 1 250 ? -5.535 -36.656 8.859 1 97.38 250 GLU B N 1
ATOM 5318 C CA . GLU B 1 250 ? -5.004 -36.969 10.188 1 97.38 250 GLU B CA 1
ATOM 5319 C C . GLU B 1 250 ? -4.43 -35.688 10.844 1 97.38 250 GLU B C 1
ATOM 5321 O O . GLU B 1 250 ? -3.613 -35 10.242 1 97.38 250 GLU B O 1
ATOM 5326 N N . ARG B 1 251 ? -4.891 -35.375 11.984 1 93.81 251 ARG B N 1
ATOM 5327 C CA . ARG B 1 251 ? -4.426 -34.281 12.805 1 93.81 251 ARG B CA 1
ATOM 5328 C C . ARG B 1 251 ? -4.258 -34.688 14.258 1 93.81 251 ARG B C 1
ATOM 5330 O O . ARG B 1 251 ? -5.188 -35.219 14.867 1 93.81 251 ARG B O 1
ATOM 5337 N N . ASP B 1 252 ? -3.121 -34.375 14.781 1 92.5 252 ASP B N 1
ATOM 5338 C CA . ASP B 1 252 ? -2.828 -34.75 16.172 1 92.5 252 ASP B CA 1
ATOM 5339 C C . ASP B 1 252 ? -3.15 -36.219 16.438 1 92.5 252 ASP B C 1
ATOM 5341 O O . ASP B 1 252 ? -3.738 -36.531 17.469 1 92.5 252 ASP B O 1
ATOM 5345 N N . GLY B 1 253 ? -2.945 -37 15.547 1 92 253 GLY B N 1
ATOM 5346 C CA . GLY B 1 253 ? -3.105 -38.438 15.719 1 92 253 GLY B CA 1
ATOM 5347 C C . GLY B 1 253 ? -4.535 -38.906 15.531 1 92 253 GLY B C 1
ATOM 5348 O O . GLY B 1 253 ? -4.824 -40.094 15.641 1 92 253 GLY B O 1
ATOM 5349 N N . GLU B 1 254 ? -5.41 -38.094 15.172 1 95.44 254 GLU B N 1
ATOM 5350 C CA . GLU B 1 254 ? -6.816 -38.438 15 1 95.44 254 GLU B CA 1
ATOM 5351 C C . GLU B 1 254 ? -7.266 -38.188 13.562 1 95.44 254 GLU B C 1
ATOM 5353 O O . GLU B 1 254 ? -6.77 -37.281 12.891 1 95.44 254 GLU B O 1
ATOM 5358 N N . ARG B 1 255 ? -8.133 -39 13.234 1 95.88 255 ARG B N 1
ATOM 5359 C CA . ARG B 1 255 ? -8.742 -38.812 11.922 1 95.88 255 ARG B CA 1
ATOM 5360 C C . ARG B 1 255 ? -9.883 -37.812 11.977 1 95.88 255 ARG B C 1
ATOM 5362 O O . ARG B 1 255 ? -10.742 -37.906 12.852 1 95.88 255 ARG B O 1
ATOM 5369 N N . VAL B 1 256 ? -9.844 -36.906 11.156 1 96.69 256 VAL B N 1
ATOM 5370 C CA . VAL B 1 256 ? -10.875 -35.875 11.07 1 96.69 256 VAL B CA 1
ATOM 5371 C C . VAL B 1 256 ? -11.375 -35.781 9.633 1 96.69 256 VAL B C 1
ATOM 5373 O O . VAL B 1 256 ? -10.633 -36.062 8.688 1 96.69 256 VAL B O 1
ATOM 5376 N N . SER B 1 257 ? -12.633 -35.406 9.469 1 97.38 257 SER B N 1
ATOM 5377 C CA . SER B 1 257 ? -13.242 -35.281 8.156 1 97.38 257 SER B CA 1
ATOM 5378 C C . SER B 1 257 ? -13.727 -33.875 7.902 1 97.38 257 SER B C 1
ATOM 5380 O O . SER B 1 257 ? -14.242 -33.219 8.812 1 97.38 257 SER B O 1
ATOM 5382 N N . PHE B 1 258 ? -13.539 -33.406 6.781 1 98 258 PHE B N 1
ATOM 5383 C CA . PHE B 1 258 ? -14.023 -32.094 6.305 1 98 258 PHE B CA 1
ATOM 5384 C C . PHE B 1 258 ? -14.898 -32.281 5.074 1 98 258 PHE B C 1
ATOM 5386 O O . PHE B 1 258 ? -14.539 -33 4.145 1 98 258 PHE B O 1
ATOM 5393 N N . THR B 1 259 ? -16.078 -31.719 5 1 97.94 259 THR B N 1
ATOM 5394 C CA . THR B 1 259 ? -16.984 -31.797 3.867 1 97.94 259 THR B CA 1
ATOM 5395 C C . THR B 1 259 ? -17.234 -30.422 3.268 1 97.94 259 THR B C 1
ATOM 5397 O O . THR B 1 259 ? -17.203 -29.406 3.98 1 97.94 259 THR B O 1
ATOM 5400 N N . ALA B 1 260 ? -17.422 -30.375 2.029 1 98.5 260 ALA B N 1
ATOM 5401 C CA . ALA B 1 260 ? -17.75 -29.156 1.307 1 98.5 260 ALA B CA 1
ATOM 5402 C C . ALA B 1 260 ? -18.406 -29.469 -0.034 1 98.5 260 ALA B C 1
ATOM 5404 O O . ALA B 1 260 ? -18.406 -30.609 -0.481 1 98.5 260 ALA B O 1
ATOM 5405 N N . GLU B 1 261 ? -19.016 -28.422 -0.665 1 98.44 261 GLU B N 1
ATOM 5406 C CA . GLU B 1 261 ? -19.578 -28.562 -2.002 1 98.44 261 GLU B CA 1
ATOM 5407 C C . GLU B 1 261 ? -18.484 -28.781 -3.043 1 98.44 261 GLU B C 1
ATOM 5409 O O . GLU B 1 261 ? -18.641 -29.609 -3.953 1 98.44 261 GLU B O 1
ATOM 5414 N N . LYS B 1 262 ? -17.375 -28.109 -2.936 1 98.44 262 LYS B N 1
ATOM 5415 C CA . LYS B 1 262 ? -16.281 -28.219 -3.895 1 98.44 262 LYS B CA 1
ATOM 5416 C C . LYS B 1 262 ? -14.938 -28.406 -3.184 1 98.44 262 LYS B C 1
ATOM 5418 O O . LYS B 1 262 ? -14.789 -28.031 -2.02 1 98.44 262 LYS B O 1
ATOM 5423 N N . LEU B 1 263 ? -14.031 -29.016 -3.869 1 98.69 263 LEU B N 1
ATOM 5424 C CA . LEU B 1 263 ? -12.656 -29.219 -3.428 1 98.69 263 LEU B CA 1
ATOM 5425 C C . LEU B 1 263 ? -11.68 -28.5 -4.359 1 98.69 263 LEU B C 1
ATOM 5427 O O . LEU B 1 263 ? -11.742 -28.688 -5.578 1 98.69 263 LEU B O 1
ATOM 5431 N N . LEU B 1 264 ? -10.867 -27.625 -3.846 1 98.75 264 LEU B N 1
ATOM 5432 C CA . LEU B 1 264 ? -9.758 -27.016 -4.578 1 98.75 264 LEU B CA 1
ATOM 5433 C C . LEU B 1 264 ? -8.43 -27.641 -4.145 1 98.75 264 LEU B C 1
ATOM 5435 O O . LEU B 1 264 ? -8.109 -27.656 -2.953 1 98.75 264 LEU B O 1
ATOM 5439 N N . VAL B 1 265 ? -7.715 -28.188 -5.113 1 98.75 265 VAL B N 1
ATOM 5440 C CA . VAL B 1 265 ? -6.363 -28.688 -4.875 1 98.75 265 VAL B CA 1
ATOM 5441 C C . VAL B 1 265 ? -5.34 -27.625 -5.281 1 98.75 265 VAL B C 1
ATOM 5443 O O . VAL B 1 265 ? -5.125 -27.391 -6.473 1 98.75 265 VAL B O 1
ATOM 5446 N N . ALA B 1 266 ? -4.723 -27 -4.262 1 98.12 266 ALA B N 1
ATOM 5447 C CA . ALA B 1 266 ? -3.74 -25.938 -4.434 1 98.12 266 ALA B CA 1
ATOM 5448 C C . ALA B 1 266 ? -2.412 -26.312 -3.779 1 98.12 266 ALA B C 1
ATOM 5450 O O . ALA B 1 266 ? -1.979 -25.641 -2.832 1 98.12 266 ALA B O 1
ATOM 5451 N N . THR B 1 267 ? -1.73 -27.312 -4.371 1 97.12 267 THR B N 1
ATOM 5452 C CA . THR B 1 267 ? -0.557 -27.891 -3.723 1 97.12 267 THR B CA 1
ATOM 5453 C C . THR B 1 267 ? 0.711 -27.547 -4.5 1 97.12 267 THR B C 1
ATOM 5455 O O . THR B 1 267 ? 1.71 -28.266 -4.414 1 97.12 267 THR B O 1
ATOM 5458 N N . GLY B 1 268 ? 0.634 -26.531 -5.273 1 94.81 268 GLY B N 1
ATOM 5459 C CA . GLY B 1 268 ? 1.833 -26.062 -5.953 1 94.81 268 GLY B CA 1
ATOM 5460 C C . GLY B 1 268 ? 1.79 -26.281 -7.453 1 94.81 268 GLY B C 1
ATOM 5461 O O . GLY B 1 268 ? 0.726 -26.531 -8.016 1 94.81 268 GLY B O 1
ATOM 5462 N N . THR B 1 269 ? 2.9 -26 -8.125 1 95.69 269 THR B N 1
ATOM 5463 C CA . THR B 1 269 ? 3.062 -26.062 -9.57 1 95.69 269 THR B CA 1
ATOM 5464 C C . THR B 1 269 ? 4.055 -27.156 -9.961 1 95.69 269 THR B C 1
ATOM 5466 O O . THR B 1 269 ? 5.09 -27.312 -9.312 1 95.69 269 THR B O 1
ATOM 5469 N N . ALA B 1 270 ? 3.729 -27.969 -10.938 1 96.94 270 ALA B N 1
ATOM 5470 C CA . ALA B 1 270 ? 4.637 -28.906 -11.594 1 96.94 270 ALA B CA 1
ATOM 5471 C C . ALA B 1 270 ? 5.082 -28.391 -12.953 1 96.94 270 ALA B C 1
ATOM 5473 O O . ALA B 1 270 ? 4.312 -27.734 -13.656 1 96.94 270 ALA B O 1
ATOM 5474 N N . PRO B 1 271 ? 6.379 -28.641 -13.266 1 97.81 271 PRO B N 1
ATOM 5475 C CA . PRO B 1 271 ? 6.816 -28.172 -14.586 1 97.81 271 PRO B CA 1
ATOM 5476 C C . PRO B 1 271 ? 6.125 -28.922 -15.727 1 97.81 271 PRO B C 1
ATOM 5478 O O . PRO B 1 271 ? 5.852 -30.125 -15.609 1 97.81 271 PRO B O 1
ATOM 5481 N N . ALA B 1 272 ? 5.816 -28.219 -16.844 1 96.94 272 ALA B N 1
ATOM 5482 C CA . ALA B 1 272 ? 5.219 -28.844 -18.031 1 96.94 272 ALA B CA 1
ATOM 5483 C C . ALA B 1 272 ? 6.285 -29.5 -18.891 1 96.94 272 ALA B C 1
ATOM 5485 O O . ALA B 1 272 ? 6.324 -29.281 -20.109 1 96.94 272 ALA B O 1
ATOM 5486 N N . THR B 1 273 ? 7.156 -30.297 -18.25 1 97.31 273 THR B N 1
ATOM 5487 C CA . THR B 1 273 ? 8.312 -30.812 -18.969 1 97.31 273 THR B CA 1
ATOM 5488 C C . THR B 1 273 ? 8.102 -32.281 -19.344 1 97.31 273 THR B C 1
ATOM 5490 O O . THR B 1 273 ? 8.891 -32.844 -20.109 1 97.31 273 THR B O 1
ATOM 5493 N N . ASN B 1 274 ? 6.953 -32.875 -18.922 1 94.69 274 ASN B N 1
ATOM 5494 C CA . ASN B 1 274 ? 6.695 -34.281 -19.203 1 94.69 274 ASN B CA 1
ATOM 5495 C C . ASN B 1 274 ? 6.402 -34.5 -20.672 1 94.69 274 ASN B C 1
ATOM 5497 O O . ASN B 1 274 ? 5.555 -33.812 -21.266 1 94.69 274 ASN B O 1
ATOM 5501 N N . GLY B 1 275 ? 7.121 -35.375 -21.234 1 94.5 275 GLY B N 1
ATOM 5502 C CA . GLY B 1 275 ? 6.785 -35.875 -22.562 1 94.5 275 GLY B CA 1
ATOM 5503 C C . GLY B 1 275 ? 7.297 -34.969 -23.672 1 94.5 275 GLY B C 1
ATOM 5504 O O . GLY B 1 275 ? 6.961 -35.156 -24.844 1 94.5 275 GLY B O 1
ATOM 5505 N N . ILE B 1 276 ? 8.203 -34.031 -23.375 1 97.19 276 ILE B N 1
ATOM 5506 C CA . ILE B 1 276 ? 8.609 -33.125 -24.438 1 97.19 276 ILE B CA 1
ATOM 5507 C C . ILE B 1 276 ? 10.016 -33.469 -24.922 1 97.19 276 ILE B C 1
ATOM 5509 O O . ILE B 1 276 ? 10.633 -32.719 -25.672 1 97.19 276 ILE B O 1
ATOM 5513 N N . GLY B 1 277 ? 10.555 -34.625 -24.516 1 97.94 277 GLY B N 1
ATOM 5514 C CA . GLY B 1 277 ? 11.766 -35.188 -25.109 1 97.94 277 GLY B CA 1
ATOM 5515 C C . GLY B 1 277 ? 13.031 -34.531 -24.594 1 97.94 277 GLY B C 1
ATOM 5516 O O . GLY B 1 277 ? 14.047 -34.5 -25.297 1 97.94 277 GLY B O 1
ATOM 5517 N N . LEU B 1 278 ? 12.992 -34 -23.312 1 98.31 278 LEU B N 1
ATOM 5518 C CA . LEU B 1 278 ? 14.164 -33.344 -22.75 1 98.31 278 LEU B CA 1
ATOM 5519 C C . LEU B 1 278 ? 15.328 -34.344 -22.641 1 98.31 278 LEU B C 1
ATOM 5521 O O . LEU B 1 278 ? 16.484 -33.938 -22.859 1 98.31 278 LEU B O 1
ATOM 5525 N N . GLU B 1 279 ? 15.008 -35.562 -22.344 1 97.25 279 GLU B N 1
ATOM 5526 C CA . GLU B 1 279 ? 16.031 -36.594 -22.203 1 97.25 279 GLU B CA 1
ATOM 5527 C C . GLU B 1 279 ? 16.75 -36.844 -23.516 1 97.25 279 GLU B C 1
ATOM 5529 O O . GLU B 1 279 ? 17.969 -37.031 -23.547 1 97.25 279 GLU B O 1
ATOM 5534 N N . LEU B 1 280 ? 16.062 -36.812 -24.594 1 97.56 280 LEU B N 1
ATOM 5535 C CA . LEU B 1 280 ? 16.625 -37.031 -25.922 1 97.56 280 LEU B CA 1
ATOM 5536 C C . LEU B 1 280 ? 17.516 -35.844 -26.328 1 97.56 280 LEU B C 1
ATOM 5538 O O . LEU B 1 280 ? 18.469 -36.031 -27.094 1 97.56 280 LEU B O 1
ATOM 5542 N N . ALA B 1 281 ? 17.188 -34.688 -25.797 1 97.81 281 ALA B N 1
ATOM 5543 C CA . ALA B 1 281 ? 17.922 -33.469 -26.125 1 97.81 281 ALA B CA 1
ATOM 5544 C C . ALA B 1 281 ? 19.141 -33.312 -25.234 1 97.81 281 ALA B C 1
ATOM 5546 O O . ALA B 1 281 ? 19.969 -32.406 -25.453 1 97.81 281 ALA B O 1
ATOM 5547 N N . GLY B 1 282 ? 19.25 -34.125 -24.172 1 97.94 282 GLY B N 1
ATOM 5548 C CA . GLY B 1 282 ? 20.375 -34 -23.234 1 97.94 282 GLY B CA 1
ATOM 5549 C C . GLY B 1 282 ? 20.141 -33 -22.141 1 97.94 282 GLY B C 1
ATOM 5550 O O . GLY B 1 282 ? 21.094 -32.531 -21.516 1 97.94 282 GLY B O 1
ATOM 5551 N N . VAL B 1 283 ? 18.906 -32.594 -21.906 1 98.5 283 VAL B N 1
ATOM 5552 C CA . VAL B 1 283 ? 18.562 -31.609 -20.906 1 98.5 283 VAL B CA 1
ATOM 5553 C C . VAL B 1 283 ? 18.203 -32.312 -19.594 1 98.5 283 VAL B C 1
ATOM 5555 O O . VAL B 1 283 ? 17.281 -33.156 -19.562 1 98.5 283 VAL B O 1
ATOM 5558 N N . GLU B 1 284 ? 18.891 -31.953 -18.531 1 98.25 284 GLU B N 1
ATOM 5559 C CA . GLU B 1 284 ? 18.656 -32.562 -17.219 1 98.25 284 GLU B CA 1
ATOM 5560 C C . GLU B 1 284 ? 17.562 -31.812 -16.453 1 98.25 284 GLU B C 1
ATOM 5562 O O . GLU B 1 284 ? 17.406 -30.594 -16.594 1 98.25 284 GLU B O 1
ATOM 5567 N N . THR B 1 285 ? 16.812 -32.531 -15.719 1 98.25 285 THR B N 1
ATOM 5568 C CA . THR B 1 285 ? 15.82 -32.031 -14.789 1 98.25 285 THR B CA 1
ATOM 5569 C C . THR B 1 285 ? 16.109 -32.469 -13.359 1 98.25 285 THR B C 1
ATOM 5571 O O . THR B 1 285 ? 16.875 -33.438 -13.156 1 98.25 285 THR B O 1
ATOM 5574 N N . ASP B 1 286 ? 15.641 -31.734 -12.367 1 97.44 286 ASP B N 1
ATOM 5575 C CA . ASP B 1 286 ? 15.734 -32.219 -10.992 1 97.44 286 ASP B CA 1
ATOM 5576 C C . ASP B 1 286 ? 14.703 -33.312 -10.719 1 97.44 286 ASP B C 1
ATOM 5578 O O . ASP B 1 286 ? 13.953 -33.688 -11.617 1 97.44 286 ASP B O 1
ATOM 5582 N N . PRO B 1 287 ? 14.742 -33.906 -9.516 1 95.44 287 PRO B N 1
ATOM 5583 C CA . PRO B 1 287 ? 13.844 -35 -9.219 1 95.44 287 PRO B CA 1
ATOM 5584 C C . PRO B 1 287 ? 12.367 -34.625 -9.344 1 95.44 287 PRO B C 1
ATOM 5586 O O . PRO B 1 287 ? 11.508 -35.5 -9.484 1 95.44 287 PRO B O 1
ATOM 5589 N N . ARG B 1 288 ? 12.07 -33.406 -9.289 1 95.19 288 ARG B N 1
ATOM 5590 C CA . ARG B 1 288 ? 10.688 -32.969 -9.383 1 95.19 288 ARG B CA 1
ATOM 5591 C C . ARG B 1 288 ? 10.312 -32.656 -10.82 1 95.19 288 ARG B C 1
ATOM 5593 O O . ARG B 1 288 ? 9.156 -32.312 -11.109 1 95.19 288 ARG B O 1
ATOM 5600 N N . GLY B 1 289 ? 11.242 -32.594 -11.727 1 97.44 289 GLY B N 1
ATOM 5601 C CA . GLY B 1 289 ? 10.977 -32.406 -13.141 1 97.44 289 GLY B CA 1
ATOM 5602 C C . GLY B 1 289 ? 11.312 -31.031 -13.656 1 97.44 289 GLY B C 1
ATOM 5603 O O . GLY B 1 289 ? 11.148 -30.75 -14.844 1 97.44 289 GLY B O 1
ATOM 5604 N N . PHE B 1 290 ? 11.781 -30.188 -12.789 1 98.62 290 PHE B N 1
ATOM 5605 C CA . PHE B 1 290 ? 12.156 -28.828 -13.203 1 98.62 290 PHE B CA 1
ATOM 5606 C C . PHE B 1 290 ? 13.484 -28.844 -13.961 1 98.62 290 PHE B C 1
ATOM 5608 O O . PHE B 1 290 ? 14.414 -29.562 -13.578 1 98.62 290 PHE B O 1
ATOM 5615 N N . VAL B 1 291 ? 13.586 -28.062 -15 1 98.75 291 VAL B N 1
ATOM 5616 C CA . VAL B 1 291 ? 14.789 -28 -15.812 1 98.75 291 VAL B CA 1
ATOM 5617 C C . VAL B 1 291 ? 15.922 -27.359 -15.008 1 98.75 291 VAL B C 1
ATOM 5619 O O . VAL B 1 291 ? 15.734 -26.312 -14.398 1 98.75 291 VAL B O 1
ATOM 5622 N N . THR B 1 292 ? 17.062 -27.969 -14.93 1 98.06 292 THR B N 1
ATOM 5623 C CA . THR B 1 292 ? 18.234 -27.406 -14.273 1 98.06 292 THR B CA 1
ATOM 5624 C C . THR B 1 292 ? 18.891 -26.359 -15.156 1 98.06 292 THR B C 1
ATOM 5626 O O . THR B 1 292 ? 19.234 -26.625 -16.312 1 98.06 292 THR B O 1
ATOM 5629 N N . VAL B 1 293 ? 19.031 -25.188 -14.641 1 97.75 293 VAL B N 1
ATOM 5630 C CA . VAL B 1 293 ? 19.672 -24.109 -15.406 1 97.75 293 VAL B CA 1
ATOM 5631 C C . VAL B 1 293 ? 20.688 -23.391 -14.531 1 97.75 293 VAL B C 1
ATOM 5633 O O . VAL B 1 293 ? 20.641 -23.484 -13.297 1 97.75 293 VAL B O 1
ATOM 5636 N N . ASP B 1 294 ? 21.672 -22.672 -15.094 1 94.81 294 ASP B N 1
ATOM 5637 C CA . ASP B 1 294 ? 22.609 -21.797 -14.375 1 94.81 294 ASP B CA 1
ATOM 5638 C C . ASP B 1 294 ? 22.109 -20.359 -14.344 1 94.81 294 ASP B C 1
ATOM 5640 O O . ASP B 1 294 ? 20.953 -20.094 -14.656 1 94.81 294 ASP B O 1
ATOM 5644 N N . GLU B 1 295 ? 22.844 -19.375 -13.914 1 92.12 295 GLU B N 1
ATOM 5645 C CA . GLU B 1 295 ? 22.453 -17.969 -13.719 1 92.12 295 GLU B CA 1
ATOM 5646 C C . GLU B 1 295 ? 22.219 -17.266 -15.055 1 92.12 295 GLU B C 1
ATOM 5648 O O . GLU B 1 295 ? 21.688 -16.172 -15.094 1 92.12 295 GLU B O 1
ATOM 5653 N N . ARG B 1 296 ? 22.703 -17.891 -16.125 1 96.12 296 ARG B N 1
ATOM 5654 C CA . ARG B 1 296 ? 22.5 -17.359 -17.469 1 96.12 296 ARG B CA 1
ATOM 5655 C C . ARG B 1 296 ? 21.406 -18.125 -18.203 1 96.12 296 ARG B C 1
ATOM 5657 O O . ARG B 1 296 ? 21.234 -17.969 -19.406 1 96.12 296 ARG B O 1
ATOM 5664 N N . MET B 1 297 ? 20.641 -19 -17.531 1 97.5 297 MET B N 1
ATOM 5665 C CA . MET B 1 297 ? 19.484 -19.75 -17.984 1 97.5 297 MET B CA 1
ATOM 5666 C C . MET B 1 297 ? 19.891 -20.859 -18.953 1 97.5 297 MET B C 1
ATOM 5668 O O . MET B 1 297 ? 19.078 -21.344 -19.734 1 97.5 297 MET B O 1
ATOM 5672 N N . ARG B 1 298 ? 21.219 -21.203 -18.922 1 97.31 298 ARG B N 1
ATOM 5673 C CA . ARG B 1 298 ? 21.703 -22.328 -19.734 1 97.31 298 ARG B CA 1
ATOM 5674 C C . ARG B 1 298 ? 21.328 -23.656 -19.109 1 97.31 298 ARG B C 1
ATOM 5676 O O . ARG B 1 298 ? 21.406 -23.828 -17.891 1 97.31 298 ARG B O 1
ATOM 5683 N N . THR B 1 299 ? 20.859 -24.609 -19.984 1 98.38 299 THR B N 1
ATOM 5684 C CA . THR B 1 299 ? 20.625 -25.969 -19.531 1 98.38 299 THR B CA 1
ATOM 5685 C C . THR B 1 299 ? 21.906 -26.797 -19.594 1 98.38 299 THR B C 1
ATOM 5687 O O . THR B 1 299 ? 22.984 -26.25 -19.828 1 98.38 299 THR B O 1
ATOM 5690 N N . THR B 1 300 ? 21.781 -28.109 -19.328 1 97.88 300 THR B N 1
ATOM 5691 C CA . THR B 1 300 ? 22.922 -29.016 -19.391 1 97.88 300 THR B CA 1
ATOM 5692 C C . THR B 1 300 ? 23.266 -29.344 -20.844 1 97.88 300 THR B C 1
ATOM 5694 O O . THR B 1 300 ? 24.328 -29.906 -21.109 1 97.88 300 THR B O 1
ATOM 5697 N N . ALA B 1 301 ? 22.391 -29.047 -21.766 1 97.81 301 ALA B N 1
ATOM 5698 C CA . ALA B 1 301 ? 22.609 -29.312 -23.188 1 97.81 301 ALA B CA 1
ATOM 5699 C C . ALA B 1 301 ? 23.062 -28.047 -23.906 1 97.81 301 ALA B C 1
ATOM 5701 O O . ALA B 1 301 ? 22.391 -27.016 -23.844 1 97.81 301 ALA B O 1
ATOM 5702 N N . PRO B 1 302 ? 24.188 -28.141 -24.625 1 96.5 302 PRO B N 1
ATOM 5703 C CA . PRO B 1 302 ? 24.578 -26.984 -25.438 1 96.5 302 PRO B CA 1
ATOM 5704 C C . PRO B 1 302 ? 23.5 -26.562 -26.438 1 96.5 302 PRO B C 1
ATOM 5706 O O . PRO B 1 302 ? 22.859 -27.422 -27.047 1 96.5 302 PRO B O 1
ATOM 5709 N N . GLY B 1 303 ? 23.234 -25.297 -26.516 1 96.75 303 GLY B N 1
ATOM 5710 C CA . GLY B 1 303 ? 22.312 -24.766 -27.5 1 96.75 303 GLY B CA 1
ATOM 5711 C C . GLY B 1 303 ? 20.875 -24.719 -27.016 1 96.75 303 GLY B C 1
ATOM 5712 O O . GLY B 1 303 ? 19.984 -24.234 -27.719 1 96.75 303 GLY B O 1
ATOM 5713 N N . ILE B 1 304 ? 20.672 -25.234 -25.797 1 98.5 304 ILE B N 1
ATOM 5714 C CA . ILE B 1 304 ? 19.312 -25.25 -25.25 1 98.5 304 ILE B CA 1
ATOM 5715 C C . ILE B 1 304 ? 19.281 -24.484 -23.938 1 98.5 304 ILE B C 1
ATOM 5717 O O . ILE B 1 304 ? 20.016 -24.812 -23 1 98.5 304 ILE B O 1
ATOM 5721 N N . TRP B 1 305 ? 18.5 -23.344 -23.859 1 98.44 305 TRP B N 1
ATOM 5722 C CA . TRP B 1 305 ? 18.203 -22.578 -22.656 1 98.44 305 TRP B CA 1
ATOM 5723 C C . TRP B 1 305 ? 16.797 -22.891 -22.141 1 98.44 305 TRP B C 1
ATOM 5725 O O . TRP B 1 305 ? 15.977 -23.469 -22.859 1 98.44 305 TRP B O 1
ATOM 5735 N N . ALA B 1 306 ? 16.547 -22.594 -20.891 1 98.81 306 ALA B N 1
ATOM 5736 C CA . ALA B 1 306 ? 15.211 -22.703 -20.297 1 98.81 306 ALA B CA 1
ATOM 5737 C C . ALA B 1 306 ? 14.922 -21.531 -19.359 1 98.81 306 ALA B C 1
ATOM 5739 O O . ALA B 1 306 ? 15.836 -20.984 -18.75 1 98.81 306 ALA B O 1
ATOM 5740 N N . ALA B 1 307 ? 13.688 -21.109 -19.281 1 98.06 307 ALA B N 1
ATOM 5741 C CA . ALA B 1 307 ? 13.289 -19.969 -18.469 1 98.06 307 ALA B CA 1
ATOM 5742 C C . ALA B 1 307 ? 11.82 -20.078 -18.078 1 98.06 307 ALA B C 1
ATOM 5744 O O . ALA B 1 307 ? 11.023 -20.719 -18.766 1 98.06 307 ALA B O 1
ATOM 5745 N N . GLY B 1 308 ? 11.477 -19.422 -16.953 1 97 308 GLY B N 1
ATOM 5746 C CA . GLY B 1 308 ? 10.102 -19.391 -16.469 1 97 308 GLY B CA 1
ATOM 5747 C C . GLY B 1 308 ? 9.781 -20.5 -15.5 1 97 308 GLY B C 1
ATOM 5748 O O . GLY B 1 308 ? 10.68 -21.016 -14.828 1 97 308 GLY B O 1
ATOM 5749 N N . ASP B 1 309 ? 8.578 -20.859 -15.445 1 97.31 309 ASP B N 1
ATOM 5750 C CA . ASP B 1 309 ? 8.102 -21.75 -14.398 1 97.31 309 ASP B CA 1
ATOM 5751 C C . ASP B 1 309 ? 8.711 -23.141 -14.547 1 97.31 309 ASP B C 1
ATOM 5753 O O . ASP B 1 309 ? 8.859 -23.875 -13.562 1 97.31 309 ASP B O 1
ATOM 5757 N N . CYS B 1 310 ? 9.086 -23.562 -15.797 1 98.44 310 CYS B N 1
ATOM 5758 C CA . CYS B 1 310 ? 9.625 -24.906 -16.016 1 98.44 310 CYS B CA 1
ATOM 5759 C C . CYS B 1 310 ? 10.961 -25.062 -15.305 1 98.44 310 CYS B C 1
ATOM 5761 O O . CYS B 1 310 ? 11.461 -26.188 -15.156 1 98.44 310 CYS B O 1
ATOM 5763 N N . THR B 1 311 ? 11.633 -23.938 -14.914 1 98.12 311 THR B N 1
ATOM 5764 C CA . THR B 1 311 ? 12.93 -23.984 -14.25 1 98.12 311 THR B CA 1
ATOM 5765 C C . THR B 1 311 ? 12.766 -23.953 -12.734 1 98.12 311 THR B C 1
ATOM 5767 O O . THR B 1 311 ? 13.734 -24.094 -11.992 1 98.12 311 THR B O 1
ATOM 5770 N N . GLY B 1 312 ? 11.523 -23.766 -12.289 1 96.25 312 GLY B N 1
ATOM 5771 C CA . GLY B 1 312 ? 11.289 -23.609 -10.867 1 96.25 312 GLY B CA 1
ATOM 5772 C C . GLY B 1 312 ? 11.695 -22.234 -10.344 1 96.25 312 GLY B C 1
ATOM 5773 O O . GLY B 1 312 ? 11.609 -21.234 -11.062 1 96.25 312 GLY B O 1
ATOM 5774 N N . GLY B 1 313 ? 11.969 -22.031 -9.125 1 91.56 313 GLY B N 1
ATOM 5775 C CA . GLY B 1 313 ? 12.352 -20.781 -8.516 1 91.56 313 GLY B CA 1
ATOM 5776 C C . GLY B 1 313 ? 11.164 -19.938 -8.094 1 91.56 313 GLY B C 1
ATOM 5777 O O . GLY B 1 313 ? 10.273 -20.422 -7.383 1 91.56 313 GLY B O 1
ATOM 5778 N N . MET B 1 314 ? 11.141 -18.641 -8.461 1 92.31 314 MET B N 1
ATOM 5779 C CA . MET B 1 314 ? 10.117 -17.719 -7.98 1 92.31 314 MET B CA 1
ATOM 5780 C C . MET B 1 314 ? 8.789 -17.953 -8.695 1 92.31 314 MET B C 1
ATOM 5782 O O . MET B 1 314 ? 7.723 -17.719 -8.125 1 92.31 314 MET B O 1
ATOM 5786 N N . MET B 1 315 ? 8.852 -18.375 -9.961 1 94.62 315 MET B N 1
ATOM 5787 C CA . MET B 1 315 ? 7.688 -18.719 -10.773 1 94.62 315 MET B CA 1
ATOM 5788 C C . MET B 1 315 ? 6.672 -17.578 -10.773 1 94.62 315 MET B C 1
ATOM 5790 O O . MET B 1 315 ? 5.488 -17.812 -10.508 1 94.62 315 MET B O 1
ATOM 5794 N N . ILE B 1 316 ? 7.098 -16.297 -11.008 1 93.5 316 ILE B N 1
ATOM 5795 C CA . ILE B 1 316 ? 6.23 -15.148 -11.227 1 93.5 316 ILE B CA 1
ATOM 5796 C C . ILE B 1 316 ? 6.492 -14.555 -12.609 1 93.5 316 ILE B C 1
ATOM 5798 O O . ILE B 1 316 ? 7.609 -14.656 -13.125 1 93.5 316 ILE B O 1
ATOM 5802 N N . ALA B 1 317 ? 5.496 -13.969 -13.203 1 93.12 317 ALA B N 1
ATOM 5803 C CA . ALA B 1 317 ? 5.465 -13.594 -14.609 1 93.12 317 ALA B CA 1
ATOM 5804 C C . ALA B 1 317 ? 6.613 -12.648 -14.953 1 93.12 317 ALA B C 1
ATOM 5806 O O . ALA B 1 317 ? 7.297 -12.828 -15.961 1 93.12 317 ALA B O 1
ATOM 5807 N N . THR B 1 318 ? 6.906 -11.656 -14.07 1 94.06 318 THR B N 1
ATOM 5808 C CA . THR B 1 318 ? 7.922 -10.648 -14.352 1 94.06 318 THR B CA 1
ATOM 5809 C C . THR B 1 318 ? 9.32 -11.258 -14.281 1 94.06 318 THR B C 1
ATOM 5811 O O . THR B 1 318 ? 10.195 -10.906 -15.078 1 94.06 318 THR B O 1
ATOM 5814 N N . VAL B 1 319 ? 9.531 -12.172 -13.414 1 95.25 319 VAL B N 1
ATOM 5815 C CA . VAL B 1 319 ? 10.82 -12.836 -13.297 1 95.25 319 VAL B CA 1
ATOM 5816 C C . VAL B 1 319 ? 11.023 -13.781 -14.484 1 95.25 319 VAL B C 1
ATOM 5818 O O . VAL B 1 319 ? 12.109 -13.852 -15.055 1 95.25 319 VAL B O 1
ATOM 5821 N N . GLY B 1 320 ? 9.953 -14.523 -14.789 1 96.12 320 GLY B N 1
ATOM 5822 C CA . GLY B 1 320 ? 10.023 -15.359 -15.984 1 96.12 320 GLY B CA 1
ATOM 5823 C C . GLY B 1 320 ? 10.398 -14.586 -17.234 1 96.12 320 GLY B C 1
ATOM 5824 O O . GLY B 1 320 ? 11.234 -15.031 -18.016 1 96.12 320 GLY B O 1
ATOM 5825 N N . ALA B 1 321 ? 9.742 -13.453 -17.422 1 95.69 321 ALA B N 1
ATOM 5826 C CA . ALA B 1 321 ? 10.047 -12.594 -18.562 1 95.69 321 ALA B CA 1
ATOM 5827 C C . ALA B 1 321 ? 11.508 -12.172 -18.562 1 95.69 321 ALA B C 1
ATOM 5829 O O . ALA B 1 321 ? 12.18 -12.219 -19.594 1 95.69 321 ALA B O 1
ATOM 5830 N N . ARG B 1 322 ? 12.023 -11.773 -17.391 1 95.81 322 ARG B N 1
ATOM 5831 C CA . ARG B 1 322 ? 13.414 -11.359 -17.281 1 95.81 322 ARG B CA 1
ATOM 5832 C C . ARG B 1 322 ? 14.352 -12.531 -17.531 1 95.81 322 ARG B C 1
ATOM 5834 O O . ARG B 1 322 ? 15.406 -12.367 -18.156 1 95.81 322 ARG B O 1
ATOM 5841 N N . GLU B 1 323 ? 14.008 -13.695 -17.062 1 96.88 323 GLU B N 1
ATOM 5842 C CA . GLU B 1 323 ? 14.781 -14.898 -17.344 1 96.88 323 GLU B CA 1
ATOM 5843 C C . GLU B 1 323 ? 14.875 -15.156 -18.844 1 96.88 323 GLU B C 1
ATOM 5845 O O . GLU B 1 323 ? 15.938 -15.531 -19.344 1 96.88 323 GLU B O 1
ATOM 5850 N N . GLY B 1 324 ? 13.75 -14.961 -19.516 1 97.19 324 GLY B N 1
ATOM 5851 C CA . GLY B 1 324 ? 13.75 -15.07 -20.969 1 97.19 324 GLY B CA 1
ATOM 5852 C C . GLY B 1 324 ? 14.711 -14.109 -21.625 1 97.19 324 GLY B C 1
ATOM 5853 O O . GLY B 1 324 ? 15.43 -14.484 -22.562 1 97.19 324 GLY B O 1
ATOM 5854 N N . ILE B 1 325 ? 14.719 -12.906 -21.172 1 96 325 ILE B N 1
ATOM 5855 C CA . ILE B 1 325 ? 15.602 -11.875 -21.703 1 96 325 ILE B CA 1
ATOM 5856 C C . ILE B 1 325 ? 17.062 -12.258 -21.453 1 96 325 ILE B C 1
ATOM 5858 O O . ILE B 1 325 ? 17.891 -12.18 -22.359 1 96 325 ILE B O 1
ATOM 5862 N N . VAL B 1 326 ? 17.344 -12.688 -20.25 1 96.44 326 VAL B N 1
ATOM 5863 C CA . VAL B 1 326 ? 18.703 -13.094 -19.891 1 96.44 326 VAL B CA 1
ATOM 5864 C C . VAL B 1 326 ? 19.141 -14.25 -20.781 1 96.44 326 VAL B C 1
ATOM 5866 O O . VAL B 1 326 ? 20.281 -14.273 -21.25 1 96.44 326 VAL B O 1
ATOM 5869 N N . ALA B 1 327 ? 18.25 -15.227 -21.016 1 97.38 327 ALA B N 1
ATOM 5870 C CA . ALA B 1 327 ? 18.547 -16.359 -21.891 1 97.38 327 ALA B CA 1
ATOM 5871 C C . ALA B 1 327 ? 18.922 -15.891 -23.281 1 97.38 327 ALA B C 1
ATOM 5873 O O . ALA B 1 327 ? 19.953 -16.312 -23.844 1 97.38 327 ALA B O 1
ATOM 5874 N N . VAL B 1 328 ? 18.141 -14.977 -23.812 1 97.12 328 VAL B N 1
ATOM 5875 C CA . VAL B 1 328 ? 18.344 -14.492 -25.172 1 97.12 328 VAL B CA 1
ATOM 5876 C C . VAL B 1 328 ? 19.641 -13.68 -25.234 1 97.12 328 VAL B C 1
ATOM 5878 O O . VAL B 1 328 ? 20.406 -13.797 -26.188 1 97.12 328 VAL B O 1
ATOM 5881 N N . ASP B 1 329 ? 19.828 -12.844 -24.234 1 96.62 329 ASP B N 1
ATOM 5882 C CA . ASP B 1 329 ? 21.062 -12.055 -24.188 1 96.62 329 ASP B CA 1
ATOM 5883 C C . ASP B 1 329 ? 22.281 -12.953 -24.156 1 96.62 329 ASP B C 1
ATOM 5885 O O . ASP B 1 329 ? 23.297 -12.672 -24.797 1 96.62 329 ASP B O 1
ATOM 5889 N N . ASP B 1 330 ? 22.188 -13.961 -23.391 1 96.25 330 ASP B N 1
ATOM 5890 C CA . ASP B 1 330 ? 23.297 -14.906 -23.344 1 96.25 330 ASP B CA 1
ATOM 5891 C C . ASP B 1 330 ? 23.5 -15.602 -24.688 1 96.25 330 ASP B C 1
ATOM 5893 O O . ASP B 1 330 ? 24.641 -15.836 -25.109 1 96.25 330 ASP B O 1
ATOM 5897 N N . MET B 1 331 ? 22.438 -15.938 -25.375 1 95.88 331 MET B N 1
ATOM 5898 C CA . MET B 1 331 ? 22.438 -16.594 -26.672 1 95.88 331 MET B CA 1
ATOM 5899 C C . MET B 1 331 ? 23.109 -15.727 -27.719 1 95.88 331 MET B C 1
ATOM 5901 O O . MET B 1 331 ? 23.938 -16.219 -28.5 1 95.88 331 MET B O 1
ATOM 5905 N N . LEU B 1 332 ? 22.703 -14.477 -27.703 1 95.44 332 LEU B N 1
ATOM 5906 C CA . LEU B 1 332 ? 22.984 -13.656 -28.891 1 95.44 332 LEU B CA 1
ATOM 5907 C C . LEU B 1 332 ? 24.078 -12.633 -28.594 1 95.44 332 LEU B C 1
ATOM 5909 O O . LEU B 1 332 ? 24.641 -12.039 -29.516 1 95.44 332 LEU B O 1
ATOM 5913 N N . ASN B 1 333 ? 24.344 -12.383 -27.391 1 93.62 333 ASN B N 1
ATOM 5914 C CA . ASN B 1 333 ? 25.422 -11.5 -26.953 1 93.62 333 ASN B CA 1
ATOM 5915 C C . ASN B 1 333 ? 26.281 -12.164 -25.875 1 93.62 333 ASN B C 1
ATOM 5917 O O . ASN B 1 333 ? 26.359 -11.672 -24.75 1 93.62 333 ASN B O 1
ATOM 5921 N N . PRO B 1 334 ? 26.953 -13.18 -26.469 1 87.56 334 PRO B N 1
ATOM 5922 C CA . PRO B 1 334 ? 27.75 -13.914 -25.5 1 87.56 334 PRO B CA 1
ATOM 5923 C C . PRO B 1 334 ? 28.797 -13.031 -24.812 1 87.56 334 PRO B C 1
ATOM 5925 O O . PRO B 1 334 ? 29.422 -12.188 -25.469 1 87.56 334 PRO B O 1
ATOM 5928 N N . GLY B 1 335 ? 28.922 -12.953 -23.469 1 88.25 335 GLY B N 1
ATOM 5929 C CA . GLY B 1 335 ? 29.891 -12.156 -22.734 1 88.25 335 GLY B CA 1
ATOM 5930 C C . GLY B 1 335 ? 29.312 -10.891 -22.156 1 88.25 335 GLY B C 1
ATOM 5931 O O . GLY B 1 335 ? 30.016 -10.109 -21.5 1 88.25 335 GLY B O 1
ATOM 5932 N N . CYS B 1 336 ? 27.984 -10.648 -22.453 1 88.12 336 CYS B N 1
ATOM 5933 C CA . CYS B 1 336 ? 27.328 -9.445 -21.938 1 88.12 336 CYS B CA 1
ATOM 5934 C C . CYS B 1 336 ? 27.375 -9.406 -20.422 1 88.12 336 CYS B C 1
ATOM 5936 O O . CYS B 1 336 ? 27.172 -8.352 -19.812 1 88.12 336 CYS B O 1
ATOM 5938 N N . GLY B 1 337 ? 27.703 -10.492 -19.812 1 86.62 337 GLY B N 1
ATOM 5939 C CA . GLY B 1 337 ? 27.672 -10.555 -18.359 1 86.62 337 GLY B CA 1
ATOM 5940 C C . GLY B 1 337 ? 26.266 -10.406 -17.781 1 86.62 337 GLY B C 1
ATOM 5941 O O . GLY B 1 337 ? 26.109 -10.109 -16.594 1 86.62 337 GLY B O 1
ATOM 5942 N N . CYS B 1 338 ? 25.297 -10.672 -18.594 1 87.94 338 CYS B N 1
ATOM 5943 C CA . CYS B 1 338 ? 23.906 -10.531 -18.172 1 87.94 338 CYS B CA 1
ATOM 5944 C C . CYS B 1 338 ? 23.484 -11.719 -17.312 1 87.94 338 CYS B C 1
ATOM 5946 O O . CYS B 1 338 ? 23.734 -12.867 -17.672 1 87.94 338 CYS B O 1
ATOM 5948 N N . SER B 1 339 ? 23.078 -11.438 -16.047 1 90.81 339 SER B N 1
ATOM 5949 C CA . SER B 1 339 ? 22.578 -12.461 -15.133 1 90.81 339 SER B CA 1
ATOM 5950 C C . SER B 1 339 ? 21.344 -11.984 -14.375 1 90.81 339 SER B C 1
ATOM 5952 O O . SER B 1 339 ? 21.047 -10.789 -14.367 1 90.81 339 SER B O 1
ATOM 5954 N N . MET B 1 340 ? 20.688 -12.906 -13.812 1 91.44 340 MET B N 1
ATOM 5955 C CA . MET B 1 340 ? 19.484 -12.594 -13.047 1 91.44 340 MET B CA 1
ATOM 5956 C C . MET B 1 340 ? 19.844 -12 -11.688 1 91.44 340 MET B C 1
ATOM 5958 O O . MET B 1 340 ? 20.766 -12.469 -11.023 1 91.44 340 MET B O 1
ATOM 5962 N N . ASP B 1 341 ? 19.172 -10.836 -11.344 1 90.56 341 ASP B N 1
ATOM 5963 C CA . ASP B 1 341 ? 19.172 -10.312 -9.984 1 90.56 341 ASP B CA 1
ATOM 5964 C C . ASP B 1 341 ? 17.875 -10.648 -9.258 1 90.56 341 ASP B C 1
ATOM 5966 O O . ASP B 1 341 ? 16.953 -9.836 -9.219 1 90.56 341 ASP B O 1
ATOM 5970 N N . PHE B 1 342 ? 17.891 -11.789 -8.609 1 93.38 342 PHE B N 1
ATOM 5971 C CA . PHE B 1 342 ? 16.672 -12.266 -7.957 1 93.38 342 PHE B CA 1
ATOM 5972 C C . PHE B 1 342 ? 16.406 -11.469 -6.684 1 93.38 342 PHE B C 1
ATOM 5974 O O . PHE B 1 342 ? 15.258 -11.391 -6.234 1 93.38 342 PHE B O 1
ATOM 5981 N N . LEU B 1 343 ? 17.406 -10.836 -6.098 1 94.69 343 LEU B N 1
ATOM 5982 C CA . LEU B 1 343 ? 17.297 -10.219 -4.777 1 94.69 343 LEU B CA 1
ATOM 5983 C C . LEU B 1 343 ? 16.5 -8.922 -4.852 1 94.69 343 LEU B C 1
ATOM 5985 O O . LEU B 1 343 ? 15.891 -8.508 -3.863 1 94.69 343 LEU B O 1
ATOM 5989 N N . SER B 1 344 ? 16.484 -8.273 -5.996 1 96.25 344 SER B N 1
ATOM 5990 C CA . SER B 1 344 ? 15.742 -7.023 -6.113 1 96.25 344 SER B CA 1
ATOM 5991 C C . SER B 1 344 ? 14.398 -7.238 -6.805 1 96.25 344 SER B C 1
ATOM 5993 O O . SER B 1 344 ? 13.711 -6.277 -7.152 1 96.25 344 SER B O 1
ATOM 5995 N N . ALA B 1 345 ? 14 -8.508 -7.09 1 96.62 345 ALA B N 1
ATOM 5996 C CA . ALA B 1 345 ? 12.719 -8.828 -7.699 1 96.62 345 ALA B CA 1
ATOM 5997 C C . ALA B 1 345 ? 11.617 -8.93 -6.648 1 96.62 345 ALA B C 1
ATOM 5999 O O . ALA B 1 345 ? 11.656 -9.812 -5.785 1 96.62 345 ALA B O 1
ATOM 6000 N N . PRO B 1 346 ? 10.641 -7.996 -6.707 1 98.12 346 PRO B N 1
ATOM 6001 C CA . PRO B 1 346 ? 9.555 -8.07 -5.719 1 98.12 346 PRO B CA 1
ATOM 6002 C C . PRO B 1 346 ? 8.492 -9.102 -6.09 1 98.12 346 PRO B C 1
ATOM 6004 O O . PRO B 1 346 ? 8.352 -9.461 -7.262 1 98.12 346 PRO B O 1
ATOM 6007 N N . MET B 1 347 ? 7.801 -9.594 -5.113 1 97.12 347 MET B N 1
ATOM 6008 C CA . MET B 1 347 ? 6.668 -10.5 -5.258 1 97.12 347 MET B CA 1
ATOM 6009 C C . MET B 1 347 ? 5.512 -10.078 -4.359 1 97.12 347 MET B C 1
ATOM 6011 O O . MET B 1 347 ? 5.723 -9.43 -3.334 1 97.12 347 MET B O 1
ATOM 6015 N N . ALA B 1 348 ? 4.371 -10.438 -4.781 1 98.19 348 ALA B N 1
ATOM 6016 C CA . ALA B 1 348 ? 3.209 -10.078 -3.973 1 98.19 348 ALA B CA 1
ATOM 6017 C C . ALA B 1 348 ? 2.213 -11.234 -3.9 1 98.19 348 ALA B C 1
ATOM 6019 O O . ALA B 1 348 ? 2.143 -12.062 -4.812 1 98.19 348 ALA B O 1
ATOM 6020 N N . ILE B 1 349 ? 1.558 -11.414 -2.809 1 98.62 349 ILE B N 1
ATOM 6021 C CA . ILE B 1 349 ? 0.362 -12.227 -2.615 1 98.62 349 ILE B CA 1
ATOM 6022 C C . ILE B 1 349 ? -0.854 -11.32 -2.438 1 98.62 349 ILE B C 1
ATOM 6024 O O . ILE B 1 349 ? -0.873 -10.461 -1.553 1 98.62 349 ILE B O 1
ATOM 6028 N N . PHE B 1 350 ? -1.921 -11.5 -3.207 1 98.5 350 PHE B N 1
ATOM 6029 C CA . PHE B 1 350 ? -2.975 -10.5 -3.385 1 98.5 350 PHE B CA 1
ATOM 6030 C C . PHE B 1 350 ? -4.156 -10.797 -2.469 1 98.5 350 PHE B C 1
ATOM 6032 O O . PHE B 1 350 ? -5.312 -10.648 -2.871 1 98.5 350 PHE B O 1
ATOM 6039 N N . THR B 1 351 ? -3.834 -11.258 -1.287 1 98.31 351 THR B N 1
ATOM 6040 C CA . THR B 1 351 ? -4.812 -11.156 -0.211 1 98.31 351 THR B CA 1
ATOM 6041 C C . THR B 1 351 ? -5.008 -9.703 0.21 1 98.31 351 THR B C 1
ATOM 6043 O O . THR B 1 351 ? -4.359 -8.805 -0.326 1 98.31 351 THR B O 1
ATOM 6046 N N . ASP B 1 352 ? -6.004 -9.398 1.08 1 97.31 352 ASP B N 1
ATOM 6047 C CA . ASP B 1 352 ? -6.117 -8.141 1.82 1 97.31 352 ASP B CA 1
ATOM 6048 C C . ASP B 1 352 ? -6.156 -8.398 3.326 1 97.31 352 ASP B C 1
ATOM 6050 O O . ASP B 1 352 ? -7.145 -8.914 3.846 1 97.31 352 ASP B O 1
ATOM 6054 N N . PRO B 1 353 ? -4.996 -8.031 4.086 1 98.31 353 PRO B N 1
ATOM 6055 C CA . PRO B 1 353 ? -3.826 -7.273 3.633 1 98.31 353 PRO B CA 1
ATOM 6056 C C . PRO B 1 353 ? -2.979 -8.047 2.625 1 98.31 353 PRO B C 1
ATOM 6058 O O . PRO B 1 353 ? -2.881 -9.273 2.711 1 98.31 353 PRO B O 1
ATOM 6061 N N . GLU B 1 354 ? -2.41 -7.277 1.63 1 98.75 354 GLU B N 1
ATOM 6062 C CA . GLU B 1 354 ? -1.511 -7.844 0.63 1 98.75 354 GLU B CA 1
ATOM 6063 C C . GLU B 1 354 ? -0.139 -8.141 1.229 1 98.75 354 GLU B C 1
ATOM 6065 O O . GLU B 1 354 ? 0.37 -7.371 2.045 1 98.75 354 GLU B O 1
ATOM 6070 N N . VAL B 1 355 ? 0.445 -9.25 0.817 1 98.81 355 VAL B N 1
ATOM 6071 C CA . VAL B 1 355 ? 1.824 -9.547 1.19 1 98.81 355 VAL B CA 1
ATOM 6072 C C . VAL B 1 355 ? 2.773 -9.039 0.105 1 98.81 355 VAL B C 1
ATOM 6074 O O . VAL B 1 355 ? 2.531 -9.258 -1.086 1 98.81 355 VAL B O 1
ATOM 6077 N N . GLY B 1 356 ? 3.721 -8.242 0.471 1 98.69 356 GLY B N 1
ATOM 6078 C CA . GLY B 1 356 ? 4.828 -7.848 -0.38 1 98.69 356 GLY B CA 1
ATOM 6079 C C . GLY B 1 356 ? 6.18 -8.281 0.16 1 98.69 356 GLY B C 1
ATOM 6080 O O . GLY B 1 356 ? 6.43 -8.195 1.364 1 98.69 356 GLY B O 1
ATOM 6081 N N . MET B 1 357 ? 7.039 -8.781 -0.723 1 98.62 357 MET B N 1
ATOM 6082 C CA . MET B 1 357 ? 8.344 -9.266 -0.292 1 98.62 357 MET B CA 1
ATOM 6083 C C . MET B 1 357 ? 9.422 -8.906 -1.308 1 98.62 357 MET B C 1
ATOM 6085 O O . MET B 1 357 ? 9.188 -8.969 -2.516 1 98.62 357 MET B O 1
ATOM 6089 N N . VAL B 1 358 ? 10.555 -8.617 -0.814 1 98.75 358 VAL B N 1
ATOM 6090 C CA . VAL B 1 358 ? 11.727 -8.391 -1.658 1 98.75 358 VAL B CA 1
ATOM 6091 C C . VAL B 1 358 ? 13 -8.562 -0.835 1 98.75 358 VAL B C 1
ATOM 6093 O O . VAL B 1 358 ? 13.016 -8.258 0.361 1 98.75 358 VAL B O 1
ATOM 6096 N N . GLY B 1 359 ? 14.031 -9.109 -1.437 1 98.5 359 GLY B N 1
ATOM 6097 C CA . GLY B 1 359 ? 15.328 -9.25 -0.793 1 98.5 359 GLY B CA 1
ATOM 6098 C C . GLY B 1 359 ? 15.422 -10.461 0.111 1 98.5 359 GLY B C 1
ATOM 6099 O O . GLY B 1 359 ? 14.664 -11.422 -0.054 1 98.5 359 GLY B O 1
ATOM 6100 N N . HIS B 1 360 ? 16.391 -10.461 1.021 1 98.5 360 HIS B N 1
ATOM 6101 C CA . HIS B 1 360 ? 16.641 -11.586 1.906 1 98.5 360 HIS B CA 1
ATOM 6102 C C . HIS B 1 360 ? 15.609 -11.664 3.021 1 98.5 360 HIS B C 1
ATOM 6104 O O . HIS B 1 360 ? 15.188 -10.641 3.553 1 98.5 360 HIS B O 1
ATOM 6110 N N . THR B 1 361 ? 15.156 -12.867 3.303 1 98.25 361 THR B N 1
ATOM 6111 C CA . THR B 1 361 ? 14.57 -13.117 4.613 1 98.25 361 THR B CA 1
ATOM 6112 C C . THR B 1 361 ? 15.625 -13.023 5.707 1 98.25 361 THR B C 1
ATOM 6114 O O . THR B 1 361 ? 16.828 -12.961 5.414 1 98.25 361 THR B O 1
ATOM 6117 N N . GLU B 1 362 ? 15.117 -12.938 6.957 1 98.56 362 GLU B N 1
ATOM 6118 C CA . GLU B 1 362 ? 16.062 -12.922 8.07 1 98.56 362 GLU B CA 1
ATOM 6119 C C . GLU B 1 362 ? 17 -14.125 8.016 1 98.56 362 GLU B C 1
ATOM 6121 O O . GLU B 1 362 ? 18.219 -13.969 8.062 1 98.56 362 GLU B O 1
ATOM 6126 N N . GLU B 1 363 ? 16.5 -15.305 7.863 1 97.88 363 GLU B N 1
ATOM 6127 C CA . GLU B 1 363 ? 17.281 -16.531 7.801 1 97.88 363 GLU B CA 1
ATOM 6128 C C . GLU B 1 363 ? 18.141 -16.578 6.547 1 97.88 363 GLU B C 1
ATOM 6130 O O . GLU B 1 363 ? 19.297 -17.031 6.59 1 97.88 363 GLU B O 1
ATOM 6135 N N . GLY B 1 364 ? 17.547 -16.141 5.434 1 97.56 364 GLY B N 1
ATOM 6136 C CA . GLY B 1 364 ? 18.297 -16.109 4.195 1 97.56 364 GLY B CA 1
ATOM 6137 C C . GLY B 1 364 ? 19.516 -15.188 4.27 1 97.56 364 GLY B C 1
ATOM 6138 O O . GLY B 1 364 ? 20.578 -15.508 3.729 1 97.56 364 GLY B O 1
ATOM 6139 N N . ALA B 1 365 ? 19.391 -14.047 4.957 1 98.44 365 ALA B N 1
ATOM 6140 C CA . ALA B 1 365 ? 20.484 -13.102 5.117 1 98.44 365 ALA B CA 1
ATOM 6141 C C . ALA B 1 365 ? 21.594 -13.688 5.984 1 98.44 365 ALA B C 1
ATOM 6143 O O . ALA B 1 365 ? 22.781 -13.547 5.668 1 98.44 365 ALA B O 1
ATOM 6144 N N . LYS B 1 366 ? 21.219 -14.297 7.031 1 98.25 366 LYS B N 1
ATOM 6145 C CA . LYS B 1 366 ? 22.203 -14.961 7.891 1 98.25 366 LYS B CA 1
ATOM 6146 C C . LYS B 1 366 ? 22.953 -16.047 7.129 1 98.25 366 LYS B C 1
ATOM 6148 O O . LYS B 1 366 ? 24.188 -16.125 7.223 1 98.25 366 LYS B O 1
ATOM 6153 N N . ALA B 1 367 ? 22.219 -16.875 6.395 1 98 367 ALA B N 1
ATOM 6154 C CA . ALA B 1 367 ? 22.828 -17.938 5.598 1 98 367 ALA B CA 1
ATOM 6155 C C . ALA B 1 367 ? 23.797 -17.375 4.562 1 98 367 ALA B C 1
ATOM 6157 O O . ALA B 1 367 ? 24.781 -18.016 4.207 1 98 367 ALA B O 1
ATOM 6158 N N . ALA B 1 368 ? 23.516 -16.188 4.074 1 97.12 368 ALA B N 1
ATOM 6159 C CA . ALA B 1 368 ? 24.359 -15.523 3.078 1 97.12 368 ALA B CA 1
ATOM 6160 C C . ALA B 1 368 ? 25.594 -14.891 3.73 1 97.12 368 ALA B C 1
ATOM 6162 O O . ALA B 1 368 ? 26.438 -14.32 3.045 1 97.12 368 ALA B O 1
ATOM 6163 N N . GLY B 1 369 ? 25.688 -14.867 5.129 1 97.81 369 GLY B N 1
ATOM 6164 C CA . GLY B 1 369 ? 26.906 -14.445 5.816 1 97.81 369 GLY B CA 1
ATOM 6165 C C . GLY B 1 369 ? 26.781 -13.07 6.453 1 97.81 369 GLY B C 1
ATOM 6166 O O . GLY B 1 369 ? 27.75 -12.547 6.992 1 97.81 369 GLY B O 1
ATOM 6167 N N . PHE B 1 370 ? 25.609 -12.5 6.438 1 98.19 370 PHE B N 1
ATOM 6168 C CA . PHE B 1 370 ? 25.438 -11.18 7.027 1 98.19 370 PHE B CA 1
ATOM 6169 C C . PHE B 1 370 ? 25.219 -11.281 8.531 1 98.19 370 PHE B C 1
ATOM 6171 O O . PHE B 1 370 ? 24.641 -12.266 9.016 1 98.19 370 PHE B O 1
ATOM 6178 N N . ASP B 1 371 ? 25.734 -10.258 9.328 1 98.5 371 ASP B N 1
ATOM 6179 C CA . ASP B 1 371 ? 25.25 -9.992 10.68 1 98.5 371 ASP B CA 1
ATOM 6180 C C . ASP B 1 371 ? 23.969 -9.156 10.648 1 98.5 371 ASP B C 1
ATOM 6182 O O . ASP B 1 371 ? 24 -7.977 10.289 1 98.5 371 ASP B O 1
ATOM 6186 N N . VAL B 1 372 ? 22.875 -9.734 11.086 1 98.31 372 VAL B N 1
ATOM 6187 C CA . VAL B 1 372 ? 21.562 -9.219 10.727 1 98.31 372 VAL B CA 1
ATOM 6188 C C . VAL B 1 372 ? 20.938 -8.516 11.93 1 98.31 372 VAL B C 1
ATOM 6190 O O . VAL B 1 372 ? 21.078 -8.977 13.07 1 98.31 372 VAL B O 1
ATOM 6193 N N . VAL B 1 373 ? 20.312 -7.383 11.711 1 98.62 373 VAL B N 1
ATOM 6194 C CA . VAL B 1 373 ? 19.391 -6.727 12.625 1 98.62 373 VAL B CA 1
ATOM 6195 C C . VAL B 1 373 ? 18.031 -6.574 11.953 1 98.62 373 VAL B C 1
ATOM 6197 O O . VAL B 1 373 ? 17.938 -6.43 10.734 1 98.62 373 VAL B O 1
ATOM 6200 N N . VAL B 1 374 ? 16.969 -6.707 12.766 1 98.62 374 VAL B N 1
ATOM 6201 C CA . VAL B 1 374 ? 15.617 -6.691 12.211 1 98.62 374 VAL B CA 1
ATOM 6202 C C . VAL B 1 374 ? 14.75 -5.703 12.984 1 98.62 374 VAL B C 1
ATOM 6204 O O . VAL B 1 374 ? 15 -5.445 14.172 1 98.62 374 VAL B O 1
ATOM 6207 N N . ASN B 1 375 ? 13.836 -5.055 12.305 1 98.62 375 ASN B N 1
ATOM 6208 C CA . ASN B 1 375 ? 12.742 -4.305 12.906 1 98.62 375 ASN B CA 1
ATOM 6209 C C . ASN B 1 375 ? 11.391 -4.723 12.344 1 98.62 375 ASN B C 1
ATOM 6211 O O . ASN B 1 375 ? 11.266 -4.965 11.141 1 98.62 375 ASN B O 1
ATOM 6215 N N . VAL B 1 376 ? 10.398 -4.949 13.188 1 98.62 376 VAL B N 1
ATOM 6216 C CA . VAL B 1 376 ? 9.023 -5.266 12.812 1 98.62 376 VAL B CA 1
ATOM 6217 C C . VAL B 1 376 ? 8.078 -4.195 13.359 1 98.62 376 VAL B C 1
ATOM 6219 O O . VAL B 1 376 ? 8.102 -3.889 14.555 1 98.62 376 VAL B O 1
ATOM 6222 N N . MET B 1 377 ? 7.312 -3.639 12.492 1 98.12 377 MET B N 1
ATOM 6223 C CA . MET B 1 377 ? 6.398 -2.566 12.875 1 98.12 377 MET B CA 1
ATOM 6224 C C . MET B 1 377 ? 4.957 -2.93 12.539 1 98.12 377 MET B C 1
ATOM 6226 O O . MET B 1 377 ? 4.672 -3.377 11.422 1 98.12 377 MET B O 1
ATOM 6230 N N . PRO B 1 378 ? 3.986 -2.732 13.516 1 98.06 378 PRO B N 1
ATOM 6231 C CA . PRO B 1 378 ? 2.578 -2.932 13.172 1 98.06 378 PRO B CA 1
ATOM 6232 C C . PRO B 1 378 ? 2.059 -1.881 12.188 1 98.06 378 PRO B C 1
ATOM 6234 O O . PRO B 1 378 ? 2.426 -0.708 12.289 1 98.06 378 PRO B O 1
ATOM 6237 N N . VAL B 1 379 ? 1.278 -2.357 11.273 1 98.44 379 VAL B N 1
ATOM 6238 C CA . VAL B 1 379 ? 0.683 -1.464 10.281 1 98.44 379 VAL B CA 1
ATOM 6239 C C . VAL B 1 379 ? -0.174 -0.413 10.984 1 98.44 379 VAL B C 1
ATOM 6241 O O . VAL B 1 379 ? -0.307 0.713 10.5 1 98.44 379 VAL B O 1
ATOM 6244 N N . ALA B 1 380 ? -0.637 -0.681 12.172 1 97.12 380 ALA B N 1
ATOM 6245 C CA . ALA B 1 380 ? -1.476 0.219 12.961 1 97.12 380 ALA B CA 1
ATOM 6246 C C . ALA B 1 380 ? -0.702 1.469 13.375 1 97.12 380 ALA B C 1
ATOM 6248 O O . ALA B 1 380 ? -1.296 2.459 13.805 1 97.12 380 ALA B O 1
ATOM 6249 N N . ALA B 1 381 ? 0.605 1.473 13.219 1 96.19 381 ALA B N 1
ATOM 6250 C CA . ALA B 1 381 ? 1.42 2.646 13.523 1 96.19 381 ALA B CA 1
ATOM 6251 C C . ALA B 1 381 ? 1.35 3.672 12.398 1 96.19 381 ALA B C 1
ATOM 6253 O O . ALA B 1 381 ? 1.746 4.824 12.57 1 96.19 381 ALA B O 1
ATOM 6254 N N . ILE B 1 382 ? 0.833 3.266 11.227 1 96.44 382 ILE B N 1
ATOM 6255 C CA . ILE B 1 382 ? 0.722 4.145 10.07 1 96.44 382 ILE B CA 1
ATOM 6256 C C . ILE B 1 382 ? -0.545 4.988 10.18 1 96.44 382 ILE B C 1
ATOM 6258 O O . ILE B 1 382 ? -1.654 4.453 10.234 1 96.44 382 ILE B O 1
ATOM 6262 N N . PRO B 1 383 ? -0.48 6.293 10.172 1 95.88 383 PRO B N 1
ATOM 6263 C CA . PRO B 1 383 ? -1.676 7.129 10.297 1 95.88 383 PRO B CA 1
ATOM 6264 C C . PRO B 1 383 ? -2.719 6.828 9.219 1 95.88 383 PRO B C 1
ATOM 6266 O O . PRO B 1 383 ? -3.914 6.746 9.523 1 95.88 383 PRO B O 1
ATOM 6269 N N . LYS B 1 384 ? -2.277 6.633 7.961 1 96.88 384 LYS B N 1
ATOM 6270 C CA . LYS B 1 384 ? -3.205 6.359 6.871 1 96.88 384 LYS B CA 1
ATOM 6271 C C . LYS B 1 384 ? -4.016 5.094 7.141 1 96.88 384 LYS B C 1
ATOM 6273 O O . LYS B 1 384 ? -5.164 4.98 6.699 1 96.88 384 LYS B O 1
ATOM 6278 N N . ALA B 1 385 ? -3.414 4.129 7.895 1 97.38 385 ALA B N 1
ATOM 6279 C CA . ALA B 1 385 ? -4.125 2.895 8.219 1 97.38 385 ALA B CA 1
ATOM 6280 C C . ALA B 1 385 ? -5.391 3.186 9.023 1 97.38 385 ALA B C 1
ATOM 6282 O O . ALA B 1 385 ? -6.41 2.516 8.852 1 97.38 385 ALA B O 1
ATOM 6283 N N . HIS B 1 386 ? -5.363 4.188 9.828 1 96.25 386 HIS B N 1
ATOM 6284 C CA . HIS B 1 386 ? -6.535 4.574 10.609 1 96.25 386 HIS B CA 1
ATOM 6285 C C . HIS B 1 386 ? -7.535 5.34 9.75 1 96.25 386 HIS B C 1
ATOM 6287 O O . HIS B 1 386 ? -8.75 5.223 9.945 1 96.25 386 HIS B O 1
ATOM 6293 N N . VAL B 1 387 ? -7.043 6.113 8.82 1 95.62 387 VAL B N 1
ATOM 6294 C CA . VAL B 1 387 ? -7.887 6.867 7.898 1 95.62 387 VAL B CA 1
ATOM 6295 C C . VAL B 1 387 ? -8.734 5.906 7.07 1 95.62 387 VAL B C 1
ATOM 6297 O O . VAL B 1 387 ? -9.938 6.121 6.891 1 95.62 387 VAL B O 1
ATOM 6300 N N . THR B 1 388 ? -8.125 4.785 6.559 1 94.94 388 THR B N 1
ATOM 6301 C CA . THR B 1 388 ? -8.805 3.854 5.664 1 94.94 388 THR B CA 1
ATOM 6302 C C . THR B 1 388 ? -9.516 2.76 6.457 1 94.94 388 THR B C 1
ATOM 6304 O O . THR B 1 388 ? -10.398 2.08 5.93 1 94.94 388 THR B O 1
ATOM 6307 N N . GLY B 1 389 ? -9.07 2.562 7.715 1 95 389 GLY B N 1
ATOM 6308 C CA . GLY B 1 389 ? -9.602 1.461 8.5 1 95 389 GLY B CA 1
ATOM 6309 C C . GLY B 1 389 ? -8.859 0.157 8.281 1 95 389 GLY B C 1
ATOM 6310 O O . GLY B 1 389 ? -9.258 -0.889 8.789 1 95 389 GLY B O 1
ATOM 6311 N N . HIS B 1 390 ? -7.805 0.167 7.516 1 96.94 390 HIS B N 1
ATOM 6312 C CA . HIS B 1 390 ? -7.012 -1.02 7.223 1 96.94 390 HIS B CA 1
ATOM 6313 C C . HIS B 1 390 ? -5.77 -1.084 8.102 1 96.94 390 HIS B C 1
ATOM 6315 O O . HIS B 1 390 ? -4.648 -0.909 7.621 1 96.94 390 HIS B O 1
ATOM 6321 N N . THR B 1 391 ? -5.941 -1.479 9.344 1 97.5 391 THR B N 1
ATOM 6322 C CA . THR B 1 391 ? -4.879 -1.377 10.336 1 97.5 391 THR B CA 1
ATOM 6323 C C . THR B 1 391 ? -4.176 -2.719 10.516 1 97.5 391 THR B C 1
ATOM 6325 O O . THR B 1 391 ? -3.146 -2.803 11.188 1 97.5 391 THR B O 1
ATOM 6328 N N . ALA B 1 392 ? -4.656 -3.793 9.828 1 98.19 392 ALA B N 1
ATOM 6329 C CA . ALA B 1 392 ? -4.086 -5.125 10.008 1 98.19 392 ALA B CA 1
ATOM 6330 C C . ALA B 1 392 ? -2.752 -5.254 9.281 1 98.19 392 ALA B C 1
ATOM 6332 O O . ALA B 1 392 ? -2.584 -4.723 8.18 1 98.19 392 ALA B O 1
ATOM 6333 N N . GLY B 1 393 ? -1.826 -5.949 9.93 1 98.69 393 GLY B N 1
ATOM 6334 C CA . GLY B 1 393 ? -0.602 -6.332 9.242 1 98.69 393 GLY B CA 1
ATOM 6335 C C . GLY B 1 393 ? 0.651 -5.832 9.938 1 98.69 393 GLY B C 1
ATOM 6336 O O . GLY B 1 393 ? 0.587 -5.336 11.062 1 98.69 393 GLY B O 1
ATOM 6337 N N . VAL B 1 394 ? 1.784 -6.035 9.25 1 98.81 394 VAL B N 1
ATOM 6338 C CA . VAL B 1 394 ? 3.098 -5.664 9.766 1 98.81 394 VAL B CA 1
ATOM 6339 C C . VAL B 1 394 ? 4.035 -5.336 8.609 1 98.81 394 VAL B C 1
ATOM 6341 O O . VAL B 1 394 ? 3.768 -5.707 7.461 1 98.81 394 VAL B O 1
ATOM 6344 N N . ILE B 1 395 ? 5.02 -4.621 8.898 1 98.88 395 ILE B N 1
ATOM 6345 C CA . ILE B 1 395 ? 6.172 -4.418 8.031 1 98.88 395 ILE B CA 1
ATOM 6346 C C . ILE B 1 395 ? 7.445 -4.875 8.742 1 98.88 395 ILE B C 1
ATOM 6348 O O . ILE B 1 395 ? 7.703 -4.477 9.883 1 98.88 395 ILE B O 1
ATOM 6352 N N . LYS B 1 396 ? 8.18 -5.754 8.172 1 98.88 396 LYS B N 1
ATOM 6353 C CA . LYS B 1 396 ? 9.445 -6.273 8.68 1 98.88 396 LYS B CA 1
ATOM 6354 C C . LYS B 1 396 ? 10.602 -5.914 7.754 1 98.88 396 LYS B C 1
ATOM 6356 O O . LYS B 1 396 ? 10.539 -6.156 6.547 1 98.88 396 LYS B O 1
ATOM 6361 N N . MET B 1 397 ? 11.648 -5.344 8.32 1 98.94 397 MET B N 1
ATOM 6362 C CA . MET B 1 397 ? 12.852 -5.016 7.559 1 98.94 397 MET B CA 1
ATOM 6363 C C . MET B 1 397 ? 14.055 -5.785 8.094 1 98.94 397 MET B C 1
ATOM 6365 O O . MET B 1 397 ? 14.195 -5.965 9.305 1 98.94 397 MET B O 1
ATOM 6369 N N . VAL B 1 398 ? 14.812 -6.293 7.211 1 98.94 398 VAL B N 1
ATOM 6370 C CA . VAL B 1 398 ? 16.078 -6.98 7.492 1 98.94 398 VAL B CA 1
ATOM 6371 C C . VAL B 1 398 ? 17.25 -6.125 7.016 1 98.94 398 VAL B C 1
ATOM 6373 O O . VAL B 1 398 ? 17.266 -5.664 5.871 1 98.94 398 VAL B O 1
ATOM 6376 N N . ALA B 1 399 ? 18.234 -5.887 7.863 1 98.88 399 ALA B N 1
ATOM 6377 C CA . ALA B 1 399 ? 19.359 -5.027 7.504 1 98.88 399 ALA B CA 1
ATOM 6378 C C . ALA B 1 399 ? 20.672 -5.613 7.996 1 98.88 399 ALA B C 1
ATOM 6380 O O . ALA B 1 399 ? 20.688 -6.461 8.891 1 98.88 399 ALA B O 1
ATOM 6381 N N . ASP B 1 400 ? 21.781 -5.234 7.297 1 98.75 400 ASP B N 1
ATOM 6382 C CA . ASP B 1 400 ? 23.125 -5.551 7.75 1 98.75 400 ASP B CA 1
ATOM 6383 C C . ASP B 1 400 ? 23.531 -4.684 8.945 1 98.75 400 ASP B C 1
ATOM 6385 O O . ASP B 1 400 ? 23.562 -3.453 8.836 1 98.75 400 ASP B O 1
ATOM 6389 N N . LYS B 1 401 ? 23.906 -5.336 10.047 1 98 401 LYS B N 1
ATOM 6390 C CA . LYS B 1 401 ? 24.203 -4.621 11.281 1 98 401 LYS B CA 1
ATOM 6391 C C . LYS B 1 401 ? 25.406 -3.697 11.102 1 98 401 LYS B C 1
ATOM 6393 O O . LYS B 1 401 ? 25.406 -2.561 11.578 1 98 401 LYS B O 1
ATOM 6398 N N . ALA B 1 402 ? 26.406 -4.043 10.445 1 97.5 402 ALA B N 1
ATOM 6399 C CA . ALA B 1 402 ? 27.672 -3.334 10.328 1 97.5 402 ALA B CA 1
ATOM 6400 C C . ALA B 1 402 ? 27.531 -2.1 9.445 1 97.5 402 ALA B C 1
ATOM 6402 O O . ALA B 1 402 ? 28.109 -1.05 9.727 1 97.5 402 ALA B O 1
ATOM 6403 N N . THR B 1 403 ? 26.719 -2.219 8.352 1 98 403 THR B N 1
ATOM 6404 C CA . THR B 1 403 ? 26.703 -1.169 7.336 1 98 403 THR B CA 1
ATOM 6405 C C . THR B 1 403 ? 25.375 -0.431 7.332 1 98 403 THR B C 1
ATOM 6407 O O . THR B 1 403 ? 25.266 0.658 6.766 1 98 403 THR B O 1
ATOM 6410 N N . GLY B 1 404 ? 24.312 -1.045 7.895 1 98.5 404 GLY B N 1
ATOM 6411 C CA . GLY B 1 404 ? 22.984 -0.484 7.82 1 98.5 404 GLY B CA 1
ATOM 6412 C C . GLY B 1 404 ? 22.297 -0.75 6.492 1 98.5 404 GLY B C 1
ATOM 6413 O O . GLY B 1 404 ? 21.172 -0.299 6.262 1 98.5 404 GLY B O 1
ATOM 6414 N N . ARG B 1 405 ? 22.953 -1.536 5.609 1 98.75 405 ARG B N 1
ATOM 6415 C CA . ARG B 1 405 ? 22.391 -1.827 4.297 1 98.75 405 ARG B CA 1
ATOM 6416 C C . ARG B 1 405 ? 21.078 -2.592 4.426 1 98.75 405 ARG B C 1
ATOM 6418 O O . ARG B 1 405 ? 20.984 -3.551 5.195 1 98.75 405 ARG B O 1
ATOM 6425 N N . LEU B 1 406 ? 20.047 -2.078 3.719 1 98.88 406 LEU B N 1
ATOM 6426 C CA . LEU B 1 406 ? 18.781 -2.789 3.656 1 98.88 406 LEU B CA 1
ATOM 6427 C C . LEU B 1 406 ? 18.906 -4.07 2.838 1 98.88 406 LEU B C 1
ATOM 6429 O O . LEU B 1 406 ? 19.312 -4.027 1.672 1 98.88 406 LEU B O 1
ATOM 6433 N N . LEU B 1 407 ? 18.609 -5.227 3.436 1 98.88 407 LEU B N 1
ATOM 6434 C CA . LEU B 1 407 ? 18.812 -6.512 2.777 1 98.88 407 LEU B CA 1
ATOM 6435 C C . LEU B 1 407 ? 17.484 -7.109 2.32 1 98.88 407 LEU B C 1
ATOM 6437 O O . LEU B 1 407 ? 17.453 -7.902 1.378 1 98.88 407 LEU B O 1
ATOM 6441 N N . GLY B 1 408 ? 16.406 -6.824 3.002 1 98.88 408 GLY B N 1
ATOM 6442 C CA . GLY B 1 408 ? 15.102 -7.352 2.646 1 98.88 408 GLY B CA 1
ATOM 6443 C C . GLY B 1 408 ? 13.953 -6.621 3.322 1 98.88 408 GLY B C 1
ATOM 6444 O O . GLY B 1 408 ? 14.125 -6.059 4.406 1 98.88 408 GLY B O 1
ATOM 6445 N N . VAL B 1 409 ? 12.828 -6.531 2.695 1 98.94 409 VAL B N 1
ATOM 6446 C CA . VAL B 1 409 ? 11.578 -6 3.23 1 98.94 409 VAL B CA 1
ATOM 6447 C C . VAL B 1 409 ? 10.445 -6.988 2.977 1 98.94 409 VAL B C 1
ATOM 6449 O O . VAL B 1 409 ? 10.266 -7.465 1.854 1 98.94 409 VAL B O 1
ATOM 6452 N N . HIS B 1 410 ? 9.719 -7.32 3.996 1 98.88 410 HIS B N 1
ATOM 6453 C CA . HIS B 1 410 ? 8.57 -8.219 3.979 1 98.88 410 HIS B CA 1
ATOM 6454 C C . HIS B 1 410 ? 7.383 -7.609 4.711 1 98.88 410 HIS B C 1
ATOM 6456 O O . HIS B 1 410 ? 7.496 -7.234 5.879 1 98.88 410 HIS B O 1
ATOM 6462 N N . LEU B 1 411 ? 6.273 -7.527 3.994 1 98.94 411 LEU B N 1
ATOM 6463 C CA . LEU B 1 411 ? 5.176 -6.809 4.637 1 98.94 411 LEU B CA 1
ATOM 6464 C C . LEU B 1 411 ? 3.842 -7.488 4.348 1 98.94 411 LEU B C 1
ATOM 6466 O O . LEU B 1 411 ? 3.727 -8.266 3.396 1 98.94 411 LEU B O 1
ATOM 6470 N N . ALA B 1 412 ? 2.877 -7.418 5.203 1 98.81 412 ALA B N 1
ATOM 6471 C CA . ALA B 1 412 ? 1.435 -7.586 5.039 1 98.81 412 ALA B CA 1
ATOM 6472 C C . ALA B 1 412 ? 0.694 -6.285 5.344 1 98.81 412 ALA B C 1
ATOM 6474 O O . ALA B 1 412 ? 0.671 -5.828 6.488 1 98.81 412 ALA B O 1
ATOM 6475 N N . CYS B 1 413 ? 0.223 -5.629 4.297 1 98.19 413 CYS B N 1
ATOM 6476 C CA . CYS B 1 413 ? -0.43 -4.336 4.484 1 98.19 413 CYS B CA 1
ATOM 6477 C C . CYS B 1 413 ? -1.359 -4.023 3.316 1 98.19 413 CYS B C 1
ATOM 6479 O O . CYS B 1 413 ? -1.198 -4.566 2.225 1 98.19 413 CYS B O 1
ATOM 6481 N N . HIS B 1 414 ? -2.404 -3.191 3.662 1 97.69 414 HIS B N 1
ATOM 6482 C CA . HIS B 1 414 ? -3.262 -2.695 2.592 1 97.69 414 HIS B CA 1
ATOM 6483 C C . HIS B 1 414 ? -2.445 -1.984 1.517 1 97.69 414 HIS B C 1
ATOM 6485 O O . HIS B 1 414 ? -1.62 -1.122 1.827 1 97.69 414 HIS B O 1
ATOM 6491 N N . ARG B 1 415 ? -2.508 -2.414 0.217 1 97.69 415 ARG B N 1
ATOM 6492 C CA . ARG B 1 415 ? -1.812 -1.871 -0.946 1 97.69 415 ARG B CA 1
ATOM 6493 C C . ARG B 1 415 ? -0.352 -2.309 -0.964 1 97.69 415 ARG B C 1
ATOM 6495 O O . ARG B 1 415 ? 0.493 -1.645 -1.568 1 97.69 415 ARG B O 1
ATOM 6502 N N . GLY B 1 416 ? -0.086 -3.443 -0.318 1 98.56 416 GLY B N 1
ATOM 6503 C CA . GLY B 1 416 ? 1.277 -3.932 -0.18 1 98.56 416 GLY B CA 1
ATOM 6504 C C . GLY B 1 416 ? 1.942 -4.227 -1.511 1 98.56 416 GLY B C 1
ATOM 65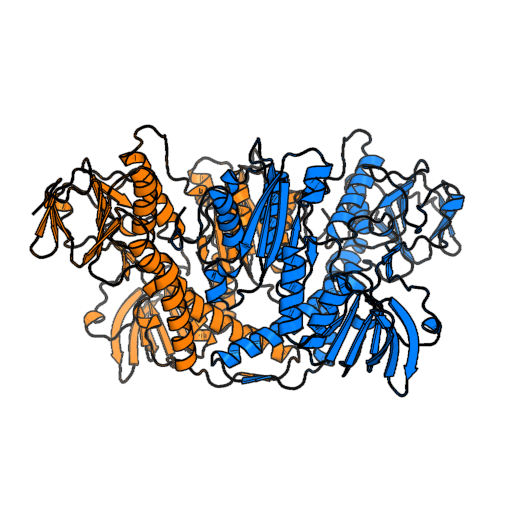05 O O . GLY B 1 416 ? 3.158 -4.078 -1.65 1 98.56 416 GLY B O 1
ATOM 6506 N N . ALA B 1 417 ? 1.156 -4.609 -2.541 1 98.19 417 ALA B N 1
ATOM 6507 C CA . ALA B 1 417 ? 1.688 -4.977 -3.852 1 98.19 417 ALA B CA 1
ATOM 6508 C C . ALA B 1 417 ? 2.307 -3.771 -4.551 1 98.19 417 ALA B C 1
ATOM 6510 O O . ALA B 1 417 ? 3.271 -3.914 -5.309 1 98.19 417 ALA B O 1
ATOM 6511 N N . ASP B 1 418 ? 1.801 -2.58 -4.246 1 98.31 418 ASP B N 1
ATOM 6512 C CA . ASP B 1 418 ? 2.352 -1.353 -4.812 1 98.31 418 ASP B CA 1
ATOM 6513 C C . ASP B 1 418 ? 3.488 -0.812 -3.947 1 98.31 418 ASP B C 1
ATOM 6515 O O . ASP B 1 418 ? 4.512 -0.363 -4.469 1 98.31 418 ASP B O 1
ATOM 6519 N N . ILE B 1 419 ? 3.34 -0.935 -2.631 1 98.56 419 ILE B N 1
ATOM 6520 C CA . ILE B 1 419 ? 4.27 -0.351 -1.67 1 98.56 419 ILE B CA 1
ATOM 6521 C C . ILE B 1 419 ? 5.617 -1.066 -1.754 1 98.56 419 ILE B C 1
ATOM 6523 O O . ILE B 1 419 ? 6.668 -0.434 -1.654 1 98.56 419 ILE B O 1
ATOM 6527 N N . ILE B 1 420 ? 5.609 -2.363 -2.023 1 98.88 420 ILE B N 1
ATOM 6528 C CA . ILE B 1 420 ? 6.82 -3.174 -1.989 1 98.88 420 ILE B CA 1
ATOM 6529 C C . ILE B 1 420 ? 7.75 -2.758 -3.125 1 98.88 420 ILE B C 1
ATOM 6531 O O . ILE B 1 420 ? 8.953 -3.014 -3.072 1 98.88 420 ILE B O 1
ATOM 6535 N N . ASN B 1 421 ? 7.215 -2.143 -4.223 1 98.69 421 ASN B N 1
ATOM 6536 C CA . ASN B 1 421 ? 8.031 -1.724 -5.359 1 98.69 421 ASN B CA 1
ATOM 6537 C C . ASN B 1 421 ? 9.062 -0.676 -4.953 1 98.69 421 ASN B C 1
ATOM 6539 O O . ASN B 1 421 ? 10.18 -0.666 -5.473 1 98.69 421 ASN B O 1
ATOM 6543 N N . GLU B 1 422 ? 8.664 0.24 -4 1 98.75 422 GLU B N 1
ATOM 6544 C CA . GLU B 1 422 ? 9.625 1.209 -3.486 1 98.75 422 GLU B CA 1
ATOM 6545 C C . GLU B 1 422 ? 10.773 0.513 -2.756 1 98.75 422 GLU B C 1
ATOM 6547 O O . GLU B 1 422 ? 11.938 0.878 -2.928 1 98.75 422 GLU B O 1
ATOM 6552 N N . ALA B 1 423 ? 10.461 -0.508 -1.986 1 98.88 423 ALA B N 1
ATOM 6553 C CA . ALA B 1 423 ? 11.484 -1.279 -1.282 1 98.88 423 ALA B CA 1
ATOM 6554 C C . ALA B 1 423 ? 12.391 -2.012 -2.266 1 98.88 423 ALA B C 1
ATOM 6556 O O . ALA B 1 423 ? 13.594 -2.129 -2.035 1 98.88 423 ALA B O 1
ATOM 6557 N N . ALA B 1 424 ? 11.773 -2.557 -3.334 1 98.69 424 ALA B N 1
ATOM 6558 C CA . ALA B 1 424 ? 12.562 -3.236 -4.359 1 98.69 424 ALA B CA 1
ATOM 6559 C C . ALA B 1 424 ? 13.594 -2.293 -4.973 1 98.69 424 ALA B C 1
ATOM 6561 O O . ALA B 1 424 ? 14.742 -2.674 -5.18 1 98.69 424 ALA B O 1
ATOM 6562 N N . LEU B 1 425 ? 13.172 -1.079 -5.242 1 98.56 425 LEU B N 1
ATOM 6563 C CA . LEU B 1 425 ? 14.094 -0.083 -5.781 1 98.56 425 LEU B CA 1
ATOM 6564 C C . LEU B 1 425 ? 15.195 0.233 -4.781 1 98.56 425 LEU B C 1
ATOM 6566 O O . LEU B 1 425 ? 16.359 0.368 -5.16 1 98.56 425 LEU B O 1
ATOM 6570 N N . ALA B 1 426 ? 14.828 0.4 -3.484 1 98.75 426 ALA B N 1
ATOM 6571 C CA . ALA B 1 426 ? 15.805 0.659 -2.43 1 98.75 426 ALA B CA 1
ATOM 6572 C C . ALA B 1 426 ? 16.859 -0.441 -2.377 1 98.75 426 ALA B C 1
ATOM 6574 O O . ALA B 1 426 ? 18.062 -0.157 -2.277 1 98.75 426 ALA B O 1
ATOM 6575 N N . ILE B 1 427 ? 16.422 -1.682 -2.457 1 98.62 427 ILE B N 1
ATOM 6576 C CA . ILE B 1 427 ? 17.328 -2.824 -2.416 1 98.62 427 ILE B CA 1
ATOM 6577 C C . ILE B 1 427 ? 18.234 -2.818 -3.652 1 98.62 427 ILE B C 1
ATOM 6579 O O . ILE B 1 427 ? 19.438 -3.043 -3.549 1 98.62 427 ILE B O 1
ATOM 6583 N N . ARG B 1 428 ? 17.656 -2.592 -4.809 1 97.38 428 ARG B N 1
ATOM 6584 C CA . ARG B 1 428 ? 18.406 -2.541 -6.059 1 97.38 428 ARG B CA 1
ATOM 6585 C C . ARG B 1 428 ? 19.531 -1.508 -5.98 1 97.38 428 ARG B C 1
ATOM 6587 O O . ARG B 1 428 ? 20.625 -1.738 -6.488 1 97.38 428 ARG B O 1
ATOM 6594 N N . PHE B 1 429 ? 19.266 -0.346 -5.289 1 97.75 429 PHE B N 1
ATOM 6595 C CA . PHE B 1 429 ? 20.234 0.741 -5.199 1 97.75 429 PHE B CA 1
ATOM 6596 C C . PHE B 1 429 ? 21.109 0.586 -3.963 1 97.75 429 PHE B C 1
ATOM 6598 O O . PHE B 1 429 ? 21.844 1.502 -3.604 1 97.75 429 PHE B O 1
ATOM 6605 N N . ARG B 1 430 ? 20.969 -0.539 -3.258 1 97.81 430 ARG B N 1
ATOM 6606 C CA . ARG B 1 430 ? 21.766 -0.85 -2.068 1 97.81 430 ARG B CA 1
ATOM 6607 C C . ARG B 1 430 ? 21.609 0.236 -1.009 1 97.81 430 ARG B C 1
ATOM 6609 O O . ARG B 1 430 ? 22.594 0.663 -0.4 1 97.81 430 ARG B O 1
ATOM 6616 N N . ALA B 1 431 ? 20.375 0.75 -0.896 1 98.5 431 ALA B N 1
ATOM 6617 C CA . ALA B 1 431 ? 20.062 1.765 0.107 1 98.5 431 ALA B CA 1
ATOM 6618 C C . ALA B 1 431 ? 20.281 1.225 1.519 1 98.5 431 ALA B C 1
ATOM 6620 O O . ALA B 1 431 ? 20.219 0.013 1.742 1 98.5 431 ALA B O 1
ATOM 6621 N N . THR B 1 432 ? 20.578 2.125 2.48 1 98.62 432 THR B N 1
ATOM 6622 C CA . THR B 1 432 ? 20.609 1.793 3.9 1 98.62 432 THR B CA 1
ATOM 6623 C C . THR B 1 432 ? 19.266 2.072 4.551 1 98.62 432 THR B C 1
ATOM 6625 O O . THR B 1 432 ? 18.406 2.742 3.961 1 98.62 432 THR B O 1
ATOM 6628 N N . VAL B 1 433 ? 19.047 1.522 5.758 1 98.31 433 VAL B N 1
ATOM 6629 C CA . VAL B 1 433 ? 17.844 1.82 6.527 1 98.31 433 VAL B CA 1
ATOM 6630 C C . VAL B 1 433 ? 17.766 3.32 6.809 1 98.31 433 VAL B C 1
ATOM 6632 O O . VAL B 1 433 ? 16.672 3.898 6.828 1 98.31 433 VAL B O 1
ATOM 6635 N N . GLU B 1 434 ? 18.891 4 6.965 1 97.06 434 GLU B N 1
ATOM 6636 C CA . GLU B 1 434 ? 18.938 5.441 7.203 1 97.06 434 GLU B CA 1
ATOM 6637 C C . GLU B 1 434 ? 18.5 6.219 5.969 1 97.06 434 GLU B C 1
ATOM 6639 O O . GLU B 1 434 ? 17.828 7.254 6.09 1 97.06 434 GLU B O 1
ATOM 6644 N N . ASP B 1 435 ? 18.844 5.707 4.762 1 97.12 435 ASP B N 1
ATOM 6645 C CA . ASP B 1 435 ? 18.391 6.328 3.525 1 97.12 435 ASP B CA 1
ATOM 6646 C C . ASP B 1 435 ? 16.859 6.371 3.463 1 97.12 435 ASP B C 1
ATOM 6648 O O . ASP B 1 435 ? 16.281 7.398 3.123 1 97.12 435 ASP B O 1
ATOM 6652 N N . LEU B 1 436 ? 16.25 5.246 3.83 1 97.25 436 LEU B N 1
ATOM 6653 C CA . LEU B 1 436 ? 14.797 5.156 3.793 1 97.25 436 LEU B CA 1
ATOM 6654 C C . LEU B 1 436 ? 14.172 5.977 4.914 1 97.25 436 LEU B C 1
ATOM 6656 O O . LEU B 1 436 ? 13.133 6.617 4.719 1 97.25 436 LEU B O 1
ATOM 6660 N N . ALA B 1 437 ? 14.797 5.973 6.098 1 95.75 437 ALA B N 1
ATOM 6661 C CA . ALA B 1 437 ? 14.305 6.719 7.254 1 95.75 437 ALA B CA 1
ATOM 6662 C C . ALA B 1 437 ? 14.281 8.219 6.965 1 95.75 437 ALA B C 1
ATOM 6664 O O . ALA B 1 437 ? 13.43 8.938 7.5 1 95.75 437 ALA B O 1
ATOM 6665 N N . ASN B 1 438 ? 15.148 8.68 6.062 1 93.62 438 ASN B N 1
ATOM 6666 C CA . ASN B 1 438 ? 15.289 10.109 5.797 1 93.62 438 ASN B CA 1
ATOM 6667 C C . ASN B 1 438 ? 14.57 10.516 4.516 1 93.62 438 ASN B C 1
ATOM 6669 O O . ASN B 1 438 ? 14.57 11.688 4.141 1 93.62 438 ASN B O 1
ATOM 6673 N N . ALA B 1 439 ? 13.984 9.492 3.863 1 94.62 439 ALA B N 1
ATOM 6674 C CA . ALA B 1 439 ? 13.188 9.805 2.682 1 94.62 439 ALA B CA 1
ATOM 6675 C C . ALA B 1 439 ? 11.82 10.359 3.07 1 94.62 439 ALA B C 1
ATOM 6677 O O . ALA B 1 439 ? 11.188 9.859 4.008 1 94.62 439 ALA B O 1
ATOM 6678 N N . LEU B 1 440 ? 11.422 11.484 2.445 1 95.56 440 LEU B N 1
ATOM 6679 C CA . LEU B 1 440 ? 10.086 12.016 2.699 1 95.56 440 LEU B CA 1
ATOM 6680 C C . LEU B 1 440 ? 9.031 11.242 1.908 1 95.56 440 LEU B C 1
ATOM 6682 O O . LEU B 1 440 ? 9.281 10.828 0.773 1 95.56 440 LEU B O 1
ATOM 6686 N N . HIS B 1 441 ? 7.945 10.953 2.514 1 97.06 441 HIS B N 1
ATOM 6687 C CA . HIS B 1 441 ? 6.805 10.281 1.894 1 97.06 441 HIS B CA 1
ATOM 6688 C C . HIS B 1 441 ? 5.559 11.164 1.939 1 97.06 441 HIS B C 1
ATOM 6690 O O . HIS B 1 441 ? 5.469 12.078 2.76 1 97.06 441 HIS B O 1
ATOM 6696 N N . VAL B 1 442 ? 4.633 10.883 1.005 1 97.5 442 VAL B N 1
ATOM 6697 C CA . VAL B 1 442 ? 3.322 11.516 1.038 1 97.5 442 VAL B CA 1
ATOM 6698 C C . VAL B 1 442 ? 2.631 11.203 2.363 1 97.5 442 VAL B C 1
ATOM 6700 O O . VAL B 1 442 ? 2.656 10.062 2.832 1 97.5 442 VAL B O 1
ATOM 6703 N N . TYR B 1 443 ? 2.1 12.258 3.051 1 95.81 443 TYR B N 1
ATOM 6704 C CA . TYR B 1 443 ? 1.292 12.102 4.258 1 95.81 443 TYR B CA 1
ATOM 6705 C C . TYR B 1 443 ? -0.156 12.5 4 1 95.81 443 TYR B C 1
ATOM 6707 O O . TYR B 1 443 ? -0.423 13.594 3.492 1 95.81 443 TYR B O 1
ATOM 6715 N N . PRO B 1 444 ? -1.121 11.789 4.387 1 95.69 444 PRO B N 1
ATOM 6716 C CA . PRO B 1 444 ? -0.892 10.422 4.852 1 95.69 444 PRO B CA 1
ATOM 6717 C C . PRO B 1 444 ? -0.917 9.398 3.717 1 95.69 444 PRO B C 1
ATOM 6719 O O . PRO B 1 444 ? -1.688 9.547 2.766 1 95.69 444 PRO B O 1
ATOM 6722 N N . SER B 1 445 ? -0.107 8.484 3.697 1 96.88 445 SER B N 1
ATOM 6723 C CA . SER B 1 445 ? -0.111 7.367 2.76 1 96.88 445 SER B CA 1
ATOM 6724 C C . SER B 1 445 ? 0.293 6.066 3.449 1 96.88 445 SER B C 1
ATOM 6726 O O . SER B 1 445 ? 0.901 6.09 4.523 1 96.88 445 SER B O 1
ATOM 6728 N N . MET B 1 446 ? -0.077 4.945 2.902 1 97.88 446 MET B N 1
ATOM 6729 C CA . MET B 1 446 ? 0.358 3.656 3.434 1 97.88 446 MET B CA 1
ATOM 6730 C C . MET B 1 446 ? 1.861 3.473 3.254 1 97.88 446 MET B C 1
ATOM 6732 O O . MET B 1 446 ? 2.518 2.848 4.09 1 97.88 446 MET B O 1
ATOM 6736 N N . GLY B 1 447 ? 2.391 4.035 2.195 1 97.56 447 GLY B N 1
ATOM 6737 C CA . GLY B 1 447 ? 3.803 3.914 1.864 1 97.56 447 GLY B CA 1
ATOM 6738 C C . GLY B 1 447 ? 4.715 4.5 2.926 1 97.56 447 GLY B C 1
ATOM 6739 O O . GLY B 1 447 ? 5.887 4.129 3.014 1 97.56 447 GLY B O 1
ATOM 6740 N N . GLU B 1 448 ? 4.156 5.422 3.816 1 95.94 448 GLU B N 1
ATOM 6741 C CA . GLU B 1 448 ? 4.93 5.973 4.926 1 95.94 448 GLU B CA 1
ATOM 6742 C C . GLU B 1 448 ? 5.418 4.867 5.859 1 95.94 448 GLU B C 1
ATOM 6744 O O . GLU B 1 448 ? 6.383 5.059 6.602 1 95.94 448 GLU B O 1
ATOM 6749 N N . GLY B 1 449 ? 4.742 3.738 5.754 1 97.62 449 GLY B N 1
ATOM 6750 C CA . GLY B 1 449 ? 5.117 2.615 6.598 1 97.62 449 GLY B CA 1
ATOM 6751 C C . GLY B 1 449 ? 6.562 2.188 6.41 1 97.62 449 GLY B C 1
ATOM 6752 O O . GLY B 1 449 ? 7.207 1.74 7.359 1 97.62 449 GLY B O 1
ATOM 6753 N N . LEU B 1 450 ? 7.078 2.289 5.184 1 98.5 450 LEU B N 1
ATOM 6754 C CA . LEU B 1 450 ? 8.469 1.933 4.926 1 98.5 450 LEU B CA 1
ATOM 6755 C C . LEU B 1 450 ? 9.414 2.865 5.676 1 98.5 450 LEU B C 1
ATOM 6757 O O . LEU B 1 450 ? 10.383 2.41 6.297 1 98.5 450 LEU B O 1
ATOM 6761 N N . ARG B 1 451 ? 9.141 4.172 5.637 1 97.38 451 ARG B N 1
ATOM 6762 C CA . ARG B 1 451 ? 9.945 5.16 6.352 1 97.38 451 ARG B CA 1
ATOM 6763 C C . ARG B 1 451 ? 9.875 4.938 7.859 1 97.38 451 ARG B C 1
ATOM 6765 O O . ARG B 1 451 ? 10.898 4.93 8.539 1 97.38 451 ARG B O 1
ATOM 6772 N N . LEU B 1 452 ? 8.641 4.781 8.391 1 97 452 LEU B N 1
ATOM 6773 C CA . LEU B 1 452 ? 8.438 4.594 9.828 1 97 452 LEU B CA 1
ATOM 6774 C C . LEU B 1 452 ? 9.156 3.344 10.32 1 97 452 LEU B C 1
ATOM 6776 O O . LEU B 1 452 ? 9.812 3.373 11.367 1 97 452 LEU B O 1
ATOM 6780 N N . CYS B 1 453 ? 9.047 2.203 9.539 1 98.38 453 CYS B N 1
ATOM 6781 C CA . CYS B 1 453 ? 9.727 0.975 9.93 1 98.38 453 CYS B CA 1
ATOM 6782 C C . CYS B 1 453 ? 11.242 1.171 9.945 1 98.38 453 CYS B C 1
ATOM 6784 O O . CYS B 1 453 ? 11.93 0.677 10.844 1 98.38 453 CYS B O 1
ATOM 6786 N N . ALA B 1 454 ? 11.734 1.856 8.922 1 98.38 454 ALA B N 1
ATOM 6787 C CA . ALA B 1 454 ? 13.164 2.154 8.859 1 98.38 454 ALA B CA 1
ATOM 6788 C C . ALA B 1 454 ? 13.602 3.002 10.047 1 98.38 454 ALA B C 1
ATOM 6790 O O . ALA B 1 454 ? 14.656 2.754 10.648 1 98.38 454 ALA B O 1
ATOM 6791 N N . GLN B 1 455 ? 12.82 4.043 10.422 1 96.06 455 GLN B N 1
ATOM 6792 C CA . GLN B 1 455 ? 13.125 4.898 11.562 1 96.06 455 GLN B CA 1
ATOM 6793 C C . GLN B 1 455 ? 13.164 4.094 12.859 1 96.06 455 GLN B C 1
ATOM 6795 O O . GLN B 1 455 ? 13.922 4.422 13.781 1 96.06 455 GLN B O 1
ATOM 6800 N N . GLY B 1 456 ? 12.438 2.99 12.891 1 96.19 456 GLY B N 1
ATOM 6801 C CA . GLY B 1 456 ? 12.328 2.158 14.086 1 96.19 456 GLY B CA 1
ATOM 6802 C C . GLY B 1 456 ? 13.609 1.438 14.43 1 96.19 456 GLY B C 1
ATOM 6803 O O . GLY B 1 456 ? 13.742 0.885 15.531 1 96.19 456 GLY B O 1
ATOM 6804 N N . PHE B 1 457 ? 14.633 1.423 13.547 1 96.25 457 PHE B N 1
ATOM 6805 C CA . PHE B 1 457 ? 15.93 0.823 13.852 1 96.25 457 PHE B CA 1
ATOM 6806 C C . PHE B 1 457 ? 16.688 1.662 14.875 1 96.25 457 PHE B C 1
ATOM 6808 O O . PHE B 1 457 ? 17.547 1.149 15.586 1 96.25 457 PHE B O 1
ATOM 6815 N N . SER B 1 458 ? 16.375 3.049 14.961 1 91.38 458 SER B N 1
ATOM 6816 C CA . SER B 1 458 ? 17.188 3.914 15.82 1 91.38 458 SER B CA 1
ATOM 6817 C C . SER B 1 458 ? 16.312 4.762 16.734 1 91.38 458 SER B C 1
ATOM 6819 O O . SER B 1 458 ? 16.812 5.414 17.656 1 91.38 458 SER B O 1
ATOM 6821 N N . ARG B 1 459 ? 14.961 4.641 16.469 1 89 459 ARG B N 1
ATOM 6822 C CA . ARG B 1 459 ? 14.047 5.488 17.219 1 89 459 ARG B CA 1
ATOM 6823 C C . ARG B 1 459 ? 12.844 4.691 17.719 1 89 459 ARG B C 1
ATOM 6825 O O . ARG B 1 459 ? 12.477 3.678 17.109 1 89 459 ARG B O 1
ATOM 6832 N N . ASP B 1 460 ? 12.281 5.25 18.797 1 88.69 460 ASP B N 1
ATOM 6833 C CA . ASP B 1 460 ? 10.977 4.758 19.234 1 88.69 460 ASP B CA 1
ATOM 6834 C C . ASP B 1 460 ? 9.844 5.453 18.469 1 88.69 460 ASP B C 1
ATOM 6836 O O . ASP B 1 460 ? 9.477 6.582 18.797 1 88.69 460 ASP B O 1
ATOM 6840 N N . ILE B 1 461 ? 9.258 4.723 17.578 1 88.12 461 ILE B N 1
ATOM 6841 C CA . ILE B 1 461 ? 8.32 5.328 16.641 1 88.12 461 ILE B CA 1
ATOM 6842 C C . ILE B 1 461 ? 7.047 5.742 17.391 1 88.12 461 ILE B C 1
ATOM 6844 O O . ILE B 1 461 ? 6.262 6.543 16.891 1 88.12 461 ILE B O 1
ATOM 6848 N N . SER B 1 462 ? 6.758 5.195 18.516 1 81.44 462 SER B N 1
ATOM 6849 C CA . SER B 1 462 ? 5.594 5.57 19.328 1 81.44 462 SER B CA 1
ATOM 6850 C C . SER B 1 462 ? 5.746 6.977 19.891 1 81.44 462 SER B C 1
ATOM 6852 O O . SER B 1 462 ? 4.766 7.582 20.328 1 81.44 462 SER B O 1
ATOM 6854 N N . ARG B 1 463 ? 6.965 7.535 19.828 1 81.69 463 ARG B N 1
ATOM 6855 C CA . ARG B 1 463 ? 7.25 8.852 20.375 1 81.69 463 ARG B CA 1
ATOM 6856 C C . ARG B 1 463 ? 7.402 9.891 19.266 1 81.69 463 ARG B C 1
ATOM 6858 O O . ARG B 1 463 ? 7.91 10.984 19.5 1 81.69 463 ARG B O 1
ATOM 6865 N N . LEU B 1 464 ? 7.004 9.422 18.094 1 86 464 LEU B N 1
ATOM 6866 C CA . LEU B 1 464 ? 7.09 10.344 16.969 1 86 464 LEU B CA 1
ATOM 6867 C C . LEU B 1 464 ? 5.723 10.938 16.641 1 86 464 LEU B C 1
ATOM 6869 O O . LEU B 1 464 ? 4.707 10.234 16.719 1 86 464 LEU B O 1
ATOM 6873 N N . SER B 1 465 ? 5.746 12.18 16.359 1 86.12 465 SER B N 1
ATOM 6874 C CA . SER B 1 465 ? 4.52 12.805 15.875 1 86.12 465 SER B CA 1
ATOM 6875 C C . SER B 1 465 ? 4.211 12.383 14.445 1 86.12 465 SER B C 1
ATOM 6877 O O . SER B 1 465 ? 4.98 11.633 13.828 1 86.12 465 SER B O 1
ATOM 6879 N N . CYS B 1 466 ? 3.031 12.734 13.883 1 77.62 466 CYS B N 1
ATOM 6880 C CA . CYS B 1 466 ? 2.52 12.273 12.594 1 77.62 466 CYS B CA 1
ATOM 6881 C C . CYS B 1 466 ? 3.545 12.508 11.492 1 77.62 466 CYS B C 1
ATOM 6883 O O . CYS B 1 466 ? 3.689 11.672 10.594 1 77.62 466 CYS B O 1
ATOM 6885 N N . CYS B 1 467 ? 4.23 13.469 11.445 1 72.88 467 CYS B N 1
ATOM 6886 C CA . CYS B 1 467 ? 5.113 13.797 10.328 1 72.88 467 CYS B CA 1
ATOM 6887 C C . CYS B 1 467 ? 6.551 13.969 10.805 1 72.88 467 CYS B C 1
ATOM 6889 O O . CYS B 1 467 ? 7.395 14.477 10.07 1 72.88 467 CYS B O 1
ATOM 6891 N N . ALA B 1 468 ? 6.711 13.406 12.055 1 68.88 468 ALA B N 1
ATOM 6892 C CA . ALA B 1 468 ? 8.016 13.719 12.641 1 68.88 468 ALA B CA 1
ATOM 6893 C C . ALA B 1 468 ? 9.062 12.688 12.219 1 68.88 468 ALA B C 1
ATOM 6895 O O . ALA B 1 468 ? 8.727 11.547 11.898 1 68.88 468 ALA B O 1
ATOM 6896 N N . GLU B 1 469 ? 10.227 13.219 11.836 1 67.88 469 GLU B N 1
ATOM 6897 C CA . GLU B 1 469 ? 11.422 12.445 11.516 1 67.88 469 GLU B CA 1
ATOM 6898 C C . GLU B 1 469 ? 12.297 12.234 12.75 1 67.88 469 GLU B C 1
ATOM 6900 O O . GLU B 1 469 ? 12.273 13.047 13.68 1 67.88 469 GLU B O 1
#

Organism: Geobacter metallireducens (strain ATCC 53774 / DSM 7210 / GS-15) (NCBI:txid269799)

pLDDT: mean 95.27, std 6.5, range [30.45, 98.94]

Solvent-accessible surface area (backbone atoms only — not comparable to full-atom values): 45676 Å² total; per-residue (Å²): 123,82,78,81,71,38,61,31,39,30,39,20,40,16,44,20,28,49,17,19,45,53,50,34,37,75,74,73,40,32,30,36,28,31,30,67,69,72,82,36,31,53,44,44,71,53,31,52,47,34,50,47,22,50,37,46,45,28,46,23,40,54,37,14,40,51,19,23,76,39,24,44,22,48,41,45,76,68,64,38,50,63,44,41,52,50,50,29,47,49,46,31,49,52,48,43,40,52,32,38,53,48,36,52,72,69,39,80,54,48,46,78,45,81,27,59,61,26,32,74,25,66,44,33,34,32,41,76,96,40,79,46,67,36,72,29,37,36,45,21,54,25,54,38,78,31,75,78,96,44,54,48,40,90,79,22,84,65,29,38,71,56,48,64,78,66,59,77,63,81,52,68,20,34,35,27,44,23,34,38,66,64,28,51,33,53,41,51,29,41,38,65,66,65,21,49,34,34,35,38,14,58,45,86,52,53,36,72,92,46,59,64,66,32,33,50,37,43,52,54,51,44,41,74,74,64,41,44,77,43,48,44,28,44,77,58,33,32,37,67,45,89,89,22,30,34,38,32,26,38,40,93,88,34,81,44,77,47,75,22,50,39,35,36,45,32,66,50,73,31,35,53,50,78,86,30,29,41,71,54,28,48,40,50,52,47,98,78,44,24,38,46,56,54,70,42,18,39,36,70,18,82,50,35,28,41,22,26,35,21,45,42,86,84,62,44,61,43,58,13,7,48,36,18,36,30,27,38,42,46,71,74,37,69,83,72,75,60,58,75,67,70,53,30,40,35,45,60,42,82,40,88,42,9,29,12,37,24,39,37,50,69,68,54,33,43,75,73,69,46,57,73,42,75,40,74,33,57,31,61,76,29,69,30,18,60,44,71,66,50,36,58,32,25,38,33,40,27,26,30,60,91,77,35,32,37,46,16,41,40,26,12,22,65,63,16,46,41,42,35,39,36,53,14,51,36,41,65,69,59,32,30,33,64,56,43,36,68,47,57,43,30,79,74,24,62,47,37,42,58,25,51,39,32,38,42,74,84,41,66,61,77,68,36,36,93,40,36,119,123,81,78,78,71,37,62,30,37,30,40,20,42,16,44,20,30,48,16,21,47,55,46,34,38,75,73,72,40,34,31,35,29,32,29,68,71,72,81,35,30,54,42,46,70,54,30,51,46,35,51,47,22,51,36,44,48,28,48,24,40,52,38,13,42,52,18,23,76,40,24,43,21,48,41,46,77,68,64,38,50,64,45,41,51,51,51,29,49,51,45,30,51,52,48,43,40,52,32,36,52,47,35,53,73,68,40,79,52,49,47,78,46,80,27,59,64,27,33,75,25,68,45,34,33,32,39,75,95,41,78,46,66,38,74,29,36,36,45,23,56,24,55,40,77,31,77,79,97,42,54,46,38,93,78,22,86,64,30,38,73,54,48,64,78,66,58,76,65,82,50,67,20,35,35,28,44,24,34,39,66,65,28,52,33,52,39,51,29,40,38,67,67,64,20,50,35,36,34,38,15,58,45,88,52,55,35,73,92,46,62,66,66,30,34,49,35,44,52,54,49,45,40,73,75,64,40,43,76,42,50,45,27,42,78,58,32,32,35,67,45,90,88,22,32,33,39,32,26,40,40,94,90,36,80,45,76,49,74,24,50,39,35,36,46,33,67,50,75,30,33,53,52,78,83,31,29,42,70,56,28,48,39,51,53,48,98,77,43,26,39,47,56,54,71,44,18,40,36,70,19,81,50,35,28,42,22,23,35,21,44,42,85,85,62,42,59,46,58,14,8,49,37,17,35,30,28,38,42,45,71,75,37,70,84,71,75,61,58,76,66,68,54,30,42,35,45,60,43,80,37,91,43,9,30,14,36,24,39,38,51,70,66,54,34,45,74,74,68,46,57,73,42,75,39,75,33,56,31,61,76,29,69,31,18,59,45,74,65,50,35,58,31,26,38,35,40,25,25,32,60,91,75,36,32,38,46,15,42,40,27,11,23,64,63,15,44,42,46,35,40,36,54,14,52,36,42,64,68,60,31,32,33,64,57,42,35,69,48,59,44,30,77,72,25,61,45,36,43,59,24,52,39,32,37,42,74,83,42,66,62,77,71,34,37,92,39,35,119

Nearest PDB structures (foldseek):
  3urh-assembly1_A  TM=9.433E-01  e=3.953E-48  Sinorhizobium meliloti 1021
  4jq9-assembly3_D  TM=9.481E-01  e=2.493E-47  Escherichia coli
  7kmy-assembly2_D  TM=9.421E-01  e=2.353E-47  Mycobacterium tuberculosis
  2f5z-assembly5_I  TM=9.417E-01  e=4.694E-47  Homo sapiens
  1dxl-assembly2_D  TM=9.396E-01  e=1.760E-43  Pisum sativum

Sequence (938 aa):
MPDDTHDLVILGSGSTAFAAALRAQSYGTRVLMVEKGVPGGTCINWGCVPSKTLIHAALFYQEGKLGARLGLGECGGTVVLERLMARKDQVVGHLRQTKYLDILQDVPGLQLVKGTGRFLGPDRLEVGDREIRSERFLVAVGGDPRVPRIPGLESTPFLTSRGTLLLKTIPQSLVIIGGGVIAVEMGQMFQRLGAKVTILEHGPRILGPVEPEPALAVRDFLRAEGMKIVCRTTICLAAQDGAGVRVEAERDGERVSFTAEKLLVATGTAPATNGIGLELAGVETDPRGFVTVDERMRTTAPGIWAAGDCTGGMMIATVGAREGIVAVDDMLNPGCGCSMDFLSAPMAIFTDPEVGMVGHTEEGAKAAGFDVVVNVMPVAAIPKAHVTGHTAGVIKMVADKATGRLLGVHLACHRGADIINEAALAIRFRATVEDLANALHVYPSMGEGLRLCAQGFSRDISRLSCCAEMPDDTHDLVILGSGSTAFAAALRAQSYGTRVLMVEKGVPGGTCINWGCVPSKTLIHAALFYQEGKLGARLGLGECGGTVVLERLMARKDQVVGHLRQTKYLDILQDVPGLQLVKGTGRFLGPDRLEVGDREIRSERFLVAVGGDPRVPRIPGLESTPFLTSRGTLLLKTIPQSLVIIGGGVIAVEMGQMFQRLGAKVTILEHGPRILGPVEPEPALAVRDFLRAEGMKIVCRTTICLAAQDGAGVRVEAERDGERVSFTAEKLLVATGTAPATNGIGLELAGVETDPRGFVTVDERMRTTAPGIWAAGDCTGGMMIATVGAREGIVAVDDMLNPGCGCSMDFLSAPMAIFTDPEVGMVGHTEEGAKAAGFDVVVNVMPVAAIPKAHVTGHTAGVIKMVADKATGRLLGVHLACHRGADIINEAALAIRFRATVEDLANALHVYPSMGEGLRLCAQGFSRDISRLSCCAE

InterPro domains:
  IPR001100 Pyridine nucleotide-disulphide oxidoreductase, class I [PIRSF000350] (4-468)
  IPR004099 Pyridine nucleotide-disulphide oxidoreductase, dimerisation domain [PF02852] (346-450)
  IPR012999 Pyridine nucleotide-disulphide oxidoreductase, class I, active site [PS00076] (40-50)
  IPR016156 FAD/NAD-linked reductase, dimerisation domain superfamily [G3DSA:3.30.390.30] (344-469)
  IPR016156 FAD/NAD-linked reductase, dimerisation domain superfamily [SSF55424] (345-467)
  IPR021179 Mercury(II) reductase [TIGR02053] (7-469)
  IPR023753 FAD/NAD(P)-binding domain [PF07992] (7-324)
  IPR036188 FAD/NAD(P)-binding domain superfamily [G3DSA:3.50.50.60] (7-329)
  IPR036188 FAD/NAD(P)-binding domain superfamily [G3DSA:3.50.50.60] (146-267)
  IPR036188 FAD/NAD(P)-binding domain superfamily [SSF51905] (1-317)